Protein AF-A0A1Z5K9U4-F1 (afdb_monomer_lite)

Structure (mmCIF, N/CA/C/O backbone):
data_AF-A0A1Z5K9U4-F1
#
_entry.id   AF-A0A1Z5K9U4-F1
#
loop_
_atom_site.group_PDB
_atom_site.id
_atom_site.type_symbol
_atom_site.label_atom_id
_atom_site.label_alt_id
_atom_site.label_comp_id
_atom_site.label_asym_id
_atom_site.label_entity_id
_atom_site.label_seq_id
_atom_site.pdbx_PDB_ins_code
_atom_site.Cartn_x
_atom_site.Cartn_y
_atom_site.Cartn_z
_atom_site.occupancy
_atom_site.B_iso_or_equiv
_atom_site.auth_seq_id
_atom_site.auth_comp_id
_atom_site.auth_asym_id
_atom_site.auth_atom_id
_atom_site.pdbx_PDB_model_num
ATOM 1 N N . MET A 1 1 ? -33.931 -20.840 42.322 1.00 63.88 1 MET A N 1
ATOM 2 C CA . MET A 1 1 ? -33.326 -19.612 41.753 1.00 63.88 1 MET A CA 1
ATOM 3 C C . MET A 1 1 ? -32.206 -19.157 42.679 1.00 63.88 1 MET A C 1
ATOM 5 O O . MET A 1 1 ? -32.285 -19.469 43.863 1.00 63.88 1 MET A O 1
ATOM 9 N N . ASN A 1 2 ? -31.164 -18.486 42.177 1.00 69.75 2 ASN A N 1
ATOM 10 C CA . ASN A 1 2 ? -30.149 -17.864 43.042 1.00 69.75 2 ASN A CA 1
ATOM 11 C C . ASN A 1 2 ? -30.634 -16.484 43.554 1.00 69.75 2 ASN A C 1
ATOM 13 O O . ASN A 1 2 ? -31.679 -15.988 43.132 1.00 69.75 2 ASN A O 1
ATOM 17 N N . ALA A 1 3 ? -29.890 -15.859 44.472 1.00 57.91 3 ALA A N 1
ATOM 18 C CA . ALA A 1 3 ? -30.294 -14.583 45.074 1.00 57.91 3 ALA A CA 1
ATOM 19 C C . ALA A 1 3 ? -30.324 -13.399 44.081 1.00 57.91 3 ALA A C 1
ATOM 21 O O . ALA A 1 3 ? -31.055 -12.435 44.304 1.00 57.91 3 ALA A O 1
ATOM 22 N N . GLU A 1 4 ? -29.567 -13.466 42.982 1.00 59.97 4 GLU A N 1
ATOM 23 C CA . GLU A 1 4 ? -29.580 -12.449 41.921 1.00 59.97 4 GLU A CA 1
ATOM 24 C C . GLU A 1 4 ? -30.827 -12.575 41.047 1.00 59.97 4 GLU A C 1
ATOM 26 O O . GLU A 1 4 ? -31.543 -11.596 40.887 1.00 59.97 4 GLU A O 1
ATOM 31 N N . GLN A 1 5 ? -31.180 -13.783 40.607 1.00 64.81 5 GLN A N 1
ATOM 32 C CA . GLN A 1 5 ? -32.421 -14.060 39.875 1.00 64.81 5 GLN A CA 1
ATOM 33 C C . GLN A 1 5 ? -33.678 -13.652 40.670 1.00 64.81 5 GLN A C 1
ATOM 35 O O . GLN A 1 5 ? -34.677 -13.232 40.090 1.00 64.81 5 GLN A O 1
ATOM 40 N N . VAL A 1 6 ? -33.640 -13.756 42.005 1.00 65.12 6 VAL A N 1
ATOM 41 C CA . VAL A 1 6 ? -34.721 -13.271 42.884 1.00 65.12 6 VAL A CA 1
ATOM 42 C C . VAL A 1 6 ? -34.756 -11.736 42.943 1.00 65.12 6 VAL A C 1
ATOM 44 O O . VAL A 1 6 ? -35.844 -11.163 42.964 1.00 65.12 6 VAL A O 1
ATOM 47 N N . LYS A 1 7 ? -33.603 -11.050 42.899 1.00 67.00 7 LYS A N 1
ATOM 48 C CA . LYS A 1 7 ? -33.549 -9.585 42.733 1.00 67.00 7 LYS A CA 1
ATOM 49 C C . LYS A 1 7 ? -34.034 -9.139 41.353 1.00 67.00 7 LYS A C 1
ATOM 51 O O . LYS A 1 7 ? -34.779 -8.169 41.280 1.00 67.00 7 LYS A O 1
ATOM 56 N N . GLU A 1 8 ? -33.661 -9.841 40.284 1.00 69.31 8 GLU A N 1
ATOM 57 C CA . GLU A 1 8 ? -34.130 -9.545 38.926 1.00 69.31 8 GLU A CA 1
ATOM 58 C C . GLU A 1 8 ? -35.654 -9.687 38.827 1.00 69.31 8 GLU A C 1
ATOM 60 O O . GLU A 1 8 ? -36.309 -8.765 38.346 1.00 69.31 8 GLU A O 1
ATOM 65 N N . LEU A 1 9 ? -36.240 -10.767 39.369 1.00 68.62 9 LEU A N 1
ATOM 66 C CA . LEU A 1 9 ? -37.700 -10.902 39.479 1.00 68.62 9 LEU A CA 1
ATOM 67 C C . LEU A 1 9 ? -38.340 -9.785 40.311 1.00 68.62 9 LEU A C 1
ATOM 69 O O . LEU A 1 9 ? -39.398 -9.289 39.930 1.00 68.62 9 LEU A O 1
ATOM 73 N N . ALA A 1 10 ? -37.723 -9.380 41.426 1.00 66.06 10 ALA A N 1
ATOM 74 C CA . ALA A 1 10 ? -38.240 -8.291 42.251 1.00 66.06 10 ALA A CA 1
ATOM 75 C C . ALA A 1 10 ? -38.272 -6.963 41.476 1.00 66.06 10 ALA A C 1
ATOM 77 O O . ALA A 1 10 ? -39.306 -6.303 41.460 1.00 66.06 10 ALA A O 1
ATOM 78 N N . SER A 1 11 ? -37.198 -6.609 40.759 1.00 69.31 11 SER A N 1
ATOM 79 C CA . SER A 1 11 ? -37.177 -5.429 39.881 1.00 69.31 11 SER A CA 1
ATOM 80 C C . SER A 1 11 ? -38.171 -5.528 38.719 1.00 69.31 11 SER A C 1
ATOM 82 O O . SER A 1 11 ? -38.747 -4.515 38.333 1.00 69.31 11 SER A O 1
ATOM 84 N N . LEU A 1 12 ? -38.412 -6.726 38.175 1.00 65.25 12 LEU A N 1
ATOM 85 C CA . LEU A 1 12 ? -39.413 -6.947 37.124 1.00 65.25 12 LEU A CA 1
ATOM 86 C C . LEU A 1 12 ? -40.849 -6.761 37.644 1.00 65.25 12 LEU A C 1
ATOM 88 O O . LEU A 1 12 ? -41.679 -6.178 36.951 1.00 65.25 12 LEU A O 1
ATOM 92 N N . LEU A 1 13 ? -41.134 -7.206 38.871 1.00 67.44 13 LEU A N 1
ATOM 93 C CA . LEU A 1 13 ? -42.416 -6.982 39.548 1.00 67.44 13 LEU A CA 1
ATOM 94 C C . LEU A 1 13 ? -42.637 -5.500 39.888 1.00 67.44 13 LEU A C 1
ATOM 96 O O . LEU A 1 13 ? -43.728 -4.986 39.651 1.00 67.44 13 LEU A O 1
ATOM 100 N N . ASP A 1 14 ? -41.608 -4.802 40.371 1.00 64.94 14 ASP A N 1
ATOM 101 C CA . ASP A 1 14 ? -41.675 -3.363 40.667 1.00 64.94 14 ASP A CA 1
ATOM 102 C C . ASP A 1 14 ? -41.913 -2.538 39.386 1.00 64.94 14 ASP A C 1
ATOM 104 O O . ASP A 1 14 ? -42.752 -1.633 39.363 1.00 64.94 14 ASP A O 1
ATOM 108 N N . TRP A 1 15 ? -41.253 -2.919 38.284 1.00 71.94 15 TRP A N 1
ATOM 109 C CA . TRP A 1 15 ? -41.456 -2.340 36.951 1.00 71.94 15 TRP A CA 1
ATOM 110 C C . TRP A 1 15 ? -42.875 -2.585 36.413 1.00 71.94 15 TRP A C 1
ATOM 112 O O . TRP A 1 15 ? -43.501 -1.670 35.882 1.00 71.94 15 TRP A O 1
ATOM 122 N N . LEU A 1 16 ? -43.430 -3.791 36.592 1.00 63.12 16 LEU A N 1
ATOM 123 C CA . LEU A 1 16 ? -44.812 -4.102 36.199 1.00 63.12 16 LEU A CA 1
ATOM 124 C C . LEU A 1 16 ? -45.849 -3.330 37.034 1.00 63.12 16 LEU A C 1
ATOM 126 O O . LEU A 1 16 ? -46.843 -2.855 36.478 1.00 63.12 16 LEU A O 1
ATOM 130 N N . ASN A 1 17 ? -45.599 -3.140 38.335 1.00 61.12 17 ASN A N 1
ATOM 131 C CA . ASN A 1 17 ? -46.411 -2.267 39.188 1.00 61.12 17 ASN A CA 1
ATOM 132 C C . ASN A 1 17 ? -46.364 -0.803 38.716 1.00 61.12 17 ASN A C 1
ATOM 134 O O . ASN A 1 17 ? -47.392 -0.128 38.750 1.00 61.12 17 ASN A O 1
ATOM 138 N N . THR A 1 18 ? -45.222 -0.303 38.220 1.00 65.69 18 THR A N 1
ATOM 139 C CA . THR A 1 18 ? -45.101 1.112 37.803 1.00 65.69 18 THR A CA 1
ATOM 140 C C . THR A 1 18 ? -45.989 1.483 36.606 1.00 65.69 18 THR A C 1
ATOM 142 O O . THR A 1 18 ? -46.236 2.666 36.378 1.00 65.69 18 THR A O 1
ATOM 145 N N . PHE A 1 19 ? -46.496 0.498 35.856 1.00 58.41 19 PHE A N 1
ATOM 146 C CA . PHE A 1 19 ? -47.416 0.698 34.730 1.00 58.41 19 PHE A CA 1
ATOM 147 C C . PHE A 1 19 ? -48.906 0.503 35.081 1.00 58.41 19 PHE A C 1
ATOM 149 O O . PHE A 1 19 ? -49.740 0.544 34.178 1.00 58.41 19 PHE A O 1
ATOM 156 N N . ASN A 1 20 ? -49.270 0.306 36.359 1.00 60.44 20 ASN A N 1
ATOM 157 C CA . ASN A 1 20 ? -50.653 0.055 36.816 1.00 60.44 20 ASN A CA 1
ATOM 158 C C . ASN A 1 20 ? -51.360 -1.137 36.123 1.00 60.44 20 ASN A C 1
ATOM 160 O O . ASN A 1 20 ? -52.589 -1.209 36.093 1.00 60.44 20 ASN A O 1
ATOM 164 N N . LEU A 1 21 ? -50.605 -2.097 35.573 1.00 52.88 21 LEU A N 1
ATOM 165 C CA . LEU A 1 21 ? -51.170 -3.233 34.828 1.00 52.88 21 LEU A CA 1
ATOM 166 C C . LEU A 1 21 ? -51.791 -4.315 35.732 1.00 52.88 21 LEU A C 1
ATOM 168 O O . LEU A 1 21 ? -52.628 -5.085 35.266 1.00 52.88 21 LEU A O 1
ATOM 172 N N . PHE A 1 22 ? -51.423 -4.359 37.018 1.00 56.84 22 PHE A N 1
ATOM 173 C CA . PHE A 1 22 ? -52.041 -5.208 38.042 1.00 56.84 22 PHE A CA 1
ATOM 174 C C . PHE A 1 22 ? -52.101 -4.469 39.385 1.00 56.84 22 PHE A C 1
ATOM 176 O O . PHE A 1 22 ? -51.099 -3.926 39.839 1.00 56.84 22 PHE A O 1
ATOM 183 N N . ASN A 1 23 ? -53.263 -4.475 40.045 1.00 50.53 23 ASN A N 1
ATOM 184 C CA . ASN A 1 23 ? -53.486 -3.712 41.276 1.00 50.53 23 ASN A CA 1
ATOM 185 C C . ASN A 1 23 ? -53.218 -4.570 42.535 1.00 50.53 23 ASN A C 1
ATOM 187 O O . ASN A 1 23 ? -54.142 -5.090 43.161 1.00 50.53 23 ASN A O 1
ATOM 191 N N . PHE A 1 24 ? -51.944 -4.771 42.889 1.00 55.12 24 PHE A N 1
ATOM 192 C CA . PHE A 1 24 ? -51.514 -5.601 44.031 1.00 55.12 24 PHE A CA 1
ATOM 193 C C . PHE A 1 24 ? -51.577 -4.869 45.394 1.00 55.12 24 PHE A C 1
ATOM 195 O O . PHE A 1 24 ? -50.611 -4.858 46.153 1.00 55.12 24 PHE A O 1
ATOM 202 N N . GLU A 1 25 ? -52.734 -4.303 45.751 1.00 46.19 25 GLU A N 1
ATOM 203 C CA . GLU A 1 25 ? -52.925 -3.417 46.924 1.00 46.19 25 GLU A CA 1
ATOM 204 C C . GLU A 1 25 ? -52.659 -4.032 48.320 1.00 46.19 25 GLU A C 1
ATOM 206 O O . GLU A 1 25 ? -52.788 -3.332 49.321 1.00 46.19 25 GLU A O 1
ATOM 211 N N . ASN A 1 26 ? -52.315 -5.321 48.440 1.00 49.09 26 ASN A N 1
ATOM 212 C CA . ASN A 1 26 ? -52.158 -5.991 49.743 1.00 49.09 26 ASN A CA 1
ATOM 213 C C . ASN A 1 26 ? -51.071 -7.087 49.811 1.00 49.09 26 ASN A C 1
ATOM 215 O O . ASN A 1 26 ? -51.109 -7.931 50.705 1.00 49.09 26 ASN A O 1
ATOM 219 N N . VAL A 1 27 ? -50.084 -7.106 48.904 1.00 50.69 27 VAL A N 1
ATOM 220 C CA . VAL A 1 27 ? -48.954 -8.057 49.004 1.00 50.69 27 VAL A CA 1
ATOM 221 C C . VAL A 1 27 ? -47.712 -7.344 49.534 1.00 50.69 27 VAL A C 1
ATOM 223 O O . VAL A 1 27 ? -47.023 -6.638 48.804 1.00 50.69 27 VAL A O 1
ATOM 226 N N . ASN A 1 28 ? -47.409 -7.545 50.817 1.00 53.09 28 ASN A N 1
ATOM 227 C CA . ASN A 1 28 ? -46.210 -6.999 51.447 1.00 53.09 28 ASN A CA 1
ATOM 228 C C . ASN A 1 28 ? -44.955 -7.656 50.837 1.00 53.09 28 ASN A C 1
ATOM 230 O O . ASN A 1 28 ? -44.780 -8.873 50.922 1.00 53.09 28 ASN A O 1
ATOM 234 N N . SER A 1 29 ? -44.059 -6.856 50.250 1.00 51.03 29 SER A N 1
ATOM 235 C CA . SER A 1 29 ? -42.887 -7.323 49.485 1.00 51.03 29 SER A CA 1
ATOM 236 C C . SER A 1 29 ? -41.951 -8.253 50.275 1.00 51.03 29 SER A C 1
ATOM 238 O O . SER A 1 29 ? -41.178 -9.011 49.690 1.00 51.03 29 SER A O 1
ATOM 240 N N . THR A 1 30 ? -42.035 -8.232 51.609 1.00 57.25 30 THR A N 1
ATOM 241 C CA . THR A 1 30 ? -41.265 -9.102 52.513 1.00 57.25 30 THR A CA 1
ATOM 242 C C . THR A 1 30 ? -41.794 -10.539 52.633 1.00 57.25 30 THR A C 1
ATOM 244 O O . THR A 1 30 ? -41.067 -11.405 53.123 1.00 57.25 30 THR A O 1
ATOM 247 N N . GLU A 1 31 ? -43.017 -10.835 52.178 1.00 58.16 31 GLU A N 1
ATOM 248 C CA . GLU A 1 31 ? -43.556 -12.205 52.143 1.00 58.16 31 GLU A CA 1
ATOM 249 C C . GLU A 1 31 ? -43.230 -12.938 50.839 1.00 58.16 31 GLU A C 1
ATOM 251 O O . GLU A 1 31 ? -42.957 -14.137 50.870 1.00 58.16 31 GLU A O 1
ATOM 256 N N . ILE A 1 32 ? -43.149 -12.218 49.715 1.00 56.31 32 ILE A N 1
ATOM 257 C CA . ILE A 1 32 ? -42.765 -12.770 48.400 1.00 56.31 32 ILE A CA 1
ATOM 258 C C . ILE A 1 32 ? -41.389 -13.461 48.480 1.00 56.31 32 ILE A C 1
ATOM 260 O O . ILE A 1 32 ? -41.188 -14.536 47.919 1.00 56.31 32 ILE A O 1
ATOM 264 N N . LEU A 1 33 ? -40.464 -12.893 49.260 1.00 57.00 33 LEU A N 1
ATOM 265 C CA . LEU A 1 33 ? -39.125 -13.442 49.508 1.00 57.00 33 LEU A CA 1
ATOM 266 C C . LEU A 1 33 ? -39.102 -14.742 50.338 1.00 57.00 33 LEU A C 1
ATOM 268 O O . LEU A 1 33 ? -38.055 -15.382 50.408 1.00 57.00 33 LEU A O 1
ATOM 272 N N . LYS A 1 34 ? -40.210 -15.136 50.982 1.00 67.69 34 LYS A N 1
ATOM 273 C CA . LYS A 1 34 ? -40.266 -16.322 51.859 1.00 67.69 34 LYS A CA 1
ATOM 274 C C . LYS A 1 34 ? -40.775 -17.585 51.168 1.00 67.69 34 LYS A C 1
ATOM 276 O O . LYS A 1 34 ? -40.554 -18.667 51.702 1.00 67.69 34 LYS A O 1
ATOM 281 N N . ASN A 1 35 ? -41.474 -17.468 50.036 1.00 64.75 35 ASN A N 1
ATOM 282 C CA . ASN A 1 35 ? -42.105 -18.615 49.381 1.00 64.75 35 ASN A CA 1
ATOM 283 C C . ASN A 1 35 ? -42.085 -18.483 47.840 1.00 64.75 35 ASN A C 1
ATOM 285 O O . ASN A 1 35 ? -43.095 -18.107 47.238 1.00 64.75 35 ASN A O 1
ATOM 289 N N . PRO A 1 36 ? -40.932 -18.745 47.187 1.00 62.59 36 PRO A N 1
ATOM 290 C CA . PRO A 1 36 ? -40.757 -18.514 45.751 1.00 62.59 36 PRO A CA 1
ATOM 291 C C . PRO A 1 36 ? -41.649 -19.406 44.877 1.00 62.59 36 PRO A C 1
ATOM 293 O O . PRO A 1 36 ? -42.042 -18.988 43.789 1.00 62.59 36 PRO A O 1
ATOM 296 N N . ASP A 1 37 ? -42.024 -20.596 45.351 1.00 64.50 37 ASP A N 1
ATOM 297 C CA . ASP A 1 37 ? -42.847 -21.540 44.587 1.00 64.50 37 ASP A CA 1
ATOM 298 C C . ASP A 1 37 ? -44.252 -20.971 44.316 1.00 64.50 37 ASP A C 1
ATOM 300 O O . ASP A 1 37 ? -44.780 -21.110 43.213 1.00 64.50 37 ASP A O 1
ATOM 304 N N . MET A 1 38 ? -44.805 -20.199 45.261 1.00 65.56 38 MET A N 1
ATOM 305 C CA . MET A 1 38 ? -46.089 -19.499 45.102 1.00 65.56 38 MET A CA 1
ATOM 306 C C . MET A 1 38 ? -46.033 -18.366 44.054 1.00 65.56 38 MET A C 1
ATOM 308 O O . MET A 1 38 ? -47.064 -17.951 43.519 1.00 65.56 38 MET A O 1
ATOM 312 N N . VAL A 1 39 ? -44.835 -17.857 43.735 1.00 62.97 39 VAL A N 1
ATOM 313 C CA . VAL A 1 39 ? -44.618 -16.894 42.641 1.00 62.97 39 VAL A CA 1
ATOM 314 C C . VAL A 1 39 ? -44.563 -17.625 41.301 1.00 62.97 39 VAL A C 1
ATOM 316 O O . VAL A 1 39 ? -45.197 -17.188 40.343 1.00 62.97 39 VAL A O 1
ATOM 319 N N . VAL A 1 40 ? -43.864 -18.764 41.241 1.00 67.19 40 VAL A N 1
ATOM 320 C CA . VAL A 1 40 ? -43.784 -19.613 40.039 1.00 67.19 40 VAL A CA 1
ATOM 321 C C . VAL A 1 40 ? -45.169 -20.135 39.645 1.00 67.19 40 VAL A C 1
ATOM 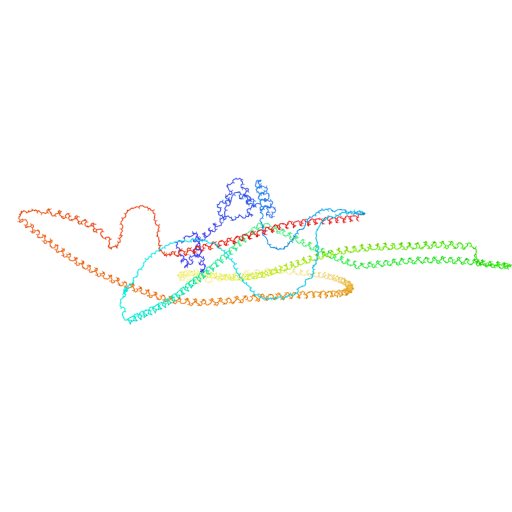323 O O . VAL A 1 40 ? -45.548 -20.026 38.481 1.00 67.19 40 VAL A O 1
ATOM 326 N N . GLU A 1 41 ? -45.960 -20.616 40.606 1.00 67.44 41 GLU A N 1
ATOM 327 C CA . GLU A 1 41 ? -47.326 -21.104 40.373 1.00 67.44 41 GLU A CA 1
ATOM 328 C C . GLU A 1 41 ? -48.261 -19.997 39.845 1.00 67.44 41 GLU A C 1
ATOM 330 O O . GLU A 1 41 ? -49.037 -20.225 38.916 1.00 67.44 41 GLU A O 1
ATOM 335 N N . ARG A 1 42 ? -48.137 -18.760 40.351 1.00 59.06 42 ARG A N 1
ATOM 336 C CA . ARG A 1 42 ? -48.902 -17.610 39.836 1.00 59.06 42 ARG A CA 1
ATOM 337 C C . ARG A 1 42 ? -48.436 -17.135 38.459 1.00 59.06 42 ARG A C 1
ATOM 339 O O . ARG A 1 42 ? -49.281 -16.777 37.642 1.00 59.06 42 ARG A O 1
ATOM 346 N N . LEU A 1 43 ? -47.134 -17.153 38.170 1.00 57.41 43 LEU A N 1
ATOM 347 C CA . LEU A 1 43 ? -46.602 -16.827 36.838 1.00 57.41 43 LEU A CA 1
ATOM 348 C C . LEU A 1 43 ? -46.963 -17.891 35.786 1.00 57.41 43 LEU A C 1
ATOM 350 O O . LEU A 1 43 ? -47.109 -17.560 34.611 1.00 57.41 43 LEU A O 1
ATOM 354 N N . ALA A 1 44 ? -47.179 -19.140 36.209 1.00 64.00 44 ALA A N 1
ATOM 355 C CA . ALA A 1 44 ? -47.721 -20.212 35.377 1.00 64.00 44 ALA A CA 1
ATOM 356 C C . ALA A 1 44 ? -49.245 -20.108 35.133 1.00 64.00 44 ALA A C 1
ATOM 358 O O . ALA A 1 44 ? -49.797 -20.928 34.396 1.00 64.00 44 ALA A O 1
ATOM 359 N N . SER A 1 45 ? -49.941 -19.115 35.708 1.00 71.19 45 SER A N 1
ATOM 360 C CA . SER A 1 45 ? -51.376 -18.921 35.470 1.00 71.19 45 SER A CA 1
ATOM 361 C C . SER A 1 45 ? -51.667 -18.625 33.989 1.00 71.19 45 SER A C 1
ATOM 363 O O . SER A 1 45 ? -51.127 -17.654 33.443 1.00 71.19 45 SER A O 1
ATOM 365 N N . PRO A 1 46 ? -52.617 -19.344 33.351 1.00 66.94 46 PRO A N 1
ATOM 366 C CA . PRO A 1 46 ? -53.065 -19.057 31.987 1.00 66.94 46 PRO A CA 1
ATOM 367 C C . PRO A 1 46 ? -53.621 -17.639 31.784 1.00 66.94 46 PRO A C 1
ATOM 369 O O . PRO A 1 46 ? -53.865 -17.226 30.652 1.00 66.94 46 PRO A O 1
ATOM 372 N N . GLU A 1 47 ? -53.907 -16.895 32.853 1.00 64.81 47 GLU A N 1
ATOM 373 C CA . GLU A 1 47 ? -54.337 -15.492 32.801 1.00 64.81 47 GLU A CA 1
ATOM 374 C C . GLU A 1 47 ? -53.158 -14.541 32.579 1.00 64.81 47 GLU A C 1
ATOM 376 O O . GLU A 1 47 ? -53.251 -13.654 31.731 1.00 64.81 47 GLU A O 1
ATOM 381 N N . VAL A 1 48 ? -52.023 -14.785 33.244 1.00 62.91 48 VAL A N 1
ATOM 382 C CA . VAL A 1 48 ? -50.775 -14.031 33.041 1.00 62.91 48 VAL A CA 1
ATOM 383 C C . VAL A 1 48 ? -50.252 -14.261 31.624 1.00 62.91 48 VAL A C 1
ATOM 385 O O . VAL A 1 48 ? -49.924 -13.303 30.925 1.00 62.91 48 VAL A O 1
ATOM 388 N N . THR A 1 49 ? -50.278 -15.509 31.138 1.00 68.94 49 THR A N 1
ATOM 389 C CA . THR A 1 49 ? -49.902 -15.824 29.750 1.00 68.94 49 THR A CA 1
ATOM 390 C C . THR A 1 49 ? -50.786 -15.083 28.741 1.00 68.94 49 THR A C 1
ATOM 392 O O . THR A 1 49 ? -50.267 -14.491 27.799 1.00 68.94 49 THR A O 1
ATOM 395 N N . ARG A 1 50 ? -52.111 -15.037 28.961 1.00 67.38 50 ARG A N 1
ATOM 396 C CA . ARG A 1 50 ? -53.051 -14.301 28.091 1.00 67.38 50 ARG A CA 1
ATOM 397 C C . ARG A 1 50 ? -52.864 -12.782 28.151 1.00 67.38 50 ARG A C 1
ATOM 399 O O . ARG A 1 50 ? -53.041 -12.129 27.126 1.00 67.38 50 ARG A O 1
ATOM 406 N N . ALA A 1 51 ? -52.501 -12.215 29.303 1.00 64.88 51 ALA A N 1
ATOM 407 C CA . ALA A 1 51 ? -52.177 -10.793 29.417 1.00 64.88 51 ALA A CA 1
ATOM 408 C C . ALA A 1 51 ? -50.920 -10.438 28.602 1.00 64.88 51 ALA A C 1
ATOM 410 O O . ALA A 1 51 ? -50.951 -9.506 27.800 1.00 64.88 51 ALA A O 1
ATOM 411 N N . ILE A 1 52 ? -49.854 -11.237 28.728 1.00 61.84 52 ILE A N 1
ATOM 412 C CA . ILE A 1 52 ? -48.613 -11.073 27.953 1.00 61.84 52 ILE A CA 1
ATOM 413 C C . ILE A 1 52 ? -48.880 -11.216 26.444 1.00 61.84 52 ILE A C 1
ATOM 415 O O . ILE A 1 52 ? -48.365 -10.419 25.660 1.00 61.84 52 ILE A O 1
ATOM 419 N N . SER A 1 53 ? -49.723 -12.169 26.025 1.00 67.94 53 SER A N 1
ATOM 420 C CA . SER A 1 53 ? -50.109 -12.323 24.613 1.00 67.94 53 SER A CA 1
ATOM 421 C C . SER A 1 53 ? -50.820 -11.088 24.050 1.00 67.94 53 SER A C 1
ATOM 423 O O . SER A 1 53 ? -50.444 -10.633 22.974 1.00 67.94 53 SER A O 1
ATOM 425 N N . ARG A 1 54 ? -51.778 -10.493 24.779 1.00 62.91 54 ARG A N 1
ATOM 426 C CA . ARG A 1 54 ? -52.463 -9.264 24.324 1.00 62.91 54 ARG A CA 1
ATOM 427 C C . ARG A 1 54 ? -51.511 -8.082 24.178 1.00 62.91 54 ARG A C 1
ATOM 429 O O . ARG A 1 54 ? -51.593 -7.360 23.194 1.00 62.91 54 ARG A O 1
ATOM 436 N N . ILE A 1 55 ? -50.584 -7.909 25.123 1.00 58.38 55 ILE A N 1
ATOM 437 C CA . ILE A 1 55 ? -49.577 -6.838 25.061 1.00 58.38 55 ILE A CA 1
ATOM 438 C C . ILE A 1 55 ? -48.668 -7.030 23.834 1.00 58.38 55 ILE A C 1
ATOM 440 O O . ILE A 1 55 ? -48.316 -6.059 23.166 1.00 58.38 55 ILE A O 1
ATOM 444 N N . ALA A 1 56 ? -48.334 -8.277 23.482 1.00 52.84 56 ALA A N 1
ATOM 445 C CA . ALA A 1 56 ? -47.606 -8.569 22.249 1.00 52.84 56 ALA A CA 1
ATOM 446 C C . ALA A 1 56 ? -48.428 -8.245 20.982 1.00 52.84 56 ALA A C 1
ATOM 448 O O . ALA A 1 56 ? -47.859 -7.733 20.017 1.00 52.84 56 ALA A O 1
ATOM 449 N N . GLU A 1 57 ? -49.743 -8.485 20.979 1.00 55.66 57 GLU A N 1
ATOM 450 C CA . GLU A 1 57 ? -50.635 -8.131 19.864 1.00 55.66 57 GLU A CA 1
ATOM 451 C C . GLU A 1 57 ? -50.790 -6.603 19.710 1.00 55.66 57 GLU A C 1
ATOM 453 O O . GLU A 1 57 ? -50.527 -6.073 18.629 1.00 55.66 57 GLU A O 1
ATOM 458 N N . GLU A 1 58 ? -51.102 -5.870 20.787 1.00 55.53 58 GLU A N 1
ATOM 459 C CA . GLU A 1 58 ? -51.280 -4.405 20.761 1.00 55.53 58 GLU A CA 1
ATOM 460 C C . GLU A 1 58 ? -50.008 -3.654 20.329 1.00 55.53 58 GLU A C 1
ATOM 462 O O . GLU A 1 58 ? -50.081 -2.664 19.596 1.00 55.53 58 GLU A O 1
ATOM 467 N N . ILE A 1 59 ? -48.822 -4.140 20.715 1.00 49.28 59 ILE A N 1
ATOM 468 C CA . ILE A 1 59 ? -47.545 -3.573 20.255 1.00 49.28 59 ILE A CA 1
ATOM 469 C C . ILE A 1 59 ? -47.331 -3.833 18.749 1.00 49.28 59 ILE A C 1
ATOM 471 O O . ILE A 1 59 ? -46.819 -2.956 18.044 1.00 49.28 59 ILE A O 1
ATOM 475 N N . CYS A 1 60 ? -47.747 -4.993 18.225 1.00 46.66 60 CYS A N 1
ATOM 476 C CA . CYS A 1 60 ? -47.580 -5.348 16.809 1.00 46.66 60 CYS A CA 1
ATOM 477 C C . CYS A 1 60 ? -48.528 -4.593 15.862 1.00 46.66 60 CYS A C 1
ATOM 479 O O . CYS A 1 60 ? -48.124 -4.269 14.738 1.00 46.66 60 CYS A O 1
ATOM 481 N N . ASP A 1 61 ? -49.748 -4.277 16.305 1.00 41.09 61 ASP A N 1
ATOM 482 C CA . ASP A 1 61 ? -50.764 -3.590 15.492 1.00 41.09 61 ASP A CA 1
ATOM 483 C C . ASP A 1 61 ? -50.624 -2.056 15.461 1.00 41.09 61 ASP A C 1
ATOM 485 O O . ASP A 1 61 ? -51.389 -1.364 14.789 1.00 41.09 61 ASP A O 1
ATOM 489 N N . SER A 1 62 ? -49.559 -1.503 16.053 1.00 37.62 62 SER A N 1
ATOM 490 C CA . SER A 1 62 ? -49.193 -0.073 16.008 1.00 37.62 62 SER A CA 1
ATOM 491 C C . SER A 1 62 ? -48.796 0.477 14.610 1.00 37.62 62 SER A C 1
ATOM 493 O O . SER A 1 62 ? -48.164 1.532 14.480 1.00 37.62 62 SER A O 1
ATOM 495 N N . LYS A 1 63 ? -49.192 -0.195 13.520 1.00 42.78 63 LYS A N 1
ATOM 496 C CA . LYS A 1 63 ? -49.019 0.272 12.135 1.00 42.78 63 LYS A CA 1
ATOM 497 C C . LYS A 1 63 ? -50.032 1.363 11.790 1.00 42.78 63 LYS A C 1
ATOM 499 O O . LYS A 1 63 ? -51.173 1.081 11.444 1.00 42.78 63 LYS A O 1
ATOM 504 N N . VAL A 1 64 ? -49.554 2.608 11.785 1.00 42.44 64 VAL A N 1
ATOM 505 C CA . VAL A 1 64 ? -50.267 3.803 11.296 1.00 42.44 64 VAL A CA 1
ATOM 506 C C . VAL A 1 64 ? -51.020 3.516 9.987 1.00 42.44 64 VAL A C 1
ATOM 508 O O . VAL A 1 64 ? -50.398 3.271 8.949 1.00 42.44 64 VAL A O 1
ATOM 511 N N . ASP A 1 65 ? -52.354 3.570 10.027 1.00 47.44 65 ASP A N 1
ATOM 512 C CA . ASP A 1 65 ? -53.198 3.197 8.889 1.00 47.44 65 ASP A CA 1
ATOM 513 C C . ASP A 1 65 ? -53.238 4.295 7.811 1.00 47.44 65 ASP A C 1
ATOM 515 O O . ASP A 1 65 ? -54.027 5.243 7.835 1.00 47.44 65 ASP A O 1
ATOM 519 N N . PHE A 1 66 ? -52.363 4.143 6.818 1.00 44.88 66 PHE A N 1
ATOM 520 C CA . PHE A 1 66 ? -52.285 5.028 5.658 1.00 44.88 66 PHE A CA 1
ATOM 521 C C . PHE A 1 66 ? -53.472 4.903 4.680 1.00 44.88 66 PHE A C 1
ATOM 523 O O . PHE A 1 66 ? -53.547 5.706 3.744 1.00 44.88 66 PHE A O 1
ATOM 530 N N . GLN A 1 67 ? -54.399 3.945 4.839 1.00 48.75 67 GLN A N 1
ATOM 531 C CA . GLN A 1 67 ? -55.509 3.789 3.891 1.00 48.75 67 GLN A CA 1
ATOM 532 C C . GLN A 1 67 ? -56.628 4.824 4.072 1.00 48.75 67 GLN A C 1
ATOM 534 O O . GLN A 1 67 ? -57.215 5.241 3.068 1.00 48.75 67 GLN A O 1
ATOM 539 N N . ASP A 1 68 ? -56.942 5.266 5.296 1.00 45.72 68 ASP A N 1
ATOM 540 C CA . ASP A 1 68 ? -58.158 6.074 5.511 1.00 45.72 68 ASP A CA 1
ATOM 541 C C . ASP A 1 68 ? -58.040 7.526 5.005 1.00 45.72 68 ASP A C 1
ATOM 543 O O . ASP A 1 68 ? -59.020 8.105 4.527 1.00 45.72 68 ASP A O 1
ATOM 547 N N . MET A 1 69 ? -56.827 8.099 4.966 1.00 47.16 69 MET A N 1
ATOM 548 C CA . MET A 1 69 ? -56.611 9.415 4.336 1.00 47.16 69 MET A CA 1
ATOM 549 C C . MET A 1 69 ? -56.941 9.418 2.834 1.00 47.16 69 MET A C 1
ATOM 551 O O . MET A 1 69 ? -57.321 10.454 2.288 1.00 47.16 69 MET A O 1
ATOM 555 N N . ALA A 1 70 ? -56.825 8.276 2.147 1.00 47.16 70 ALA A N 1
ATOM 556 C CA . ALA A 1 70 ? -57.027 8.192 0.700 1.00 47.16 70 ALA A CA 1
ATOM 557 C C . ALA A 1 70 ? -58.510 8.210 0.273 1.00 47.16 70 ALA A C 1
ATOM 559 O O . ALA A 1 70 ? -58.798 8.352 -0.916 1.00 47.16 70 ALA A O 1
ATOM 560 N N . ARG A 1 71 ? -59.460 8.065 1.210 1.00 47.22 71 ARG A N 1
ATOM 561 C CA . ARG A 1 71 ? -60.890 7.860 0.899 1.00 47.22 71 ARG A CA 1
ATOM 562 C C . ARG A 1 71 ? -61.732 9.141 0.805 1.00 47.22 71 ARG A C 1
ATOM 564 O O . ARG A 1 71 ? -62.882 9.065 0.385 1.00 47.22 71 ARG A O 1
ATOM 571 N N . LYS A 1 72 ? -61.191 10.310 1.174 1.00 45.72 72 LYS A N 1
ATOM 572 C CA . LYS A 1 72 ? -61.972 11.548 1.426 1.00 45.72 72 LYS A CA 1
ATOM 573 C C . LYS A 1 72 ? -61.753 12.692 0.407 1.00 45.72 72 LYS A C 1
ATOM 575 O O . LYS A 1 72 ? -62.117 13.828 0.685 1.00 45.72 72 LYS A O 1
ATOM 580 N N . SER A 1 73 ? -61.192 12.411 -0.778 1.00 37.94 73 SER A N 1
ATOM 581 C CA . SER A 1 73 ? -60.930 13.406 -1.843 1.00 37.94 73 SER A CA 1
ATOM 582 C C . SER A 1 73 ? -61.304 12.873 -3.243 1.00 37.94 73 SER A C 1
ATOM 584 O O . SER A 1 73 ? -60.567 12.058 -3.811 1.00 37.94 73 SER A O 1
ATOM 586 N N . PRO A 1 74 ? -62.448 13.278 -3.832 1.00 45.41 74 PRO A N 1
ATOM 587 C CA . PRO A 1 74 ? -62.876 12.785 -5.139 1.00 45.41 74 PRO A CA 1
ATOM 588 C C . PRO A 1 74 ? -62.180 13.519 -6.300 1.00 45.41 74 PRO A C 1
ATOM 590 O O . PRO A 1 74 ? -62.242 14.738 -6.426 1.00 45.41 74 PRO A O 1
ATOM 593 N N . GLY A 1 75 ? -61.567 12.755 -7.210 1.00 47.28 75 GLY A N 1
ATOM 594 C CA . GLY A 1 75 ? -61.191 13.217 -8.554 1.00 47.28 75 GLY A CA 1
ATOM 595 C C . GLY A 1 75 ? -59.691 13.246 -8.858 1.00 47.28 75 GLY A C 1
ATOM 596 O O . GLY A 1 75 ? -59.277 12.676 -9.864 1.00 47.28 75 GLY A O 1
ATOM 597 N N . THR A 1 76 ? -58.854 13.869 -8.017 1.00 51.72 76 THR A N 1
ATOM 598 C CA . THR A 1 76 ? -57.435 14.113 -8.382 1.00 51.72 76 THR A CA 1
ATOM 599 C C . THR A 1 76 ? -56.422 13.121 -7.807 1.00 51.72 76 THR A C 1
ATOM 601 O O . THR A 1 76 ? -55.334 12.974 -8.367 1.00 51.72 76 THR A O 1
ATOM 604 N N . ASP A 1 77 ? -56.748 12.411 -6.725 1.00 60.81 77 ASP A N 1
ATOM 605 C CA . ASP A 1 77 ? -55.726 11.697 -5.950 1.00 60.81 77 ASP A CA 1
ATOM 606 C C . ASP A 1 77 ? -55.432 10.265 -6.408 1.00 60.81 77 ASP A C 1
ATOM 608 O O . ASP A 1 77 ? -54.362 9.755 -6.091 1.00 60.81 77 ASP A O 1
ATOM 612 N N . ARG A 1 78 ? -56.256 9.652 -7.274 1.00 68.31 78 ARG A N 1
ATOM 613 C CA . ARG A 1 78 ? -55.969 8.313 -7.845 1.00 68.31 78 ARG A CA 1
ATOM 614 C C . ARG A 1 78 ? -54.587 8.230 -8.513 1.00 68.31 78 ARG A C 1
ATOM 616 O O . ARG A 1 78 ? -53.909 7.211 -8.389 1.00 68.31 78 ARG A O 1
ATOM 623 N N . ILE A 1 79 ? -54.147 9.301 -9.183 1.00 72.38 79 ILE A N 1
ATOM 624 C CA . ILE A 1 79 ? -52.804 9.382 -9.786 1.00 72.38 79 ILE A CA 1
ATOM 625 C C . ILE A 1 79 ? -51.735 9.440 -8.688 1.00 72.38 79 ILE A C 1
ATOM 627 O O . ILE A 1 79 ? -50.742 8.722 -8.757 1.00 72.38 79 ILE A O 1
ATOM 631 N N . TRP A 1 80 ? -51.952 10.239 -7.644 1.00 79.69 80 TRP A N 1
ATOM 632 C CA . TRP A 1 80 ? -51.008 10.413 -6.541 1.00 79.69 80 TRP A CA 1
ATOM 633 C C . TRP A 1 80 ? -50.862 9.159 -5.679 1.00 79.69 80 TRP A C 1
ATOM 635 O O . TRP A 1 80 ? -49.732 8.773 -5.394 1.00 79.69 80 TRP A O 1
ATOM 645 N N . THR A 1 81 ? -51.954 8.457 -5.364 1.00 77.19 81 THR A N 1
ATOM 646 C CA . THR A 1 81 ? -51.911 7.126 -4.738 1.00 77.19 81 THR A CA 1
ATOM 647 C C . THR A 1 81 ? -51.169 6.123 -5.626 1.00 77.19 81 THR A C 1
ATOM 649 O O . THR A 1 81 ? -50.317 5.390 -5.133 1.00 77.19 81 THR A O 1
ATOM 652 N N . SER A 1 82 ? -51.411 6.126 -6.945 1.00 74.25 82 SER A N 1
ATOM 653 C CA . SER A 1 82 ? -50.700 5.232 -7.876 1.00 74.25 82 SER A CA 1
ATOM 654 C C . SER A 1 82 ? -49.192 5.510 -7.924 1.00 74.25 82 SER A C 1
ATOM 656 O O . SER A 1 82 ? -48.400 4.573 -7.972 1.00 74.25 82 SER A O 1
ATOM 658 N N . LEU A 1 83 ? -48.775 6.781 -7.894 1.00 77.50 83 LEU A N 1
ATOM 659 C CA . LEU A 1 83 ? -47.360 7.173 -7.868 1.00 77.50 83 LEU A CA 1
ATOM 660 C C . LEU A 1 83 ? -46.704 6.895 -6.509 1.00 77.50 83 LEU A C 1
ATOM 662 O O . LEU A 1 83 ? -45.551 6.465 -6.470 1.00 77.50 83 LEU A O 1
ATOM 666 N N . LEU A 1 84 ? -47.435 7.089 -5.406 1.00 78.75 84 LEU A N 1
ATOM 667 C CA . LEU A 1 84 ? -46.988 6.744 -4.057 1.00 78.75 84 LEU A CA 1
ATOM 668 C C . LEU A 1 84 ? -46.733 5.234 -3.956 1.00 78.75 84 LEU A C 1
ATOM 670 O O . LEU A 1 84 ? -45.628 4.837 -3.609 1.00 78.75 84 LEU A O 1
ATOM 674 N N . MET A 1 85 ? -47.682 4.390 -4.374 1.00 76.44 85 MET A N 1
ATOM 675 C CA . MET A 1 85 ? -47.501 2.929 -4.403 1.00 76.44 85 MET A CA 1
ATOM 676 C C . MET A 1 85 ? -46.340 2.492 -5.313 1.00 76.44 85 MET A C 1
ATOM 678 O O . MET A 1 85 ? -45.575 1.604 -4.949 1.00 76.44 85 MET A O 1
ATOM 682 N N . LEU A 1 86 ? -46.154 3.140 -6.472 1.00 74.94 86 LEU A N 1
ATOM 683 C CA . LEU A 1 86 ? -45.058 2.835 -7.406 1.00 74.94 86 LEU A CA 1
ATOM 684 C C . LEU A 1 86 ? -43.664 3.259 -6.896 1.00 74.94 86 LEU A C 1
ATOM 686 O O . LEU A 1 86 ? -42.651 2.827 -7.450 1.00 74.94 86 LEU A O 1
ATOM 690 N N . THR A 1 87 ? -43.608 4.127 -5.883 1.00 76.00 87 THR A N 1
ATOM 691 C CA . THR A 1 87 ? -42.359 4.619 -5.279 1.00 76.00 87 THR A CA 1
ATOM 692 C C . THR A 1 87 ? -42.125 4.092 -3.865 1.00 76.00 87 THR A C 1
ATOM 694 O O . THR A 1 87 ? -40.978 4.074 -3.433 1.00 76.00 87 THR A O 1
ATOM 697 N N . ALA A 1 88 ? -43.154 3.600 -3.166 1.00 71.81 88 ALA A N 1
ATOM 698 C CA . ALA A 1 88 ? -43.082 3.129 -1.781 1.00 71.81 88 ALA A CA 1
ATOM 699 C C . ALA A 1 88 ? -41.987 2.072 -1.552 1.00 71.81 88 ALA A C 1
ATOM 701 O O . ALA A 1 88 ? -41.239 2.174 -0.586 1.00 71.81 88 ALA A O 1
ATOM 702 N N . THR A 1 89 ? -41.820 1.121 -2.478 1.00 63.38 89 THR A N 1
ATOM 703 C CA . THR A 1 89 ? -40.813 0.043 -2.385 1.00 63.38 89 THR A CA 1
ATOM 704 C C . THR A 1 89 ? -39.362 0.506 -2.568 1.00 63.38 89 THR A C 1
ATOM 706 O O . THR A 1 89 ? -38.446 -0.303 -2.448 1.00 63.38 89 THR A O 1
ATOM 709 N N . LYS A 1 90 ? -39.129 1.791 -2.880 1.00 63.22 90 LYS A N 1
ATOM 710 C CA . LYS A 1 90 ? -37.799 2.424 -2.985 1.00 63.22 90 LYS A CA 1
ATOM 711 C C . LYS A 1 90 ? -37.763 3.857 -2.435 1.00 63.22 90 LYS A C 1
ATOM 713 O O . LYS A 1 90 ? -36.855 4.624 -2.756 1.00 63.22 90 LYS A O 1
ATOM 718 N N . ALA A 1 91 ? -38.749 4.243 -1.630 1.00 56.50 91 ALA A N 1
ATOM 719 C CA . ALA A 1 91 ? -38.823 5.580 -1.062 1.00 56.50 91 ALA A CA 1
ATOM 720 C C . ALA A 1 91 ? -37.693 5.776 -0.043 1.00 56.50 91 ALA A C 1
ATOM 722 O O . ALA A 1 91 ? -37.486 4.927 0.824 1.00 56.50 91 ALA A O 1
ATOM 723 N N . ARG A 1 92 ? -36.984 6.913 -0.099 1.00 64.94 92 ARG A N 1
ATOM 724 C CA . ARG A 1 92 ? -36.111 7.309 1.017 1.00 64.94 92 ARG A CA 1
ATOM 725 C C . ARG A 1 92 ? -37.006 7.462 2.257 1.00 64.94 92 ARG A C 1
ATOM 727 O O . ARG A 1 92 ? -37.971 8.214 2.145 1.00 64.94 92 ARG A O 1
ATOM 734 N N . PRO A 1 93 ? -36.712 6.820 3.405 1.00 57.28 93 PRO A N 1
ATOM 735 C CA . PRO A 1 93 ? -37.523 6.966 4.610 1.00 57.28 93 PRO A CA 1
ATOM 736 C C . PRO A 1 93 ? -37.787 8.436 4.947 1.00 57.28 93 PRO A C 1
ATOM 738 O O . PRO A 1 93 ? -36.896 9.279 4.801 1.00 57.28 93 PRO A O 1
ATOM 741 N N . LEU A 1 94 ? -39.012 8.741 5.385 1.00 53.34 94 LEU A N 1
ATOM 742 C CA . LEU A 1 94 ? -39.357 10.088 5.832 1.00 53.34 94 LEU A CA 1
ATOM 743 C C . LEU A 1 94 ? -38.417 10.502 6.979 1.00 53.34 94 LEU A C 1
ATOM 745 O O . LEU A 1 94 ? -38.214 9.693 7.890 1.00 53.34 94 LEU A O 1
ATOM 749 N N . PRO A 1 95 ? -37.829 11.717 6.947 1.00 50.75 95 PRO A N 1
ATOM 750 C CA . PRO A 1 95 ? -36.939 12.177 8.008 1.00 50.75 95 PRO A CA 1
ATOM 751 C C . PRO A 1 95 ? -37.633 12.105 9.369 1.00 50.75 95 PRO A C 1
ATOM 753 O O . PRO A 1 95 ? -38.724 12.648 9.533 1.00 50.75 95 PRO A O 1
ATOM 756 N N . LYS A 1 96 ? -37.001 11.429 10.335 1.00 49.47 96 LYS A N 1
ATOM 757 C CA . LYS A 1 96 ? -37.530 11.282 11.702 1.00 49.47 96 LYS A CA 1
ATOM 758 C C . LYS A 1 96 ? -37.289 12.517 12.581 1.00 49.47 96 LYS A C 1
ATOM 760 O O . LYS A 1 96 ? -37.789 12.564 13.699 1.00 49.47 96 LYS A O 1
ATOM 765 N N . ASP A 1 97 ? -36.582 13.523 12.069 1.00 41.75 97 ASP A N 1
ATOM 766 C CA . ASP A 1 97 ? -36.222 14.762 12.769 1.00 41.75 97 ASP A CA 1
ATOM 767 C C . ASP A 1 97 ? -37.404 15.748 12.864 1.00 41.75 97 ASP A C 1
ATOM 769 O O . ASP A 1 97 ? -37.333 16.893 12.420 1.00 41.75 97 ASP A O 1
ATOM 773 N N . VAL A 1 98 ? -38.518 15.279 13.435 1.00 43.56 98 VAL A N 1
ATOM 774 C CA . VAL A 1 98 ? -39.711 16.074 13.789 1.00 43.56 98 VAL A CA 1
ATOM 775 C C . VAL A 1 98 ? -39.995 15.985 15.302 1.00 43.56 98 VAL A C 1
ATOM 777 O O . VAL A 1 98 ? -41.052 16.381 15.773 1.00 43.56 98 VAL A O 1
ATOM 780 N N . ASN A 1 99 ? -39.012 15.536 16.092 1.00 40.38 99 ASN A N 1
ATOM 781 C CA . ASN A 1 99 ? -39.003 15.652 17.557 1.00 40.38 99 ASN A CA 1
ATOM 782 C C . ASN A 1 99 ? -38.370 16.989 17.995 1.00 40.38 99 ASN A C 1
ATOM 784 O O . ASN A 1 99 ? -37.452 17.032 18.812 1.00 40.38 99 ASN A O 1
ATOM 788 N N . ARG A 1 100 ? -38.848 18.090 17.407 1.00 43.19 100 ARG A N 1
ATOM 789 C CA . ARG A 1 100 ? -38.599 19.463 17.863 1.00 43.19 100 ARG A CA 1
ATOM 790 C C . ARG A 1 100 ? -39.952 20.167 17.923 1.00 43.19 100 ARG A C 1
ATOM 792 O O . ARG A 1 100 ? -40.791 19.922 17.062 1.00 43.19 100 ARG A O 1
ATOM 799 N N . GLU A 1 101 ? -40.177 20.968 18.957 1.00 40.97 101 GLU A N 1
ATOM 800 C CA . GLU A 1 101 ? -41.513 21.281 19.497 1.00 40.97 101 GLU A CA 1
ATOM 801 C C . GLU A 1 101 ? -42.337 22.324 18.699 1.00 40.97 101 GLU A C 1
ATOM 803 O O . GLU A 1 101 ? -42.984 23.191 19.276 1.00 40.97 101 GLU A O 1
ATOM 808 N N . ASP A 1 102 ? -42.372 22.217 17.366 1.00 39.06 102 ASP A N 1
ATOM 809 C CA . ASP A 1 102 ? -43.279 22.975 16.488 1.00 39.06 102 ASP A CA 1
ATOM 810 C C . ASP A 1 102 ? -44.554 22.155 16.204 1.00 39.06 102 ASP A C 1
ATOM 812 O O . ASP A 1 102 ? -44.679 21.450 15.195 1.00 39.06 102 ASP A O 1
ATOM 816 N N . SER A 1 103 ? -45.521 22.244 17.120 1.00 43.94 103 SER A N 1
ATOM 817 C CA . SER A 1 103 ? -46.678 21.342 17.263 1.00 43.94 103 SER A CA 1
ATOM 818 C C . SER A 1 103 ? -47.758 21.389 16.161 1.00 43.94 103 SER A C 1
ATOM 820 O O . SER A 1 103 ? -48.821 20.791 16.332 1.00 43.94 103 SER A O 1
ATOM 822 N N . ASP A 1 104 ? -47.500 22.022 15.008 1.00 45.59 104 ASP A N 1
ATOM 823 C CA . ASP A 1 104 ? -48.485 22.157 13.917 1.00 45.59 104 ASP A CA 1
ATOM 824 C C . ASP A 1 104 ? -47.952 21.863 12.495 1.00 45.59 104 ASP A C 1
ATOM 826 O O . ASP A 1 104 ? -48.640 22.087 11.495 1.00 45.59 104 ASP A O 1
ATOM 830 N N . SER A 1 105 ? -46.747 21.286 12.347 1.00 50.41 105 SER A N 1
ATOM 831 C CA . SER A 1 105 ? -46.201 20.888 11.030 1.00 50.41 105 SER A CA 1
ATOM 832 C C . SER A 1 105 ? -46.848 19.608 10.449 1.00 50.41 105 SER A C 1
ATOM 834 O O . SER A 1 105 ? -46.161 18.669 10.026 1.00 50.41 105 SER A O 1
ATOM 836 N N . ARG A 1 106 ? -48.183 19.575 10.350 1.00 59.66 106 ARG A N 1
ATOM 837 C CA . ARG A 1 106 ? -48.930 18.517 9.646 1.00 59.66 106 ARG A CA 1
ATOM 838 C C . ARG A 1 106 ? -48.464 18.421 8.184 1.00 59.66 106 ARG A C 1
ATOM 840 O O . ARG A 1 106 ? -48.274 19.432 7.504 1.00 59.66 106 ARG A O 1
ATOM 847 N N . MET A 1 107 ? -48.292 17.202 7.667 1.00 63.97 107 MET A N 1
ATOM 848 C CA . MET A 1 107 ? -47.868 16.971 6.278 1.00 63.97 107 MET A CA 1
ATOM 849 C C . MET A 1 107 ? -48.953 17.439 5.297 1.00 63.97 107 MET A C 1
ATOM 851 O O . MET A 1 107 ? -49.878 16.697 4.971 1.00 63.97 107 MET A O 1
ATOM 855 N N . THR A 1 108 ? -48.838 18.668 4.792 1.00 78.06 108 THR A N 1
ATOM 856 C CA . THR A 1 108 ? -49.809 19.202 3.830 1.00 78.06 108 THR A CA 1
ATOM 857 C C . THR A 1 108 ? -49.817 18.383 2.528 1.00 78.06 108 THR A C 1
ATOM 859 O O . THR A 1 108 ? -48.760 17.907 2.091 1.00 78.06 108 THR A O 1
ATOM 862 N N . PRO A 1 109 ? -50.965 18.259 1.828 1.00 75.88 109 PRO A N 1
ATOM 863 C CA . PRO A 1 109 ? -51.038 17.526 0.561 1.00 75.88 109 PRO A CA 1
ATOM 864 C C . PRO A 1 109 ? -50.045 18.022 -0.501 1.00 75.88 109 PRO A C 1
ATOM 866 O O . PRO A 1 109 ? -49.585 17.239 -1.328 1.00 75.88 109 PRO A O 1
ATOM 869 N N . ALA A 1 110 ? -49.660 19.304 -0.461 1.00 77.12 110 ALA A N 1
ATOM 870 C CA . ALA A 1 110 ? -48.617 19.862 -1.319 1.00 77.12 110 ALA A CA 1
ATOM 871 C C . ALA A 1 110 ? -47.217 19.300 -0.995 1.00 77.12 110 ALA A C 1
ATOM 873 O O . ALA A 1 110 ? -46.504 18.893 -1.914 1.00 77.12 110 ALA A O 1
ATOM 874 N N . ARG A 1 111 ? -46.835 19.211 0.292 1.00 77.00 111 ARG A N 1
ATOM 875 C CA . ARG A 1 111 ? -45.572 18.577 0.722 1.00 77.00 111 ARG A CA 1
ATOM 876 C C . ARG A 1 111 ? -45.533 17.097 0.331 1.00 77.00 111 ARG A C 1
ATOM 878 O O . ARG A 1 111 ? -44.542 16.659 -0.250 1.00 77.00 111 ARG A O 1
ATOM 885 N N . LEU A 1 112 ? -46.623 16.356 0.552 1.00 81.75 112 LEU A N 1
ATOM 886 C CA . LEU A 1 112 ? -46.708 14.940 0.171 1.00 81.75 112 LEU A CA 1
ATOM 887 C C . LEU A 1 112 ? -46.550 14.741 -1.347 1.00 81.75 112 LEU A C 1
ATOM 889 O O . LEU A 1 112 ? -45.796 13.871 -1.782 1.00 81.75 112 LEU A O 1
ATOM 893 N N . LYS A 1 113 ? -47.197 15.580 -2.167 1.00 86.75 113 LYS A N 1
ATOM 894 C CA . LYS A 1 113 ? -47.088 15.516 -3.635 1.00 86.75 113 LYS A CA 1
ATOM 895 C C . LYS A 1 113 ? -45.668 15.839 -4.119 1.00 86.75 113 LYS A C 1
ATOM 897 O O . LYS A 1 113 ? -45.149 15.119 -4.969 1.00 86.75 113 LYS A O 1
ATOM 902 N N . LEU A 1 114 ? -44.987 16.827 -3.526 1.00 85.12 114 LEU A N 1
ATOM 903 C CA . LEU A 1 114 ? -43.569 17.110 -3.807 1.00 85.12 114 LEU A CA 1
ATOM 904 C C . LEU A 1 114 ? -42.638 15.948 -3.413 1.00 85.12 114 LEU A C 1
ATOM 906 O O . LEU A 1 114 ? -41.721 15.622 -4.165 1.00 85.12 114 LEU A O 1
ATOM 910 N N . TYR A 1 115 ? -42.889 15.291 -2.278 1.00 85.81 115 TYR A N 1
ATOM 911 C CA . TYR A 1 115 ? -42.136 14.113 -1.831 1.00 85.81 115 TYR A CA 1
ATOM 912 C C . TYR A 1 115 ? -42.316 12.911 -2.781 1.00 85.81 115 TYR A C 1
ATOM 914 O O . TYR A 1 115 ? -41.330 12.293 -3.184 1.00 85.81 115 TYR A O 1
ATOM 922 N N . VAL A 1 116 ? -43.544 12.640 -3.242 1.00 87.19 116 VAL A N 1
ATOM 923 C CA . VAL A 1 116 ? -43.819 11.601 -4.256 1.00 87.19 116 VAL A CA 1
ATOM 924 C C . VAL A 1 116 ? -43.117 11.909 -5.585 1.00 87.19 116 VAL A C 1
ATOM 926 O O . VAL A 1 116 ? -42.491 11.019 -6.158 1.00 87.19 116 VAL A O 1
ATOM 929 N N . LEU A 1 117 ? -43.145 13.162 -6.057 1.00 90.12 117 LEU A N 1
ATOM 930 C CA . LEU A 1 117 ? -42.398 13.579 -7.254 1.00 90.12 117 LEU A CA 1
ATOM 931 C C . LEU A 1 117 ? -40.877 13.423 -7.091 1.00 90.12 117 LEU A C 1
ATOM 933 O O . LEU A 1 117 ? -40.201 12.975 -8.017 1.00 90.12 117 LEU A O 1
ATOM 937 N N . SER A 1 118 ? -40.343 13.760 -5.915 1.00 87.62 118 SER A N 1
ATOM 938 C CA . SER A 1 118 ? -38.927 13.593 -5.572 1.00 87.62 118 SER A CA 1
ATOM 939 C C . SER A 1 118 ? -38.503 12.120 -5.628 1.00 87.62 118 SER A C 1
ATOM 941 O O . SER A 1 118 ? -37.521 11.791 -6.292 1.00 87.62 118 SER A O 1
ATOM 943 N N . ASN A 1 119 ? -39.273 11.220 -5.006 1.00 86.56 119 ASN A N 1
ATOM 944 C CA . ASN A 1 119 ? -38.993 9.781 -5.034 1.00 86.56 119 ASN A CA 1
ATOM 945 C C . ASN A 1 119 ? -39.157 9.178 -6.440 1.00 86.56 119 ASN A C 1
ATOM 947 O O . ASN A 1 119 ? -38.399 8.285 -6.816 1.00 86.56 119 ASN A O 1
ATOM 951 N N . LEU A 1 120 ? -40.106 9.675 -7.243 1.00 89.88 120 LEU A N 1
ATOM 952 C CA . LEU A 1 120 ? -40.294 9.250 -8.634 1.00 89.88 120 LEU A CA 1
ATOM 953 C C . LEU A 1 120 ? -39.085 9.621 -9.508 1.00 89.88 120 LEU A C 1
ATOM 955 O O . LEU A 1 120 ? -38.638 8.802 -10.312 1.00 89.88 120 LEU A O 1
ATOM 959 N N . LEU A 1 121 ? -38.521 10.819 -9.309 1.00 90.06 121 LEU A N 1
ATOM 960 C CA . LEU A 1 121 ? -37.260 11.239 -9.929 1.00 90.06 121 LEU A CA 1
ATOM 961 C C . LEU A 1 121 ? -36.089 10.354 -9.506 1.00 90.06 121 LEU A C 1
ATOM 963 O O . LEU A 1 121 ? -35.344 9.889 -10.365 1.00 90.06 121 LEU A O 1
ATOM 967 N N . ASP A 1 122 ? -35.936 10.085 -8.208 1.00 87.00 122 ASP A N 1
ATOM 968 C CA . ASP A 1 122 ? -34.864 9.212 -7.726 1.00 87.00 122 ASP A CA 1
ATOM 969 C C . ASP A 1 122 ? -34.991 7.790 -8.294 1.00 87.00 122 ASP A C 1
ATOM 971 O O . ASP A 1 122 ? -33.997 7.228 -8.746 1.00 87.00 122 ASP A O 1
ATOM 975 N N . CYS A 1 123 ? -36.204 7.241 -8.415 1.00 86.38 123 CYS A N 1
ATOM 976 C CA . CYS A 1 123 ? -36.430 5.964 -9.100 1.00 86.38 123 CYS A CA 1
ATOM 977 C C . CYS A 1 123 ? -36.074 6.018 -10.602 1.00 86.38 123 CYS A C 1
ATOM 979 O O . CYS A 1 123 ? -35.472 5.079 -11.128 1.00 86.38 123 CYS A O 1
ATOM 981 N N . ALA A 1 124 ? -36.394 7.118 -11.294 1.00 88.69 124 ALA A N 1
ATOM 982 C CA . ALA A 1 124 ? -36.087 7.321 -12.715 1.00 88.69 124 ALA A CA 1
ATOM 983 C C . ALA A 1 124 ? -34.596 7.596 -13.005 1.00 88.69 124 ALA A C 1
ATOM 985 O O . ALA A 1 124 ? -34.123 7.360 -14.120 1.00 88.69 124 ALA A O 1
ATOM 986 N N . VAL A 1 125 ? -33.837 8.098 -12.028 1.00 86.12 125 VAL A N 1
ATOM 987 C CA . VAL A 1 125 ? -32.396 8.367 -12.167 1.00 86.12 125 VAL A CA 1
ATOM 988 C C . VAL A 1 125 ? -31.556 7.185 -11.680 1.00 86.12 125 VAL A C 1
ATOM 990 O O . VAL A 1 125 ? -30.607 6.806 -12.360 1.00 86.12 125 VAL A O 1
ATOM 993 N N . GLN A 1 126 ? -31.914 6.584 -10.542 1.00 84.56 126 GLN A N 1
ATOM 994 C CA . GLN A 1 126 ? -31.084 5.611 -9.820 1.00 84.56 126 GLN A CA 1
ATOM 995 C C . GLN A 1 126 ? -31.430 4.138 -10.117 1.00 84.56 126 GLN A C 1
ATOM 997 O O . GLN A 1 126 ? -30.747 3.246 -9.620 1.00 84.56 126 GLN A O 1
ATOM 1002 N N . SER A 1 127 ? -32.469 3.836 -10.910 1.00 83.19 127 SER A N 1
ATOM 1003 C CA . SER A 1 127 ? -32.771 2.451 -11.320 1.00 83.19 127 SER A CA 1
ATOM 1004 C C . SER A 1 127 ? -31.738 1.923 -12.333 1.00 83.19 127 SER A C 1
ATOM 1006 O O . SER A 1 127 ? -31.736 2.404 -13.470 1.00 83.19 127 SER A O 1
ATOM 1008 N N . PRO A 1 128 ? -30.932 0.888 -12.003 1.00 77.75 128 PRO A N 1
ATOM 1009 C CA . PRO A 1 128 ? -29.975 0.301 -12.948 1.00 77.75 128 PRO A CA 1
ATOM 1010 C C . PRO A 1 128 ? -30.671 -0.516 -14.050 1.00 77.75 128 PRO A C 1
ATOM 1012 O O . PRO A 1 128 ? -30.143 -0.672 -15.147 1.00 77.75 128 PRO A O 1
ATOM 1015 N N . ASN A 1 129 ? -31.886 -1.015 -13.794 1.00 85.69 129 ASN A N 1
ATOM 1016 C CA . ASN A 1 129 ? -32.697 -1.674 -14.812 1.00 85.69 129 ASN A CA 1
ATOM 1017 C C . ASN A 1 129 ? -33.280 -0.617 -15.770 1.00 85.69 129 ASN A C 1
ATOM 1019 O O . ASN A 1 129 ? -34.161 0.162 -15.387 1.00 85.69 129 ASN A O 1
ATOM 1023 N N . MET A 1 130 ? -32.807 -0.623 -17.021 1.00 81.88 130 MET A N 1
ATOM 1024 C CA . MET A 1 130 ? -33.199 0.324 -18.075 1.00 81.88 130 MET A CA 1
ATOM 1025 C C . MET A 1 130 ? -34.678 0.229 -18.484 1.00 81.88 130 MET A C 1
ATOM 1027 O O . MET A 1 130 ? -35.251 1.214 -18.946 1.00 81.88 130 MET A O 1
ATOM 1031 N N . GLN A 1 131 ? -35.320 -0.923 -18.287 1.00 81.81 131 GLN A N 1
ATOM 1032 C CA . GLN A 1 131 ? -36.720 -1.151 -18.648 1.00 81.81 131 GLN A CA 1
ATOM 1033 C C . GLN A 1 131 ? -37.664 -0.548 -17.595 1.00 81.81 131 GLN A C 1
ATOM 1035 O O . GLN A 1 131 ? -38.566 0.212 -17.948 1.00 81.81 131 GLN A O 1
ATOM 1040 N N . ARG A 1 132 ? -37.381 -0.749 -16.296 1.00 80.38 132 ARG A N 1
ATOM 1041 C CA . ARG A 1 132 ? -38.037 0.005 -15.206 1.00 80.38 132 ARG A CA 1
ATOM 1042 C C . ARG A 1 132 ? -37.741 1.503 -15.317 1.00 80.38 132 ARG A C 1
ATOM 1044 O O . ARG A 1 132 ? -38.643 2.316 -15.142 1.00 80.38 132 ARG A O 1
ATOM 1051 N N . ARG A 1 133 ? -36.507 1.883 -15.676 1.00 88.62 133 ARG A N 1
ATOM 1052 C CA . ARG A 1 133 ? -36.129 3.286 -15.913 1.00 88.62 133 ARG A CA 1
ATOM 1053 C C . ARG A 1 133 ? -36.984 3.930 -17.009 1.00 88.62 133 ARG A C 1
ATOM 1055 O O . ARG A 1 133 ? -37.518 5.014 -16.790 1.00 88.62 133 ARG A O 1
ATOM 1062 N N . ARG A 1 134 ? -37.185 3.238 -18.139 1.00 85.19 134 ARG A N 1
ATOM 1063 C CA . ARG A 1 134 ? -38.102 3.669 -19.204 1.00 85.19 134 ARG A CA 1
ATOM 1064 C C . ARG A 1 134 ? -39.534 3.829 -18.680 1.00 85.19 134 ARG A C 1
ATOM 1066 O O . ARG A 1 134 ? -40.105 4.889 -18.885 1.00 85.19 134 ARG A O 1
ATOM 1073 N N . GLN A 1 135 ? -40.067 2.862 -17.930 1.00 83.94 135 GLN A N 1
ATOM 1074 C CA . GLN A 1 135 ? -41.422 2.947 -17.357 1.00 83.94 135 GLN A CA 1
ATOM 1075 C C . GLN A 1 135 ? -41.607 4.135 -16.394 1.00 83.94 135 GLN A C 1
ATOM 1077 O O . GLN A 1 135 ? -42.663 4.769 -16.397 1.00 83.94 135 GLN A O 1
ATOM 1082 N N . TYR A 1 136 ? -40.601 4.470 -15.575 1.00 89.88 136 TYR A N 1
ATOM 1083 C CA . TYR A 1 136 ? -40.650 5.671 -14.731 1.00 89.88 136 TYR A CA 1
ATOM 1084 C C . TYR A 1 136 ? -40.625 6.958 -15.573 1.00 89.88 136 TYR A C 1
ATOM 1086 O O . TYR A 1 136 ? -41.396 7.876 -15.295 1.00 89.88 136 TYR A O 1
ATOM 1094 N N . ILE A 1 137 ? -39.803 7.015 -16.628 1.00 87.38 137 ILE A N 1
ATOM 1095 C CA . ILE A 1 137 ? -39.741 8.157 -17.557 1.00 87.38 137 ILE A CA 1
ATOM 1096 C C . ILE A 1 137 ? -41.055 8.307 -18.340 1.00 87.38 137 ILE A C 1
ATOM 1098 O O . ILE A 1 137 ? -41.595 9.405 -18.400 1.00 87.38 137 ILE A O 1
ATOM 1102 N N . GLU A 1 138 ? -41.625 7.228 -18.875 1.00 87.44 138 GLU A N 1
ATOM 1103 C CA . GLU A 1 138 ? -42.924 7.232 -19.564 1.00 87.44 138 GLU A CA 1
ATOM 1104 C C . GLU A 1 138 ? -44.046 7.723 -18.641 1.00 87.44 138 GLU A C 1
ATOM 1106 O O . GLU A 1 138 ? -44.847 8.568 -19.039 1.00 87.44 138 GLU A O 1
ATOM 1111 N N . LYS A 1 139 ? -44.066 7.286 -17.373 1.00 86.25 139 LYS A N 1
ATOM 1112 C CA . LYS A 1 139 ? -45.032 7.790 -16.385 1.00 86.25 139 LYS A CA 1
ATOM 1113 C C . LYS A 1 139 ? -44.813 9.260 -16.030 1.00 86.25 139 LYS A C 1
ATOM 1115 O O . LYS A 1 139 ? -45.803 9.961 -15.862 1.00 86.25 139 LYS A O 1
ATOM 1120 N N . ILE A 1 140 ? -43.568 9.744 -15.977 1.00 89.31 140 ILE A N 1
ATOM 1121 C CA . ILE A 1 140 ? -43.240 11.177 -15.843 1.00 89.31 140 ILE A CA 1
ATOM 1122 C C . ILE A 1 140 ? -43.750 11.975 -17.059 1.00 89.31 140 ILE A C 1
ATOM 1124 O O . ILE A 1 140 ? -44.393 13.017 -16.899 1.00 89.31 140 ILE A O 1
ATOM 1128 N N . MET A 1 141 ? -43.530 11.468 -18.274 1.00 87.69 141 MET A N 1
ATOM 1129 C CA . MET A 1 141 ? -43.993 12.080 -19.527 1.00 87.69 141 MET A CA 1
ATOM 1130 C C . MET A 1 141 ? -45.525 12.040 -19.683 1.00 87.69 141 MET A C 1
ATOM 1132 O O . MET A 1 141 ? -46.085 12.897 -20.364 1.00 87.69 141 MET A O 1
ATOM 1136 N N . GLY A 1 142 ? -46.203 11.109 -19.005 1.00 86.44 142 GLY A N 1
ATOM 1137 C CA . GLY A 1 142 ? -47.663 11.035 -18.892 1.00 86.44 142 GLY A CA 1
ATOM 1138 C C . GLY A 1 142 ? -48.290 11.887 -17.776 1.00 86.44 142 GLY A C 1
ATOM 1139 O O . GLY A 1 142 ? -49.515 11.918 -17.666 1.00 86.44 142 GLY A O 1
ATOM 1140 N N . LEU A 1 143 ? -47.505 12.576 -16.934 1.00 90.31 143 LEU A N 1
ATOM 1141 C CA . LEU A 1 143 ? -48.059 13.492 -15.926 1.00 90.31 143 LEU A CA 1
ATOM 1142 C C . LEU A 1 143 ? -48.650 14.751 -16.579 1.00 90.31 143 LEU A C 1
ATOM 1144 O O . LEU A 1 143 ? -48.204 15.207 -17.628 1.00 90.31 143 LEU A O 1
ATOM 1148 N N . ASN A 1 144 ? -49.627 15.372 -15.914 1.00 89.50 144 ASN A N 1
ATOM 1149 C CA . ASN A 1 144 ? -50.187 16.650 -16.359 1.00 89.50 144 ASN A CA 1
ATOM 1150 C C . ASN A 1 144 ? -49.081 17.730 -16.437 1.00 89.50 144 ASN A C 1
ATOM 1152 O O . ASN A 1 144 ? -48.226 17.813 -15.553 1.00 89.50 144 ASN A O 1
ATOM 1156 N N . LYS A 1 145 ? -49.109 18.585 -17.469 1.00 86.31 145 LYS A N 1
ATOM 1157 C CA . LYS A 1 145 ? -48.072 19.594 -17.770 1.00 86.31 145 LYS A CA 1
ATOM 1158 C C . LYS A 1 145 ? -47.759 20.536 -16.599 1.00 86.31 145 LYS A C 1
ATOM 1160 O O . LYS A 1 145 ? -46.629 21.005 -16.483 1.00 86.31 145 LYS A O 1
ATOM 1165 N N . SER A 1 146 ? -48.723 20.809 -15.717 1.00 84.56 146 SER A N 1
ATOM 1166 C CA . SER A 1 146 ? -48.491 21.557 -14.470 1.00 84.56 146 SER A CA 1
ATOM 1167 C C . SER A 1 146 ? -47.545 20.813 -13.520 1.00 84.56 146 SER A C 1
ATOM 1169 O O . SER A 1 146 ? -46.553 21.376 -13.065 1.00 84.56 146 SER A O 1
ATOM 1171 N N . VAL A 1 147 ? -47.802 19.523 -13.299 1.00 85.81 147 VAL A N 1
ATOM 1172 C CA . VAL A 1 147 ? -46.983 18.619 -12.480 1.00 85.81 147 VAL A CA 1
ATOM 1173 C C . VAL A 1 147 ? -45.598 18.420 -13.102 1.00 85.81 147 VAL A C 1
ATOM 1175 O O . VAL A 1 147 ? -44.602 18.424 -12.385 1.00 85.81 147 VAL A O 1
ATOM 1178 N N . GLN A 1 148 ? -45.511 18.334 -14.434 1.00 88.12 148 GLN A N 1
ATOM 1179 C CA . GLN A 1 148 ? -44.231 18.283 -15.152 1.00 88.12 148 GLN A CA 1
ATOM 1180 C C . GLN A 1 148 ? -43.399 19.556 -14.956 1.00 88.12 148 GLN A C 1
ATOM 1182 O O . GLN A 1 148 ? -42.198 19.452 -14.733 1.00 88.12 148 GLN A O 1
ATOM 1187 N N . LYS A 1 149 ? -44.011 20.750 -14.956 1.00 86.06 149 LYS A N 1
ATOM 1188 C CA . LYS A 1 149 ? -43.308 22.004 -14.618 1.00 86.06 149 LYS A CA 1
ATOM 1189 C C . LYS A 1 149 ? -42.805 22.013 -13.170 1.00 86.06 149 LYS A C 1
ATOM 1191 O O . LYS A 1 149 ? -41.671 22.419 -12.929 1.00 86.06 149 LYS A O 1
ATOM 1196 N N . THR A 1 150 ? -43.597 21.522 -12.213 1.00 85.50 150 THR A N 1
ATOM 1197 C CA . THR A 1 150 ? -43.142 21.344 -10.820 1.00 85.50 150 THR A CA 1
ATOM 1198 C C . THR A 1 150 ? -41.963 20.371 -10.734 1.00 85.50 150 THR A C 1
ATOM 1200 O O . THR A 1 150 ? -41.005 20.636 -10.011 1.00 85.50 150 THR A O 1
ATOM 1203 N N . LEU A 1 151 ? -41.996 19.279 -11.504 1.00 89.50 151 LEU A N 1
ATOM 1204 C CA . LEU A 1 151 ? -40.908 18.307 -11.582 1.00 89.50 151 LEU A CA 1
ATOM 1205 C C . LEU A 1 151 ? -39.636 18.914 -12.191 1.00 89.50 151 LEU A C 1
ATOM 1207 O O . LEU A 1 151 ? -38.560 18.734 -11.632 1.00 89.50 151 LEU A O 1
ATOM 1211 N N . MET A 1 152 ? -39.765 19.689 -13.274 1.00 86.56 152 MET A N 1
ATOM 1212 C CA . MET A 1 152 ? -38.663 20.433 -13.899 1.00 86.56 152 MET A CA 1
ATOM 1213 C C . MET A 1 152 ? -37.974 21.343 -12.876 1.00 86.56 152 MET A C 1
ATOM 1215 O O . MET A 1 152 ? -36.766 21.260 -12.682 1.00 86.56 152 MET A O 1
ATOM 1219 N N . SER A 1 153 ? -38.760 22.118 -12.121 1.00 83.56 153 SER A N 1
ATOM 1220 C CA . SER A 1 153 ? -38.239 23.011 -11.082 1.00 83.56 153 SER A CA 1
ATOM 1221 C C . SER A 1 153 ? -37.563 22.258 -9.922 1.00 83.56 153 SER A C 1
ATOM 1223 O O . SER A 1 153 ? -36.606 22.760 -9.332 1.00 83.56 153 SER A O 1
ATOM 1225 N N . LEU A 1 154 ? -37.994 21.028 -9.606 1.00 84.50 154 LEU A N 1
ATOM 1226 C CA . LEU A 1 154 ? -37.290 20.156 -8.653 1.00 84.50 154 LEU A CA 1
ATOM 1227 C C . LEU A 1 154 ? -35.940 19.658 -9.201 1.00 84.50 154 LEU A C 1
ATOM 1229 O O . LEU A 1 154 ? -34.977 19.592 -8.436 1.00 84.50 154 LEU A O 1
ATOM 1233 N N . ILE A 1 155 ? -35.841 19.353 -10.501 1.00 83.31 155 ILE A N 1
ATOM 1234 C CA . ILE A 1 155 ? -34.570 19.002 -11.164 1.00 83.31 155 ILE A CA 1
ATOM 1235 C C . ILE A 1 155 ? -33.627 20.215 -11.156 1.00 83.31 155 ILE A C 1
ATOM 1237 O O . ILE A 1 155 ? -32.494 20.106 -10.693 1.00 83.31 155 ILE A O 1
ATOM 1241 N N . GLU A 1 156 ? -34.109 21.383 -11.586 1.00 81.06 156 GLU A N 1
ATOM 1242 C CA . GLU A 1 156 ? -33.355 22.647 -11.624 1.00 81.06 156 GLU A CA 1
ATOM 1243 C C . GLU A 1 156 ? -32.848 23.083 -10.239 1.00 81.06 156 GLU A C 1
ATOM 1245 O O . GLU A 1 156 ? -31.752 23.633 -10.125 1.00 81.06 156 GLU A O 1
ATOM 1250 N N . ARG A 1 157 ? -33.617 22.822 -9.171 1.00 77.31 157 ARG A N 1
ATOM 1251 C CA . ARG A 1 157 ? -33.199 23.072 -7.779 1.00 77.31 157 ARG A CA 1
ATOM 1252 C C . ARG A 1 157 ? -32.151 22.068 -7.291 1.00 77.31 157 ARG A C 1
ATOM 1254 O O . ARG A 1 157 ? -31.160 22.478 -6.686 1.00 77.31 157 ARG A O 1
ATOM 1261 N N . ARG A 1 158 ? -32.326 20.772 -7.582 1.00 71.44 158 ARG A N 1
ATOM 1262 C CA . ARG A 1 158 ? -31.345 19.721 -7.241 1.00 71.44 158 ARG A CA 1
ATOM 1263 C C . ARG A 1 158 ? -30.014 19.913 -7.973 1.00 71.44 158 ARG A C 1
ATOM 1265 O O . ARG A 1 158 ? -28.964 19.733 -7.367 1.00 71.44 158 ARG A O 1
ATOM 1272 N N . GLY A 1 159 ? -30.045 20.356 -9.231 1.00 56.81 159 GLY A N 1
ATOM 1273 C CA . GLY A 1 159 ? -28.848 20.662 -10.025 1.00 56.81 159 GLY A CA 1
ATOM 1274 C C . GLY A 1 159 ? -27.996 21.822 -9.492 1.00 56.81 159 GLY A C 1
ATOM 1275 O O . GLY A 1 159 ? -26.889 22.022 -9.975 1.00 56.81 159 GLY A O 1
ATOM 1276 N N . LYS A 1 160 ? -28.488 22.572 -8.495 1.00 53.81 160 LYS A N 1
ATOM 1277 C CA . LYS A 1 160 ? -27.776 23.677 -7.830 1.00 53.81 160 LYS A CA 1
ATOM 1278 C C . LYS A 1 160 ? -27.390 23.368 -6.376 1.00 53.81 160 LYS A C 1
ATOM 1280 O O . LYS A 1 160 ? -26.924 24.259 -5.678 1.00 53.81 160 LYS A O 1
ATOM 1285 N N . SER A 1 161 ? -27.624 22.144 -5.889 1.00 45.00 161 SER A N 1
ATOM 1286 C CA . SER A 1 161 ? -27.369 21.771 -4.487 1.00 45.00 161 SER A CA 1
ATOM 1287 C C . SER A 1 161 ? -27.020 20.281 -4.320 1.00 45.00 161 SER A C 1
ATOM 1289 O O . SER A 1 161 ? -27.802 19.483 -3.805 1.00 45.00 161 SER A O 1
ATOM 1291 N N . THR A 1 162 ? -25.817 19.888 -4.752 1.00 37.06 162 THR A N 1
ATOM 1292 C CA . THR A 1 162 ? -25.289 18.518 -4.598 1.00 37.06 162 THR A CA 1
ATOM 1293 C C . THR A 1 162 ? -24.355 18.389 -3.382 1.00 37.06 162 THR A C 1
ATOM 1295 O O . THR A 1 162 ? -23.222 18.866 -3.449 1.00 37.06 162 THR A O 1
ATOM 1298 N N . PRO A 1 163 ? -24.761 17.720 -2.284 1.00 42.06 163 PRO A N 1
ATOM 1299 C CA . PRO A 1 163 ? -23.872 17.455 -1.153 1.00 42.06 163 PRO A CA 1
ATOM 1300 C C . PRO A 1 163 ? -22.862 16.345 -1.486 1.00 42.06 163 PRO A C 1
ATOM 1302 O O . PRO A 1 163 ? -23.216 15.311 -2.060 1.00 42.06 163 PRO A O 1
ATOM 1305 N N . LYS A 1 164 ? -21.598 16.540 -1.096 1.00 39.84 164 LYS A N 1
ATOM 1306 C CA . LYS A 1 164 ? -20.499 15.600 -1.365 1.00 39.84 164 LYS A CA 1
ATOM 1307 C C . LYS A 1 164 ? -20.671 14.286 -0.591 1.00 39.84 164 LYS A C 1
ATOM 1309 O O . LYS A 1 164 ? -20.894 14.294 0.619 1.00 39.84 164 LYS A O 1
ATOM 1314 N N . LYS A 1 165 ? -20.493 13.144 -1.265 1.00 35.19 165 LYS A N 1
ATOM 1315 C CA . LYS A 1 165 ? -20.327 11.834 -0.608 1.00 35.19 165 LYS A CA 1
ATOM 1316 C C . LYS A 1 165 ? -18.873 11.631 -0.169 1.00 35.19 165 LYS A C 1
ATOM 1318 O O . LYS A 1 165 ? -17.955 12.007 -0.890 1.00 35.19 165 LYS A O 1
ATOM 1323 N N . ARG A 1 166 ? -18.675 10.985 0.985 1.00 40.50 166 ARG A N 1
ATOM 1324 C CA . ARG A 1 166 ? -17.370 10.480 1.446 1.00 40.50 166 ARG A CA 1
ATOM 1325 C C . ARG A 1 166 ? -17.048 9.123 0.802 1.00 40.50 166 ARG A C 1
ATOM 1327 O O . ARG A 1 166 ? -17.919 8.258 0.743 1.00 40.50 166 ARG A O 1
ATOM 1334 N N . SER A 1 167 ? -15.785 8.927 0.435 1.00 33.56 167 SER A N 1
ATOM 1335 C CA . SER A 1 167 ? -15.120 7.633 0.195 1.00 33.56 167 SER A CA 1
ATOM 1336 C C . SER A 1 167 ? -13.605 7.801 0.457 1.00 33.56 167 SER A C 1
ATOM 1338 O O . SER A 1 167 ? -13.140 8.943 0.444 1.00 33.56 167 SER A O 1
ATOM 1340 N N . PRO A 1 168 ? -12.845 6.738 0.787 1.00 44.25 168 PRO A N 1
ATOM 1341 C CA . PRO A 1 168 ? -11.616 6.889 1.579 1.00 44.25 168 PRO A CA 1
ATOM 1342 C C . PRO A 1 168 ? -10.293 6.990 0.789 1.00 44.25 168 PRO A C 1
ATOM 1344 O O . PRO A 1 168 ? -10.146 6.426 -0.288 1.00 44.25 168 PRO A O 1
ATOM 1347 N N . SER A 1 169 ? -9.328 7.673 1.420 1.00 37.78 169 SER A N 1
ATOM 1348 C CA . SER A 1 169 ? -7.861 7.489 1.367 1.00 37.78 169 SER A CA 1
ATOM 1349 C C . SER A 1 169 ? -7.158 7.100 0.049 1.00 37.78 169 SER A C 1
ATOM 1351 O O . SER A 1 169 ? -7.111 5.923 -0.311 1.00 37.78 169 SER A O 1
ATOM 1353 N N . ARG A 1 170 ? -6.392 8.048 -0.516 1.00 33.53 170 ARG A N 1
ATOM 1354 C CA . ARG A 1 170 ? -4.953 7.892 -0.844 1.00 33.53 170 ARG A CA 1
ATOM 1355 C C . ARG A 1 170 ? -4.292 9.273 -1.030 1.00 33.53 170 ARG A C 1
ATOM 1357 O O . ARG A 1 170 ? -4.991 10.282 -0.976 1.00 33.53 170 ARG A O 1
ATOM 1364 N N . GLY A 1 171 ? -2.959 9.316 -1.078 1.00 30.95 171 GLY A N 1
ATOM 1365 C CA . GLY A 1 171 ? -2.167 10.530 -0.833 1.00 30.95 171 GLY A CA 1
ATOM 1366 C C . GLY A 1 171 ? -1.899 11.450 -2.035 1.00 30.95 171 GLY A C 1
ATOM 1367 O O . GLY A 1 171 ? -2.096 11.062 -3.180 1.00 30.95 171 GLY A O 1
ATOM 1368 N N . VAL A 1 172 ? -1.474 12.677 -1.695 1.00 39.56 172 VAL A N 1
ATOM 1369 C CA . VAL A 1 172 ? -0.197 13.340 -2.072 1.00 39.56 172 VAL A CA 1
ATOM 1370 C C . VAL A 1 172 ? 0.347 13.086 -3.499 1.00 39.56 172 VAL A C 1
ATOM 1372 O O . VAL A 1 172 ? 0.547 11.940 -3.878 1.00 39.56 172 VAL A O 1
ATOM 1375 N N . GLY A 1 173 ? 0.703 14.107 -4.295 1.00 36.03 173 GLY A N 1
ATOM 1376 C CA . GLY A 1 173 ? 0.689 15.557 -4.028 1.00 36.03 173 GLY A CA 1
ATOM 1377 C C . GLY A 1 173 ? 1.407 16.390 -5.112 1.00 36.03 173 GLY A C 1
ATOM 1378 O O . GLY A 1 173 ? 1.425 15.999 -6.273 1.00 36.03 173 GLY A O 1
ATOM 1379 N N . SER A 1 174 ? 2.035 17.499 -4.691 1.00 34.03 174 SER A N 1
ATOM 1380 C CA . SER A 1 174 ? 2.858 18.443 -5.484 1.00 34.03 174 SER A CA 1
ATOM 1381 C C . SER A 1 174 ? 2.132 19.400 -6.461 1.00 34.03 174 SER A C 1
ATOM 1383 O O . SER A 1 174 ? 0.943 19.261 -6.742 1.00 34.03 174 SER A O 1
ATOM 1385 N N . SER A 1 175 ? 2.854 20.439 -6.900 1.00 36.41 175 SER A N 1
ATOM 1386 C CA . SER A 1 175 ? 2.359 21.684 -7.530 1.00 36.41 175 SER A CA 1
ATOM 1387 C C . SER A 1 175 ? 3.160 22.054 -8.787 1.00 36.41 175 SER A C 1
ATOM 1389 O O . SER A 1 175 ? 4.327 21.689 -8.863 1.00 36.41 175 SER A O 1
ATOM 1391 N N . SER A 1 176 ? 2.632 22.914 -9.678 1.00 35.66 176 SER A N 1
ATOM 1392 C CA . SER A 1 176 ? 3.422 24.027 -10.265 1.00 35.66 176 SER A CA 1
ATOM 1393 C C . SER A 1 176 ? 2.572 25.072 -11.020 1.00 35.66 176 SER A C 1
ATOM 1395 O O . SER A 1 176 ? 1.377 24.889 -11.234 1.00 35.66 176 SER A O 1
ATOM 1397 N N . MET A 1 177 ? 3.202 26.190 -11.402 1.00 34.09 177 MET A N 1
ATOM 1398 C CA . MET A 1 177 ? 2.609 27.369 -12.058 1.00 34.09 177 MET A CA 1
ATOM 1399 C C . MET A 1 177 ? 2.691 27.331 -13.597 1.00 34.09 177 MET A C 1
ATOM 1401 O O . MET A 1 177 ? 3.565 26.697 -14.184 1.00 34.09 177 MET A O 1
ATOM 1405 N N . THR A 1 178 ? 1.817 28.098 -14.260 1.00 35.91 178 THR A N 1
ATOM 1406 C CA . THR A 1 178 ? 1.768 28.250 -15.727 1.00 35.91 178 THR A CA 1
ATOM 1407 C C . THR A 1 178 ? 2.641 29.400 -16.263 1.00 35.91 178 THR A C 1
ATOM 1409 O O . THR A 1 178 ? 2.701 30.469 -15.654 1.00 35.91 178 THR A O 1
ATOM 1412 N N . PRO A 1 179 ? 3.236 29.247 -17.463 1.00 35.41 179 PRO A N 1
ATOM 1413 C CA . PRO A 1 179 ? 3.612 30.356 -18.344 1.00 35.41 179 PRO A CA 1
ATOM 1414 C C . PRO A 1 179 ? 2.639 30.508 -19.551 1.00 35.41 179 PRO A C 1
ATOM 1416 O O . PRO A 1 179 ? 1.867 29.593 -19.848 1.00 35.41 179 PRO A O 1
ATOM 1419 N N . PRO A 1 180 ? 2.612 31.667 -20.247 1.00 41.50 180 PRO A N 1
ATOM 1420 C CA . PRO A 1 180 ? 1.451 32.087 -21.048 1.00 41.50 180 PRO A CA 1
ATOM 1421 C C . PRO A 1 180 ? 1.427 31.661 -22.532 1.00 41.50 180 PRO A C 1
ATOM 1423 O O . PRO A 1 180 ? 2.445 31.424 -23.178 1.00 41.50 180 PRO A O 1
ATOM 1426 N N . LYS A 1 181 ? 0.212 31.662 -23.102 1.00 35.56 181 LYS A N 1
ATOM 1427 C CA . LYS A 1 181 ? -0.105 31.383 -24.519 1.00 35.56 181 LYS A CA 1
ATOM 1428 C C . LYS A 1 181 ? 0.267 32.550 -25.447 1.00 35.56 181 LYS A C 1
ATOM 1430 O O . LYS A 1 181 ? -0.083 33.688 -25.147 1.00 35.56 181 LYS A O 1
ATOM 1435 N N . SER A 1 182 ? 0.781 32.269 -26.651 1.00 34.09 182 SER A N 1
ATOM 1436 C CA . SER A 1 182 ? 0.612 33.170 -27.810 1.00 34.09 182 SER A CA 1
ATOM 1437 C C . SER A 1 182 ? 0.720 32.459 -29.176 1.00 34.09 182 SER A C 1
ATOM 1439 O O . SER A 1 182 ? 1.333 31.405 -29.292 1.00 34.09 182 SER A O 1
ATOM 1441 N N . ALA A 1 183 ? 0.089 33.064 -30.191 1.00 32.78 183 ALA A N 1
ATOM 1442 C CA . ALA A 1 183 ? 0.282 32.882 -31.641 1.00 32.78 183 ALA A CA 1
ATOM 1443 C C . ALA A 1 183 ? 0.198 31.466 -32.278 1.00 32.78 183 ALA A C 1
ATOM 1445 O O . ALA A 1 183 ? 1.198 30.791 -32.510 1.00 32.78 183 ALA A O 1
ATOM 1446 N N . LEU A 1 184 ? -0.989 31.120 -32.802 1.00 33.06 184 LEU A N 1
ATOM 1447 C CA . LEU A 1 184 ? -1.081 30.302 -34.024 1.00 33.06 184 LEU A CA 1
ATOM 1448 C C . LEU A 1 184 ? -0.572 31.115 -35.230 1.00 33.06 184 LEU A C 1
ATOM 1450 O O . LEU A 1 184 ? -1.082 32.216 -35.446 1.00 33.06 184 LEU A O 1
ATOM 1454 N N . ARG A 1 185 ? 0.242 30.520 -36.119 1.00 33.41 185 ARG A N 1
ATOM 1455 C CA . ARG A 1 185 ? 0.015 30.633 -37.579 1.00 33.41 185 ARG A CA 1
ATOM 1456 C C . ARG A 1 185 ? 0.798 29.624 -38.436 1.00 33.41 185 ARG A C 1
ATOM 1458 O O . ARG A 1 185 ? 2.009 29.516 -38.347 1.00 33.41 185 ARG A O 1
ATOM 1465 N N . GLN A 1 186 ? 0.045 28.953 -39.312 1.00 38.38 186 GLN A N 1
ATOM 1466 C CA . GLN A 1 186 ? 0.391 28.493 -40.670 1.00 38.38 186 GLN A CA 1
ATOM 1467 C C . GLN A 1 186 ? 1.842 28.053 -40.979 1.00 38.38 186 GLN A C 1
ATOM 1469 O O . GLN A 1 186 ? 2.724 28.877 -41.206 1.00 38.38 186 GLN A O 1
ATOM 1474 N N . ARG A 1 187 ? 2.014 26.754 -41.267 1.00 30.25 187 ARG A N 1
ATOM 1475 C CA . ARG A 1 187 ? 2.959 26.279 -42.294 1.00 30.25 187 ARG A CA 1
ATOM 1476 C C . ARG A 1 187 ? 2.271 25.310 -43.257 1.00 30.25 187 ARG A C 1
ATOM 1478 O O . ARG A 1 187 ? 1.603 24.373 -42.829 1.00 30.25 187 ARG A O 1
ATOM 1485 N N . ARG A 1 188 ? 2.452 25.541 -44.559 1.00 32.81 188 ARG A N 1
ATOM 1486 C CA . ARG A 1 188 ? 2.108 24.635 -45.666 1.00 32.81 188 ARG A CA 1
ATOM 1487 C C . ARG A 1 188 ? 3.080 24.919 -46.822 1.00 32.81 188 ARG A C 1
ATOM 1489 O O . ARG A 1 188 ? 3.513 26.056 -46.953 1.00 32.81 188 ARG A O 1
ATOM 1496 N N . SER A 1 189 ? 3.372 23.888 -47.617 1.00 34.94 189 SER A N 1
ATOM 1497 C CA . SER A 1 189 ? 4.019 23.908 -48.949 1.00 34.94 189 SER A CA 1
ATOM 1498 C C . SER A 1 189 ? 5.412 24.553 -49.144 1.00 34.94 189 SER A C 1
ATOM 1500 O O . SER A 1 189 ? 5.538 25.767 -49.169 1.00 34.94 189 SER A O 1
ATOM 1502 N N . LEU A 1 190 ? 6.375 23.670 -49.460 1.00 33.00 190 LEU A N 1
ATOM 1503 C CA . LEU A 1 190 ? 7.220 23.648 -50.679 1.00 33.00 190 LEU A CA 1
ATOM 1504 C C . LEU A 1 190 ? 8.312 24.716 -50.952 1.00 33.00 190 LEU A C 1
ATOM 1506 O O . LEU A 1 190 ? 8.015 25.884 -51.136 1.00 33.00 190 LEU A O 1
ATOM 1510 N N . LEU A 1 191 ? 9.535 24.178 -51.114 1.00 35.22 191 LEU A N 1
ATOM 1511 C CA . LEU A 1 191 ? 10.546 24.354 -52.186 1.00 35.22 191 LEU A CA 1
ATOM 1512 C C . LEU A 1 191 ? 11.078 25.731 -52.668 1.00 35.22 191 LEU A C 1
ATOM 1514 O O . LEU A 1 191 ? 10.456 26.775 -52.552 1.00 35.22 191 LEU A O 1
ATOM 1518 N N . GLU A 1 192 ? 12.249 25.603 -53.313 1.00 29.33 192 GLU A N 1
ATOM 1519 C CA . GLU A 1 192 ? 12.987 26.549 -54.173 1.00 29.33 192 GLU A CA 1
ATOM 1520 C C . GLU A 1 192 ? 13.816 27.687 -53.532 1.00 29.33 192 GLU A C 1
ATOM 1522 O O . GLU A 1 192 ? 13.659 28.091 -52.382 1.00 29.33 192 GLU A O 1
ATOM 1527 N N . THR A 1 193 ? 14.824 28.097 -54.306 1.00 33.38 193 THR A N 1
ATOM 1528 C CA . THR A 1 193 ? 15.921 29.054 -54.053 1.00 33.38 193 THR A CA 1
ATOM 1529 C C . THR A 1 193 ? 16.112 29.884 -55.349 1.00 33.38 193 THR A C 1
ATOM 1531 O O . THR A 1 193 ? 15.424 29.568 -56.324 1.00 33.38 193 THR A O 1
ATOM 1534 N N . PRO A 1 194 ? 17.046 30.859 -55.486 1.00 50.62 194 PRO A N 1
ATOM 1535 C CA . PRO A 1 194 ? 17.935 31.548 -54.527 1.00 50.62 194 PRO A CA 1
ATOM 1536 C C . PRO A 1 194 ? 17.840 33.111 -54.668 1.00 50.62 194 PRO A C 1
ATOM 1538 O O . PRO A 1 194 ? 16.823 33.615 -55.126 1.00 50.62 194 PRO A O 1
ATOM 1541 N N . ILE A 1 195 ? 18.935 33.844 -54.361 1.00 29.86 195 ILE A N 1
ATOM 1542 C CA . ILE A 1 195 ? 19.390 35.149 -54.943 1.00 29.86 195 ILE A CA 1
ATOM 1543 C C . ILE A 1 195 ? 19.231 36.473 -54.121 1.00 29.86 195 ILE A C 1
ATOM 1545 O O . ILE A 1 195 ? 18.160 36.836 -53.657 1.00 29.86 195 ILE A O 1
ATOM 1549 N N . SER A 1 196 ? 20.380 37.175 -54.021 1.00 32.31 196 SER A N 1
ATOM 1550 C CA . SER A 1 196 ? 20.708 38.621 -53.845 1.00 32.31 196 SER A CA 1
ATOM 1551 C C . SER A 1 196 ? 20.167 39.533 -52.711 1.00 32.31 196 SER A C 1
ATOM 1553 O O . SER A 1 196 ? 19.012 39.940 -52.724 1.00 32.31 196 SER A O 1
ATOM 1555 N N . GLU A 1 197 ? 21.133 40.064 -51.938 1.00 30.61 197 GLU A N 1
ATOM 1556 C CA . GLU A 1 197 ? 21.410 41.512 -51.715 1.00 30.61 197 GLU A CA 1
ATOM 1557 C C . GLU A 1 197 ? 20.450 42.436 -50.911 1.00 30.61 197 GLU A C 1
ATOM 1559 O O . GLU A 1 197 ? 19.394 42.049 -50.425 1.00 30.61 197 GLU A O 1
ATOM 1564 N N . ALA A 1 198 ? 20.908 43.694 -50.780 1.00 32.34 198 ALA A N 1
ATOM 1565 C CA . ALA A 1 198 ? 20.300 44.901 -50.206 1.00 32.34 198 ALA A CA 1
ATOM 1566 C C . ALA A 1 198 ? 20.353 45.105 -48.672 1.00 32.34 198 ALA A C 1
ATOM 1568 O O . ALA A 1 198 ? 19.637 44.510 -47.870 1.00 32.34 198 ALA A O 1
ATOM 1569 N N . GLU A 1 199 ? 21.187 46.076 -48.301 1.00 35.12 199 GLU A N 1
ATOM 1570 C CA . GLU A 1 199 ? 21.319 46.725 -46.996 1.00 35.12 199 GLU A CA 1
ATOM 1571 C C . GLU A 1 199 ? 20.001 47.324 -46.459 1.00 35.12 199 GLU A C 1
ATOM 1573 O O . GLU A 1 199 ? 19.206 47.860 -47.234 1.00 35.12 199 GLU A O 1
ATOM 1578 N N . ARG A 1 200 ? 19.862 47.411 -45.122 1.00 31.95 200 ARG A N 1
ATOM 1579 C CA . ARG A 1 200 ? 19.485 48.663 -44.416 1.00 31.95 200 ARG A CA 1
ATOM 1580 C C . ARG A 1 200 ? 19.534 48.545 -42.888 1.00 31.95 200 ARG A C 1
ATOM 1582 O O . ARG A 1 200 ? 18.848 47.720 -42.295 1.00 31.95 200 ARG A O 1
ATOM 1589 N N . SER A 1 201 ? 20.264 49.461 -42.255 1.00 36.41 201 SER A N 1
ATOM 1590 C CA . SER A 1 201 ? 20.126 49.780 -40.824 1.00 36.41 201 SER A CA 1
ATOM 1591 C C . SER A 1 201 ? 18.898 50.668 -40.575 1.00 36.41 201 SER A C 1
ATOM 1593 O O . SER A 1 201 ? 18.467 51.397 -41.473 1.00 36.41 201 SER A O 1
ATOM 1595 N N . PRO A 1 202 ? 18.377 50.690 -39.338 1.00 41.41 202 PRO A N 1
ATOM 1596 C CA . PRO A 1 202 ? 18.331 51.958 -38.599 1.00 41.41 202 PRO A CA 1
ATOM 1597 C C . PRO A 1 202 ? 18.819 51.850 -37.137 1.00 41.41 202 PRO A C 1
ATOM 1599 O O . PRO A 1 202 ? 19.181 50.783 -36.650 1.00 41.41 202 PRO A O 1
ATOM 1602 N N . GLN A 1 203 ? 18.890 53.001 -36.460 1.00 33.28 203 GLN A N 1
ATOM 1603 C CA . GLN A 1 203 ? 19.531 53.208 -35.151 1.00 33.28 203 GLN A CA 1
ATOM 1604 C C . GLN A 1 203 ? 18.665 52.798 -33.936 1.00 33.28 203 GLN A C 1
ATOM 1606 O O . GLN A 1 203 ? 17.438 52.778 -34.040 1.00 33.28 203 GLN A O 1
ATOM 1611 N N . PRO A 1 204 ? 19.279 52.561 -32.756 1.00 41.53 204 PRO A N 1
ATOM 1612 C CA . PRO A 1 204 ? 18.570 52.398 -31.484 1.00 41.53 204 PRO A CA 1
ATOM 1613 C C . PRO A 1 204 ? 18.238 53.747 -30.799 1.00 41.53 204 PRO A C 1
ATOM 1615 O O . PRO A 1 204 ? 18.982 54.718 -30.968 1.00 41.53 204 PRO A O 1
ATOM 1618 N N . PRO A 1 205 ? 17.179 53.815 -29.967 1.00 44.12 205 PRO A N 1
ATOM 1619 C CA . PRO A 1 205 ? 16.937 54.929 -29.046 1.00 44.12 205 PRO A CA 1
ATOM 1620 C C . PRO A 1 205 ? 17.830 54.856 -27.789 1.00 44.12 205 PRO A C 1
ATOM 1622 O O . PRO A 1 205 ? 18.398 53.815 -27.464 1.00 44.12 205 PRO A O 1
ATOM 1625 N N . GLN A 1 206 ? 17.951 55.978 -27.073 1.00 35.25 206 GLN A N 1
ATOM 1626 C CA . GLN A 1 206 ? 18.892 56.181 -25.960 1.00 35.25 206 GLN A CA 1
ATOM 1627 C C . GLN A 1 206 ? 18.203 56.214 -24.586 1.00 35.25 206 GLN A C 1
ATOM 1629 O O . GLN A 1 206 ? 17.220 56.932 -24.436 1.00 35.25 206 GLN A O 1
ATOM 1634 N N . SER A 1 207 ? 18.804 55.570 -23.573 1.00 32.06 207 SER A N 1
ATOM 1635 C CA . SER A 1 207 ? 18.851 56.010 -22.155 1.00 32.06 207 SER A CA 1
ATOM 1636 C C . SER A 1 207 ? 19.497 54.925 -21.274 1.00 32.06 207 SER A C 1
ATOM 1638 O O . SER A 1 207 ? 19.269 53.755 -21.555 1.00 32.06 207 SER A O 1
ATOM 1640 N N . ALA A 1 208 ? 20.172 55.165 -20.144 1.00 32.53 208 ALA A N 1
ATOM 1641 C CA . ALA A 1 208 ? 20.936 56.294 -19.582 1.00 32.53 208 ALA A CA 1
ATOM 1642 C C . ALA A 1 208 ? 21.476 55.833 -18.194 1.00 32.53 208 ALA A C 1
ATOM 1644 O O . ALA A 1 208 ? 20.979 54.849 -17.658 1.00 32.53 208 ALA A O 1
ATOM 1645 N N . SER A 1 209 ? 22.383 56.601 -17.569 1.00 32.28 209 SER A N 1
ATOM 1646 C CA . SER A 1 209 ? 22.778 56.517 -16.137 1.00 32.28 209 SER A CA 1
ATOM 1647 C C . SER A 1 209 ? 23.700 55.368 -15.656 1.00 32.28 209 SER A C 1
ATOM 1649 O O . SER A 1 209 ? 23.300 54.215 -15.633 1.00 32.28 209 SER A O 1
ATOM 1651 N N . SER A 1 210 ? 24.882 55.769 -15.147 1.00 34.75 210 SER A N 1
ATOM 1652 C CA . SER A 1 210 ? 25.711 55.189 -14.053 1.00 34.75 210 SER A CA 1
ATOM 1653 C C . SER A 1 210 ? 26.146 53.697 -14.062 1.00 34.75 210 SER A C 1
ATOM 1655 O O . SER A 1 210 ? 25.357 52.808 -14.331 1.00 34.75 210 SER A O 1
ATOM 1657 N N . GLY A 1 211 ? 27.372 53.305 -13.671 1.00 32.09 211 GLY A N 1
ATOM 1658 C CA . GLY A 1 211 ? 28.573 54.080 -13.308 1.00 32.09 211 GLY A CA 1
ATOM 1659 C C . GLY A 1 211 ? 29.533 53.334 -12.347 1.00 32.09 211 GLY A C 1
ATOM 1660 O O . GLY A 1 211 ? 29.107 52.963 -11.266 1.00 32.09 211 GLY A O 1
ATOM 1661 N N . ARG A 1 212 ? 30.814 53.157 -12.745 1.00 31.50 212 ARG A N 1
ATOM 1662 C CA . ARG A 1 212 ? 32.051 52.846 -11.952 1.00 31.50 212 ARG A CA 1
ATOM 1663 C C . ARG A 1 212 ? 31.932 51.975 -10.665 1.00 31.50 212 ARG A C 1
ATOM 1665 O O . ARG A 1 212 ? 31.391 52.430 -9.672 1.00 31.50 212 ARG A O 1
ATOM 1672 N N . SER A 1 213 ? 32.450 50.734 -10.610 1.00 32.66 213 SER A N 1
ATOM 1673 C CA . SER A 1 213 ? 33.878 50.321 -10.413 1.00 32.66 213 SER A CA 1
ATOM 1674 C C . SER A 1 213 ? 34.499 50.739 -9.054 1.00 32.66 213 SER A C 1
ATOM 1676 O O . SER A 1 213 ? 34.445 51.926 -8.750 1.00 32.66 213 SER A O 1
ATOM 1678 N N . TYR A 1 214 ? 35.196 49.923 -8.241 1.00 33.16 214 TYR A N 1
ATOM 1679 C CA . TYR A 1 214 ? 35.803 48.581 -8.426 1.00 33.16 214 TYR A CA 1
ATOM 1680 C C . TYR A 1 214 ? 35.478 47.592 -7.252 1.00 33.16 214 TYR A C 1
ATOM 1682 O O . TYR A 1 214 ? 34.288 47.388 -7.037 1.00 33.16 214 TYR A O 1
ATOM 1690 N N . PRO A 1 215 ? 36.416 46.853 -6.603 1.00 43.84 215 PRO A N 1
ATOM 1691 C CA . PRO A 1 215 ? 36.408 45.385 -6.618 1.00 43.84 215 PRO A CA 1
ATOM 1692 C C . PRO A 1 215 ? 36.080 44.738 -5.256 1.00 43.84 215 PRO A C 1
ATOM 1694 O O . PRO A 1 215 ? 35.993 45.418 -4.238 1.00 43.84 215 PRO A O 1
ATOM 1697 N N . ILE A 1 216 ? 35.962 43.406 -5.234 1.00 31.84 216 ILE A N 1
ATOM 1698 C CA . ILE A 1 216 ? 35.928 42.601 -4.003 1.00 31.84 216 ILE A CA 1
ATOM 1699 C C . ILE A 1 216 ? 37.054 41.568 -4.071 1.00 31.84 216 ILE A C 1
ATOM 1701 O O . ILE A 1 216 ? 37.127 40.792 -5.024 1.00 31.84 216 ILE A O 1
ATOM 1705 N N . GLU A 1 217 ? 37.917 41.574 -3.058 1.00 35.00 217 GLU A N 1
ATOM 1706 C CA . GLU A 1 217 ? 38.955 40.566 -2.845 1.00 35.00 217 GLU A CA 1
ATOM 1707 C C . GLU A 1 217 ? 38.543 39.556 -1.761 1.00 35.00 217 GLU A C 1
ATOM 1709 O O . GLU A 1 217 ? 37.634 39.787 -0.967 1.00 35.00 217 GLU A O 1
ATOM 1714 N N . GLN A 1 218 ? 39.251 38.429 -1.800 1.00 35.66 218 GLN A N 1
ATOM 1715 C CA . GLN A 1 218 ? 39.483 37.394 -0.784 1.00 35.66 218 GLN A CA 1
ATOM 1716 C C . GLN A 1 218 ? 38.947 37.637 0.644 1.00 35.66 218 GLN A C 1
ATOM 1718 O O . GLN A 1 218 ? 39.223 38.655 1.274 1.00 35.66 218 GLN A O 1
ATOM 1723 N N . SER A 1 219 ? 38.308 36.606 1.208 1.00 35.94 219 SER A N 1
ATOM 1724 C CA . SER A 1 219 ? 37.905 36.545 2.619 1.00 35.94 219 SER A CA 1
ATOM 1725 C C . SER A 1 219 ? 38.456 35.291 3.317 1.00 35.94 219 SER A C 1
ATOM 1727 O O . SER A 1 219 ? 37.776 34.266 3.387 1.00 35.94 219 SER A O 1
ATOM 1729 N N . ASP A 1 220 ? 39.671 35.390 3.859 1.00 34.16 220 ASP A N 1
ATOM 1730 C CA . ASP A 1 220 ? 40.173 34.488 4.905 1.00 34.16 220 ASP A CA 1
ATOM 1731 C C . ASP A 1 220 ? 39.882 35.094 6.288 1.00 34.16 220 ASP A C 1
ATOM 1733 O O . ASP A 1 220 ? 40.114 36.285 6.505 1.00 34.16 220 ASP A O 1
ATOM 1737 N N . SER A 1 221 ? 39.434 34.288 7.257 1.00 36.53 221 SER A N 1
ATOM 1738 C CA . SER A 1 221 ? 39.310 34.737 8.655 1.00 36.53 221 SER A CA 1
ATOM 1739 C C . SER A 1 221 ? 39.458 33.594 9.669 1.00 36.53 221 SER A C 1
ATOM 1741 O O . SER A 1 221 ? 38.492 32.919 10.025 1.00 36.53 221 SER A O 1
ATOM 1743 N N . ASN A 1 222 ? 40.684 33.412 10.163 1.00 33.91 222 ASN A N 1
ATOM 1744 C CA . ASN A 1 222 ? 40.995 32.683 11.400 1.00 33.91 222 ASN A CA 1
ATOM 1745 C C . ASN A 1 222 ? 40.949 33.633 12.617 1.00 33.91 222 ASN A C 1
ATOM 1747 O O . ASN A 1 222 ? 41.028 34.846 12.441 1.00 33.91 222 ASN A O 1
ATOM 1751 N N . THR A 1 223 ? 41.045 33.068 13.833 1.00 30.16 223 THR A N 1
ATOM 1752 C CA . THR A 1 223 ? 41.373 33.766 15.110 1.00 30.16 223 THR A CA 1
ATOM 1753 C C . THR A 1 223 ? 40.167 34.503 15.735 1.00 30.16 223 THR A C 1
ATOM 1755 O O . THR A 1 223 ? 39.630 35.405 15.112 1.00 30.16 223 THR A O 1
ATOM 1758 N N . SER A 1 224 ? 39.577 34.126 16.883 1.00 32.75 224 SER A N 1
ATOM 1759 C CA . SER A 1 224 ? 40.057 33.736 18.236 1.00 32.75 224 SER A CA 1
ATOM 1760 C C . SER A 1 224 ? 40.076 34.915 19.231 1.00 32.75 224 SER A C 1
ATOM 1762 O O . SER A 1 224 ? 40.087 36.072 18.826 1.00 32.75 224 SER A O 1
ATOM 1764 N N . MET A 1 225 ? 40.124 34.581 20.529 1.00 31.70 225 MET A N 1
ATOM 1765 C CA . MET A 1 225 ? 40.080 35.452 21.716 1.00 31.70 225 MET A CA 1
ATOM 1766 C C . MET A 1 225 ? 38.717 36.129 21.971 1.00 31.70 225 MET A C 1
ATOM 1768 O O . MET A 1 225 ? 38.014 36.487 21.039 1.00 31.70 225 MET A O 1
ATOM 1772 N N . ALA A 1 226 ? 38.289 36.471 23.186 1.00 31.73 226 ALA A N 1
ATOM 1773 C CA . ALA A 1 226 ? 38.484 36.039 24.581 1.00 31.73 226 ALA A CA 1
ATOM 1774 C C . ALA A 1 226 ? 37.883 37.177 25.445 1.00 31.73 226 ALA A C 1
ATOM 1776 O O . ALA A 1 226 ? 37.826 38.327 25.011 1.00 31.73 226 ALA A O 1
ATOM 1777 N N . THR A 1 227 ? 37.451 36.892 26.673 1.00 39.53 227 THR A N 1
ATOM 1778 C CA . THR A 1 227 ? 36.958 37.913 27.623 1.00 39.53 227 THR A CA 1
ATOM 1779 C C . THR A 1 227 ? 38.044 38.910 28.043 1.00 39.53 227 THR A C 1
ATOM 1781 O O . THR A 1 227 ? 39.205 38.518 28.179 1.00 39.53 227 THR A O 1
ATOM 1784 N N . PRO A 1 228 ? 37.660 40.140 28.430 1.00 45.16 228 PRO A N 1
ATOM 1785 C CA . PRO A 1 228 ? 37.917 40.513 29.828 1.00 45.16 228 PRO A CA 1
ATOM 1786 C C . PRO A 1 228 ? 36.734 41.211 30.538 1.00 45.16 228 PRO A C 1
ATOM 1788 O O . PRO A 1 228 ? 35.663 41.419 29.978 1.00 45.16 228 PRO A O 1
ATOM 1791 N N . ILE A 1 229 ? 36.944 41.521 31.820 1.00 36.75 229 ILE A N 1
ATOM 1792 C CA . ILE A 1 229 ? 35.955 41.943 32.829 1.00 36.75 229 ILE A CA 1
ATOM 1793 C C . ILE A 1 229 ? 36.232 43.410 33.230 1.00 36.75 229 ILE A C 1
ATOM 1795 O O . ILE A 1 229 ? 37.410 43.737 33.339 1.00 36.75 229 ILE A O 1
ATOM 1799 N N . GLN A 1 230 ? 35.212 44.244 33.534 1.00 31.47 230 GLN A N 1
ATOM 1800 C CA . GLN A 1 230 ? 35.083 45.012 34.810 1.00 31.47 230 GLN A CA 1
ATOM 1801 C C . GLN A 1 230 ? 34.052 46.175 34.854 1.00 31.47 230 GLN A C 1
ATOM 1803 O O . GLN A 1 230 ? 33.823 46.892 33.889 1.00 31.47 230 GLN A O 1
ATOM 1808 N N . SER A 1 231 ? 33.529 46.365 36.080 1.00 32.25 231 SER A N 1
ATOM 1809 C CA . SER A 1 231 ? 33.078 47.605 36.758 1.00 32.25 231 SER A CA 1
ATOM 1810 C C . SER A 1 231 ? 31.876 48.444 36.265 1.00 32.25 231 SER A C 1
ATOM 1812 O O . SER A 1 231 ? 31.981 49.220 35.327 1.00 32.25 231 SER A O 1
ATOM 1814 N N . ASN A 1 232 ? 30.822 48.413 37.099 1.00 32.69 232 ASN A N 1
ATOM 1815 C CA . ASN A 1 232 ? 30.117 49.545 37.746 1.00 32.69 232 ASN A CA 1
ATOM 1816 C C . ASN A 1 232 ? 29.599 50.748 36.919 1.00 32.69 232 ASN A C 1
ATOM 1818 O O . ASN A 1 232 ? 30.395 51.539 36.428 1.00 32.69 232 ASN A O 1
ATOM 1822 N N . LEU A 1 233 ? 28.289 51.045 37.033 1.00 32.59 233 LEU A N 1
ATOM 1823 C CA . LEU A 1 233 ? 27.750 52.193 37.812 1.00 32.59 233 LEU A CA 1
ATOM 1824 C C . LEU A 1 233 ? 26.199 52.273 37.780 1.00 32.59 233 LEU A C 1
ATOM 1826 O O . LEU A 1 233 ? 25.553 51.751 36.877 1.00 32.59 233 LEU A O 1
ATOM 1830 N N . SER A 1 234 ? 25.621 52.956 38.775 1.00 34.56 234 SER A N 1
ATOM 1831 C CA . SER A 1 234 ? 24.193 53.356 38.900 1.00 34.56 234 SER A CA 1
ATOM 1832 C C . SER A 1 234 ? 24.087 54.906 38.764 1.00 34.56 234 SER A C 1
ATOM 1834 O O . SER A 1 234 ? 25.124 55.498 38.453 1.00 34.56 234 SER A O 1
ATOM 1836 N N . PRO A 1 235 ? 22.979 55.638 39.083 1.00 59.03 235 PRO A N 1
ATOM 1837 C CA . PRO A 1 235 ? 21.579 55.284 39.417 1.00 59.03 235 PRO A CA 1
ATOM 1838 C C . PRO A 1 235 ? 20.504 56.229 38.761 1.00 59.03 235 PRO A C 1
ATOM 1840 O O . PRO A 1 235 ? 20.811 56.978 37.844 1.00 59.03 235 PRO A O 1
ATOM 1843 N N . GLU A 1 236 ? 19.279 56.243 39.333 1.00 31.88 236 GLU A N 1
ATOM 1844 C CA . GLU A 1 236 ? 18.269 57.345 39.411 1.00 31.88 236 GLU A CA 1
ATOM 1845 C C . GLU A 1 236 ? 16.979 57.334 38.533 1.00 31.88 236 GLU A C 1
ATOM 1847 O O . GLU A 1 236 ? 17.025 57.344 37.314 1.00 31.88 236 GLU A O 1
ATOM 1852 N N . ARG A 1 237 ? 15.828 57.436 39.244 1.00 32.34 237 ARG A N 1
ATOM 1853 C CA . ARG A 1 237 ? 14.593 58.259 39.034 1.00 32.34 237 ARG A CA 1
ATOM 1854 C C . ARG A 1 237 ? 13.910 58.312 37.636 1.00 32.34 237 ARG A C 1
ATOM 1856 O O . ARG A 1 237 ? 14.536 58.572 36.627 1.00 32.34 237 ARG A O 1
ATOM 1863 N N . SER A 1 238 ? 12.572 58.307 37.502 1.00 34.19 238 SER A N 1
ATOM 1864 C CA . SER A 1 238 ? 11.598 59.166 38.219 1.00 34.19 238 SER A CA 1
ATOM 1865 C C . SER A 1 238 ? 10.109 58.896 37.849 1.00 34.19 238 SER A C 1
ATOM 1867 O O . SER A 1 238 ? 9.824 58.571 36.707 1.00 34.19 238 SER A O 1
ATOM 1869 N N . HIS A 1 239 ? 9.177 59.224 38.774 1.00 31.83 239 HIS A N 1
ATOM 1870 C CA . HIS A 1 239 ? 7.800 59.762 38.531 1.00 31.83 239 HIS A CA 1
ATOM 1871 C C . HIS A 1 239 ? 6.699 58.861 37.879 1.00 31.83 239 HIS A C 1
ATOM 1873 O O . HIS A 1 239 ? 7.018 57.886 37.223 1.00 31.83 239 HIS A O 1
ATOM 1879 N N . SER A 1 240 ? 5.371 59.129 37.962 1.00 35.31 240 SER A N 1
ATOM 1880 C CA . SER A 1 240 ? 4.492 59.876 38.917 1.00 35.31 240 SER A CA 1
ATOM 1881 C C . SER A 1 240 ? 2.979 59.719 38.546 1.00 35.31 240 SER A C 1
ATOM 1883 O O . SER A 1 240 ? 2.682 59.369 37.410 1.00 35.31 240 SER A O 1
ATOM 1885 N N . ARG A 1 241 ? 2.053 60.132 39.448 1.00 36.00 241 ARG A N 1
ATOM 1886 C CA . ARG A 1 241 ? 0.566 60.342 39.319 1.00 36.00 241 ARG A CA 1
ATOM 1887 C C . ARG A 1 241 ? -0.350 59.106 39.545 1.00 36.00 241 ARG A C 1
ATOM 1889 O O . ARG A 1 241 ? -0.049 58.042 39.036 1.00 36.00 241 ARG A O 1
ATOM 1896 N N . LYS A 1 242 ? -1.298 59.143 40.517 1.00 35.31 242 LYS A N 1
ATOM 1897 C CA . LYS A 1 242 ? -2.720 59.658 40.558 1.00 35.31 242 LYS A CA 1
ATOM 1898 C C . LYS A 1 242 ? -3.692 58.780 39.730 1.00 35.31 242 LYS A C 1
ATOM 1900 O O . LYS A 1 242 ? -3.279 58.356 38.665 1.00 35.31 242 LYS A O 1
ATOM 1905 N N . THR A 1 243 ? -4.939 58.450 40.117 1.00 33.75 243 THR A N 1
ATOM 1906 C CA . THR A 1 243 ? -6.059 59.128 40.856 1.00 33.75 243 THR A CA 1
ATOM 1907 C C . THR A 1 243 ? -6.924 58.082 41.629 1.00 33.75 243 THR A C 1
ATOM 1909 O O . THR A 1 243 ? -7.006 56.972 41.127 1.00 33.75 243 THR A O 1
ATOM 1912 N N . VAL A 1 244 ? -7.439 58.250 42.872 1.00 36.00 244 VAL A N 1
ATOM 1913 C CA . VAL A 1 244 ? -8.505 59.126 43.482 1.00 36.00 244 VAL A CA 1
ATOM 1914 C C . VAL A 1 244 ? -9.897 58.434 43.616 1.00 36.00 244 VAL A C 1
ATOM 1916 O O . VAL A 1 244 ? -10.236 57.614 42.775 1.00 36.00 244 VAL A O 1
ATOM 1919 N N . ASP A 1 245 ? -10.655 58.813 44.671 1.00 32.66 245 ASP A N 1
ATOM 1920 C CA . ASP A 1 245 ? -12.057 58.474 45.062 1.00 32.66 245 ASP A CA 1
ATOM 1921 C C . ASP A 1 245 ? -12.370 57.108 45.739 1.00 32.66 245 ASP A C 1
ATOM 1923 O O . ASP A 1 245 ? -11.691 56.125 45.473 1.00 32.66 245 ASP A O 1
ATOM 1927 N N . SER A 1 246 ? -13.399 56.945 46.608 1.00 38.31 246 SER A N 1
ATOM 1928 C CA . SER A 1 246 ? -14.099 57.857 47.567 1.00 38.31 246 SER A CA 1
ATOM 1929 C C . SER A 1 246 ? -15.088 57.069 48.485 1.00 38.31 246 SER A C 1
ATOM 1931 O O . SER A 1 246 ? -15.269 55.876 48.275 1.00 38.31 246 SER A O 1
ATOM 1933 N N . ILE A 1 247 ? -15.789 57.752 49.419 1.00 40.62 247 ILE A N 1
ATOM 1934 C CA . ILE A 1 247 ? -16.925 57.282 50.282 1.00 40.62 247 ILE A CA 1
ATOM 1935 C C . ILE A 1 247 ? -16.535 56.251 51.387 1.00 40.62 247 ILE A C 1
ATOM 1937 O O . ILE A 1 247 ? -15.983 55.211 51.067 1.00 40.62 247 ILE A O 1
ATOM 1941 N N . ARG A 1 248 ? -16.719 56.392 52.721 1.00 39.62 248 ARG A N 1
ATOM 1942 C CA . ARG A 1 248 ? -17.396 57.308 53.693 1.00 39.62 248 ARG A CA 1
ATOM 1943 C C . ARG A 1 248 ? -18.763 56.836 54.257 1.00 39.62 248 ARG A C 1
ATOM 1945 O O . ARG A 1 248 ? -19.672 56.567 53.488 1.00 39.62 248 ARG A O 1
ATOM 1952 N N . SER A 1 249 ? -18.922 56.933 55.595 1.00 35.84 249 SER A N 1
ATOM 1953 C CA . SER A 1 249 ? -20.154 56.731 56.416 1.00 35.84 249 SER A CA 1
ATOM 1954 C C . SER A 1 249 ? -20.645 55.277 56.603 1.00 35.84 249 SER A C 1
ATOM 1956 O O . SER A 1 249 ? -20.390 54.447 55.747 1.00 35.84 249 SER A O 1
ATOM 1958 N N . SER A 1 250 ? -21.398 54.897 57.656 1.00 38.59 250 SER A N 1
ATOM 1959 C CA . SER A 1 250 ? -21.679 55.467 59.007 1.00 38.59 250 SER A CA 1
ATOM 1960 C C . SER A 1 250 ? -22.563 54.475 59.811 1.00 38.59 250 SER A C 1
ATOM 1962 O O . SER A 1 250 ? -23.351 53.777 59.180 1.00 38.59 250 SER A O 1
ATOM 1964 N N . GLY A 1 251 ? -22.548 54.482 61.160 1.00 33.78 251 GLY A N 1
ATOM 1965 C CA . GLY A 1 251 ? -23.780 54.170 61.926 1.00 33.78 251 GLY A CA 1
ATOM 1966 C C . GLY A 1 251 ? -23.733 53.301 63.202 1.00 33.78 251 GLY A C 1
ATOM 1967 O O . GLY A 1 251 ? -24.069 52.128 63.144 1.00 33.78 251 GLY A O 1
ATOM 1968 N N . TYR A 1 252 ? -23.555 53.958 64.358 1.00 33.81 252 TYR A N 1
ATOM 1969 C CA . TYR A 1 252 ? -24.260 53.706 65.640 1.00 33.81 252 TYR A CA 1
ATOM 1970 C C . TYR A 1 252 ? -24.036 52.437 66.507 1.00 33.81 252 TYR A C 1
ATOM 1972 O O . TYR A 1 252 ? -23.331 51.497 66.164 1.00 33.81 252 TYR A O 1
ATOM 1980 N N . THR A 1 253 ? -24.566 52.541 67.737 1.00 44.97 253 THR A N 1
ATOM 1981 C CA . THR A 1 253 ? -24.307 51.747 68.958 1.00 44.97 253 THR A CA 1
ATOM 1982 C C . THR A 1 253 ? -25.487 50.816 69.320 1.00 44.97 253 THR A C 1
ATOM 1984 O O . THR A 1 253 ? -26.479 50.796 68.587 1.00 44.97 253 THR A O 1
ATOM 1987 N N . PRO A 1 254 ? -25.416 50.036 70.426 1.00 47.84 254 PRO A N 1
ATOM 1988 C CA . PRO A 1 254 ? -25.994 50.573 71.672 1.00 47.84 254 PRO A CA 1
ATOM 1989 C C . PRO A 1 254 ? -25.309 50.172 73.004 1.00 47.84 254 PRO A C 1
ATOM 1991 O O . PRO A 1 254 ? -25.056 49.003 73.265 1.00 47.84 254 PRO A O 1
ATOM 1994 N N . ASP A 1 255 ? -25.173 51.187 73.866 1.00 32.03 255 ASP A N 1
ATOM 1995 C CA . ASP A 1 255 ? -25.518 51.207 75.306 1.00 32.03 255 ASP A CA 1
ATOM 1996 C C . ASP A 1 255 ? -24.866 50.224 76.320 1.00 32.03 255 ASP A C 1
ATOM 1998 O O . ASP A 1 255 ? -24.087 49.331 75.998 1.00 32.03 255 ASP A O 1
ATOM 2002 N N . ALA A 1 256 ? -25.117 50.472 77.610 1.00 36.81 256 ALA A N 1
ATOM 2003 C CA . ALA A 1 256 ? -24.335 49.970 78.737 1.00 36.81 256 ALA A CA 1
ATOM 2004 C C . ALA A 1 256 ? -25.175 49.276 79.821 1.00 36.81 256 ALA A C 1
ATOM 2006 O O . ALA A 1 256 ? -26.327 49.635 80.054 1.00 36.81 256 ALA A O 1
ATOM 2007 N N . SER A 1 257 ? -24.540 48.383 80.600 1.00 37.03 257 SER A N 1
ATOM 2008 C CA . SER A 1 257 ? -24.645 48.372 82.077 1.00 37.03 257 SER A CA 1
ATOM 2009 C C . SER A 1 257 ? -23.886 47.222 82.753 1.00 37.03 257 SER A C 1
ATOM 2011 O O . SER A 1 257 ? -24.346 46.083 82.744 1.00 37.03 257 SER A O 1
ATOM 2013 N N . ARG A 1 258 ? -22.844 47.552 83.532 1.00 41.56 258 ARG A N 1
ATOM 2014 C CA . ARG A 1 258 ? -22.776 47.132 84.947 1.00 41.56 258 ARG A CA 1
ATOM 2015 C C . ARG A 1 258 ? -21.756 47.947 85.742 1.00 41.56 258 ARG A C 1
ATOM 2017 O O . ARG A 1 258 ? -20.596 48.058 85.366 1.00 41.56 258 ARG A O 1
ATOM 2024 N N . ARG A 1 259 ? -22.210 48.497 86.870 1.00 36.53 259 ARG A N 1
ATOM 2025 C CA . ARG A 1 259 ? -21.355 49.122 87.888 1.00 36.53 259 ARG A CA 1
ATOM 2026 C C . ARG A 1 259 ? -20.747 48.033 88.774 1.00 36.53 259 ARG A C 1
ATOM 2028 O O . ARG A 1 259 ? -21.456 47.105 89.151 1.00 36.53 259 ARG A O 1
ATOM 2035 N N . MET A 1 260 ? -19.505 48.227 89.204 1.00 38.62 260 MET A N 1
ATOM 2036 C CA . MET A 1 260 ? -19.012 47.735 90.493 1.00 38.62 260 MET A CA 1
ATOM 2037 C C . MET A 1 260 ? -18.286 48.889 91.181 1.00 38.62 260 MET A C 1
ATOM 2039 O O . MET A 1 260 ? -17.517 49.602 90.540 1.00 38.62 260 MET A O 1
ATOM 2043 N N . ALA A 1 261 ? -18.585 49.115 92.458 1.00 35.50 261 ALA A N 1
ATOM 2044 C CA . ALA A 1 261 ? -17.999 50.200 93.236 1.00 35.50 261 ALA A CA 1
ATOM 2045 C C . ALA A 1 261 ? -16.725 49.733 93.954 1.00 35.50 261 ALA A C 1
ATOM 2047 O O . ALA A 1 261 ? -16.638 48.586 94.388 1.00 35.50 261 ALA A O 1
ATOM 2048 N N . SER A 1 262 ? -15.769 50.644 94.130 1.00 36.50 262 SER A N 1
ATOM 2049 C CA . SER A 1 262 ? -14.625 50.488 95.032 1.00 36.50 262 SER A CA 1
ATOM 2050 C C . SER A 1 262 ? -14.353 51.847 95.696 1.00 36.50 262 SER A C 1
ATOM 2052 O O . SER A 1 262 ? -14.464 52.864 95.004 1.00 36.50 262 SER A O 1
ATOM 2054 N N . PRO A 1 263 ? -14.100 51.918 97.016 1.00 48.53 263 PRO A N 1
ATOM 2055 C CA . PRO A 1 263 ? -14.179 53.174 97.760 1.00 48.53 263 PRO A CA 1
ATOM 2056 C C . PRO A 1 263 ? -12.894 54.013 97.710 1.00 48.53 263 PRO A C 1
ATOM 2058 O O . PRO A 1 263 ? -11.781 53.490 97.764 1.00 48.53 263 PRO A O 1
ATOM 2061 N N . HIS A 1 264 ? -13.061 55.337 97.719 1.00 33.00 264 HIS A N 1
ATOM 2062 C CA . HIS A 1 264 ? -11.995 56.271 98.084 1.00 33.00 264 HIS A CA 1
ATOM 2063 C C . HIS A 1 264 ? -11.767 56.258 99.606 1.00 33.00 264 HIS A C 1
ATOM 2065 O O . HIS A 1 264 ? -12.738 56.383 100.352 1.00 33.00 264 HIS A O 1
ATOM 2071 N N . PRO A 1 265 ? -10.512 56.215 100.083 1.00 50.81 265 PRO A N 1
ATOM 2072 C CA . PRO A 1 265 ? -10.143 56.789 101.367 1.00 50.81 265 PRO A CA 1
ATOM 2073 C C . PRO A 1 265 ? -9.822 58.282 101.192 1.00 50.81 265 PRO A C 1
ATOM 2075 O O . PRO A 1 265 ? -9.026 58.660 100.329 1.00 50.81 265 PRO A O 1
ATOM 2078 N N . GLU A 1 266 ? -10.407 59.139 102.024 1.00 42.56 266 GLU A N 1
ATOM 2079 C CA . GLU A 1 266 ? -9.992 60.540 102.126 1.00 42.56 266 GLU A CA 1
ATOM 2080 C C . GLU A 1 266 ? -8.583 60.614 102.733 1.00 42.56 266 GLU A C 1
ATOM 2082 O O . GLU A 1 266 ? -8.339 60.102 103.825 1.00 42.56 266 GLU A O 1
ATOM 2087 N N . ILE A 1 267 ? -7.644 61.265 102.040 1.00 42.25 267 ILE A N 1
ATOM 2088 C CA . ILE A 1 267 ? -6.332 61.616 102.600 1.00 42.25 267 ILE A CA 1
ATOM 2089 C C . ILE A 1 267 ? -6.200 63.135 102.558 1.00 42.25 267 ILE A C 1
ATOM 2091 O O . ILE A 1 267 ? -5.725 63.729 101.590 1.00 42.25 267 ILE A O 1
ATOM 2095 N N . THR A 1 268 ? -6.673 63.759 103.633 1.00 40.16 268 THR A N 1
ATOM 2096 C CA . THR A 1 268 ? -6.610 65.200 103.870 1.00 40.16 268 THR A CA 1
ATOM 2097 C C . THR A 1 268 ? -5.158 65.673 103.870 1.00 40.16 268 THR A C 1
ATOM 2099 O O . THR A 1 268 ? -4.373 65.277 104.729 1.00 40.16 268 THR A O 1
ATOM 2102 N N . MET A 1 269 ? -4.796 66.538 102.921 1.00 36.88 269 MET A N 1
ATOM 2103 C CA . MET A 1 269 ? -3.473 67.168 102.861 1.00 36.88 269 MET A CA 1
ATOM 2104 C C . MET A 1 269 ? -3.344 68.234 103.967 1.00 36.88 269 MET A C 1
ATOM 2106 O O . MET A 1 269 ? -4.068 69.231 103.913 1.00 36.88 269 MET A O 1
ATOM 2110 N N . PRO A 1 270 ? -2.442 68.086 104.957 1.00 45.88 270 PRO A N 1
ATOM 2111 C CA . PRO A 1 270 ? -2.215 69.128 105.951 1.00 45.88 270 PRO A CA 1
ATOM 2112 C C . PRO A 1 270 ? -1.428 70.296 105.335 1.00 45.88 270 PRO A C 1
ATOM 2114 O O . PRO A 1 270 ? -0.317 70.125 104.835 1.00 45.88 270 PRO A O 1
ATOM 2117 N N . SER A 1 271 ? -2.006 71.497 105.396 1.00 37.88 271 SER A N 1
ATOM 2118 C CA . SER A 1 271 ? -1.328 72.751 105.035 1.00 37.88 271 SER A CA 1
ATOM 2119 C C . SER A 1 271 ? -0.187 73.051 106.034 1.00 37.88 271 SER A C 1
ATOM 2121 O O . SER A 1 271 ? -0.314 72.688 107.208 1.00 37.88 271 SER A O 1
ATOM 2123 N N . PRO A 1 272 ? 0.947 73.651 105.620 1.00 43.44 272 PRO A N 1
ATOM 2124 C CA . PRO A 1 272 ? 2.195 73.538 106.373 1.00 43.44 272 PRO A CA 1
ATOM 2125 C C . PRO A 1 272 ? 2.282 74.471 107.590 1.00 43.44 272 PRO A C 1
ATOM 2127 O O . PRO A 1 272 ? 2.221 75.693 107.466 1.00 43.44 272 PRO A O 1
ATOM 2130 N N . GLY A 1 273 ? 2.548 73.881 108.758 1.00 44.78 273 GLY A N 1
ATOM 2131 C CA . GLY A 1 273 ? 2.958 74.571 109.981 1.00 44.78 273 GLY A CA 1
ATOM 2132 C C . GLY A 1 273 ? 4.162 73.879 110.632 1.00 44.78 273 GLY A C 1
ATOM 2133 O O . GLY A 1 273 ? 4.289 72.660 110.551 1.00 44.78 273 GLY A O 1
ATOM 2134 N N . THR A 1 274 ? 5.049 74.677 111.238 1.00 47.06 274 THR A N 1
ATOM 2135 C CA . THR A 1 274 ? 6.115 74.261 112.180 1.00 47.06 274 THR A CA 1
ATOM 2136 C C . THR A 1 274 ? 6.927 73.002 111.819 1.00 47.06 274 THR A C 1
ATOM 2138 O O . THR A 1 274 ? 6.954 72.009 112.548 1.00 47.06 274 THR A O 1
ATOM 2141 N N . PHE A 1 275 ? 7.725 73.091 110.747 1.00 43.06 275 PHE A N 1
ATOM 2142 C CA . PHE A 1 275 ? 8.874 72.196 110.533 1.00 43.06 275 PHE A CA 1
ATOM 2143 C C . PHE A 1 275 ? 10.028 72.518 111.506 1.00 43.06 275 PHE A C 1
ATOM 2145 O O . PHE A 1 275 ? 11.075 73.037 111.121 1.00 43.06 275 PHE A O 1
ATOM 2152 N N . GLU A 1 276 ? 9.848 72.185 112.783 1.00 48.06 276 GLU A N 1
ATOM 2153 C CA . GLU A 1 276 ? 10.942 72.156 113.757 1.00 48.06 276 GLU A CA 1
ATOM 2154 C C . GLU A 1 276 ? 11.609 70.768 113.805 1.00 48.06 276 GLU A C 1
ATOM 2156 O O . GLU A 1 276 ? 10.953 69.728 113.722 1.00 48.06 276 GLU A O 1
ATOM 2161 N N . SER A 1 277 ? 12.937 70.764 113.972 1.00 54.31 277 SER A N 1
ATOM 2162 C CA . SER A 1 277 ? 13.838 69.598 113.938 1.00 54.31 277 SER A CA 1
ATOM 2163 C C . SER A 1 277 ? 13.980 68.877 112.574 1.00 54.31 277 SER A C 1
ATOM 2165 O O . SER A 1 277 ? 13.131 68.061 112.194 1.00 54.31 277 SER A O 1
ATOM 2167 N N . PRO A 1 278 ? 15.125 69.050 111.871 1.00 61.41 278 PRO A N 1
ATOM 2168 C CA . PRO A 1 278 ? 15.452 68.329 110.632 1.00 61.41 278 PRO A CA 1
ATOM 2169 C C . PRO A 1 278 ? 15.381 66.794 110.723 1.00 61.41 278 PRO A C 1
ATOM 2171 O O . PRO A 1 278 ? 15.167 66.125 109.710 1.00 61.41 278 PRO A O 1
ATOM 2174 N N . GLY A 1 279 ? 15.508 66.220 111.927 1.00 70.12 279 GLY A N 1
ATOM 2175 C CA . GLY A 1 279 ? 15.398 64.774 112.142 1.00 70.12 279 GLY A CA 1
ATOM 2176 C C . GLY A 1 279 ? 14.037 64.199 111.729 1.00 70.12 279 GLY A C 1
ATOM 2177 O O . GLY A 1 279 ? 13.982 63.101 111.177 1.00 70.12 279 GLY A O 1
ATOM 2178 N N . ARG A 1 280 ? 12.939 64.954 111.902 1.00 68.25 280 ARG A N 1
ATOM 2179 C CA . ARG A 1 280 ? 11.602 64.513 111.456 1.00 68.25 280 ARG A CA 1
ATOM 2180 C C . ARG A 1 280 ? 11.498 64.452 109.933 1.00 68.25 280 ARG A C 1
ATOM 2182 O O . ARG A 1 280 ? 10.923 63.506 109.402 1.00 68.25 280 ARG A O 1
ATOM 2189 N N . MET A 1 281 ? 12.101 65.407 109.226 1.00 72.19 281 MET A N 1
ATOM 2190 C CA . MET A 1 281 ? 12.075 65.439 107.762 1.00 72.19 281 MET A CA 1
ATOM 2191 C C . MET A 1 281 ? 12.855 64.261 107.153 1.00 72.19 281 MET A C 1
ATOM 2193 O O . MET A 1 281 ? 12.384 63.648 106.198 1.00 72.19 281 MET A O 1
ATOM 2197 N N . GLN A 1 282 ? 13.989 63.864 107.747 1.00 77.75 282 GLN A N 1
ATOM 2198 C CA . GLN A 1 282 ? 14.718 62.659 107.320 1.00 77.75 282 GLN A CA 1
ATOM 2199 C C . GLN A 1 282 ? 13.921 61.362 107.533 1.00 77.75 282 GLN A C 1
ATOM 2201 O O . GLN A 1 282 ? 14.024 60.449 106.714 1.00 77.75 282 GLN A O 1
ATOM 2206 N N . ILE A 1 283 ? 13.111 61.271 108.596 1.00 79.69 283 ILE A N 1
ATOM 2207 C CA . ILE A 1 283 ? 12.213 60.125 108.818 1.00 79.69 283 ILE A CA 1
ATOM 2208 C C . ILE A 1 283 ? 11.142 60.073 107.722 1.00 79.69 283 ILE A C 1
ATOM 2210 O O . ILE A 1 283 ? 10.965 59.023 107.109 1.00 79.69 283 ILE A O 1
ATOM 2214 N N . VAL A 1 284 ? 10.498 61.204 107.405 1.00 81.38 284 VAL A N 1
ATOM 2215 C CA . VAL A 1 284 ? 9.488 61.284 106.334 1.00 81.38 284 VAL A CA 1
ATOM 2216 C C . VAL A 1 284 ? 10.087 60.946 104.964 1.00 81.38 284 VAL A C 1
ATOM 2218 O O . VAL A 1 284 ? 9.491 60.165 104.228 1.00 81.38 284 VAL A O 1
ATOM 2221 N N . PHE A 1 285 ? 11.284 61.439 104.624 1.00 83.75 285 PHE A N 1
ATOM 2222 C CA . PHE A 1 285 ? 11.955 61.052 103.375 1.00 83.75 285 PHE A CA 1
ATOM 2223 C C . PHE A 1 285 ? 12.337 59.568 103.338 1.00 83.75 285 PHE A C 1
ATOM 2225 O O . PHE A 1 285 ? 12.157 58.920 102.307 1.00 83.75 285 PHE A O 1
ATOM 2232 N N . ARG A 1 286 ? 12.813 58.995 104.452 1.00 85.88 286 ARG A N 1
ATOM 2233 C CA . ARG A 1 286 ? 13.100 57.554 104.539 1.00 85.88 286 ARG A CA 1
ATOM 2234 C C . ARG A 1 286 ? 11.827 56.722 104.371 1.00 85.88 286 ARG A C 1
ATOM 2236 O O . ARG A 1 286 ? 11.863 55.701 103.685 1.00 85.88 286 ARG A O 1
ATOM 2243 N N . GLU A 1 287 ? 10.706 57.151 104.946 1.00 86.88 287 GLU A N 1
ATOM 2244 C CA . GLU A 1 287 ? 9.418 56.475 104.776 1.00 86.88 287 GLU A CA 1
ATOM 2245 C C . GLU A 1 287 ? 8.877 56.620 103.345 1.00 86.88 287 GLU A C 1
ATOM 2247 O O . GLU A 1 287 ? 8.437 55.632 102.761 1.00 86.88 287 GLU A O 1
ATOM 2252 N N . LEU A 1 288 ? 8.975 57.806 102.735 1.00 88.25 288 LEU A N 1
ATOM 2253 C CA . LEU A 1 288 ? 8.597 58.030 101.336 1.00 88.25 288 LEU A CA 1
ATOM 2254 C C . LEU A 1 288 ? 9.436 57.179 100.378 1.00 88.25 288 LEU A C 1
ATOM 2256 O O . LEU A 1 288 ? 8.856 56.500 99.537 1.00 88.25 288 LEU A O 1
ATOM 2260 N N . HIS A 1 289 ? 10.762 57.118 100.536 1.00 89.25 289 HIS A N 1
ATOM 2261 C CA . HIS A 1 289 ? 11.592 56.195 99.754 1.00 89.25 289 HIS A CA 1
ATOM 2262 C C . HIS A 1 289 ? 11.238 54.723 100.018 1.00 89.25 289 HIS A C 1
ATOM 2264 O O . HIS A 1 289 ? 11.145 53.952 99.069 1.00 89.25 289 HIS A O 1
ATOM 2270 N N . SER A 1 290 ? 10.944 54.331 101.264 1.00 90.38 290 SER A N 1
ATOM 2271 C CA . SER A 1 290 ? 10.480 52.964 101.572 1.00 90.38 290 SER A CA 1
ATOM 2272 C C . SER A 1 290 ? 9.143 52.638 100.890 1.00 90.38 290 SER A C 1
ATOM 2274 O O . SER A 1 290 ? 8.934 51.512 100.440 1.00 90.38 290 SER A O 1
ATOM 2276 N N . ARG A 1 291 ? 8.236 53.620 100.775 1.00 90.69 291 ARG A N 1
ATOM 2277 C CA . ARG A 1 291 ? 6.969 53.496 100.037 1.00 90.69 291 ARG A CA 1
ATOM 2278 C C . ARG A 1 291 ? 7.206 53.446 98.522 1.00 90.69 291 ARG A C 1
ATOM 2280 O O . ARG A 1 291 ? 6.598 52.605 97.871 1.00 90.69 291 ARG A O 1
ATOM 2287 N N . ILE A 1 292 ? 8.100 54.274 97.974 1.00 89.75 292 ILE A N 1
ATOM 2288 C CA . ILE A 1 292 ? 8.471 54.281 96.545 1.00 89.75 292 ILE A CA 1
ATOM 2289 C C . ILE A 1 292 ? 9.059 52.926 96.140 1.00 89.75 292 ILE A C 1
ATOM 2291 O O . ILE A 1 292 ? 8.479 52.274 95.281 1.00 89.75 292 ILE A O 1
ATOM 2295 N N . VAL A 1 293 ? 10.090 52.434 96.836 1.00 92.94 293 VAL A N 1
ATOM 2296 C CA . VAL A 1 293 ? 10.709 51.119 96.566 1.00 92.94 293 VAL A CA 1
ATOM 2297 C C . VAL A 1 293 ? 9.689 49.977 96.677 1.00 92.94 293 VAL A C 1
ATOM 2299 O O . VAL A 1 293 ? 9.720 49.020 95.902 1.00 92.94 293 VAL A O 1
ATOM 2302 N N . LYS A 1 294 ? 8.727 50.081 97.603 1.00 92.69 294 LYS A N 1
ATOM 2303 C CA . LYS A 1 294 ? 7.625 49.117 97.722 1.00 92.69 294 LYS A CA 1
ATOM 2304 C C . LYS A 1 294 ? 6.648 49.189 96.540 1.00 92.69 294 LYS A C 1
ATOM 2306 O O . LYS A 1 294 ? 6.194 48.144 96.082 1.00 92.69 294 LYS A O 1
ATOM 2311 N N . TYR A 1 295 ? 6.342 50.380 96.024 1.00 92.19 295 TYR A N 1
ATOM 2312 C CA . TYR A 1 295 ? 5.521 50.541 94.820 1.00 92.19 295 TYR A CA 1
ATOM 2313 C C . TYR A 1 295 ? 6.257 50.126 93.541 1.00 92.19 295 TYR A C 1
ATOM 2315 O O . TYR A 1 295 ? 5.638 49.500 92.690 1.00 92.19 295 TYR A O 1
ATOM 2323 N N . GLU A 1 296 ? 7.557 50.390 93.418 1.00 91.25 296 GLU A N 1
ATOM 2324 C CA . GLU A 1 296 ? 8.402 49.907 92.316 1.00 91.25 296 GLU A CA 1
ATOM 2325 C C . GLU A 1 296 ? 8.428 48.373 92.296 1.00 91.25 296 GLU A C 1
ATOM 2327 O O . GLU A 1 296 ? 8.093 47.760 91.283 1.00 91.25 296 GLU A O 1
ATOM 2332 N N . SER A 1 297 ? 8.678 47.749 93.454 1.00 92.31 297 SER A N 1
ATOM 2333 C CA . SER A 1 297 ? 8.584 46.297 93.633 1.00 92.31 297 SER A CA 1
ATOM 2334 C C . SER A 1 297 ? 7.203 45.750 93.242 1.00 92.31 297 SER A C 1
ATOM 2336 O O . SER A 1 297 ? 7.120 44.768 92.504 1.00 92.31 297 SER A O 1
ATOM 2338 N N . TYR A 1 298 ? 6.109 46.403 93.656 1.00 94.69 298 TYR A N 1
ATOM 2339 C CA . TYR A 1 298 ? 4.764 46.017 93.221 1.00 94.69 298 TYR A CA 1
ATOM 2340 C C . TYR A 1 298 ? 4.572 46.164 91.705 1.00 94.69 298 TYR A C 1
ATOM 2342 O O . TYR A 1 298 ? 4.099 45.217 91.076 1.00 94.69 298 TYR A O 1
ATOM 2350 N N . MET A 1 299 ? 4.975 47.282 91.098 1.00 90.81 299 MET A N 1
ATOM 2351 C CA . MET A 1 299 ? 4.879 47.498 89.649 1.00 90.81 299 MET A CA 1
ATOM 2352 C C . MET A 1 299 ? 5.652 46.438 88.861 1.00 90.81 299 MET A C 1
ATOM 2354 O O . MET A 1 299 ? 5.140 45.939 87.861 1.00 90.81 299 MET A O 1
ATOM 2358 N N . ASP A 1 300 ? 6.827 46.019 89.326 1.00 91.19 300 ASP A N 1
ATOM 2359 C CA . ASP A 1 300 ? 7.585 44.947 88.680 1.00 91.19 300 ASP A CA 1
ATOM 2360 C C . ASP A 1 300 ? 6.939 43.568 88.880 1.00 91.19 300 ASP A C 1
ATOM 2362 O O . ASP A 1 300 ? 6.908 42.775 87.937 1.00 91.19 300 ASP A O 1
ATOM 2366 N N . THR A 1 301 ? 6.311 43.283 90.031 1.00 91.75 301 THR A N 1
ATOM 2367 C CA . THR A 1 301 ? 5.482 42.066 90.161 1.00 91.75 301 THR A CA 1
ATOM 2368 C C . THR A 1 301 ? 4.248 42.089 89.253 1.00 91.75 301 THR A C 1
ATOM 2370 O O . THR A 1 301 ? 3.861 41.035 88.743 1.00 91.75 301 THR A O 1
ATOM 2373 N N . TYR A 1 302 ? 3.663 43.264 88.982 1.00 91.50 302 TYR A N 1
ATOM 2374 C CA . TYR A 1 302 ? 2.576 43.407 88.011 1.00 91.50 302 TYR A CA 1
ATOM 2375 C C . TYR A 1 302 ? 3.065 43.182 86.576 1.00 91.50 302 TYR A C 1
ATOM 2377 O O . TYR A 1 302 ? 2.485 42.335 85.903 1.00 91.50 302 TYR A O 1
ATOM 2385 N N . LYS A 1 303 ? 4.172 43.804 86.141 1.00 91.12 303 LYS A N 1
ATOM 2386 C CA . LYS A 1 303 ? 4.789 43.544 84.820 1.00 91.12 303 LYS A CA 1
ATOM 2387 C C . LYS A 1 303 ? 5.134 42.064 84.632 1.00 91.12 303 LYS A C 1
ATOM 2389 O O . LYS A 1 303 ? 4.820 41.476 83.603 1.00 91.12 303 LYS A O 1
ATOM 2394 N N . GLN A 1 304 ? 5.730 41.420 85.641 1.00 90.69 304 GLN A N 1
ATOM 2395 C CA . GLN A 1 304 ? 6.028 39.983 85.588 1.00 90.69 304 GLN A CA 1
ATOM 2396 C C . GLN A 1 304 ? 4.759 39.123 85.512 1.00 90.69 304 GLN A C 1
ATOM 2398 O O . GLN A 1 304 ? 4.774 38.065 84.884 1.00 90.69 304 GLN A O 1
ATOM 2403 N N . ARG A 1 305 ? 3.663 39.533 86.165 1.00 92.56 305 ARG A N 1
ATOM 2404 C CA . ARG A 1 305 ? 2.365 38.849 86.077 1.00 92.56 305 ARG A CA 1
ATOM 2405 C C . ARG A 1 305 ? 1.721 39.047 84.705 1.00 92.56 305 ARG A C 1
ATOM 2407 O O . ARG A 1 305 ? 1.186 38.086 84.167 1.00 92.56 305 ARG A O 1
ATOM 2414 N N . GLU A 1 306 ? 1.798 40.250 84.152 1.00 89.38 306 GLU A N 1
ATOM 2415 C CA . GLU A 1 306 ? 1.317 40.615 82.819 1.00 89.38 306 GLU A CA 1
ATOM 2416 C C . GLU A 1 306 ? 2.052 39.815 81.737 1.00 89.38 306 GLU A C 1
ATOM 2418 O O . GLU A 1 306 ? 1.410 39.069 81.007 1.00 89.38 306 GLU A O 1
ATOM 2423 N N . GLN A 1 307 ? 3.389 39.808 81.741 1.00 89.75 307 GLN A N 1
ATOM 2424 C CA . GLN A 1 307 ? 4.208 38.970 80.851 1.00 89.75 307 GLN A CA 1
ATOM 2425 C C . GLN A 1 307 ? 3.879 37.470 80.981 1.00 89.75 307 GLN A C 1
ATOM 2427 O O . GLN A 1 307 ? 3.757 36.767 79.979 1.00 89.75 307 GLN A O 1
ATOM 2432 N N . LYS A 1 308 ? 3.666 36.964 82.207 1.00 91.81 308 LYS A N 1
ATOM 2433 C CA . LYS A 1 308 ? 3.246 35.567 82.452 1.00 91.81 308 LYS A CA 1
ATOM 2434 C C . LYS A 1 308 ? 1.816 35.263 81.992 1.00 91.81 308 LYS A C 1
ATOM 2436 O O . LYS A 1 308 ? 1.504 34.093 81.778 1.00 91.81 308 LYS A O 1
ATOM 2441 N N . LEU A 1 309 ? 0.942 36.262 81.880 1.00 90.75 309 LEU A N 1
ATOM 2442 C CA . LEU A 1 309 ? -0.405 36.111 81.324 1.00 90.75 309 LEU A CA 1
ATOM 2443 C C . LEU A 1 309 ? -0.383 36.218 79.799 1.00 90.75 309 LEU A C 1
ATOM 2445 O O . LEU A 1 309 ? -0.999 35.385 79.144 1.00 90.75 309 LEU A O 1
ATOM 2449 N N . GLN A 1 310 ? 0.382 37.156 79.241 1.00 89.69 310 GLN A N 1
ATOM 2450 C CA . GLN A 1 310 ? 0.553 37.316 77.801 1.00 89.69 310 GLN A CA 1
ATOM 2451 C C . GLN A 1 310 ? 1.203 36.075 77.173 1.00 89.69 310 GLN A C 1
ATOM 2453 O O . GLN A 1 310 ? 0.622 35.497 76.264 1.00 89.69 310 GLN A O 1
ATOM 2458 N N . GLY A 1 311 ? 2.309 35.564 77.726 1.00 90.81 311 GLY A N 1
ATOM 2459 C CA . GLY A 1 311 ? 2.920 34.323 77.228 1.00 90.81 311 GLY A CA 1
ATOM 2460 C C . GLY A 1 311 ? 2.002 33.095 77.351 1.00 90.81 311 GLY A C 1
ATOM 2461 O O . GLY A 1 311 ? 2.056 32.189 76.526 1.00 90.81 311 GLY A O 1
ATOM 2462 N N . LYS A 1 312 ? 1.095 33.062 78.342 1.00 92.69 312 LYS A N 1
ATOM 2463 C CA . LYS A 1 312 ? 0.043 32.029 78.418 1.00 92.69 312 LYS A CA 1
ATOM 2464 C C . LYS A 1 312 ? -1.027 32.211 77.343 1.00 92.69 312 LYS A C 1
ATOM 2466 O O . LYS A 1 312 ? -1.493 31.216 76.800 1.00 92.69 312 LYS A O 1
ATOM 2471 N N . LEU A 1 313 ? -1.415 33.451 77.054 1.00 89.44 313 LEU A N 1
ATOM 2472 C CA . LEU A 1 313 ? -2.379 33.790 76.013 1.00 89.44 313 LEU A CA 1
ATOM 2473 C C . LEU A 1 313 ? -1.819 33.439 74.628 1.00 89.44 313 LEU A C 1
ATOM 2475 O O . LEU A 1 313 ? -2.496 32.754 73.875 1.00 89.44 313 LEU A O 1
ATOM 2479 N N . GLU A 1 314 ? -0.558 33.768 74.345 1.00 90.88 314 GLU A N 1
ATOM 2480 C CA . GLU A 1 314 ? 0.154 33.383 73.116 1.00 90.88 314 GLU A CA 1
ATOM 2481 C C . GLU A 1 314 ? 0.228 31.851 72.940 1.00 90.88 314 GLU A C 1
ATOM 2483 O O . GLU A 1 314 ? -0.012 31.342 71.845 1.00 90.88 314 GLU A O 1
ATOM 2488 N N . ILE A 1 315 ? 0.467 31.089 74.019 1.00 90.88 315 ILE A N 1
ATOM 2489 C CA . ILE A 1 315 ? 0.425 29.612 73.999 1.00 90.88 315 ILE A CA 1
ATOM 2490 C C . ILE A 1 315 ? -0.995 29.081 73.724 1.00 90.88 315 ILE A C 1
ATOM 2492 O O . ILE A 1 315 ? -1.150 28.088 73.009 1.00 90.88 315 ILE A O 1
ATOM 2496 N N . ILE A 1 316 ? -2.035 29.716 74.275 1.00 90.00 316 ILE A N 1
ATOM 2497 C CA . ILE A 1 316 ? -3.438 29.328 74.052 1.00 90.00 316 ILE A CA 1
ATOM 2498 C C . ILE A 1 316 ? -3.874 29.662 72.618 1.00 90.00 316 ILE A C 1
ATOM 2500 O O . ILE A 1 316 ? -4.461 28.809 71.958 1.00 90.00 316 ILE A O 1
ATOM 2504 N N . GLU A 1 317 ? -3.536 30.845 72.101 1.00 88.19 317 GLU A N 1
ATOM 2505 C CA . GLU A 1 317 ? -3.788 31.220 70.706 1.00 88.19 317 GLU A CA 1
ATOM 2506 C C . GLU A 1 317 ? -3.037 30.314 69.726 1.00 88.19 317 GLU A C 1
ATOM 2508 O O . GLU A 1 317 ? -3.619 29.863 68.743 1.00 88.19 317 GLU A O 1
ATOM 2513 N N . GLY A 1 318 ? -1.762 30.011 69.992 1.00 89.56 318 GLY A N 1
ATOM 2514 C CA . GLY A 1 318 ? -0.970 29.086 69.179 1.00 89.56 318 GLY A CA 1
ATOM 2515 C C . GLY A 1 318 ? -1.578 27.683 69.146 1.00 89.56 318 GLY A C 1
ATOM 2516 O O . GLY A 1 318 ? -1.714 27.094 68.074 1.00 89.56 318 GLY A O 1
ATOM 2517 N N . ARG A 1 319 ? -2.036 27.174 70.300 1.00 88.62 319 ARG A N 1
ATOM 2518 C CA . ARG A 1 319 ? -2.776 25.906 70.373 1.00 88.62 319 ARG A CA 1
ATOM 2519 C C . ARG A 1 319 ? -4.069 25.965 69.561 1.00 88.62 319 ARG A C 1
ATOM 2521 O O . ARG A 1 319 ? -4.302 25.066 68.764 1.00 88.62 319 ARG A O 1
ATOM 2528 N N . HIS A 1 320 ? -4.870 27.017 69.727 1.00 88.56 320 HIS A N 1
ATOM 2529 C CA . HIS A 1 320 ? -6.157 27.151 69.047 1.00 88.56 320 HIS A CA 1
ATOM 2530 C C . HIS A 1 320 ? -6.007 27.289 67.522 1.00 88.56 320 HIS A C 1
ATOM 2532 O O . HIS A 1 320 ? -6.758 26.661 66.783 1.00 88.56 320 HIS A O 1
ATOM 2538 N N . ARG A 1 321 ? -4.994 28.020 67.034 1.00 89.69 321 ARG A N 1
ATOM 2539 C CA . ARG A 1 321 ? -4.650 28.077 65.599 1.00 89.69 321 ARG A CA 1
ATOM 2540 C C . ARG A 1 321 ? -4.262 26.697 65.056 1.00 89.69 321 ARG A C 1
ATOM 2542 O O . ARG A 1 321 ? -4.727 26.316 63.988 1.00 89.69 321 ARG A O 1
ATOM 2549 N N . ASN A 1 322 ? -3.467 25.926 65.799 1.00 88.62 322 ASN A N 1
ATOM 2550 C CA . ASN A 1 322 ? -3.083 24.567 65.398 1.00 88.62 322 ASN A CA 1
ATOM 2551 C C . ASN A 1 322 ? -4.259 23.574 65.449 1.00 88.62 322 ASN A C 1
ATOM 2553 O O . ASN A 1 322 ? -4.316 22.651 64.642 1.00 88.62 322 ASN A O 1
ATOM 2557 N N . GLU A 1 323 ? -5.196 23.751 66.381 1.00 91.12 323 GLU A N 1
ATOM 2558 C CA . GLU A 1 323 ? -6.442 22.980 66.479 1.00 91.12 323 GLU A CA 1
ATOM 2559 C C . GLU A 1 323 ? -7.392 23.306 65.313 1.00 91.12 323 GLU A C 1
ATOM 2561 O O . GLU A 1 323 ? -7.877 22.390 64.655 1.00 91.12 323 GLU A O 1
ATOM 2566 N N . MET A 1 324 ? -7.554 24.589 64.965 1.00 86.56 324 MET A N 1
ATOM 2567 C CA . MET A 1 324 ? -8.288 25.031 63.770 1.00 86.56 324 MET A CA 1
ATOM 2568 C C . MET A 1 324 ? -7.698 24.447 62.483 1.00 86.56 324 MET A C 1
ATOM 2570 O O . MET A 1 324 ? -8.414 23.763 61.759 1.00 86.56 324 MET A O 1
ATOM 2574 N N . MET A 1 325 ? -6.389 24.600 62.242 1.00 87.56 325 MET A N 1
ATOM 2575 C CA . MET A 1 325 ? -5.733 24.036 61.049 1.00 87.56 325 MET A CA 1
ATOM 2576 C C . MET A 1 325 ? -5.849 22.502 60.974 1.00 87.56 325 MET A C 1
ATOM 2578 O O . MET A 1 325 ? -5.897 21.937 59.881 1.00 87.56 325 MET A O 1
ATOM 2582 N N . LYS A 1 326 ? -5.927 21.805 62.117 1.00 89.38 326 LYS A N 1
ATOM 2583 C CA . LYS A 1 326 ? -6.211 20.361 62.156 1.00 89.38 326 LYS A CA 1
ATOM 2584 C C . LYS A 1 326 ? -7.660 20.029 61.826 1.00 89.38 326 LYS A C 1
ATOM 2586 O O . LYS A 1 326 ? -7.882 19.065 61.102 1.00 89.38 326 LYS A O 1
ATOM 2591 N N . LEU A 1 327 ? -8.630 20.790 62.328 1.00 87.38 327 LEU A N 1
ATOM 2592 C CA . LEU A 1 327 ? -10.048 20.593 62.010 1.00 87.38 327 LEU A CA 1
ATOM 2593 C C . LEU A 1 327 ? -10.340 20.907 60.536 1.00 87.38 327 LEU A C 1
ATOM 2595 O O . LEU A 1 327 ? -11.020 20.126 59.877 1.00 87.38 327 LEU A O 1
ATOM 2599 N N . GLU A 1 328 ? -9.756 21.983 60.005 1.00 87.19 328 GLU A N 1
ATOM 2600 C CA . GLU A 1 328 ? -9.763 22.329 58.579 1.00 87.19 328 GLU A CA 1
ATOM 2601 C C . GLU A 1 328 ? -9.158 21.192 57.747 1.00 87.19 328 GLU A C 1
ATOM 2603 O O . GLU A 1 328 ? -9.823 20.669 56.854 1.00 87.19 328 GLU A O 1
ATOM 2608 N N . LYS A 1 329 ? -7.951 20.712 58.092 1.00 89.25 329 LYS A N 1
ATOM 2609 C CA . LYS A 1 329 ? -7.338 19.568 57.400 1.00 89.25 329 LYS A CA 1
ATOM 2610 C C . LYS A 1 329 ? -8.191 18.301 57.495 1.00 89.25 329 LYS A C 1
ATOM 2612 O O . LYS A 1 329 ? -8.376 17.641 56.485 1.00 89.25 329 LYS A O 1
ATOM 2617 N N . GLN A 1 330 ? -8.745 17.961 58.661 1.00 89.31 330 GLN A N 1
ATOM 2618 C CA . GLN A 1 330 ? -9.654 16.814 58.800 1.00 89.31 330 GLN A CA 1
ATOM 2619 C C . GLN A 1 330 ? -10.951 16.986 57.995 1.00 89.31 330 GLN A C 1
ATOM 2621 O O . GLN A 1 330 ? -11.589 15.988 57.667 1.00 89.31 330 GLN A O 1
ATOM 2626 N N . SER A 1 331 ? -11.367 18.221 57.700 1.00 88.56 331 SER A N 1
ATOM 2627 C CA . SER A 1 331 ? -12.478 18.497 56.789 1.00 88.56 331 SER A CA 1
ATOM 2628 C C . SER A 1 331 ? -12.062 18.237 55.342 1.00 88.56 331 SER A C 1
ATOM 2630 O O . SER A 1 331 ? -12.730 17.457 54.671 1.00 88.56 331 SER A O 1
ATOM 2632 N N . PHE A 1 332 ? -10.925 18.784 54.897 1.00 89.44 332 PHE A N 1
ATOM 2633 C CA . PHE A 1 332 ? -10.386 18.538 53.553 1.00 89.44 332 PHE A CA 1
ATOM 2634 C C . PHE A 1 332 ? -10.063 17.057 53.304 1.00 89.44 332 PHE A C 1
ATOM 2636 O O . PHE A 1 332 ? -10.471 16.523 52.281 1.00 89.44 332 PHE A O 1
ATOM 2643 N N . ASP A 1 333 ? -9.429 16.355 54.252 1.00 90.12 333 ASP A N 1
ATOM 2644 C CA . ASP A 1 333 ? -9.130 14.917 54.148 1.00 90.12 333 ASP A CA 1
ATOM 2645 C C . ASP A 1 333 ? -10.430 14.090 53.938 1.00 90.12 333 ASP A C 1
ATOM 2647 O O . ASP A 1 333 ? -10.439 13.121 53.180 1.00 90.12 333 ASP A O 1
ATOM 2651 N N . ARG A 1 334 ? -11.551 14.483 54.574 1.00 90.31 334 ARG A N 1
ATOM 2652 C CA . ARG A 1 334 ? -12.880 13.853 54.388 1.00 90.31 334 ARG A CA 1
ATOM 2653 C C . ARG A 1 334 ? -13.559 14.274 53.086 1.00 90.31 334 ARG A C 1
ATOM 2655 O O . ARG A 1 334 ? -14.273 13.471 52.490 1.00 90.31 334 ARG A O 1
ATOM 2662 N N . GLU A 1 335 ? -13.380 15.521 52.664 1.00 89.69 335 GLU A N 1
ATOM 2663 C CA . GLU A 1 335 ? -13.917 16.040 51.408 1.00 89.69 335 GLU A CA 1
ATOM 2664 C C . GLU A 1 335 ? -13.227 15.379 50.208 1.00 89.69 335 GLU A C 1
ATOM 2666 O O . GLU A 1 335 ? -13.916 14.899 49.313 1.00 89.69 335 GLU A O 1
ATOM 2671 N N . GLU A 1 336 ? -11.900 15.223 50.236 1.00 90.69 336 GLU A N 1
ATOM 2672 C CA . GLU A 1 336 ? -11.147 14.437 49.252 1.00 90.69 336 GLU A CA 1
ATOM 2673 C C . GLU A 1 336 ? -11.593 12.966 49.234 1.00 90.69 336 GLU A C 1
ATOM 2675 O O . GLU A 1 336 ? -11.789 12.405 48.156 1.00 90.69 336 GLU A O 1
ATOM 2680 N N . GLU A 1 337 ? -11.827 12.338 50.396 1.00 92.00 337 GLU A N 1
ATOM 2681 C CA . GLU A 1 337 ? -12.340 10.960 50.468 1.00 92.00 337 GLU A CA 1
ATOM 2682 C C . GLU A 1 337 ? -13.751 10.833 49.855 1.00 92.00 337 GLU A C 1
ATOM 2684 O O . GLU A 1 337 ? -14.043 9.868 49.142 1.00 92.00 337 GLU A O 1
ATOM 2689 N N . LEU A 1 338 ? -14.630 11.813 50.091 1.00 91.50 338 LEU A N 1
ATOM 2690 C CA . LEU A 1 338 ? -15.965 11.868 49.489 1.00 91.50 338 LEU A CA 1
ATOM 2691 C C . LEU A 1 338 ? -15.901 12.136 47.982 1.00 91.50 338 LEU A C 1
ATOM 2693 O O . LEU A 1 338 ? -16.580 11.446 47.224 1.00 91.50 338 LEU A O 1
ATOM 2697 N N . ILE A 1 339 ? -15.069 13.077 47.530 1.00 92.19 339 ILE A N 1
ATOM 2698 C CA . ILE A 1 339 ? -14.845 13.366 46.107 1.00 92.19 339 ILE A CA 1
ATOM 2699 C C . ILE A 1 339 ? -14.289 12.128 45.398 1.00 92.19 339 ILE A C 1
ATOM 2701 O O . ILE A 1 339 ? -14.773 11.787 44.320 1.00 92.19 339 ILE A O 1
ATOM 2705 N N . ALA A 1 340 ? -13.343 11.405 46.004 1.00 90.50 340 ALA A N 1
ATOM 2706 C CA . ALA A 1 340 ? -12.818 10.153 45.465 1.00 90.50 340 ALA A CA 1
ATOM 2707 C C . ALA A 1 340 ? -13.919 9.087 45.320 1.00 90.50 340 ALA A C 1
ATOM 2709 O O . ALA A 1 340 ? -14.058 8.505 44.246 1.00 90.50 340 ALA A O 1
ATOM 2710 N N . LYS A 1 341 ? -14.756 8.892 46.349 1.00 92.75 341 LYS A N 1
ATOM 2711 C CA . LYS A 1 341 ? -15.893 7.952 46.319 1.00 92.75 341 LYS A CA 1
ATOM 2712 C C . LYS A 1 341 ? -16.955 8.329 45.285 1.00 92.75 341 LYS A C 1
ATOM 2714 O O . LYS A 1 341 ? -17.436 7.463 44.556 1.00 92.75 341 LYS A O 1
ATOM 2719 N N . TYR A 1 342 ? -17.312 9.609 45.177 1.00 93.69 342 TYR A N 1
ATOM 2720 C CA . TYR A 1 342 ? -18.239 10.076 44.144 1.00 93.69 342 TYR A CA 1
ATOM 2721 C C . TYR A 1 342 ? -17.637 9.948 42.742 1.00 93.69 342 TYR A C 1
ATOM 2723 O O . TYR A 1 342 ? -18.351 9.564 41.819 1.00 93.69 342 TYR A O 1
ATOM 2731 N N . LYS A 1 343 ? -16.333 10.196 42.576 1.00 93.81 343 LYS A N 1
ATOM 2732 C CA . LYS A 1 343 ? -15.628 10.001 41.304 1.00 93.81 343 LYS A CA 1
ATOM 2733 C C . LYS A 1 343 ? -15.606 8.530 40.893 1.00 93.81 343 LYS A C 1
ATOM 2735 O O . LYS A 1 343 ? -15.974 8.233 39.764 1.00 93.81 343 LYS A O 1
ATOM 2740 N N . GLU A 1 344 ? -15.268 7.618 41.804 1.00 91.62 344 GLU A N 1
ATOM 2741 C CA . GLU A 1 344 ? -15.324 6.167 41.577 1.00 91.62 344 GLU A CA 1
ATOM 2742 C C . GLU A 1 344 ? -16.745 5.716 41.196 1.00 91.62 344 GLU A C 1
ATOM 2744 O O . GLU A 1 344 ? -16.928 4.971 40.233 1.00 91.62 344 GLU A O 1
ATOM 2749 N N . HIS A 1 345 ? -17.774 6.230 41.879 1.00 93.94 345 HIS A N 1
ATOM 2750 C CA . HIS A 1 345 ? -19.168 5.928 41.553 1.00 93.94 345 HIS A CA 1
ATOM 2751 C C . HIS A 1 345 ? -19.595 6.478 40.178 1.00 93.94 345 HIS A C 1
ATOM 2753 O O . HIS A 1 345 ? -20.267 5.783 39.416 1.00 93.94 345 HIS A O 1
ATOM 2759 N N . VAL A 1 346 ? -19.169 7.693 39.818 1.00 91.62 346 VAL A N 1
ATOM 2760 C CA . VAL A 1 346 ? -19.415 8.296 38.496 1.00 91.62 346 VAL A CA 1
ATOM 2761 C C . VAL A 1 346 ? -18.648 7.564 37.391 1.00 91.62 346 VAL A C 1
ATOM 2763 O O . VAL A 1 346 ? -19.190 7.368 36.306 1.00 91.62 346 VAL A O 1
ATOM 2766 N N . GLU A 1 347 ? -17.421 7.107 37.639 1.00 91.81 347 GLU A N 1
ATOM 2767 C CA . GLU A 1 347 ? -16.664 6.261 36.709 1.00 91.81 347 GLU A CA 1
ATOM 2768 C C . GLU A 1 347 ? -17.346 4.895 36.525 1.00 91.81 347 GLU A C 1
ATOM 2770 O O . GLU A 1 347 ? -17.534 4.454 35.391 1.00 91.81 347 GLU A O 1
ATOM 2775 N N . ALA A 1 348 ? -17.832 4.269 37.602 1.00 90.94 348 ALA A N 1
ATOM 2776 C CA . ALA A 1 348 ? -18.604 3.029 37.534 1.00 90.94 348 ALA A CA 1
ATOM 2777 C C . ALA A 1 348 ? -19.922 3.188 36.747 1.00 90.94 348 ALA A C 1
ATOM 2779 O O . ALA A 1 348 ? -20.230 2.355 35.892 1.00 90.94 348 ALA A O 1
ATOM 2780 N N . LEU A 1 349 ? -20.675 4.272 36.973 1.00 91.88 349 LEU A N 1
ATOM 2781 C CA . LEU A 1 349 ? -21.898 4.580 36.221 1.00 91.88 349 LEU A CA 1
ATOM 2782 C C . LEU A 1 349 ? -21.608 4.898 34.746 1.00 91.88 349 LEU A C 1
ATOM 2784 O O . LEU A 1 349 ? -22.333 4.431 33.869 1.00 91.88 349 LEU A O 1
ATOM 2788 N N . ASN A 1 350 ? -20.531 5.629 34.442 1.00 90.81 350 ASN A N 1
ATOM 2789 C CA . ASN A 1 350 ? -20.107 5.878 33.060 1.00 90.81 350 ASN A CA 1
ATOM 2790 C C . ASN A 1 350 ? -19.707 4.583 32.342 1.00 90.81 350 ASN A C 1
ATOM 2792 O O . ASN A 1 350 ? -20.084 4.390 31.186 1.00 90.81 350 ASN A O 1
ATOM 2796 N N . ASN A 1 351 ? -19.016 3.670 33.031 1.00 90.31 351 ASN A N 1
ATOM 2797 C CA . ASN A 1 351 ? -18.694 2.350 32.496 1.00 90.31 351 ASN A CA 1
ATOM 2798 C C . ASN A 1 351 ? -19.973 1.549 32.210 1.00 90.31 351 ASN A C 1
ATOM 2800 O O . ASN A 1 351 ? -20.116 1.034 31.107 1.00 90.31 351 ASN A O 1
ATOM 2804 N N . GLN A 1 352 ? -20.950 1.523 33.125 1.00 93.25 352 GLN A N 1
ATOM 2805 C CA . GLN A 1 352 ? -22.253 0.880 32.885 1.00 93.25 352 GLN A CA 1
ATOM 2806 C C . GLN A 1 352 ? -23.019 1.508 31.706 1.00 93.25 352 GLN A C 1
ATOM 2808 O O . GLN A 1 352 ? -23.581 0.785 30.883 1.00 93.25 352 GLN A O 1
ATOM 2813 N N . LEU A 1 353 ? -23.009 2.839 31.567 1.00 88.62 353 LEU A N 1
ATOM 2814 C CA . LEU A 1 353 ? -23.623 3.541 30.433 1.00 88.62 353 LEU A CA 1
ATOM 2815 C C . LEU A 1 353 ? -22.917 3.244 29.101 1.00 88.62 353 LEU A C 1
ATOM 2817 O O . LEU A 1 353 ? -23.590 3.118 28.075 1.00 88.62 353 LEU A O 1
ATOM 2821 N N . HIS A 1 354 ? -21.589 3.100 29.096 1.00 93.81 354 HIS A N 1
ATOM 2822 C CA . HIS A 1 354 ? -20.832 2.662 27.921 1.00 93.81 354 HIS A CA 1
ATOM 2823 C C . HIS A 1 354 ? -21.187 1.219 27.551 1.00 93.81 354 HIS A C 1
ATOM 2825 O O . HIS A 1 354 ? -21.489 0.936 26.395 1.00 93.81 354 HIS A O 1
ATOM 2831 N N . ASP A 1 355 ? -21.250 0.332 28.538 1.00 90.81 355 ASP A N 1
ATOM 2832 C CA . ASP A 1 355 ? -21.588 -1.078 28.372 1.00 90.81 355 ASP A CA 1
ATOM 2833 C C . ASP A 1 355 ? -23.011 -1.259 27.800 1.00 90.81 355 ASP A C 1
ATOM 2835 O O . ASP A 1 355 ? -23.239 -2.058 26.887 1.00 90.81 355 ASP A O 1
ATOM 2839 N N . ILE A 1 356 ? -23.970 -0.452 28.273 1.00 91.31 356 ILE A N 1
ATOM 2840 C CA . ILE A 1 356 ? -25.344 -0.374 27.750 1.00 91.31 356 ILE A CA 1
ATOM 2841 C C . ILE A 1 356 ? -25.363 0.207 26.329 1.00 91.31 356 ILE A C 1
ATOM 2843 O O . ILE A 1 356 ? -26.032 -0.354 25.459 1.00 91.31 356 ILE A O 1
ATOM 2847 N N . ARG A 1 357 ? -24.607 1.278 26.049 1.00 93.12 357 ARG A N 1
ATOM 2848 C CA . ARG A 1 357 ? -24.472 1.853 24.696 1.00 93.12 357 ARG A CA 1
ATOM 2849 C C . ARG A 1 357 ? -23.880 0.847 23.705 1.00 93.12 357 ARG A C 1
ATOM 2851 O O . ARG A 1 357 ? -24.343 0.781 22.569 1.00 93.12 357 ARG A O 1
ATOM 2858 N N . ASP A 1 358 ? -22.930 0.023 24.126 1.00 91.50 358 ASP A N 1
ATOM 2859 C CA . ASP A 1 358 ? -22.276 -0.977 23.279 1.00 91.50 358 ASP A CA 1
ATOM 2860 C C . ASP A 1 358 ? -23.134 -2.234 23.093 1.00 91.50 358 ASP A C 1
ATOM 2862 O O . ASP A 1 358 ? -23.094 -2.872 22.036 1.00 91.50 358 ASP A O 1
ATOM 2866 N N . LYS A 1 359 ? -23.958 -2.592 24.085 1.00 91.94 359 LYS A N 1
ATOM 2867 C CA . LYS A 1 359 ? -25.038 -3.585 23.937 1.00 91.94 359 LYS A CA 1
ATOM 2868 C C . LYS A 1 359 ? -26.107 -3.078 22.955 1.00 91.94 359 LYS A C 1
ATOM 2870 O O . LYS A 1 359 ? -26.467 -3.805 22.032 1.00 91.94 359 LYS A O 1
ATOM 2875 N N . ALA A 1 360 ? -26.532 -1.818 23.070 1.00 89.62 360 ALA A N 1
ATOM 2876 C CA . ALA A 1 360 ? -27.492 -1.190 22.158 1.00 89.62 360 ALA A CA 1
ATOM 2877 C C . ALA A 1 360 ? -26.947 -1.052 20.723 1.00 89.62 360 ALA A C 1
ATOM 2879 O O . ALA A 1 360 ? -27.646 -1.386 19.772 1.00 89.62 360 ALA A O 1
ATOM 2880 N N . SER A 1 361 ? -25.683 -0.648 20.557 1.00 93.31 361 SER A N 1
ATOM 2881 C CA . SER A 1 361 ? -25.004 -0.554 19.255 1.00 93.31 361 SER A CA 1
ATOM 2882 C C . SER A 1 361 ? -24.919 -1.914 18.553 1.00 93.31 361 SER A C 1
ATOM 2884 O O . SER A 1 361 ? -25.236 -2.017 17.366 1.00 93.31 361 SER A O 1
ATOM 2886 N N . ARG A 1 362 ? -24.577 -2.983 19.289 1.00 91.69 362 ARG A N 1
ATOM 2887 C CA . ARG A 1 362 ? -24.614 -4.364 18.774 1.00 91.69 362 ARG A CA 1
ATOM 2888 C C . ARG A 1 362 ? -26.035 -4.819 18.433 1.00 91.69 362 ARG A C 1
ATOM 2890 O O . ARG A 1 362 ? -26.226 -5.435 17.390 1.00 91.69 362 ARG A O 1
ATOM 2897 N N . GLY A 1 363 ? -27.032 -4.465 19.245 1.00 89.56 363 GLY A N 1
ATOM 2898 C CA . GLY A 1 363 ? -28.446 -4.708 18.942 1.00 89.56 363 GLY A CA 1
ATOM 2899 C C . GLY A 1 363 ? -28.900 -4.013 17.653 1.00 89.56 363 GLY A C 1
ATOM 2900 O O . GLY A 1 363 ? -29.497 -4.643 16.785 1.00 89.56 363 GLY A O 1
ATOM 2901 N N . GLU A 1 364 ? -28.546 -2.740 17.468 1.00 90.56 364 GLU A N 1
ATOM 2902 C CA . GLU A 1 364 ? -28.796 -2.000 16.229 1.00 90.56 364 GLU A CA 1
ATOM 2903 C C . GLU A 1 364 ? -28.104 -2.628 15.011 1.00 90.56 364 GLU A C 1
ATOM 2905 O O . GLU A 1 364 ? -28.685 -2.638 13.925 1.00 90.56 364 GLU A O 1
ATOM 2910 N N . GLN A 1 365 ? -26.873 -3.125 15.161 1.00 89.06 365 GLN A N 1
ATOM 2911 C CA . GLN A 1 365 ? -26.149 -3.821 14.093 1.00 89.06 365 GLN A CA 1
ATOM 2912 C C . GLN A 1 365 ? -26.850 -5.135 13.730 1.00 89.06 365 GLN A C 1
ATOM 2914 O O . GLN A 1 365 ? -27.202 -5.314 12.567 1.00 89.06 365 GLN A O 1
ATOM 2919 N N . ALA A 1 366 ? -27.191 -5.972 14.714 1.00 89.31 366 ALA A N 1
ATOM 2920 C CA . ALA A 1 366 ? -27.944 -7.207 14.499 1.00 89.31 366 ALA A CA 1
ATOM 2921 C C . ALA A 1 366 ? -29.323 -6.960 13.853 1.00 89.31 366 ALA A C 1
ATOM 2923 O O . ALA A 1 366 ? -29.734 -7.707 12.970 1.00 89.31 366 ALA A O 1
ATOM 2924 N N . ILE A 1 367 ? -30.029 -5.882 14.218 1.00 89.19 367 ILE A N 1
ATOM 2925 C CA . ILE A 1 367 ? -31.297 -5.490 13.573 1.00 89.19 367 ILE A CA 1
ATOM 2926 C C . ILE A 1 367 ? -31.073 -5.074 12.110 1.00 89.19 367 ILE A C 1
ATOM 2928 O O . ILE A 1 367 ? -31.855 -5.457 11.239 1.00 89.19 367 ILE A O 1
ATOM 2932 N N . LYS A 1 368 ? -30.004 -4.323 11.811 1.00 91.00 368 LYS A N 1
ATOM 2933 C CA . LYS A 1 368 ? -29.640 -3.936 10.433 1.00 91.00 368 LYS A CA 1
ATOM 2934 C C . LYS A 1 368 ? -29.223 -5.151 9.599 1.00 91.00 368 LYS A C 1
ATOM 2936 O O . LYS A 1 368 ? -29.586 -5.226 8.429 1.00 91.00 368 LYS A O 1
ATOM 2941 N N . GLU A 1 369 ? -28.526 -6.113 10.194 1.00 89.12 369 GLU A N 1
ATOM 2942 C CA . GLU A 1 369 ? -28.133 -7.374 9.557 1.00 89.12 369 GLU A CA 1
ATOM 2943 C C . GLU A 1 369 ? -29.329 -8.297 9.314 1.00 89.12 369 GLU A C 1
ATOM 2945 O O . GLU A 1 369 ? -29.469 -8.806 8.207 1.00 89.12 369 GLU A O 1
ATOM 2950 N N . LEU A 1 370 ? -30.247 -8.446 10.275 1.00 87.44 370 LEU A N 1
ATOM 2951 C CA . LEU A 1 370 ? -31.500 -9.188 10.090 1.00 87.44 370 LEU A CA 1
ATOM 2952 C C . LEU A 1 370 ? -32.391 -8.547 9.019 1.00 87.44 370 LEU A C 1
ATOM 2954 O O . LEU A 1 370 ? -32.955 -9.257 8.187 1.00 87.44 370 LEU A O 1
ATOM 2958 N N . GLN A 1 371 ? -32.494 -7.215 8.993 1.00 90.38 371 GLN A N 1
ATOM 2959 C CA . GLN A 1 371 ? -33.227 -6.500 7.946 1.00 90.38 371 GLN A CA 1
ATOM 2960 C C . GLN A 1 371 ? -32.561 -6.681 6.573 1.00 90.38 371 GLN A C 1
ATOM 2962 O O . GLN A 1 371 ? -33.252 -6.976 5.601 1.00 90.38 371 GLN A O 1
ATOM 2967 N N . LYS A 1 372 ? -31.227 -6.596 6.491 1.00 90.19 372 LYS A N 1
ATOM 2968 C CA . LYS A 1 372 ? -30.464 -6.862 5.263 1.00 90.19 372 LYS A CA 1
ATOM 2969 C C . LYS A 1 372 ? -30.626 -8.310 4.791 1.00 90.19 372 LYS A C 1
ATOM 2971 O O . LYS A 1 372 ? -30.895 -8.525 3.617 1.00 90.19 372 LYS A O 1
ATOM 2976 N N . ALA A 1 373 ? -30.524 -9.292 5.684 1.00 86.12 373 ALA A N 1
ATOM 2977 C CA . ALA A 1 373 ? -30.724 -10.705 5.367 1.00 86.12 373 ALA A CA 1
ATOM 2978 C C . ALA A 1 373 ? -32.164 -10.982 4.905 1.00 86.12 373 ALA A C 1
ATOM 2980 O O . ALA A 1 373 ? -32.380 -11.762 3.982 1.00 86.12 373 ALA A O 1
ATOM 2981 N N . LYS A 1 374 ? -33.156 -10.301 5.491 1.00 88.81 374 LYS A N 1
ATOM 2982 C CA . LYS A 1 374 ? -34.556 -10.355 5.055 1.00 88.81 374 LYS A CA 1
ATOM 2983 C C . LYS A 1 374 ? -34.755 -9.741 3.667 1.00 88.81 374 LYS A C 1
ATOM 2985 O O . LYS A 1 374 ? -35.445 -10.342 2.850 1.00 88.81 374 LYS A O 1
ATOM 2990 N N . GLU A 1 375 ? -34.137 -8.596 3.381 1.00 88.25 375 GLU A N 1
ATOM 2991 C CA . GLU A 1 375 ? -34.126 -7.988 2.042 1.00 88.25 375 GLU A CA 1
ATOM 2992 C C . GLU A 1 375 ? -33.407 -8.884 1.020 1.00 88.25 375 GLU A C 1
ATOM 2994 O O . GLU A 1 375 ? -33.888 -9.044 -0.099 1.00 88.25 375 GLU A O 1
ATOM 2999 N N . GLU A 1 376 ? -32.305 -9.535 1.403 1.00 88.75 376 GLU A N 1
ATOM 3000 C CA . GLU A 1 376 ? -31.583 -10.499 0.566 1.00 88.75 376 GLU A CA 1
ATOM 3001 C C . GLU A 1 376 ? -32.422 -11.757 0.294 1.00 88.75 376 GLU A C 1
ATOM 3003 O O . GLU A 1 376 ? -32.506 -12.178 -0.857 1.00 88.75 376 GLU A O 1
ATOM 3008 N N . ILE A 1 377 ? -33.124 -12.305 1.292 1.00 84.00 377 ILE A N 1
ATOM 3009 C CA . ILE A 1 377 ? -34.077 -13.414 1.118 1.00 84.00 377 ILE A CA 1
ATOM 3010 C C . ILE A 1 377 ? -35.265 -12.993 0.241 1.00 84.00 377 ILE A C 1
ATOM 3012 O O . ILE A 1 377 ? -35.666 -13.749 -0.641 1.00 84.00 377 ILE A O 1
ATOM 3016 N N . GLU A 1 378 ? -35.817 -11.789 0.416 1.00 87.56 378 GLU A N 1
ATOM 3017 C CA . GLU A 1 378 ? -36.911 -11.297 -0.430 1.00 87.56 378 GLU A CA 1
ATOM 3018 C C . GLU A 1 378 ? -36.452 -11.116 -1.886 1.00 87.56 378 GLU A C 1
ATOM 3020 O O . GLU A 1 378 ? -37.146 -11.539 -2.812 1.00 87.56 378 GLU A O 1
ATOM 3025 N N . VAL A 1 379 ? -35.253 -10.568 -2.103 1.00 82.94 379 VAL A N 1
ATOM 3026 C CA . VAL A 1 379 ? -34.634 -10.442 -3.430 1.00 82.94 379 VAL A CA 1
ATOM 3027 C C . VAL A 1 379 ? -34.317 -11.813 -4.033 1.00 82.94 379 VAL A C 1
ATOM 3029 O O . VAL A 1 379 ? -34.546 -12.003 -5.226 1.00 82.94 379 VAL A O 1
ATOM 3032 N N . LEU A 1 380 ? -33.844 -12.787 -3.251 1.00 78.62 380 LEU A N 1
ATOM 3033 C CA . LEU A 1 380 ? -33.611 -14.160 -3.713 1.00 78.62 380 LEU A CA 1
ATOM 3034 C C . LEU A 1 380 ? -34.921 -14.860 -4.098 1.00 78.62 380 LEU A C 1
ATOM 3036 O O . LEU A 1 380 ? -34.970 -15.479 -5.157 1.00 78.62 380 LEU A O 1
ATOM 3040 N N . ASN A 1 381 ? -35.993 -14.689 -3.320 1.00 78.06 381 ASN A N 1
ATOM 3041 C CA . ASN A 1 381 ? -37.322 -15.218 -3.636 1.00 78.06 381 ASN A CA 1
ATOM 3042 C C . ASN A 1 381 ? -37.909 -14.558 -4.899 1.00 78.06 381 ASN A C 1
ATOM 3044 O O . ASN A 1 381 ? -38.382 -15.254 -5.795 1.00 78.06 381 ASN A O 1
ATOM 3048 N N . GLN A 1 382 ? -37.810 -13.229 -5.037 1.00 77.31 382 GLN A N 1
ATOM 3049 C CA . GLN A 1 382 ? -38.201 -12.521 -6.269 1.00 77.31 382 GLN A CA 1
ATOM 3050 C C . GLN A 1 382 ? -37.362 -12.964 -7.482 1.00 77.31 382 GLN A C 1
ATOM 3052 O O . GLN A 1 382 ? -37.877 -13.043 -8.598 1.00 77.31 382 GLN A O 1
ATOM 3057 N N . ASN A 1 383 ? -36.084 -13.290 -7.272 1.00 71.06 383 ASN A N 1
ATOM 3058 C CA . ASN A 1 383 ? -35.186 -13.803 -8.304 1.00 71.06 383 ASN A CA 1
ATOM 3059 C C . ASN A 1 383 ? -35.286 -15.323 -8.513 1.00 71.06 383 ASN A C 1
ATOM 3061 O O . ASN A 1 383 ? -34.655 -15.819 -9.440 1.00 71.06 383 ASN A O 1
ATOM 3065 N N . GLN A 1 384 ? -36.067 -16.078 -7.733 1.00 75.81 384 GLN A N 1
ATOM 3066 C CA . GLN A 1 384 ? -36.100 -17.545 -7.815 1.00 75.81 384 GLN A CA 1
ATOM 3067 C C . GLN A 1 384 ? -36.581 -18.034 -9.193 1.00 75.81 384 GLN A C 1
ATOM 3069 O O . GLN A 1 384 ? -36.041 -18.997 -9.732 1.00 75.81 384 GLN A O 1
ATOM 3074 N N . GLY A 1 385 ? -37.520 -17.309 -9.817 1.00 73.19 385 GLY A N 1
ATOM 3075 C CA . GLY A 1 385 ? -37.938 -17.541 -11.206 1.00 73.19 385 GLY A CA 1
ATOM 3076 C C . GLY A 1 385 ? -36.925 -17.075 -12.264 1.00 73.19 385 GLY A C 1
ATOM 3077 O O . GLY A 1 385 ? -36.902 -17.613 -13.366 1.00 73.19 385 GLY A O 1
ATOM 3078 N N . ALA A 1 386 ? -36.051 -16.119 -11.933 1.00 75.00 386 ALA A N 1
ATOM 3079 C CA . ALA A 1 386 ? -34.965 -15.652 -12.802 1.00 75.00 386 ALA A CA 1
ATOM 3080 C C . ALA A 1 386 ? -33.666 -16.467 -12.633 1.00 75.00 386 ALA A C 1
ATOM 3082 O O . ALA A 1 386 ? -32.783 -16.401 -13.488 1.00 75.00 386 ALA A O 1
ATOM 3083 N N . LEU A 1 387 ? -33.547 -17.247 -11.555 1.00 74.94 387 LEU A N 1
ATOM 3084 C CA . LEU A 1 387 ? -32.414 -18.117 -11.262 1.00 74.94 387 LEU A CA 1
ATOM 3085 C C . LEU A 1 387 ? -32.114 -19.107 -12.404 1.00 74.94 387 LEU A C 1
ATOM 3087 O O . LEU A 1 387 ? -30.962 -19.122 -12.825 1.00 74.94 387 LEU A O 1
ATOM 3091 N N . PRO A 1 388 ? -33.079 -19.856 -12.989 1.00 75.75 388 PRO A N 1
ATOM 3092 C CA . PRO A 1 388 ? -32.790 -20.721 -14.137 1.00 7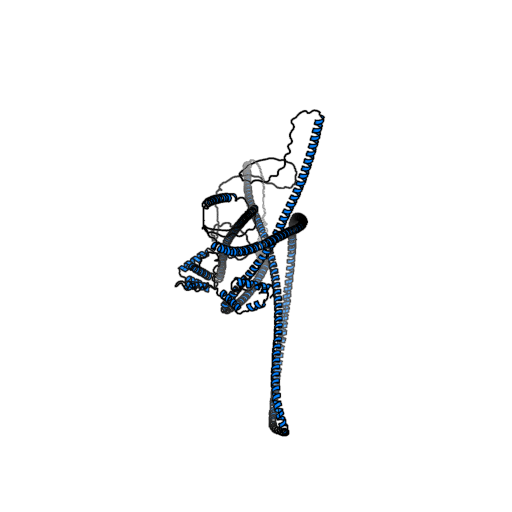5.75 388 PRO A CA 1
ATOM 3093 C C . PRO A 1 388 ? -32.300 -19.941 -15.367 1.00 75.75 388 PRO A C 1
ATOM 3095 O O . PRO A 1 388 ? -31.342 -20.372 -16.006 1.00 75.75 388 PRO A O 1
ATOM 3098 N N . GLU A 1 389 ? -32.870 -18.768 -15.674 1.00 77.69 389 GLU A N 1
ATOM 3099 C CA . GLU A 1 389 ? -32.362 -17.919 -16.764 1.00 77.69 389 GLU A CA 1
ATOM 3100 C C . GLU A 1 389 ? -30.928 -17.441 -16.504 1.00 77.69 389 GLU A C 1
ATOM 3102 O O . GLU A 1 389 ? -30.109 -17.395 -17.421 1.00 77.69 389 GLU A O 1
ATOM 3107 N N . LEU A 1 390 ? -30.620 -17.040 -15.268 1.00 79.31 390 LEU A N 1
ATOM 3108 C CA . LEU A 1 390 ? -29.287 -16.594 -14.869 1.00 79.31 390 LEU A CA 1
ATOM 3109 C C . LEU A 1 390 ? -28.290 -17.753 -14.861 1.00 79.31 390 LEU A C 1
ATOM 3111 O O . LEU A 1 390 ? -27.162 -17.560 -15.304 1.00 79.31 390 LEU A O 1
ATOM 3115 N N . SER A 1 391 ? -28.695 -18.955 -14.452 1.00 78.38 391 SER A N 1
ATOM 3116 C CA . SER A 1 391 ? -27.890 -20.173 -14.559 1.00 78.38 391 SER A CA 1
ATOM 3117 C C . SER A 1 391 ? -27.624 -20.552 -16.015 1.00 78.38 391 SER A C 1
ATOM 3119 O O . SER A 1 391 ? -26.502 -20.926 -16.344 1.00 78.38 391 SER A O 1
ATOM 3121 N N . GLU A 1 392 ? -28.600 -20.399 -16.915 1.00 83.81 392 GLU A N 1
ATOM 3122 C CA . GLU A 1 392 ? -28.403 -20.666 -18.343 1.00 83.81 392 GLU A CA 1
ATOM 3123 C C . GLU A 1 392 ? -27.528 -19.596 -19.021 1.00 83.81 392 GLU A C 1
ATOM 3125 O O . GLU A 1 392 ? -26.668 -19.922 -19.839 1.00 83.81 392 GLU A O 1
ATOM 3130 N N . LYS A 1 393 ? -27.677 -18.320 -18.640 1.00 84.00 393 LYS A N 1
ATOM 3131 C CA . LYS A 1 393 ? -26.777 -17.230 -19.060 1.00 84.00 393 LYS A CA 1
ATOM 3132 C C . LYS A 1 393 ? -25.364 -17.445 -18.514 1.00 84.00 393 LYS A C 1
ATOM 3134 O O . LYS A 1 393 ? -24.405 -17.262 -19.250 1.00 84.00 393 LYS A O 1
ATOM 3139 N N . LEU A 1 394 ? -25.216 -17.902 -17.271 1.00 81.88 394 LEU A N 1
ATOM 3140 C CA . LEU A 1 394 ? -23.924 -18.233 -16.661 1.00 81.88 394 LEU A CA 1
ATOM 3141 C C . LEU A 1 394 ? -23.288 -19.484 -17.286 1.00 81.88 394 LEU A C 1
ATOM 3143 O O . LEU A 1 394 ? -22.070 -19.520 -17.431 1.00 81.88 394 LEU A O 1
ATOM 3147 N N . ARG A 1 395 ? -24.083 -20.467 -17.734 1.00 90.38 395 ARG A N 1
ATOM 3148 C CA . ARG A 1 395 ? -23.613 -21.566 -18.592 1.00 90.38 395 ARG A CA 1
ATOM 3149 C C . ARG A 1 395 ? -23.066 -21.018 -19.914 1.00 90.38 395 ARG A C 1
ATOM 3151 O O . ARG A 1 395 ? -21.904 -21.265 -20.211 1.00 90.38 395 ARG A O 1
ATOM 3158 N N . LYS A 1 396 ? -23.836 -20.188 -20.626 1.00 88.38 396 LYS A N 1
ATOM 3159 C CA . LYS A 1 396 ? -23.410 -19.538 -21.883 1.00 88.38 396 LYS A CA 1
ATOM 3160 C C . LYS A 1 396 ? -22.176 -18.644 -21.704 1.00 88.38 396 LYS A C 1
ATOM 3162 O O . LYS A 1 396 ? -21.325 -18.597 -22.583 1.00 88.38 396 LYS A O 1
ATOM 3167 N N . TYR A 1 397 ? -22.029 -17.969 -20.562 1.00 87.94 397 TYR A N 1
ATOM 3168 C CA . TYR A 1 397 ? -20.816 -17.211 -20.243 1.00 87.94 397 TYR A CA 1
ATOM 3169 C C . TYR A 1 397 ? -19.625 -18.109 -19.889 1.00 87.94 397 TYR A C 1
ATOM 3171 O O . TYR A 1 397 ? -18.514 -17.761 -20.264 1.00 87.94 397 TYR A O 1
ATOM 3179 N N . LYS A 1 398 ? -19.817 -19.263 -19.234 1.00 89.12 398 LYS A N 1
ATOM 3180 C CA . LYS A 1 398 ? -18.744 -20.258 -19.043 1.00 89.12 398 LYS A CA 1
ATOM 3181 C C . LYS A 1 398 ? -18.303 -20.870 -20.372 1.00 89.12 398 LYS A C 1
ATOM 3183 O O . LYS A 1 398 ? -17.111 -20.935 -20.630 1.00 89.12 398 LYS A O 1
ATOM 3188 N N . GLU A 1 399 ? -19.251 -21.231 -21.233 1.00 90.00 399 GLU A N 1
ATOM 3189 C CA . GLU A 1 399 ? -18.994 -21.685 -22.605 1.00 90.00 399 GLU A CA 1
ATOM 3190 C C . GLU A 1 399 ? -18.205 -20.618 -23.381 1.00 90.00 399 GLU A C 1
ATOM 3192 O O . GLU A 1 399 ? -17.129 -20.908 -23.895 1.00 90.00 399 GLU A O 1
ATOM 3197 N N . ARG A 1 400 ? -18.630 -19.347 -23.332 1.00 88.56 400 ARG A N 1
ATOM 3198 C CA . ARG A 1 400 ? -17.900 -18.239 -23.967 1.00 88.56 400 ARG A CA 1
ATOM 3199 C C . ARG A 1 400 ? -16.543 -17.924 -23.320 1.00 88.56 400 ARG A C 1
ATOM 3201 O O . ARG A 1 400 ? -15.657 -17.434 -24.010 1.00 88.56 400 ARG A O 1
ATOM 3208 N N . ILE A 1 401 ? -16.354 -18.179 -22.024 1.00 88.06 401 ILE A N 1
ATOM 3209 C CA . ILE A 1 401 ? -15.049 -18.056 -21.350 1.00 88.06 401 ILE A CA 1
ATOM 3210 C C . ILE A 1 401 ? -14.107 -19.177 -21.798 1.00 88.06 401 ILE A C 1
ATOM 3212 O O . ILE A 1 401 ? -12.932 -18.900 -22.019 1.00 88.06 401 ILE A O 1
ATOM 3216 N N . ASN A 1 402 ? -14.612 -20.396 -21.999 1.00 89.19 402 ASN A N 1
ATOM 3217 C CA . ASN A 1 402 ? -13.832 -21.496 -22.563 1.00 89.19 402 ASN A CA 1
ATOM 3218 C C . ASN A 1 402 ? -13.435 -21.184 -24.015 1.00 89.19 402 ASN A C 1
ATOM 3220 O O . ASN A 1 402 ? -12.251 -21.212 -24.320 1.00 89.19 402 ASN A O 1
ATOM 3224 N N . GLU A 1 403 ? -14.375 -20.744 -24.863 1.00 88.19 403 GLU A N 1
ATOM 3225 C CA . GLU A 1 403 ? -14.072 -20.262 -26.224 1.00 88.19 403 GLU A CA 1
ATOM 3226 C C . GLU A 1 403 ? -13.027 -19.127 -26.217 1.00 88.19 403 GLU A C 1
ATOM 3228 O O . GLU A 1 403 ? -12.121 -19.089 -27.049 1.00 88.19 403 GLU A O 1
ATOM 3233 N N . LEU A 1 404 ? -13.122 -18.186 -25.268 1.00 87.19 404 LEU A N 1
ATOM 3234 C CA . LEU A 1 404 ? -12.132 -17.116 -25.122 1.00 87.19 404 LEU A CA 1
ATOM 3235 C C . LEU A 1 404 ? -10.768 -17.646 -24.661 1.00 87.19 404 LEU A C 1
ATOM 3237 O O . LEU A 1 404 ? -9.751 -17.152 -25.139 1.00 87.19 404 LEU A O 1
ATOM 3241 N N . GLN A 1 405 ? -10.722 -18.660 -23.796 1.00 89.44 405 GLN A N 1
ATOM 3242 C CA . GLN A 1 405 ? -9.480 -19.325 -23.400 1.00 89.44 405 GLN A CA 1
ATOM 3243 C C . GLN A 1 405 ? -8.867 -20.103 -24.580 1.00 89.44 405 GLN A C 1
ATOM 3245 O O . GLN A 1 405 ? -7.671 -19.958 -24.814 1.00 89.44 405 GLN A O 1
ATOM 3250 N N . ASP A 1 406 ? -9.668 -20.790 -25.400 1.00 90.81 406 ASP A N 1
ATOM 3251 C CA . ASP A 1 406 ? -9.211 -21.437 -26.639 1.00 90.81 406 ASP A CA 1
ATOM 3252 C C . ASP A 1 406 ? -8.629 -20.412 -27.630 1.00 90.81 406 ASP A C 1
ATOM 3254 O O . ASP A 1 406 ? -7.548 -20.625 -28.185 1.00 90.81 406 ASP A O 1
ATOM 3258 N N . THR A 1 407 ? -9.295 -19.261 -27.824 1.00 89.12 407 THR A N 1
ATOM 3259 C CA . THR A 1 407 ? -8.759 -18.179 -28.679 1.00 89.12 407 THR A CA 1
ATOM 3260 C C . THR A 1 407 ? -7.523 -17.505 -28.088 1.00 89.12 407 THR A C 1
ATOM 3262 O O . THR A 1 407 ? -6.640 -17.108 -28.841 1.00 89.12 407 THR A O 1
ATOM 3265 N N . LYS A 1 408 ? -7.405 -17.414 -26.759 1.00 91.94 408 LYS A N 1
ATOM 3266 C CA . LYS A 1 408 ? -6.211 -16.908 -26.069 1.00 91.94 408 LYS A CA 1
ATOM 3267 C C . LYS A 1 408 ? -5.038 -17.874 -26.208 1.00 91.94 408 LYS A C 1
ATOM 3269 O O . LYS A 1 408 ? -3.925 -17.425 -26.450 1.00 91.94 408 LYS A O 1
ATOM 3274 N N . ASP A 1 409 ? -5.271 -19.179 -26.110 1.00 90.56 409 ASP A N 1
ATOM 3275 C CA . ASP A 1 409 ? -4.224 -20.185 -26.292 1.00 90.56 409 ASP A CA 1
ATOM 3276 C C . ASP A 1 409 ? -3.874 -20.378 -27.777 1.00 90.56 409 ASP A C 1
ATOM 3278 O O . ASP A 1 409 ? -2.765 -20.803 -28.096 1.00 90.56 409 ASP A O 1
ATOM 3282 N N . ALA A 1 410 ? -4.779 -20.036 -28.702 1.00 89.00 410 ALA A N 1
ATOM 3283 C CA . ALA A 1 410 ? -4.477 -19.889 -30.128 1.00 89.00 410 ALA A CA 1
ATOM 3284 C C . ALA A 1 410 ? -3.633 -18.635 -30.407 1.00 89.00 410 ALA A C 1
ATOM 3286 O O . ALA A 1 410 ? -2.578 -18.752 -31.022 1.00 89.00 410 ALA A O 1
ATOM 3287 N N . LEU A 1 411 ? -4.033 -17.473 -29.879 1.00 89.12 411 LEU A N 1
ATOM 3288 C CA . LEU A 1 411 ? -3.265 -16.226 -29.957 1.00 89.12 411 LEU A CA 1
ATOM 3289 C C . LEU A 1 411 ? -1.879 -16.385 -29.323 1.00 89.12 411 LEU A C 1
ATOM 3291 O O . LEU A 1 411 ? -0.904 -15.883 -29.861 1.00 89.12 411 LEU A O 1
ATOM 3295 N N . ARG A 1 412 ? -1.766 -17.124 -28.215 1.00 90.94 412 ARG A N 1
ATOM 3296 C CA . ARG A 1 412 ? -0.481 -17.446 -27.591 1.00 90.94 412 ARG A CA 1
ATOM 3297 C C . ARG A 1 412 ? 0.401 -18.290 -28.514 1.00 90.94 412 ARG A C 1
ATOM 3299 O O . ARG A 1 412 ? 1.569 -17.963 -28.670 1.00 90.94 412 ARG A O 1
ATOM 3306 N N . ARG A 1 413 ? -0.145 -19.325 -29.163 1.00 91.25 413 ARG A N 1
ATOM 3307 C CA . ARG A 1 413 ? 0.590 -20.118 -30.168 1.00 91.25 413 ARG A CA 1
ATOM 3308 C C . ARG A 1 413 ? 1.005 -19.279 -31.379 1.00 91.25 413 ARG A C 1
ATOM 3310 O O . ARG A 1 413 ? 2.088 -19.486 -31.910 1.00 91.25 413 ARG A O 1
ATOM 3317 N N . GLU A 1 414 ? 0.179 -18.321 -31.793 1.00 87.81 414 GLU A N 1
ATOM 3318 C CA . GLU A 1 414 ? 0.505 -17.371 -32.864 1.00 87.81 414 GLU A CA 1
ATOM 3319 C C . GLU A 1 414 ? 1.583 -16.360 -32.430 1.00 87.81 414 GLU A C 1
ATOM 3321 O O . GLU A 1 414 ? 2.494 -16.076 -33.200 1.00 87.81 414 GLU A O 1
ATOM 3326 N N . GLN A 1 415 ? 1.558 -15.892 -31.178 1.00 90.06 415 GLN A N 1
ATOM 3327 C CA . GLN A 1 415 ? 2.602 -15.054 -30.576 1.00 90.06 415 GLN A CA 1
ATOM 3328 C C . GLN A 1 415 ? 3.926 -15.806 -30.400 1.00 90.06 415 GLN A C 1
ATOM 3330 O O . GLN A 1 415 ? 4.977 -15.240 -30.674 1.00 90.06 415 GLN A O 1
ATOM 3335 N N . GLU A 1 416 ? 3.895 -17.074 -29.989 1.00 91.19 416 GLU A N 1
ATOM 3336 C CA . GLU A 1 416 ? 5.081 -17.935 -29.887 1.00 91.19 416 GLU A CA 1
ATOM 3337 C C . GLU A 1 416 ? 5.645 -18.249 -31.288 1.00 91.19 416 GLU A C 1
ATOM 3339 O O . GLU A 1 416 ? 6.853 -18.161 -31.496 1.00 91.19 416 GLU A O 1
ATOM 3344 N N . ALA A 1 417 ? 4.792 -18.498 -32.290 1.00 90.44 417 ALA A N 1
ATOM 3345 C CA . ALA A 1 417 ? 5.213 -18.650 -33.686 1.00 90.44 417 ALA A CA 1
ATOM 3346 C C . ALA A 1 417 ? 5.785 -17.351 -34.288 1.00 90.44 417 ALA A C 1
ATOM 3348 O O . ALA A 1 417 ? 6.794 -17.395 -34.988 1.00 90.44 417 ALA A O 1
ATOM 3349 N N . HIS A 1 418 ? 5.183 -16.194 -33.994 1.00 88.25 418 HIS A N 1
ATOM 3350 C CA . HIS A 1 418 ? 5.695 -14.884 -34.402 1.00 88.25 418 HIS A CA 1
ATOM 3351 C C . HIS A 1 418 ? 6.996 -14.530 -33.667 1.00 88.25 418 HIS A C 1
ATOM 3353 O O . HIS A 1 418 ? 7.877 -13.921 -34.266 1.00 88.25 418 HIS A O 1
ATOM 3359 N N . GLY A 1 419 ? 7.146 -14.921 -32.399 1.00 92.94 419 GLY A N 1
ATOM 3360 C CA . GLY A 1 419 ? 8.397 -14.812 -31.646 1.00 92.94 419 GLY A CA 1
ATOM 3361 C C . GLY A 1 419 ? 9.514 -15.583 -32.342 1.00 92.94 419 GLY A C 1
ATOM 3362 O O . GLY A 1 419 ? 10.480 -14.975 -32.785 1.00 92.94 419 GLY A O 1
ATOM 3363 N N . ASN A 1 420 ? 9.301 -16.880 -32.587 1.00 91.19 420 ASN A N 1
ATOM 3364 C CA . ASN A 1 420 ? 10.240 -17.726 -33.331 1.00 91.19 420 ASN A CA 1
ATOM 3365 C C . ASN A 1 420 ? 10.578 -17.159 -34.728 1.00 91.19 420 ASN A C 1
ATOM 3367 O O . ASN A 1 420 ? 11.717 -17.258 -35.176 1.00 91.19 420 ASN A O 1
ATOM 3371 N N . ALA A 1 421 ? 9.605 -16.557 -35.425 1.00 90.00 421 ALA A N 1
ATOM 3372 C CA . ALA A 1 421 ? 9.829 -15.927 -36.727 1.00 90.00 421 ALA A CA 1
ATOM 3373 C C . ALA A 1 421 ? 10.633 -14.616 -36.634 1.00 90.00 421 ALA A C 1
ATOM 3375 O O . ALA A 1 421 ? 11.447 -14.344 -37.513 1.00 90.00 421 ALA A O 1
ATOM 3376 N N . VAL A 1 422 ? 10.438 -13.814 -35.582 1.00 91.50 422 VAL A N 1
ATOM 3377 C CA . VAL A 1 422 ? 11.253 -12.618 -35.307 1.00 91.50 422 VAL A CA 1
ATOM 3378 C C . VAL A 1 422 ? 12.668 -13.010 -34.895 1.00 91.50 422 VAL A C 1
ATOM 3380 O O . VAL A 1 422 ? 13.613 -12.422 -35.408 1.00 91.50 422 VAL A O 1
ATOM 3383 N N . ASP A 1 423 ? 12.828 -14.026 -34.049 1.00 92.50 423 ASP A N 1
ATOM 3384 C CA . ASP A 1 423 ? 14.138 -14.546 -33.653 1.00 92.50 423 ASP A CA 1
ATOM 3385 C C . ASP A 1 423 ? 14.907 -15.085 -34.871 1.00 92.50 423 ASP A C 1
ATOM 3387 O O . ASP A 1 423 ? 16.089 -14.785 -35.027 1.00 92.50 423 ASP A O 1
ATOM 3391 N N . GLU A 1 424 ? 14.238 -15.789 -35.794 1.00 93.44 424 GLU A N 1
ATOM 3392 C CA . GLU A 1 424 ? 14.836 -16.229 -37.063 1.00 93.44 424 GLU A CA 1
ATOM 3393 C C . GLU A 1 424 ? 15.175 -15.052 -37.995 1.00 93.44 424 GLU A C 1
ATOM 3395 O O . GLU A 1 424 ? 16.230 -15.062 -38.627 1.00 93.44 424 GLU A O 1
ATOM 3400 N N . ILE A 1 425 ? 14.350 -13.998 -38.052 1.00 89.62 425 ILE A N 1
ATOM 3401 C CA . ILE A 1 425 ? 14.685 -12.767 -38.791 1.00 89.62 425 ILE A CA 1
ATOM 3402 C C . ILE A 1 425 ? 15.918 -12.088 -38.183 1.00 89.62 425 ILE A C 1
ATOM 3404 O O . ILE A 1 425 ? 16.830 -11.736 -38.925 1.00 89.62 425 ILE A O 1
ATOM 3408 N N . VAL A 1 426 ? 16.005 -11.954 -36.857 1.00 89.81 426 VAL A N 1
ATOM 3409 C CA . VAL A 1 426 ? 17.174 -11.380 -36.164 1.00 89.81 426 VAL A CA 1
ATOM 3410 C C . VAL A 1 426 ? 18.418 -12.253 -36.371 1.00 89.81 426 VAL A C 1
ATOM 3412 O O . VAL A 1 426 ? 19.514 -11.729 -36.588 1.00 89.81 426 VAL A O 1
ATOM 3415 N N . ARG A 1 427 ? 18.261 -13.583 -36.389 1.00 95.56 427 ARG A N 1
ATOM 3416 C CA . ARG A 1 427 ? 19.324 -14.539 -36.732 1.00 95.56 427 ARG A CA 1
ATOM 3417 C C . ARG A 1 427 ? 19.833 -14.291 -38.156 1.00 95.56 427 ARG A C 1
ATOM 3419 O O . ARG A 1 427 ? 21.031 -14.068 -38.330 1.00 95.56 427 ARG A O 1
ATOM 3426 N N . LEU A 1 428 ? 18.937 -14.224 -39.142 1.00 91.69 428 LEU A N 1
ATOM 3427 C CA . LEU A 1 428 ? 19.253 -13.941 -40.548 1.00 91.69 428 LEU A CA 1
ATOM 3428 C C . LEU A 1 428 ? 19.837 -12.531 -40.756 1.00 91.69 428 LEU A C 1
ATOM 3430 O O . LEU A 1 428 ? 20.742 -12.358 -41.570 1.00 91.69 428 LEU A O 1
ATOM 3434 N N . GLU A 1 429 ? 19.386 -11.518 -40.011 1.00 89.12 429 GLU A N 1
ATOM 3435 C CA . GLU A 1 429 ? 19.990 -10.180 -40.021 1.00 89.12 429 GLU A CA 1
ATOM 3436 C C . GLU A 1 429 ? 21.415 -10.197 -39.454 1.00 89.12 429 GLU A C 1
ATOM 3438 O O . GLU A 1 429 ? 22.297 -9.537 -40.007 1.00 89.12 429 GLU A O 1
ATOM 3443 N N . SER A 1 430 ? 21.679 -10.984 -38.405 1.00 88.75 430 SER A N 1
ATOM 3444 C CA . SER A 1 430 ? 23.035 -11.167 -37.874 1.00 88.75 430 SER A CA 1
ATOM 3445 C C . SER A 1 430 ? 23.948 -11.896 -38.872 1.00 88.75 430 SER A C 1
ATOM 3447 O O . SER A 1 430 ? 25.092 -11.483 -39.071 1.00 88.75 430 SER A O 1
ATOM 3449 N N . GLU A 1 431 ? 23.432 -12.894 -39.599 1.00 92.94 431 GLU A N 1
ATOM 3450 C CA . GLU A 1 431 ? 24.150 -13.558 -40.696 1.00 92.94 431 GLU A CA 1
ATOM 3451 C C . GLU A 1 431 ? 24.420 -12.589 -41.858 1.00 92.94 431 GLU A C 1
ATOM 3453 O O . GLU A 1 431 ? 25.532 -12.526 -42.377 1.00 92.94 431 GLU A O 1
ATOM 3458 N N . LEU A 1 432 ? 23.458 -11.742 -42.231 1.00 88.44 432 LEU A N 1
ATOM 3459 C CA . LEU A 1 432 ? 23.676 -10.690 -43.228 1.00 88.44 432 LEU A CA 1
ATOM 3460 C C . LEU A 1 432 ? 24.725 -9.658 -42.775 1.00 88.44 432 LEU A C 1
ATOM 3462 O O . LEU A 1 432 ? 25.488 -9.159 -43.608 1.00 88.44 432 LEU A O 1
ATOM 3466 N N . GLN A 1 433 ? 24.818 -9.365 -41.474 1.00 86.88 433 GLN A N 1
ATOM 3467 C CA . GLN A 1 433 ? 25.868 -8.508 -40.917 1.00 86.88 433 GLN A CA 1
ATOM 3468 C C . GLN A 1 433 ? 27.254 -9.176 -40.945 1.00 86.88 433 GLN A C 1
ATOM 3470 O O . GLN A 1 433 ? 28.228 -8.495 -41.273 1.00 86.88 433 GLN A O 1
ATOM 3475 N N . THR A 1 434 ? 27.374 -10.486 -40.690 1.00 88.88 434 THR A N 1
ATOM 3476 C CA . THR A 1 434 ? 28.659 -11.210 -40.833 1.00 88.88 434 THR A CA 1
ATOM 3477 C C . THR A 1 434 ? 29.055 -11.429 -42.298 1.00 88.88 434 THR A C 1
ATOM 3479 O O . THR A 1 434 ? 30.243 -11.413 -42.624 1.00 88.88 434 THR A O 1
ATOM 3482 N N . LEU A 1 435 ? 28.085 -11.519 -43.213 1.00 88.69 435 LEU A N 1
ATOM 3483 C CA . LEU A 1 435 ? 28.312 -11.548 -44.662 1.00 88.69 435 LEU A CA 1
ATOM 3484 C C . LEU A 1 435 ? 28.673 -10.171 -45.251 1.00 88.69 435 LEU A C 1
ATOM 3486 O O . LEU A 1 435 ? 29.317 -10.106 -46.299 1.00 88.69 435 LEU A O 1
ATOM 3490 N N . ALA A 1 436 ? 28.320 -9.058 -44.601 1.00 87.12 436 ALA A N 1
ATOM 3491 C CA . ALA A 1 436 ? 28.635 -7.708 -45.079 1.00 87.12 436 ALA A CA 1
ATOM 3492 C C . ALA A 1 436 ? 30.146 -7.427 -45.299 1.00 87.12 436 ALA A C 1
ATOM 3494 O O . ALA A 1 436 ? 30.485 -6.893 -46.362 1.00 87.12 436 ALA A O 1
ATOM 3495 N N . PRO A 1 437 ? 31.085 -7.768 -44.386 1.00 85.69 437 PRO A N 1
ATOM 3496 C CA . PRO A 1 437 ? 32.520 -7.641 -44.654 1.00 85.69 437 PRO A CA 1
ATOM 3497 C C . PRO A 1 437 ? 33.007 -8.591 -45.758 1.00 85.69 437 PRO A C 1
ATOM 3499 O O . PRO A 1 437 ? 33.833 -8.177 -46.568 1.00 85.69 437 PRO A O 1
ATOM 3502 N N . LEU A 1 438 ? 32.466 -9.811 -45.860 1.00 87.12 438 LEU A N 1
ATOM 3503 C CA . LEU A 1 438 ? 32.801 -10.745 -46.945 1.00 87.12 438 LEU A CA 1
ATOM 3504 C C . LEU A 1 438 ? 32.342 -10.212 -48.312 1.00 87.12 438 LEU A C 1
ATOM 3506 O O . LEU A 1 438 ? 33.079 -10.301 -49.291 1.00 87.12 438 LEU A O 1
ATOM 3510 N N . ARG A 1 439 ? 31.171 -9.564 -48.378 1.00 87.81 439 ARG A N 1
ATOM 3511 C CA . ARG A 1 439 ? 30.694 -8.865 -49.580 1.00 87.81 439 ARG A CA 1
ATOM 3512 C C . ARG A 1 439 ? 31.592 -7.685 -49.960 1.00 87.81 439 ARG A C 1
ATOM 3514 O O . ARG A 1 439 ? 31.821 -7.486 -51.149 1.00 87.81 439 ARG A O 1
ATOM 3521 N N . ARG A 1 440 ? 32.117 -6.924 -48.989 1.00 86.69 440 ARG A N 1
ATOM 3522 C CA . ARG A 1 440 ? 33.118 -5.872 -49.263 1.00 86.69 440 ARG A CA 1
ATOM 3523 C C . ARG A 1 440 ? 34.397 -6.475 -49.837 1.00 86.69 440 ARG A C 1
ATOM 3525 O O . ARG A 1 440 ? 34.783 -6.083 -50.928 1.00 86.69 440 ARG A O 1
ATOM 3532 N N . GLN A 1 441 ? 34.957 -7.498 -49.188 1.00 89.12 441 GLN A N 1
ATOM 3533 C CA . GLN A 1 441 ? 36.149 -8.198 -49.680 1.00 89.12 441 GLN A CA 1
ATOM 3534 C C . GLN A 1 441 ? 35.954 -8.750 -51.100 1.00 89.12 441 GLN A C 1
ATOM 3536 O O . GLN A 1 441 ? 36.846 -8.603 -51.931 1.00 89.12 441 GLN A O 1
ATOM 3541 N N . LEU A 1 442 ? 34.792 -9.344 -51.404 1.00 89.62 442 LEU A N 1
ATOM 3542 C CA . LEU A 1 442 ? 34.438 -9.804 -52.751 1.00 89.62 442 LEU A CA 1
ATOM 3543 C C . LEU A 1 442 ? 34.471 -8.654 -53.770 1.00 89.62 442 LEU A C 1
ATOM 3545 O O . LEU A 1 442 ? 35.029 -8.817 -54.853 1.00 89.62 442 LEU A O 1
ATOM 3549 N N . GLU A 1 443 ? 33.902 -7.495 -53.437 1.00 91.38 443 GLU A N 1
ATOM 3550 C CA . GLU A 1 443 ? 33.940 -6.318 -54.309 1.00 91.38 443 GLU A CA 1
ATOM 3551 C C . GLU A 1 443 ? 35.371 -5.772 -54.453 1.00 91.38 443 GLU A C 1
ATOM 3553 O O . GLU A 1 443 ? 35.800 -5.498 -55.570 1.00 91.38 443 GLU A O 1
ATOM 3558 N N . ASP A 1 444 ? 36.163 -5.740 -53.376 1.00 88.31 444 ASP A N 1
ATOM 3559 C CA . ASP A 1 444 ? 37.588 -5.384 -53.415 1.00 88.31 444 ASP A CA 1
ATOM 3560 C C . ASP A 1 444 ? 38.394 -6.363 -54.290 1.00 88.31 444 ASP A C 1
ATOM 3562 O O . ASP A 1 444 ? 39.384 -5.979 -54.915 1.00 88.31 444 ASP A O 1
ATOM 3566 N N . TYR A 1 445 ? 38.021 -7.649 -54.332 1.00 93.31 445 TYR A N 1
ATOM 3567 C CA . TYR A 1 445 ? 38.611 -8.637 -55.244 1.00 93.31 445 TYR A CA 1
ATOM 3568 C C . TYR A 1 445 ? 38.177 -8.410 -56.698 1.00 93.31 445 TYR A C 1
ATOM 3570 O O . TYR A 1 445 ? 39.031 -8.495 -57.576 1.00 93.31 445 TYR A O 1
ATOM 3578 N N . LYS A 1 446 ? 36.912 -8.057 -56.970 1.00 91.50 446 LYS A N 1
ATOM 3579 C CA . LYS A 1 446 ? 36.468 -7.670 -58.324 1.00 91.50 446 LYS A CA 1
ATOM 3580 C C . LYS A 1 446 ? 37.177 -6.413 -58.817 1.00 91.50 446 LYS A C 1
ATOM 3582 O O . LYS A 1 446 ? 37.648 -6.406 -59.944 1.00 91.50 446 LYS A O 1
ATOM 3587 N N . VAL A 1 447 ? 37.289 -5.372 -57.987 1.00 91.31 447 VAL A N 1
ATOM 3588 C CA . VAL A 1 447 ? 38.000 -4.132 -58.346 1.00 91.31 447 VAL A CA 1
ATOM 3589 C C . VAL A 1 447 ? 39.462 -4.441 -58.667 1.00 91.31 447 VAL A C 1
ATOM 3591 O O . VAL A 1 447 ? 39.946 -4.030 -59.715 1.00 91.31 447 VAL A O 1
ATOM 3594 N N . ARG A 1 448 ? 40.141 -5.260 -57.850 1.00 91.06 448 ARG A N 1
ATOM 3595 C CA . ARG A 1 448 ? 41.513 -5.715 -58.142 1.00 91.06 448 ARG A CA 1
ATOM 3596 C C . ARG A 1 448 ? 41.620 -6.594 -59.394 1.00 91.06 448 ARG A C 1
ATOM 3598 O O . ARG A 1 448 ? 42.639 -6.515 -60.074 1.00 91.06 448 ARG A O 1
ATOM 3605 N N . ALA A 1 449 ? 40.606 -7.400 -59.713 1.00 90.44 449 ALA A N 1
ATOM 3606 C CA . ALA A 1 449 ? 40.558 -8.174 -60.954 1.00 90.44 449 ALA A CA 1
ATOM 3607 C C . ALA A 1 449 ? 40.392 -7.257 -62.177 1.00 90.44 449 ALA A C 1
ATOM 3609 O O . ALA A 1 449 ? 41.198 -7.337 -63.095 1.00 90.44 449 ALA A O 1
ATOM 3610 N N . ILE A 1 450 ? 39.445 -6.316 -62.139 1.00 91.56 450 ILE A N 1
ATOM 3611 C CA . ILE A 1 450 ? 39.223 -5.312 -63.192 1.00 91.56 450 ILE A CA 1
ATOM 3612 C C . ILE A 1 450 ? 40.470 -4.433 -63.373 1.00 91.56 450 ILE A C 1
ATOM 3614 O O . ILE A 1 450 ? 40.888 -4.180 -64.496 1.00 91.56 450 ILE A O 1
ATOM 3618 N N . GLU A 1 451 ? 41.128 -4.010 -62.291 1.00 90.94 451 GLU A N 1
ATOM 3619 C CA . GLU A 1 451 ? 42.413 -3.306 -62.369 1.00 90.94 451 GLU A CA 1
ATOM 3620 C C . GLU A 1 451 ? 43.519 -4.146 -63.024 1.00 90.94 451 GLU A C 1
ATOM 3622 O O . GLU A 1 451 ? 44.372 -3.592 -63.716 1.00 90.94 451 GLU A O 1
ATOM 3627 N N . ALA A 1 452 ? 43.552 -5.459 -62.780 1.00 89.50 452 ALA A N 1
ATOM 3628 C CA . ALA A 1 452 ? 44.524 -6.359 -63.395 1.00 89.50 452 ALA A CA 1
ATOM 3629 C C . ALA A 1 452 ? 44.210 -6.603 -64.880 1.00 89.50 452 ALA A C 1
ATOM 3631 O O . ALA A 1 452 ? 45.132 -6.615 -65.690 1.00 89.50 452 ALA A O 1
ATOM 3632 N N . GLU A 1 453 ? 42.933 -6.724 -65.247 1.00 90.94 453 GLU A N 1
ATOM 3633 C CA . GLU A 1 453 ? 42.461 -6.798 -66.635 1.00 90.94 453 GLU A CA 1
ATOM 3634 C C . GLU A 1 453 ? 42.787 -5.509 -67.403 1.00 90.94 453 GLU A C 1
ATOM 3636 O O . GLU A 1 453 ? 43.353 -5.578 -68.491 1.00 90.94 453 GLU A O 1
ATOM 3641 N N . VAL A 1 454 ? 42.536 -4.332 -66.815 1.00 93.81 454 VAL A N 1
ATOM 3642 C CA . VAL A 1 454 ? 42.918 -3.034 -67.399 1.00 93.81 454 VAL A CA 1
ATOM 3643 C C . VAL A 1 454 ? 44.432 -2.953 -67.599 1.00 93.81 454 VAL A C 1
ATOM 3645 O O . VAL A 1 454 ? 44.868 -2.675 -68.711 1.00 93.81 454 VAL A O 1
ATOM 3648 N N . LYS A 1 455 ? 45.246 -3.286 -66.588 1.00 91.75 455 LYS A N 1
ATOM 3649 C CA . LYS A 1 455 ? 46.721 -3.291 -66.709 1.00 91.75 455 LYS A CA 1
ATOM 3650 C C . LYS A 1 455 ? 47.223 -4.319 -67.733 1.00 91.75 455 LYS A C 1
ATOM 3652 O O . LYS A 1 455 ? 48.249 -4.096 -68.378 1.00 91.75 455 LYS A O 1
ATOM 3657 N N . LEU A 1 456 ? 46.518 -5.436 -67.913 1.00 90.56 456 LEU A N 1
ATOM 3658 C CA . LEU A 1 456 ? 46.821 -6.435 -68.940 1.00 90.56 456 LEU A CA 1
ATOM 3659 C C . LEU A 1 456 ? 46.503 -5.907 -70.348 1.00 90.56 456 LEU A C 1
ATOM 3661 O O . LEU A 1 456 ? 47.332 -6.053 -71.241 1.00 90.56 456 LEU A O 1
ATOM 3665 N N . VAL A 1 457 ? 45.379 -5.212 -70.537 1.00 94.00 457 VAL A N 1
ATOM 3666 C CA . VAL A 1 457 ? 45.047 -4.539 -71.807 1.00 94.00 457 VAL A CA 1
ATOM 3667 C C . VAL A 1 457 ? 46.011 -3.379 -72.096 1.00 94.00 457 VAL A C 1
ATOM 3669 O O . VAL A 1 457 ? 46.503 -3.267 -73.215 1.00 94.00 457 VAL A O 1
ATOM 3672 N N . GLU A 1 458 ? 46.355 -2.557 -71.101 1.00 89.88 458 GLU A N 1
ATOM 3673 C CA . GLU A 1 458 ? 47.345 -1.473 -71.231 1.00 89.88 458 GLU A CA 1
ATOM 3674 C C . GLU A 1 458 ? 48.735 -2.002 -71.613 1.00 89.88 458 GLU A C 1
ATOM 3676 O O . GLU A 1 458 ? 49.417 -1.412 -72.451 1.00 89.88 458 GLU A O 1
ATOM 3681 N N . THR A 1 459 ? 49.168 -3.128 -71.033 1.00 88.81 459 THR A N 1
ATOM 3682 C CA . THR A 1 459 ? 50.456 -3.749 -71.386 1.00 88.81 459 THR A CA 1
ATOM 3683 C C . THR A 1 459 ? 50.422 -4.468 -72.735 1.00 88.81 459 THR A C 1
ATOM 3685 O O . THR A 1 459 ? 51.437 -4.454 -73.428 1.00 88.81 459 THR A O 1
ATOM 3688 N N . GLN A 1 460 ? 49.277 -5.013 -73.159 1.00 91.69 460 GLN A N 1
ATOM 3689 C CA . GLN A 1 460 ? 49.078 -5.532 -74.519 1.00 91.69 460 GLN A CA 1
ATOM 3690 C C . GLN A 1 460 ? 49.134 -4.415 -75.571 1.00 91.69 460 GLN A C 1
ATOM 3692 O O . GLN A 1 460 ? 49.901 -4.524 -76.520 1.00 91.69 460 GLN A O 1
ATOM 3697 N N . ASP A 1 461 ? 48.408 -3.313 -75.374 1.00 90.75 461 ASP A N 1
ATOM 3698 C CA . ASP A 1 461 ? 48.441 -2.128 -76.244 1.00 90.75 461 ASP A CA 1
ATOM 3699 C C . ASP A 1 461 ? 49.840 -1.478 -76.282 1.00 90.75 461 ASP A C 1
ATOM 3701 O O . ASP A 1 461 ? 50.339 -1.102 -77.345 1.00 90.75 461 ASP A O 1
ATOM 3705 N N . ALA A 1 462 ? 50.539 -1.410 -75.143 1.00 90.12 462 ALA A N 1
ATOM 3706 C CA . ALA A 1 462 ? 51.932 -0.965 -75.101 1.00 90.12 462 ALA A CA 1
ATOM 3707 C C . ALA A 1 462 ? 52.876 -1.903 -75.879 1.00 90.12 462 ALA A C 1
ATOM 3709 O O . ALA A 1 462 ? 53.803 -1.419 -76.534 1.00 90.12 462 ALA A O 1
ATOM 3710 N N . LEU A 1 463 ? 52.640 -3.219 -75.835 1.00 89.94 463 LEU A N 1
ATOM 3711 C CA . LEU A 1 463 ? 53.410 -4.219 -76.572 1.00 89.94 463 LEU A CA 1
ATOM 3712 C C . LEU A 1 463 ? 53.117 -4.154 -78.077 1.00 89.94 463 LEU A C 1
ATOM 3714 O O . LEU A 1 463 ? 54.065 -4.068 -78.849 1.00 89.94 463 LEU A O 1
ATOM 3718 N N . GLU A 1 464 ? 51.855 -4.053 -78.503 1.00 92.38 464 GLU A N 1
ATOM 3719 C CA . GLU A 1 464 ? 51.477 -3.843 -79.912 1.00 92.38 464 GLU A CA 1
ATOM 3720 C C . GLU A 1 464 ? 52.099 -2.546 -80.463 1.00 92.38 464 GLU A C 1
ATOM 3722 O O . GLU A 1 464 ? 52.661 -2.517 -81.559 1.00 92.38 464 GLU A O 1
ATOM 3727 N N . LYS A 1 465 ? 52.102 -1.465 -79.670 1.00 92.38 465 LYS A N 1
ATOM 3728 C CA . LYS A 1 465 ? 52.784 -0.204 -80.014 1.00 92.38 465 LYS A CA 1
ATOM 3729 C C . LYS A 1 465 ? 54.306 -0.342 -80.104 1.00 92.38 465 LYS A C 1
ATOM 3731 O O . LYS A 1 465 ? 54.926 0.431 -80.840 1.00 92.38 465 LYS A O 1
ATOM 3736 N N . LEU A 1 466 ? 54.922 -1.274 -79.376 1.00 89.62 466 LEU A N 1
ATOM 3737 C CA . LEU A 1 466 ? 56.354 -1.576 -79.475 1.00 89.62 466 LEU A CA 1
ATOM 3738 C C . LEU A 1 466 ? 56.663 -2.487 -80.667 1.00 89.62 466 LEU A C 1
ATOM 3740 O O . LEU A 1 466 ? 57.600 -2.186 -81.400 1.00 89.62 466 LEU A O 1
ATOM 3744 N N . GLU A 1 467 ? 55.861 -3.520 -80.924 1.00 92.06 467 GLU A N 1
ATOM 3745 C CA . GLU A 1 467 ? 55.971 -4.371 -82.115 1.00 92.06 467 GLU A CA 1
ATOM 3746 C C . GLU A 1 467 ? 55.772 -3.558 -83.394 1.00 92.06 467 GLU A C 1
ATOM 3748 O O . GLU A 1 467 ? 56.572 -3.659 -84.322 1.00 92.06 467 GLU A O 1
ATOM 3753 N N . LYS A 1 468 ? 54.773 -2.668 -83.428 1.00 91.88 468 LYS A N 1
ATOM 3754 C CA . LYS A 1 468 ? 54.577 -1.742 -84.544 1.00 91.88 468 LYS A CA 1
ATOM 3755 C C . LYS A 1 468 ? 55.797 -0.848 -84.757 1.00 91.88 468 LYS A C 1
ATOM 3757 O O . LYS A 1 468 ? 56.289 -0.780 -85.876 1.00 91.88 468 LYS A O 1
ATOM 3762 N N . LYS A 1 469 ? 56.345 -0.236 -83.699 1.00 91.00 469 LYS A N 1
ATOM 3763 C CA . LYS A 1 469 ? 57.586 0.557 -83.795 1.00 91.00 469 LYS A CA 1
ATOM 3764 C C . LYS A 1 469 ? 58.784 -0.276 -84.250 1.00 91.00 469 LYS A C 1
ATOM 3766 O O . LYS A 1 469 ? 59.595 0.231 -85.015 1.00 91.00 469 LYS A O 1
ATOM 3771 N N . ALA A 1 470 ? 58.899 -1.527 -83.810 1.00 88.00 470 ALA A N 1
ATOM 3772 C CA . ALA A 1 470 ? 59.959 -2.435 -84.237 1.00 88.00 470 ALA A CA 1
ATOM 3773 C C . ALA A 1 470 ? 59.814 -2.813 -85.720 1.00 88.00 470 ALA A C 1
ATOM 3775 O O . ALA A 1 470 ? 60.809 -2.831 -86.437 1.00 88.00 470 ALA A O 1
ATOM 3776 N N . ASN A 1 471 ? 58.588 -3.030 -86.204 1.00 90.62 471 ASN A N 1
ATOM 3777 C CA . ASN A 1 471 ? 58.285 -3.278 -87.614 1.00 90.62 471 ASN A CA 1
ATOM 3778 C C . ASN A 1 471 ? 58.523 -2.030 -88.480 1.00 90.62 471 ASN A C 1
ATOM 3780 O O . ASN A 1 471 ? 59.194 -2.126 -89.507 1.00 90.62 471 ASN A O 1
ATOM 3784 N N . ASP A 1 472 ? 58.067 -0.853 -88.039 1.00 90.44 472 ASP A N 1
ATOM 3785 C CA . ASP A 1 472 ? 58.342 0.439 -88.681 1.00 90.44 472 ASP A CA 1
ATOM 3786 C C . ASP A 1 472 ? 59.863 0.683 -88.761 1.00 90.44 472 ASP A C 1
ATOM 3788 O O . ASP A 1 472 ? 60.394 1.018 -89.820 1.00 90.44 472 ASP A O 1
ATOM 3792 N N . GLN A 1 473 ? 60.597 0.442 -87.667 1.00 90.31 473 GLN A N 1
ATOM 3793 C CA . GLN A 1 473 ? 62.057 0.566 -87.613 1.00 90.31 473 GLN A CA 1
ATOM 3794 C C . GLN A 1 473 ? 62.774 -0.508 -88.447 1.00 90.31 473 GLN A C 1
ATOM 3796 O O . GLN A 1 473 ? 63.813 -0.219 -89.037 1.00 90.31 473 GLN A O 1
ATOM 3801 N N . SER A 1 474 ? 62.225 -1.720 -88.554 1.00 90.88 474 SER A N 1
ATOM 3802 C CA . SER A 1 474 ? 62.735 -2.776 -89.435 1.00 90.88 474 SER A CA 1
ATOM 3803 C C . SER A 1 474 ? 62.571 -2.389 -90.907 1.00 90.88 474 SER A C 1
ATOM 3805 O O . SER A 1 474 ? 63.526 -2.473 -91.674 1.00 90.88 474 SER A O 1
ATOM 3807 N N . HIS A 1 475 ? 61.416 -1.837 -91.291 1.00 87.88 475 HIS A N 1
ATOM 3808 C CA . HIS A 1 475 ? 61.181 -1.302 -92.633 1.00 87.88 475 HIS A CA 1
ATOM 3809 C C . HIS A 1 475 ? 62.067 -0.076 -92.937 1.00 87.88 475 HIS A C 1
ATOM 3811 O O . HIS A 1 475 ? 62.586 0.070 -94.048 1.00 87.88 475 HIS A O 1
ATOM 3817 N N . VAL A 1 476 ? 62.318 0.789 -91.946 1.00 88.81 476 VAL A N 1
ATOM 3818 C CA . VAL A 1 476 ? 63.314 1.868 -92.059 1.00 88.81 476 VAL A CA 1
ATOM 3819 C C . VAL A 1 476 ? 64.718 1.289 -92.249 1.00 88.81 476 VAL A C 1
ATOM 3821 O O . VAL A 1 476 ? 65.401 1.704 -93.179 1.00 88.81 476 VAL A O 1
ATOM 3824 N N . ASN A 1 477 ? 65.129 0.284 -91.473 1.00 84.44 477 ASN A N 1
ATOM 3825 C CA . ASN A 1 477 ? 66.423 -0.384 -91.635 1.00 84.44 477 ASN A CA 1
ATOM 3826 C C . ASN A 1 477 ? 66.551 -1.074 -93.002 1.00 84.44 477 ASN A C 1
ATOM 3828 O O . ASN A 1 477 ? 67.591 -0.948 -93.640 1.00 84.44 477 ASN A O 1
ATOM 3832 N N . GLU A 1 478 ? 65.505 -1.736 -93.502 1.00 88.00 478 GLU A N 1
ATOM 3833 C CA . GLU A 1 478 ? 65.471 -2.282 -94.862 1.00 88.00 478 GLU A CA 1
ATOM 3834 C C . GLU A 1 478 ? 65.602 -1.189 -95.926 1.00 88.00 478 GLU A C 1
ATOM 3836 O O . GLU A 1 478 ? 66.335 -1.373 -96.897 1.00 88.00 478 GLU A O 1
ATOM 3841 N N . SER A 1 479 ? 64.906 -0.058 -95.777 1.00 86.38 479 SER A N 1
ATOM 3842 C CA . SER A 1 479 ? 64.986 1.038 -96.752 1.00 86.38 479 SER A CA 1
ATOM 3843 C C . SER A 1 479 ? 66.348 1.740 -96.717 1.00 86.38 479 SER A C 1
ATOM 3845 O O . SER A 1 479 ? 66.897 2.043 -97.775 1.00 86.38 479 SER A O 1
ATOM 3847 N N . LEU A 1 480 ? 66.960 1.882 -95.535 1.00 85.31 480 LEU A N 1
ATOM 3848 C CA . LEU A 1 480 ? 68.341 2.336 -95.362 1.00 85.31 480 LEU A CA 1
ATOM 3849 C C . LEU A 1 480 ? 69.357 1.330 -95.913 1.00 85.31 480 LEU A C 1
ATOM 3851 O O . LEU A 1 480 ? 70.342 1.749 -96.505 1.00 85.31 480 LEU A O 1
ATOM 3855 N N . TRP A 1 481 ? 69.131 0.020 -95.782 1.00 86.88 481 TRP A N 1
ATOM 3856 C CA . TRP A 1 481 ? 70.025 -1.011 -96.321 1.00 86.88 481 TRP A CA 1
ATOM 3857 C C . TRP A 1 481 ? 69.938 -1.100 -97.849 1.00 86.88 481 TRP A C 1
ATOM 3859 O O . TRP A 1 481 ? 70.966 -1.149 -98.521 1.00 86.88 481 TRP A O 1
ATOM 3869 N N . LYS A 1 482 ? 68.726 -1.016 -98.416 1.00 87.31 482 LYS A N 1
ATOM 3870 C CA . LYS A 1 482 ? 68.495 -0.873 -99.865 1.00 87.31 482 LYS A CA 1
ATOM 3871 C C . LYS A 1 482 ? 69.114 0.428 -100.388 1.00 87.31 482 LYS A C 1
ATOM 3873 O O . LYS A 1 482 ? 69.798 0.407 -101.405 1.00 87.31 482 LYS A O 1
ATOM 3878 N N . GLY A 1 483 ? 68.951 1.535 -99.660 1.00 84.38 483 GLY A N 1
ATOM 3879 C CA . GLY A 1 483 ? 69.577 2.823 -99.965 1.00 84.38 483 GLY A CA 1
ATOM 3880 C C . GLY A 1 483 ? 71.105 2.788 -99.888 1.00 84.38 483 GLY A C 1
ATOM 3881 O O . GLY A 1 483 ? 71.763 3.316 -100.775 1.00 84.38 483 GLY A O 1
ATOM 3882 N N . ALA A 1 484 ? 71.678 2.113 -98.890 1.00 81.25 484 ALA A N 1
ATOM 3883 C CA . ALA A 1 484 ? 73.120 1.933 -98.735 1.00 81.25 484 ALA A CA 1
ATOM 3884 C C . ALA A 1 484 ? 73.707 0.992 -99.798 1.00 81.25 484 ALA A C 1
ATOM 3886 O O . ALA A 1 484 ? 74.818 1.230 -100.262 1.00 81.25 484 ALA A O 1
ATOM 3887 N N . MET A 1 485 ? 72.968 -0.035 -100.233 1.00 83.81 485 MET A N 1
ATOM 3888 C CA . MET A 1 485 ? 73.346 -0.850 -101.392 1.00 83.81 485 MET A CA 1
ATOM 3889 C C . MET A 1 485 ? 73.301 -0.034 -102.685 1.00 83.81 485 MET A C 1
ATOM 3891 O O . MET A 1 485 ? 74.277 -0.054 -103.425 1.00 83.81 485 MET A O 1
ATOM 3895 N N . LEU A 1 486 ? 72.254 0.765 -102.915 1.00 84.12 486 LEU A N 1
ATOM 3896 C CA . LEU A 1 486 ? 72.173 1.653 -104.080 1.00 84.12 486 LEU A CA 1
ATOM 3897 C C . LEU A 1 486 ? 73.284 2.721 -104.062 1.00 84.12 486 LEU A C 1
ATOM 3899 O O . LEU A 1 486 ? 73.904 2.992 -105.084 1.00 84.12 486 LEU A O 1
ATOM 3903 N N . GLN A 1 487 ? 73.593 3.294 -102.894 1.00 79.62 487 GLN A N 1
ATOM 3904 C CA . GLN A 1 487 ? 74.731 4.200 -102.708 1.00 79.62 487 GLN A CA 1
ATOM 3905 C C . GLN A 1 487 ? 76.072 3.489 -102.884 1.00 79.62 487 GLN A C 1
ATOM 3907 O O . GLN A 1 487 ? 77.018 4.109 -103.357 1.00 79.62 487 GLN A O 1
ATOM 3912 N N . LYS A 1 488 ? 76.179 2.200 -102.544 1.00 83.19 488 LYS A N 1
ATOM 3913 C CA . LYS A 1 488 ? 77.376 1.395 -102.805 1.00 83.19 488 LYS A CA 1
ATOM 3914 C C . LYS A 1 488 ? 77.537 1.115 -104.299 1.00 83.19 488 LYS A C 1
ATOM 3916 O O . LYS A 1 488 ? 78.629 1.304 -104.814 1.00 83.19 488 LYS A O 1
ATOM 3921 N N . GLU A 1 489 ? 76.469 0.750 -105.004 1.00 81.00 489 GLU A N 1
ATOM 3922 C CA . GLU A 1 489 ? 76.470 0.626 -106.467 1.00 81.00 489 GLU A CA 1
ATOM 3923 C C . GLU A 1 489 ? 76.833 1.960 -107.128 1.00 81.00 489 GLU A C 1
ATOM 3925 O O . GLU A 1 489 ? 77.686 1.986 -108.007 1.00 81.00 489 GLU A O 1
ATOM 3930 N N . GLN A 1 490 ? 76.282 3.082 -106.651 1.00 80.88 490 GLN A N 1
ATOM 3931 C CA . GLN A 1 490 ? 76.661 4.429 -107.092 1.00 80.88 490 GLN A CA 1
ATOM 3932 C C . GLN A 1 490 ? 78.109 4.791 -106.733 1.00 80.88 490 GLN A C 1
ATOM 3934 O O . GLN A 1 490 ? 78.767 5.458 -107.520 1.00 80.88 490 GLN A O 1
ATOM 3939 N N . MET A 1 491 ? 78.637 4.351 -105.590 1.00 78.00 491 MET A N 1
ATOM 3940 C CA . MET A 1 491 ? 80.038 4.549 -105.196 1.00 78.00 491 MET A CA 1
ATOM 3941 C C . MET A 1 491 ? 80.996 3.698 -106.026 1.00 78.00 491 MET A C 1
ATOM 3943 O O . MET A 1 491 ? 82.075 4.171 -106.361 1.00 78.00 491 MET A O 1
ATOM 3947 N N . ASP A 1 492 ? 80.627 2.469 -106.380 1.00 77.94 492 ASP A N 1
ATOM 3948 C CA . ASP A 1 492 ? 81.443 1.584 -107.212 1.00 77.94 492 ASP A CA 1
ATOM 3949 C C . ASP A 1 492 ? 81.315 1.953 -108.714 1.00 77.94 492 ASP A C 1
ATOM 3951 O O . ASP A 1 492 ? 82.284 1.842 -109.463 1.00 77.94 492 ASP A O 1
ATOM 3955 N N . GLU A 1 493 ? 80.184 2.531 -109.141 1.00 76.00 493 GLU A N 1
ATOM 3956 C CA . GLU A 1 493 ? 79.999 3.265 -110.408 1.00 76.00 493 GLU A CA 1
ATOM 3957 C C . GLU A 1 493 ? 80.851 4.544 -110.454 1.00 76.00 493 GLU A C 1
ATOM 3959 O O . GLU A 1 493 ? 81.589 4.753 -111.414 1.00 76.00 493 GLU A O 1
ATOM 3964 N N . LEU A 1 494 ? 80.810 5.381 -109.411 1.00 73.81 494 LEU A N 1
ATOM 3965 C CA . LEU A 1 494 ? 81.625 6.595 -109.306 1.00 73.81 494 LEU A CA 1
ATOM 3966 C C . LEU A 1 494 ? 83.111 6.282 -109.138 1.00 73.81 494 LEU A C 1
ATOM 3968 O O . LEU A 1 494 ? 83.930 7.063 -109.599 1.00 73.81 494 LEU A O 1
ATOM 3972 N N . ARG A 1 495 ? 83.486 5.141 -108.547 1.00 74.88 495 ARG A N 1
ATOM 3973 C CA . ARG A 1 495 ? 84.865 4.632 -108.566 1.00 74.88 495 ARG A CA 1
ATOM 3974 C C . ARG A 1 495 ? 85.281 4.204 -109.961 1.00 74.88 495 ARG A C 1
ATOM 3976 O O . ARG A 1 495 ? 86.399 4.519 -110.341 1.00 74.88 495 ARG A O 1
ATOM 3983 N N . ARG A 1 496 ? 84.403 3.550 -110.731 1.00 70.56 496 ARG A N 1
ATOM 3984 C CA . ARG A 1 496 ? 84.668 3.226 -112.142 1.00 70.56 496 ARG A CA 1
ATOM 3985 C C . ARG A 1 496 ? 84.908 4.504 -112.947 1.00 70.56 496 ARG A C 1
ATOM 3987 O O . ARG A 1 496 ? 85.947 4.621 -113.583 1.00 70.56 496 ARG A O 1
ATOM 3994 N N . ARG A 1 497 ? 84.030 5.502 -112.791 1.00 64.75 497 ARG A N 1
ATOM 3995 C CA . ARG A 1 497 ? 84.181 6.824 -113.419 1.00 64.75 497 ARG A CA 1
ATOM 3996 C C . ARG A 1 497 ? 85.424 7.561 -112.935 1.00 64.75 497 ARG A C 1
ATOM 3998 O O . ARG A 1 497 ? 86.187 8.015 -113.760 1.00 64.75 497 ARG A O 1
ATOM 4005 N N . LEU A 1 498 ? 85.736 7.583 -111.639 1.00 58.44 498 LEU A N 1
ATOM 4006 C CA . LEU A 1 498 ? 86.994 8.151 -111.127 1.00 58.44 498 LEU A CA 1
ATOM 4007 C C . LEU A 1 498 ? 88.237 7.394 -111.624 1.00 58.44 498 LEU A C 1
ATOM 4009 O O . LEU A 1 498 ? 89.297 7.994 -111.750 1.00 58.44 498 LEU A O 1
ATOM 4013 N N . GLN A 1 499 ? 88.128 6.102 -111.932 1.00 59.44 499 GLN A N 1
ATOM 4014 C CA . GLN A 1 499 ? 89.196 5.303 -112.538 1.00 59.44 499 GLN A CA 1
ATOM 4015 C C . GLN A 1 499 ? 89.326 5.550 -114.058 1.00 59.44 499 GLN A C 1
ATOM 4017 O O . GLN A 1 499 ? 90.388 5.300 -114.630 1.00 59.44 499 GLN A O 1
ATOM 4022 N N . GLU A 1 500 ? 88.287 6.098 -114.693 1.00 54.12 500 GLU A N 1
ATOM 4023 C CA . GLU A 1 500 ? 88.264 6.589 -116.078 1.00 54.12 500 GLU A CA 1
ATOM 4024 C C . GLU A 1 500 ? 88.717 8.073 -116.167 1.00 54.12 500 GLU A C 1
ATOM 4026 O O . GLU A 1 500 ? 89.509 8.423 -117.047 1.00 54.12 500 GLU A O 1
ATOM 4031 N N . ASP A 1 501 ? 88.308 8.904 -115.199 1.00 45.50 501 ASP A N 1
ATOM 4032 C CA . ASP A 1 501 ? 88.491 10.363 -115.092 1.00 45.50 501 ASP A CA 1
ATOM 4033 C C . ASP A 1 501 ? 89.778 10.796 -114.355 1.00 45.50 501 ASP A C 1
ATOM 4035 O O . ASP A 1 501 ? 90.086 11.989 -114.307 1.00 45.50 501 ASP A O 1
ATOM 4039 N N . ALA A 1 502 ? 90.578 9.871 -113.803 1.00 48.62 502 ALA A N 1
ATOM 4040 C CA . ALA A 1 502 ? 91.863 10.157 -113.133 1.00 48.62 502 ALA A CA 1
ATOM 4041 C C . ALA A 1 502 ? 92.991 10.604 -114.101 1.00 48.62 502 ALA A C 1
ATOM 4043 O O . ALA A 1 502 ? 94.114 10.094 -114.066 1.00 48.62 502 ALA A O 1
ATOM 4044 N N . LYS A 1 503 ? 92.692 11.557 -114.993 1.00 43.66 503 LYS A N 1
ATOM 4045 C CA . LYS A 1 503 ? 93.569 12.092 -116.048 1.00 43.66 503 LYS A CA 1
ATOM 4046 C C . LYS A 1 503 ? 93.563 13.634 -116.152 1.00 43.66 503 LYS A C 1
ATOM 4048 O O . LYS A 1 503 ? 93.904 14.160 -117.208 1.00 43.66 503 LYS A O 1
ATOM 4053 N N . ALA A 1 504 ? 93.242 14.365 -115.076 1.00 39.00 504 ALA A N 1
ATOM 4054 C CA . ALA A 1 504 ? 93.439 15.825 -114.969 1.00 39.00 504 ALA A CA 1
ATOM 4055 C C . ALA A 1 504 ? 93.621 16.306 -113.494 1.00 39.00 504 ALA A C 1
ATOM 4057 O O . ALA A 1 504 ? 92.982 15.723 -112.618 1.00 39.00 504 ALA A O 1
ATOM 4058 N N . PRO A 1 505 ? 94.462 17.331 -113.191 1.00 46.09 505 PRO A N 1
ATOM 4059 C CA . PRO A 1 505 ? 94.689 17.851 -111.819 1.00 46.09 505 PRO A CA 1
ATOM 4060 C C . PRO A 1 505 ? 94.407 19.374 -111.586 1.00 46.09 505 PRO A C 1
ATOM 4062 O O . PRO A 1 505 ? 94.153 20.109 -112.538 1.00 46.09 505 PRO A O 1
ATOM 4065 N N . SER A 1 506 ? 94.604 19.842 -110.328 1.00 36.06 506 SER A N 1
ATOM 4066 C CA . SER A 1 506 ? 94.681 21.251 -109.798 1.00 36.06 506 SER A CA 1
ATOM 4067 C C . SER A 1 506 ? 93.335 22.009 -109.551 1.00 36.06 506 SER A C 1
ATOM 4069 O O . SER A 1 506 ? 92.343 21.646 -110.172 1.00 36.06 506 SER A O 1
ATOM 4071 N N . GLU A 1 507 ? 93.160 23.004 -108.641 1.00 33.84 507 GLU A N 1
ATOM 4072 C CA . GLU A 1 507 ? 94.050 23.708 -107.660 1.00 33.84 507 GLU A CA 1
ATOM 4073 C C . GLU A 1 507 ? 93.271 24.445 -106.488 1.00 33.84 507 GLU A C 1
ATOM 4075 O O . GLU A 1 507 ? 92.058 24.605 -106.636 1.00 33.84 507 GLU A O 1
ATOM 4080 N N . PRO A 1 508 ? 93.884 24.898 -105.343 1.00 55.16 508 PRO A N 1
ATOM 4081 C CA . PRO A 1 508 ? 93.175 25.572 -104.199 1.00 55.16 508 PRO A CA 1
ATOM 4082 C C . PRO A 1 508 ? 93.834 26.818 -103.472 1.00 55.16 508 PRO A C 1
ATOM 4084 O O . PRO A 1 508 ? 95.054 26.871 -103.336 1.00 55.16 508 PRO A O 1
ATOM 4087 N N . THR A 1 509 ? 93.049 27.756 -102.869 1.00 36.12 509 THR A N 1
ATOM 4088 C CA . THR A 1 509 ? 93.449 28.906 -101.954 1.00 36.12 509 THR A CA 1
ATOM 4089 C C . THR A 1 509 ? 92.286 29.350 -100.999 1.00 36.12 509 THR A C 1
ATOM 4091 O O . THR A 1 509 ? 91.182 28.849 -101.202 1.00 36.12 509 THR A O 1
ATOM 4094 N N . THR A 1 510 ? 92.324 30.178 -99.913 1.00 40.50 510 THR A N 1
ATOM 4095 C CA . THR A 1 510 ? 93.280 31.072 -99.151 1.00 40.50 510 THR A CA 1
ATOM 4096 C C . THR A 1 510 ? 93.315 32.589 -99.524 1.00 40.50 510 THR A C 1
ATOM 4098 O O . THR A 1 510 ? 93.427 32.876 -100.707 1.00 40.50 510 THR A O 1
ATOM 4101 N N . GLY A 1 511 ? 93.303 33.629 -98.640 1.00 43.06 511 GLY A N 1
ATOM 4102 C CA . GLY A 1 511 ? 93.085 33.801 -97.166 1.00 43.06 511 GLY A CA 1
ATOM 4103 C C . GLY A 1 511 ? 93.575 35.182 -96.572 1.00 43.06 511 GLY A C 1
ATOM 4104 O O . GLY A 1 511 ? 94.402 35.814 -97.218 1.00 43.06 511 GLY A O 1
ATOM 4105 N N . VAL A 1 512 ? 93.154 35.591 -95.337 1.00 41.06 512 VAL A N 1
ATOM 4106 C CA . VAL A 1 512 ? 93.644 36.747 -94.463 1.00 41.06 512 VAL A CA 1
ATOM 4107 C C . VAL A 1 512 ? 93.246 38.205 -94.890 1.00 41.06 512 VAL A C 1
ATOM 4109 O O . VAL A 1 512 ? 93.016 38.409 -96.074 1.00 41.06 512 VAL A O 1
ATOM 4112 N N . GLY A 1 513 ? 93.121 39.282 -94.059 1.00 40.66 513 GLY A N 1
ATOM 4113 C CA . GLY A 1 513 ? 93.026 39.502 -92.576 1.00 40.66 513 GLY A CA 1
ATOM 4114 C C . GLY A 1 513 ? 93.445 40.929 -92.042 1.00 40.66 513 GLY A C 1
ATOM 4115 O O . GLY A 1 513 ? 94.246 41.581 -92.695 1.00 40.66 513 GLY A O 1
ATOM 4116 N N . GLU A 1 514 ? 92.946 41.357 -90.848 1.00 38.81 514 GLU A N 1
ATOM 4117 C CA . GLU A 1 514 ? 93.354 42.511 -89.950 1.00 38.81 514 GLU A CA 1
ATOM 4118 C C . GLU A 1 514 ? 93.257 44.017 -90.399 1.00 38.81 514 GLU A C 1
ATOM 4120 O O . GLU A 1 514 ? 93.198 44.312 -91.586 1.00 38.81 514 GLU A O 1
ATOM 4125 N N . GLY A 1 515 ? 93.283 44.991 -89.442 1.00 36.81 515 GLY A N 1
ATOM 4126 C CA . GLY A 1 515 ? 93.738 46.401 -89.678 1.00 36.81 515 GLY A CA 1
ATOM 4127 C C . GLY A 1 515 ? 92.993 47.614 -89.029 1.00 36.81 515 GLY A C 1
ATOM 4128 O O . GLY A 1 515 ? 92.012 48.096 -89.579 1.00 36.81 515 GLY A O 1
ATOM 4129 N N . ILE A 1 516 ? 93.511 48.194 -87.928 1.00 39.75 516 ILE A N 1
ATOM 4130 C CA . ILE A 1 516 ? 92.999 49.381 -87.163 1.00 39.75 516 ILE A CA 1
ATOM 4131 C C . ILE A 1 516 ? 93.587 50.736 -87.665 1.00 39.75 516 ILE A C 1
ATOM 4133 O O . ILE A 1 516 ? 94.776 50.731 -87.973 1.00 39.75 516 ILE A O 1
ATOM 4137 N N . ASN A 1 517 ? 92.851 51.884 -87.660 1.00 37.78 517 ASN A N 1
ATOM 4138 C CA . ASN A 1 517 ? 93.138 53.105 -86.828 1.00 37.78 517 ASN A CA 1
ATOM 4139 C C . ASN A 1 517 ? 92.242 54.373 -87.027 1.00 37.78 517 ASN A C 1
ATOM 4141 O O . ASN A 1 517 ? 91.400 54.457 -87.918 1.00 37.78 517 ASN A O 1
ATOM 4145 N N . GLU A 1 518 ? 92.442 55.371 -86.151 1.00 48.28 518 GLU A N 1
ATOM 4146 C CA . GLU A 1 518 ? 91.578 56.535 -85.892 1.00 48.28 518 GLU A CA 1
ATOM 4147 C C . GLU A 1 518 ? 91.820 57.790 -86.769 1.00 48.28 518 GLU A C 1
ATOM 4149 O O . GLU A 1 518 ? 92.608 58.678 -86.447 1.00 48.28 518 GLU A O 1
ATOM 4154 N N . LEU A 1 519 ? 91.000 57.962 -87.807 1.00 47.75 519 LEU A N 1
ATOM 4155 C CA . LEU A 1 519 ? 90.434 59.282 -88.160 1.00 47.75 519 LEU A CA 1
ATOM 4156 C C . LEU A 1 519 ? 88.963 59.101 -88.576 1.00 47.75 519 LEU A C 1
ATOM 4158 O O . LEU A 1 519 ? 88.480 59.613 -89.584 1.00 47.75 519 LEU A O 1
ATOM 4162 N N . ASN A 1 520 ? 88.293 58.226 -87.828 1.00 46.91 520 ASN A N 1
ATOM 4163 C CA . ASN A 1 520 ? 87.234 57.368 -88.334 1.00 46.91 520 ASN A CA 1
ATOM 4164 C C . ASN A 1 520 ? 85.858 57.826 -87.804 1.00 46.91 520 ASN A C 1
ATOM 4166 O O . ASN A 1 520 ? 85.753 58.073 -86.595 1.00 46.91 520 ASN A O 1
ATOM 4170 N N . PRO A 1 521 ? 84.798 57.932 -88.642 1.00 58.94 521 PRO A N 1
ATOM 4171 C CA . PRO A 1 521 ? 83.427 58.147 -88.166 1.00 58.94 521 PRO A CA 1
ATOM 4172 C C . PRO A 1 521 ? 83.024 57.206 -87.024 1.00 58.94 521 PRO A C 1
ATOM 4174 O O . PRO A 1 521 ? 82.315 57.655 -86.125 1.00 58.94 521 PRO A O 1
ATOM 4177 N N . GLU A 1 522 ? 83.553 55.978 -86.987 1.00 58.47 522 GLU A N 1
ATOM 4178 C CA . GLU A 1 522 ? 83.361 55.007 -85.900 1.00 58.47 522 GLU A CA 1
ATOM 4179 C C . GLU A 1 522 ? 83.593 55.591 -84.492 1.00 58.47 522 GLU A C 1
ATOM 4181 O O . GLU A 1 522 ? 82.832 55.282 -83.586 1.00 58.47 522 GLU A O 1
ATOM 4186 N N . VAL A 1 523 ? 84.569 56.486 -84.274 1.00 58.56 523 VAL A N 1
ATOM 4187 C CA . VAL A 1 523 ? 84.829 57.064 -82.931 1.00 58.56 523 VAL A CA 1
ATOM 4188 C C . VAL A 1 523 ? 83.774 58.114 -82.546 1.00 58.56 523 VAL A C 1
ATOM 4190 O O . VAL A 1 523 ? 83.402 58.253 -81.378 1.00 58.56 523 VAL A O 1
ATOM 4193 N N . MET A 1 524 ? 83.241 58.842 -83.531 1.00 62.78 524 MET A N 1
ATOM 4194 C CA . MET A 1 524 ? 82.102 59.745 -83.331 1.00 62.78 524 MET A CA 1
ATOM 4195 C C . MET A 1 524 ? 80.807 58.958 -83.115 1.00 62.78 524 MET A C 1
ATOM 4197 O O . MET A 1 524 ? 80.026 59.309 -82.226 1.00 62.78 524 MET A O 1
ATOM 4201 N N . GLU A 1 525 ? 80.596 57.876 -83.866 1.00 70.19 525 GLU A N 1
ATOM 4202 C CA . GLU A 1 525 ? 79.502 56.935 -83.626 1.00 70.19 525 GLU A CA 1
ATOM 4203 C C . GLU A 1 525 ? 79.612 56.298 -82.240 1.00 70.19 525 GLU A C 1
ATOM 4205 O O . GLU A 1 525 ? 78.612 56.271 -81.530 1.00 70.19 525 GLU A O 1
ATOM 4210 N N . GLU A 1 526 ? 80.804 55.901 -81.788 1.00 74.50 526 GLU A N 1
ATOM 4211 C CA . GLU A 1 526 ? 81.015 55.320 -80.460 1.00 74.50 526 GLU A CA 1
ATOM 4212 C C . GLU A 1 526 ? 80.752 56.347 -79.343 1.00 74.50 526 GLU A C 1
ATOM 4214 O O . GLU A 1 526 ? 80.143 56.016 -78.327 1.00 74.50 526 GLU A O 1
ATOM 4219 N N . LEU A 1 527 ? 81.069 57.634 -79.539 1.00 74.06 527 LEU A N 1
ATOM 4220 C CA . LEU A 1 527 ? 80.660 58.701 -78.611 1.00 74.06 527 LEU A CA 1
ATOM 4221 C C . LEU A 1 527 ? 79.140 58.945 -78.600 1.00 74.06 527 LEU A C 1
ATOM 4223 O O . LEU A 1 527 ? 78.567 59.201 -77.535 1.00 74.06 527 LEU A O 1
ATOM 4227 N N . TYR A 1 528 ? 78.456 58.855 -79.744 1.00 78.12 528 TYR A N 1
ATOM 4228 C CA . TYR A 1 528 ? 76.989 58.910 -79.791 1.00 78.12 528 TYR A CA 1
ATOM 4229 C C . TYR A 1 528 ? 76.345 57.650 -79.195 1.00 78.12 528 TYR A C 1
ATOM 4231 O O . TYR A 1 528 ? 75.344 57.755 -78.482 1.00 78.12 528 TYR A O 1
ATOM 4239 N N . ARG A 1 529 ? 76.942 56.475 -79.404 1.00 81.12 529 ARG A N 1
ATOM 4240 C CA . ARG A 1 529 ? 76.567 55.189 -78.808 1.00 81.12 529 ARG A CA 1
ATOM 4241 C C . ARG A 1 529 ? 76.714 55.242 -77.296 1.00 81.12 529 ARG A C 1
ATOM 4243 O O . ARG A 1 529 ? 75.722 55.008 -76.624 1.00 81.12 529 ARG A O 1
ATOM 4250 N N . LEU A 1 530 ? 77.861 55.660 -76.759 1.00 81.12 530 LEU A N 1
ATOM 4251 C CA . LEU A 1 530 ? 78.112 55.796 -75.318 1.00 81.12 530 LEU A CA 1
ATOM 4252 C C . LEU A 1 530 ? 77.217 56.852 -74.649 1.00 81.12 530 LEU A C 1
ATOM 4254 O O . LEU A 1 530 ? 76.858 56.704 -73.478 1.00 81.12 530 LEU A O 1
ATOM 4258 N N . ARG A 1 531 ? 76.796 57.899 -75.376 1.00 81.12 531 ARG A N 1
ATOM 4259 C CA . ARG A 1 531 ? 75.769 58.856 -74.913 1.00 81.12 531 ARG A CA 1
ATOM 4260 C C . ARG A 1 531 ? 74.367 58.244 -74.910 1.00 81.12 531 ARG A C 1
ATOM 4262 O O . ARG A 1 531 ? 73.649 58.393 -73.922 1.00 81.12 531 ARG A O 1
ATOM 4269 N N . ASN A 1 532 ? 73.989 57.525 -75.965 1.00 82.19 532 ASN A N 1
ATOM 4270 C CA . ASN A 1 532 ? 72.723 56.790 -76.039 1.00 82.19 532 ASN A CA 1
ATOM 4271 C C . ASN A 1 532 ? 72.670 55.626 -75.035 1.00 82.19 532 ASN A C 1
ATOM 4273 O O . ASN A 1 532 ? 71.608 55.315 -74.509 1.00 82.19 532 ASN A O 1
ATOM 4277 N N . GLU A 1 533 ? 73.805 55.012 -74.724 1.00 85.25 533 GLU A N 1
ATOM 4278 C CA . GLU A 1 533 ? 73.966 53.974 -73.713 1.00 85.25 533 GLU A CA 1
ATOM 4279 C C . GLU A 1 533 ? 73.907 54.569 -72.308 1.00 85.25 533 GLU A C 1
ATOM 4281 O O . GLU A 1 533 ? 73.142 54.075 -71.493 1.00 85.25 533 GLU A O 1
ATOM 4286 N N . ASN A 1 534 ? 74.558 55.707 -72.039 1.00 82.62 534 ASN A N 1
ATOM 4287 C CA . ASN A 1 534 ? 74.334 56.462 -70.799 1.00 82.62 534 ASN A CA 1
ATOM 4288 C C . ASN A 1 534 ? 72.863 56.861 -70.618 1.00 82.62 534 ASN A C 1
ATOM 4290 O O . ASN A 1 534 ? 72.346 56.798 -69.503 1.00 82.62 534 ASN A O 1
ATOM 4294 N N . LYS A 1 535 ? 72.173 57.251 -71.698 1.00 87.31 535 LYS A N 1
ATOM 4295 C CA . LYS A 1 535 ? 70.732 57.529 -71.665 1.00 87.31 535 LYS A CA 1
ATOM 4296 C C . LYS A 1 535 ? 69.936 56.264 -71.318 1.00 87.31 535 LYS A C 1
ATOM 4298 O O . LYS A 1 535 ? 69.213 56.286 -70.328 1.00 87.31 535 LYS A O 1
ATOM 4303 N N . LYS A 1 536 ? 70.154 55.152 -72.031 1.00 84.44 536 LYS A N 1
ATOM 4304 C CA . LYS A 1 536 ? 69.534 53.843 -71.740 1.00 84.44 536 LYS A CA 1
ATOM 4305 C C . LYS A 1 536 ? 69.825 53.350 -70.320 1.00 84.44 536 LYS A C 1
ATOM 4307 O O . LYS A 1 536 ? 68.942 52.792 -69.688 1.00 84.44 536 LYS A O 1
ATOM 4312 N N . LEU A 1 537 ? 71.035 53.558 -69.800 1.00 84.06 537 LEU A N 1
ATOM 4313 C CA . LEU A 1 537 ? 71.434 53.170 -68.444 1.00 84.06 537 LEU A CA 1
ATOM 4314 C C . LEU A 1 537 ? 70.750 54.033 -67.377 1.00 84.06 537 LEU A C 1
ATOM 4316 O O . LEU A 1 537 ? 70.380 53.505 -66.332 1.00 84.06 537 LEU A O 1
ATOM 4320 N N . ARG A 1 538 ? 70.519 55.327 -67.640 1.00 82.25 538 ARG A N 1
ATOM 4321 C CA . ARG A 1 538 ? 69.693 56.186 -66.773 1.00 82.25 538 ARG A CA 1
ATOM 4322 C C . ARG A 1 538 ? 68.225 55.782 -66.825 1.00 82.25 538 ARG A C 1
ATOM 4324 O O . ARG A 1 538 ? 67.647 55.568 -65.771 1.00 82.25 538 ARG A O 1
ATOM 4331 N N . GLU A 1 539 ? 67.663 55.584 -68.016 1.00 84.12 539 GLU A N 1
ATOM 4332 C CA . GLU A 1 539 ? 66.292 55.083 -68.206 1.00 84.12 539 GLU A CA 1
ATOM 4333 C C . GLU A 1 539 ? 66.100 53.706 -67.542 1.00 84.12 539 GLU A C 1
ATOM 4335 O O . GLU A 1 539 ? 65.066 53.445 -66.935 1.00 84.12 539 GLU A O 1
ATOM 4340 N N . PHE A 1 540 ? 67.113 52.835 -67.582 1.00 84.19 540 PHE A N 1
ATOM 4341 C CA . PHE A 1 540 ? 67.111 51.535 -66.910 1.00 84.19 540 PHE A CA 1
ATOM 4342 C C . PHE A 1 540 ? 67.267 51.651 -65.388 1.00 84.19 540 PHE A C 1
ATOM 4344 O O . PHE A 1 540 ? 66.621 50.900 -64.662 1.00 84.19 540 PHE A O 1
ATOM 4351 N N . ALA A 1 541 ? 68.080 52.582 -64.881 1.00 81.88 541 ALA A N 1
ATOM 4352 C CA . ALA A 1 541 ? 68.213 52.841 -63.446 1.00 81.88 541 ALA A CA 1
ATOM 4353 C C . ALA A 1 541 ? 66.943 53.479 -62.858 1.00 81.88 541 ALA A C 1
ATOM 4355 O O . ALA A 1 541 ? 66.474 53.052 -61.806 1.00 81.88 541 ALA A O 1
ATOM 4356 N N . GLU A 1 542 ? 66.350 54.442 -63.564 1.00 85.00 542 GLU A N 1
ATOM 4357 C CA . GLU A 1 542 ? 65.072 55.072 -63.228 1.00 85.00 542 GLU A CA 1
ATOM 4358 C C . GLU A 1 542 ? 63.932 54.053 -63.292 1.00 85.00 542 GLU A C 1
ATOM 4360 O O . GLU A 1 542 ? 63.190 53.906 -62.322 1.00 85.00 542 GLU A O 1
ATOM 4365 N N . LYS A 1 543 ? 63.855 53.248 -64.361 1.00 87.88 543 LYS A N 1
ATOM 4366 C CA . LYS A 1 543 ? 62.902 52.137 -64.435 1.00 87.88 543 LYS A CA 1
ATOM 4367 C C . LYS A 1 543 ? 63.118 51.130 -63.307 1.00 87.88 543 LYS A C 1
ATOM 4369 O O . LYS A 1 543 ? 62.149 50.754 -62.669 1.00 87.88 543 LYS A O 1
ATOM 4374 N N . ARG A 1 544 ? 64.355 50.728 -62.998 1.00 85.56 544 ARG A N 1
ATOM 4375 C CA . ARG A 1 544 ? 64.649 49.811 -61.882 1.00 85.56 544 ARG A CA 1
ATOM 4376 C C . ARG A 1 544 ? 64.263 50.412 -60.527 1.00 85.56 544 ARG A C 1
ATOM 4378 O O . ARG A 1 544 ? 63.819 49.672 -59.654 1.00 85.56 544 ARG A O 1
ATOM 4385 N N . SER A 1 545 ? 64.408 51.726 -60.356 1.00 84.38 545 SER A N 1
ATOM 4386 C CA . SER A 1 545 ? 63.928 52.455 -59.179 1.00 84.38 545 SER A CA 1
ATOM 4387 C C . SER A 1 545 ? 62.402 52.397 -59.096 1.00 84.38 545 SER A C 1
ATOM 4389 O O . SER A 1 545 ? 61.866 51.960 -58.083 1.00 84.38 545 SER A O 1
ATOM 4391 N N . ASN A 1 546 ? 61.700 52.722 -60.185 1.00 86.00 546 ASN A N 1
ATOM 4392 C CA . ASN A 1 546 ? 60.238 52.686 -60.259 1.00 86.00 546 ASN A CA 1
ATOM 4393 C C . ASN A 1 546 ? 59.682 51.260 -60.080 1.00 86.00 546 ASN A C 1
ATOM 4395 O O . ASN A 1 546 ? 58.786 51.063 -59.269 1.00 86.00 546 ASN A O 1
ATOM 4399 N N . ASP A 1 547 ? 60.273 50.251 -60.727 1.00 87.69 547 ASP A N 1
ATOM 4400 C CA . ASP A 1 547 ? 59.956 48.826 -60.549 1.00 87.69 547 ASP A CA 1
ATOM 4401 C C . ASP A 1 547 ? 60.194 48.370 -59.091 1.00 87.69 547 ASP A C 1
ATOM 4403 O O . ASP A 1 547 ? 59.495 47.488 -58.590 1.00 87.69 547 ASP A O 1
ATOM 4407 N N . SER A 1 548 ? 61.178 48.950 -58.390 1.00 89.06 548 SER A N 1
ATOM 4408 C CA . SER A 1 548 ? 61.456 48.656 -56.977 1.00 89.06 548 SER A CA 1
ATOM 4409 C C . SER A 1 548 ? 60.500 49.379 -56.026 1.00 89.06 548 SER A C 1
ATOM 4411 O O . SER A 1 548 ? 60.096 48.796 -55.023 1.00 89.06 548 SER A O 1
ATOM 4413 N N . VAL A 1 549 ? 60.124 50.626 -56.322 1.00 87.44 549 VAL A N 1
ATOM 4414 C CA . VAL A 1 549 ? 59.125 51.390 -55.558 1.00 87.44 549 VAL A CA 1
ATOM 4415 C C . VAL A 1 549 ? 57.740 50.773 -55.734 1.00 87.44 549 VAL A C 1
ATOM 4417 O O . VAL A 1 549 ? 57.044 50.596 -54.738 1.00 87.44 549 VAL A O 1
ATOM 4420 N N . GLN A 1 550 ? 57.378 50.352 -56.950 1.00 90.12 550 GLN A N 1
ATOM 4421 C CA . GLN A 1 550 ? 56.137 49.627 -57.214 1.00 90.12 550 GLN A CA 1
ATOM 4422 C C . GLN A 1 550 ? 56.094 48.321 -56.415 1.00 90.12 550 GLN A C 1
ATOM 4424 O O . GLN A 1 550 ? 55.165 48.131 -55.646 1.00 90.12 550 GLN A O 1
ATOM 4429 N N . LYS A 1 551 ? 57.146 47.490 -56.456 1.00 91.12 551 LYS A N 1
ATOM 4430 C CA . LYS A 1 551 ? 57.219 46.267 -55.629 1.00 91.12 551 LYS A CA 1
ATOM 4431 C C . LYS A 1 551 ? 57.122 46.538 -54.124 1.00 91.12 551 LYS A C 1
ATOM 4433 O O . LYS A 1 551 ? 56.538 45.737 -53.394 1.00 91.12 551 LYS A O 1
ATOM 4438 N N . MET A 1 552 ? 57.684 47.646 -53.635 1.00 87.50 552 MET A N 1
ATOM 4439 C CA . MET A 1 552 ? 57.515 48.050 -52.234 1.00 87.50 552 MET A CA 1
ATOM 4440 C C . MET A 1 552 ? 56.078 48.501 -51.933 1.00 87.50 552 MET A C 1
ATOM 4442 O O . MET A 1 552 ? 55.566 48.172 -50.869 1.00 87.50 552 MET A O 1
ATOM 4446 N N . ALA A 1 553 ? 55.402 49.188 -52.856 1.00 88.88 553 ALA A N 1
ATOM 4447 C CA . ALA A 1 553 ? 53.986 49.532 -52.723 1.00 88.88 553 ALA A CA 1
ATOM 4448 C C . ALA A 1 553 ? 53.087 48.281 -52.760 1.00 88.88 553 ALA A C 1
ATOM 4450 O O . ALA A 1 553 ? 52.253 48.113 -51.874 1.00 88.88 553 ALA A O 1
ATOM 4451 N N . ASP A 1 554 ? 53.320 47.366 -53.706 1.00 90.62 554 ASP A N 1
ATOM 4452 C CA . ASP A 1 554 ? 52.600 46.096 -53.841 1.00 90.62 554 ASP A CA 1
ATOM 4453 C C . ASP A 1 554 ? 52.724 45.263 -52.552 1.00 90.62 554 ASP A C 1
ATOM 4455 O O . ASP A 1 554 ? 51.724 44.837 -51.979 1.00 90.62 554 ASP A O 1
ATOM 4459 N N . THR A 1 555 ? 53.946 45.097 -52.026 1.00 92.06 555 THR A N 1
ATOM 4460 C CA . THR A 1 555 ? 54.174 44.371 -50.759 1.00 92.06 555 THR A CA 1
ATOM 4461 C C . THR A 1 555 ? 53.628 45.105 -49.532 1.00 92.06 555 THR A C 1
ATOM 4463 O O . THR A 1 555 ? 53.207 44.454 -48.571 1.00 92.06 555 THR A O 1
ATOM 4466 N N . LEU A 1 556 ? 53.574 46.440 -49.540 1.00 91.69 5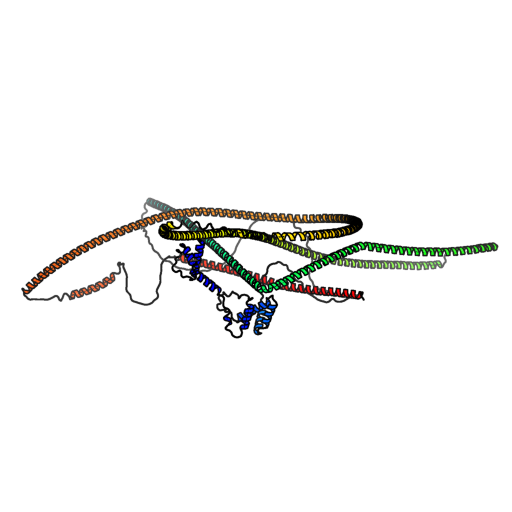56 LEU A N 1
ATOM 4467 C CA . LEU A 1 556 ? 52.930 47.223 -48.484 1.00 91.69 556 LEU A CA 1
ATOM 4468 C C . LEU A 1 556 ? 51.404 47.032 -48.493 1.00 91.69 556 LEU A C 1
ATOM 4470 O O . LEU A 1 556 ? 50.794 46.923 -47.429 1.00 91.69 556 LEU A O 1
ATOM 4474 N N . ASP A 1 557 ? 50.779 46.957 -49.665 1.00 92.00 557 ASP A N 1
ATOM 4475 C CA . ASP A 1 557 ? 49.335 46.744 -49.780 1.00 92.00 557 ASP A CA 1
ATOM 4476 C C . ASP A 1 557 ? 48.940 45.277 -49.556 1.00 92.00 557 ASP A C 1
ATOM 4478 O O . ASP A 1 557 ? 47.938 45.024 -48.883 1.00 92.00 557 ASP A O 1
ATOM 4482 N N . ASP A 1 558 ? 49.763 44.306 -49.963 1.00 92.25 558 ASP A N 1
ATOM 4483 C CA . ASP A 1 558 ? 49.586 42.899 -49.579 1.00 92.25 558 ASP A CA 1
ATOM 4484 C C . ASP A 1 558 ? 49.747 42.694 -48.064 1.00 92.25 558 ASP A C 1
ATOM 4486 O O . ASP A 1 558 ? 48.943 41.986 -47.452 1.00 92.25 558 ASP A O 1
ATOM 4490 N N . THR A 1 559 ? 50.719 43.345 -47.411 1.00 91.25 559 THR A N 1
ATOM 4491 C CA . THR A 1 559 ? 50.871 43.248 -45.945 1.00 91.25 559 THR A CA 1
ATOM 4492 C C . THR A 1 559 ? 49.735 43.941 -45.188 1.00 91.25 559 THR A C 1
ATOM 4494 O O . THR A 1 559 ? 49.251 43.376 -44.204 1.00 91.25 559 THR A O 1
ATOM 4497 N N . LYS A 1 560 ? 49.211 45.084 -45.666 1.00 92.12 560 LYS A N 1
ATOM 4498 C CA . LYS A 1 560 ? 47.954 45.671 -45.148 1.00 92.12 560 LYS A CA 1
ATOM 4499 C C . LYS A 1 560 ? 46.778 44.708 -45.312 1.00 92.12 560 LYS A C 1
ATOM 4501 O O . LYS A 1 560 ? 46.072 44.435 -44.344 1.00 92.12 560 LYS A O 1
ATOM 4506 N N . ARG A 1 561 ? 46.580 44.162 -46.516 1.00 93.38 561 ARG A N 1
ATOM 4507 C CA . ARG A 1 561 ? 45.481 43.243 -46.857 1.00 93.38 561 ARG A CA 1
ATOM 4508 C C . ARG A 1 561 ? 45.524 41.963 -46.023 1.00 93.38 561 ARG A C 1
ATOM 4510 O O . ARG A 1 561 ? 44.479 41.484 -45.581 1.00 93.38 561 ARG A O 1
ATOM 4517 N N . LEU A 1 562 ? 46.720 41.435 -45.773 1.00 92.56 562 LEU A N 1
ATOM 4518 C CA . LEU A 1 562 ? 46.952 40.294 -44.891 1.00 92.56 562 LEU A CA 1
ATOM 4519 C C . LEU A 1 562 ? 46.702 40.656 -43.417 1.00 92.56 562 LEU A C 1
ATOM 4521 O O . LEU A 1 562 ? 46.070 39.880 -42.703 1.00 92.56 562 LEU A O 1
ATOM 4525 N N . GLY A 1 563 ? 47.107 41.851 -42.976 1.00 91.81 563 GLY A N 1
ATOM 4526 C CA . GLY A 1 563 ? 46.796 42.382 -41.645 1.00 91.81 563 GLY A CA 1
ATOM 4527 C C . GLY A 1 563 ? 45.291 42.539 -41.399 1.00 91.81 563 GLY A C 1
ATOM 4528 O O . GLY A 1 563 ? 44.783 42.072 -40.381 1.00 91.81 563 GLY A O 1
ATOM 4529 N N . ASP A 1 564 ? 44.549 43.109 -42.351 1.00 90.62 564 ASP A N 1
ATOM 4530 C CA . ASP A 1 564 ? 43.086 43.221 -42.280 1.00 90.62 564 ASP A CA 1
ATOM 4531 C C . ASP A 1 564 ? 42.385 41.859 -42.359 1.00 90.62 564 ASP A C 1
ATOM 4533 O O . ASP A 1 564 ? 41.349 41.665 -41.716 1.00 90.62 564 ASP A O 1
ATOM 4537 N N . LYS A 1 565 ? 42.948 40.890 -43.097 1.00 92.38 565 LYS A N 1
ATOM 4538 C CA . LYS A 1 565 ? 42.477 39.499 -43.076 1.00 92.38 565 LYS A CA 1
ATOM 4539 C C . LYS A 1 565 ? 42.640 38.900 -41.676 1.00 92.38 565 LYS A C 1
ATOM 4541 O O . LYS A 1 565 ? 41.639 38.484 -41.096 1.00 92.38 565 LYS A O 1
ATOM 4546 N N . TYR A 1 566 ? 43.844 38.928 -41.100 1.00 92.75 566 TYR A N 1
ATOM 4547 C CA . TYR A 1 566 ? 44.085 38.406 -39.751 1.00 92.75 566 TYR A CA 1
ATOM 4548 C C . TYR A 1 566 ? 43.259 39.131 -38.682 1.00 92.75 566 TYR A C 1
ATOM 4550 O O . TYR A 1 566 ? 42.761 38.495 -37.760 1.00 92.75 566 TYR A O 1
ATOM 4558 N N . LYS A 1 567 ? 43.032 40.442 -38.821 1.00 93.44 567 LYS A N 1
ATOM 4559 C CA . LYS A 1 567 ? 42.157 41.221 -37.932 1.00 93.44 567 LYS A CA 1
ATOM 4560 C C . LYS A 1 567 ? 40.695 40.767 -38.010 1.00 93.44 567 LYS A C 1
ATOM 4562 O O . LYS A 1 567 ? 40.047 40.635 -36.974 1.00 93.44 567 LYS A O 1
ATOM 4567 N N . LYS A 1 568 ? 40.175 40.488 -39.212 1.00 93.25 568 LYS A N 1
ATOM 4568 C CA . LYS A 1 568 ? 38.825 39.923 -39.409 1.00 93.25 568 LYS A CA 1
ATOM 4569 C C . LYS A 1 568 ? 38.719 38.493 -38.878 1.00 93.25 568 LYS A C 1
ATOM 4571 O O . LYS A 1 568 ? 37.719 38.155 -38.252 1.00 93.25 568 LYS A O 1
ATOM 4576 N N . GLU A 1 569 ? 39.745 37.671 -39.086 1.00 91.75 569 GLU A N 1
ATOM 4577 C CA . GLU A 1 569 ? 39.803 36.301 -38.565 1.00 91.75 569 GLU A CA 1
ATOM 4578 C C . GLU A 1 569 ? 39.866 36.287 -37.031 1.00 91.75 569 GLU A C 1
ATOM 4580 O O . GLU A 1 569 ? 39.068 35.587 -36.415 1.00 91.75 569 GLU A O 1
ATOM 4585 N N . TYR A 1 570 ? 40.705 37.129 -36.416 1.00 94.81 570 TYR A N 1
ATOM 4586 C CA . TYR A 1 570 ? 40.794 37.315 -34.962 1.00 94.81 570 TYR A CA 1
ATOM 4587 C C . TYR A 1 570 ? 39.469 37.775 -34.340 1.00 94.81 570 TYR A C 1
ATOM 4589 O O . TYR A 1 570 ? 39.019 37.211 -33.345 1.00 94.81 570 TYR A O 1
ATOM 4597 N N . LEU A 1 571 ? 38.802 38.773 -34.930 1.00 93.25 571 LEU A N 1
ATOM 4598 C CA . LEU A 1 571 ? 37.485 39.202 -34.448 1.00 93.25 571 LEU A CA 1
ATOM 4599 C C . LEU A 1 571 ? 36.446 38.082 -34.614 1.00 93.25 571 LEU A C 1
ATOM 4601 O O . LEU A 1 571 ? 35.698 37.803 -33.685 1.00 93.25 571 LEU A O 1
ATOM 4605 N N . SER A 1 572 ? 36.462 37.351 -35.735 1.00 93.44 572 SER A N 1
ATOM 4606 C CA . SER A 1 572 ? 35.579 36.195 -35.929 1.00 93.44 572 SER A CA 1
ATOM 4607 C C . SER A 1 572 ? 35.831 35.070 -34.917 1.00 93.44 572 SER A C 1
ATOM 4609 O O . SER A 1 572 ? 34.872 34.433 -34.481 1.00 93.44 572 SER A O 1
ATOM 4611 N N . THR A 1 573 ? 37.082 34.796 -34.529 1.00 93.38 573 THR A N 1
ATOM 4612 C CA . THR A 1 573 ? 37.388 33.800 -33.488 1.00 93.38 573 THR A CA 1
ATOM 4613 C C . THR A 1 573 ? 37.025 34.298 -32.093 1.00 93.38 573 THR A C 1
ATOM 4615 O O . THR A 1 573 ? 36.492 33.507 -31.317 1.00 93.38 573 THR A O 1
ATOM 4618 N N . LYS A 1 574 ? 37.193 35.594 -31.793 1.00 95.25 574 LYS A N 1
ATOM 4619 C CA . LYS A 1 574 ? 36.712 36.211 -30.546 1.00 95.25 574 LYS A CA 1
ATOM 4620 C C . LYS A 1 574 ? 35.189 36.114 -30.417 1.00 95.25 574 LYS A C 1
ATOM 4622 O O . LYS A 1 574 ? 34.710 35.595 -29.416 1.00 95.25 574 LYS A O 1
ATOM 4627 N N . ASP A 1 575 ? 34.436 36.503 -31.445 1.00 91.50 575 ASP A N 1
ATOM 4628 C CA . ASP A 1 575 ? 32.968 36.420 -31.455 1.00 91.50 575 ASP A CA 1
ATOM 4629 C C . ASP A 1 575 ? 32.466 34.973 -31.295 1.00 91.50 575 ASP A C 1
ATOM 4631 O O . ASP A 1 575 ? 31.423 34.728 -30.684 1.00 91.50 575 ASP A O 1
ATOM 4635 N N . LYS A 1 576 ? 33.192 33.994 -31.857 1.00 92.81 576 LYS A N 1
ATOM 4636 C CA . LYS A 1 576 ? 32.912 32.559 -31.676 1.00 92.81 576 LYS A CA 1
ATOM 4637 C C . LYS A 1 576 ? 33.222 32.098 -30.252 1.00 92.81 576 LYS A C 1
ATOM 4639 O O . LYS A 1 576 ? 32.432 31.342 -29.696 1.00 92.81 576 LYS A O 1
ATOM 4644 N N . LEU A 1 577 ? 34.324 32.560 -29.660 1.00 92.75 577 LEU A N 1
ATOM 4645 C CA . LEU A 1 577 ? 34.716 32.223 -28.291 1.00 92.75 577 LEU A CA 1
ATOM 4646 C C . LEU A 1 577 ? 33.753 32.826 -27.259 1.00 92.75 577 LEU A C 1
ATOM 4648 O O . LEU A 1 577 ? 33.336 32.125 -26.345 1.00 92.75 577 LEU A O 1
ATOM 4652 N N . GLU A 1 578 ? 33.328 34.079 -27.431 1.00 92.62 578 GLU A N 1
ATOM 4653 C CA . GLU A 1 578 ? 32.334 34.717 -26.556 1.00 92.62 578 GLU A CA 1
ATOM 4654 C C . GLU A 1 578 ? 30.977 34.004 -26.630 1.00 92.62 578 GLU A C 1
ATOM 4656 O O . GLU A 1 578 ? 30.360 33.748 -25.596 1.00 92.62 578 GLU A O 1
ATOM 4661 N N . LYS A 1 579 ? 30.553 33.572 -27.826 1.00 93.00 579 LYS A N 1
ATOM 4662 C CA . LYS A 1 579 ? 29.367 32.712 -27.989 1.00 93.00 579 LYS A CA 1
ATOM 4663 C C . LYS A 1 579 ? 29.549 31.342 -27.333 1.00 93.00 579 LYS A C 1
ATOM 4665 O O . LYS A 1 579 ? 28.627 30.885 -26.666 1.00 93.00 579 LYS A O 1
ATOM 4670 N N . ALA A 1 580 ? 30.718 30.714 -27.471 1.00 91.56 580 ALA A N 1
ATOM 4671 C CA . ALA A 1 580 ? 31.018 29.427 -26.843 1.00 91.56 580 ALA A CA 1
ATOM 4672 C C . ALA A 1 580 ? 30.971 29.514 -25.306 1.00 91.56 580 ALA A C 1
ATOM 4674 O O . ALA A 1 580 ? 30.318 28.691 -24.665 1.00 91.56 580 ALA A O 1
ATOM 4675 N N . LEU A 1 581 ? 31.576 30.555 -24.722 1.00 92.06 581 LEU A N 1
ATOM 4676 C CA . LEU A 1 581 ? 31.517 30.851 -23.287 1.00 92.06 581 LEU A CA 1
ATOM 4677 C C . LEU A 1 581 ? 30.078 31.124 -22.822 1.00 92.06 581 LEU A C 1
ATOM 4679 O O . LEU A 1 581 ? 29.659 30.602 -21.791 1.00 92.06 581 LEU A O 1
ATOM 4683 N N . GLN A 1 582 ? 29.285 31.865 -23.603 1.00 92.81 582 GLN A N 1
ATOM 4684 C CA . GLN A 1 582 ? 27.872 32.093 -23.295 1.00 92.81 582 GLN A CA 1
ATOM 4685 C C . GLN A 1 582 ? 27.051 30.791 -23.341 1.00 92.81 582 GLN A C 1
ATOM 4687 O O . GLN A 1 582 ? 26.192 30.581 -22.483 1.00 92.81 582 GLN A O 1
ATOM 4692 N N . THR A 1 583 ? 27.316 29.888 -24.294 1.00 91.69 583 THR A N 1
ATOM 4693 C CA . THR A 1 583 ? 26.662 28.569 -24.333 1.00 91.69 583 THR A CA 1
ATOM 4694 C C . THR A 1 583 ? 27.120 27.640 -23.211 1.00 91.69 583 THR A C 1
ATOM 4696 O O . THR A 1 583 ? 26.292 26.894 -22.695 1.00 91.69 583 THR A O 1
ATOM 4699 N N . LEU A 1 584 ? 28.389 27.717 -22.789 1.00 91.00 584 LEU A N 1
ATOM 4700 C CA . LEU A 1 584 ? 28.918 26.962 -21.651 1.00 91.00 584 LEU A CA 1
ATOM 4701 C C . LEU A 1 584 ? 28.241 27.403 -20.349 1.00 91.00 584 LEU A C 1
ATOM 4703 O O . LEU A 1 584 ? 27.667 26.568 -19.659 1.00 91.00 584 LEU A O 1
ATOM 4707 N N . PHE A 1 585 ? 28.184 28.711 -20.081 1.00 93.69 585 PHE A N 1
ATOM 4708 C CA . PHE A 1 585 ? 27.488 29.262 -18.914 1.00 93.69 585 PHE A CA 1
ATOM 4709 C C . PHE A 1 585 ? 26.006 28.847 -18.867 1.00 93.69 585 PHE A C 1
ATOM 4711 O O . PHE A 1 585 ? 25.506 28.434 -17.823 1.00 93.69 585 PHE A O 1
ATOM 4718 N N . GLN A 1 586 ? 25.305 28.885 -20.009 1.00 91.00 586 GLN A N 1
ATOM 4719 C CA . GLN A 1 586 ? 23.930 28.376 -20.102 1.00 91.00 586 GLN A CA 1
ATOM 4720 C C . GLN A 1 586 ? 23.826 26.858 -19.892 1.00 91.00 586 GLN A C 1
ATOM 4722 O O . GLN A 1 586 ? 22.771 26.380 -19.476 1.00 91.00 586 GLN A O 1
ATOM 4727 N N . SER A 1 587 ? 24.870 26.090 -20.211 1.00 91.81 587 SER A N 1
ATOM 4728 C CA . SER A 1 587 ? 24.918 24.652 -19.943 1.00 91.81 587 SER A CA 1
ATOM 4729 C C . SER A 1 587 ? 25.077 24.393 -18.448 1.00 91.81 587 SER A C 1
ATOM 4731 O O . SER A 1 587 ? 24.255 23.683 -17.881 1.00 91.81 587 SER A O 1
ATOM 4733 N N . GLU A 1 588 ? 26.035 25.050 -17.790 1.00 91.56 588 GLU A N 1
ATOM 4734 C CA . GLU A 1 588 ? 26.224 24.953 -16.337 1.00 91.56 588 GLU A CA 1
ATOM 4735 C C . GLU A 1 588 ? 24.985 25.419 -15.552 1.00 91.56 588 GLU A C 1
ATOM 4737 O O . GLU A 1 588 ? 24.654 24.861 -14.510 1.00 91.56 588 GLU A O 1
ATOM 4742 N N . GLU A 1 589 ? 24.272 26.449 -16.024 1.00 93.06 589 GLU A N 1
ATOM 4743 C CA . GLU A 1 589 ? 23.043 26.913 -15.370 1.00 93.06 589 GLU A CA 1
ATOM 4744 C C . GLU A 1 589 ? 21.893 25.898 -15.511 1.00 93.06 589 GLU A C 1
ATOM 4746 O O . GLU A 1 589 ? 21.087 25.754 -14.591 1.00 93.06 589 GLU A O 1
ATOM 4751 N N . ARG A 1 590 ? 21.823 25.162 -16.632 1.00 92.00 590 ARG A N 1
ATOM 4752 C CA . ARG A 1 590 ? 20.894 24.029 -16.798 1.00 92.00 590 ARG A CA 1
ATOM 4753 C C . ARG A 1 590 ? 21.313 22.844 -15.935 1.00 92.00 590 ARG A C 1
ATOM 4755 O O . ARG A 1 590 ? 20.462 22.262 -15.279 1.00 92.00 590 ARG A O 1
ATOM 4762 N N . GLU A 1 591 ? 22.602 22.526 -15.888 1.00 91.00 591 GLU A N 1
ATOM 4763 C CA . GLU A 1 591 ? 23.160 21.449 -15.067 1.00 91.00 591 GLU A CA 1
ATOM 4764 C C . GLU A 1 591 ? 22.903 21.690 -13.574 1.00 91.00 591 GLU A C 1
ATOM 4766 O O . GLU A 1 591 ? 22.394 20.807 -12.892 1.00 91.00 591 GLU A O 1
ATOM 4771 N N . ARG A 1 592 ? 23.118 22.917 -13.079 1.00 92.69 592 ARG A N 1
ATOM 4772 C CA . ARG A 1 592 ? 22.786 23.306 -11.697 1.00 92.69 592 ARG A CA 1
ATOM 4773 C C . ARG A 1 592 ? 21.285 23.197 -11.385 1.00 92.69 592 ARG A C 1
ATOM 4775 O O . ARG A 1 592 ? 20.938 22.858 -10.257 1.00 92.69 592 ARG A O 1
ATOM 4782 N N . LYS A 1 593 ? 20.396 23.442 -12.358 1.00 92.12 593 LYS A N 1
ATOM 4783 C CA . LYS A 1 593 ? 18.940 23.242 -12.196 1.00 92.12 593 LYS A CA 1
ATOM 4784 C C . LYS A 1 593 ? 18.570 21.761 -12.181 1.00 92.12 593 LYS A C 1
ATOM 4786 O O . LYS A 1 593 ? 17.918 21.327 -11.242 1.00 92.12 593 LYS A O 1
ATOM 4791 N N . LEU A 1 594 ? 19.076 20.979 -13.135 1.00 91.56 594 LEU A N 1
ATOM 4792 C CA . LEU A 1 594 ? 18.872 19.528 -13.194 1.00 91.56 594 LEU A CA 1
ATOM 4793 C C . LEU A 1 594 ? 19.433 18.813 -11.954 1.00 91.56 594 LEU A C 1
ATOM 4795 O O . LEU A 1 594 ? 18.814 17.876 -11.465 1.00 91.56 594 LEU A O 1
ATOM 4799 N N . ALA A 1 595 ? 20.557 19.272 -11.398 1.00 91.94 595 ALA A N 1
ATOM 4800 C CA . ALA A 1 595 ? 21.107 18.752 -10.147 1.00 91.94 595 ALA A CA 1
ATOM 4801 C C . ALA A 1 595 ? 20.212 19.068 -8.934 1.00 91.94 595 ALA A C 1
ATOM 4803 O O . ALA A 1 595 ? 20.038 18.217 -8.063 1.00 91.94 595 ALA A O 1
ATOM 4804 N N . ALA A 1 596 ? 19.605 20.260 -8.882 1.00 91.19 596 ALA A N 1
ATOM 4805 C CA . ALA A 1 596 ? 18.635 20.614 -7.845 1.00 91.19 596 ALA A CA 1
ATOM 4806 C C . ALA A 1 596 ? 17.321 19.822 -7.991 1.00 91.19 596 ALA A C 1
ATOM 4808 O O . ALA A 1 596 ? 16.802 19.310 -7.002 1.00 91.19 596 ALA A O 1
ATOM 4809 N N . GLU A 1 597 ? 16.818 19.658 -9.217 1.00 91.56 597 GLU A N 1
ATOM 4810 C CA . GLU A 1 597 ? 15.652 18.822 -9.532 1.00 91.56 597 GLU A CA 1
ATOM 4811 C C . GLU A 1 597 ? 15.901 17.351 -9.158 1.00 91.56 597 GLU A C 1
ATOM 4813 O O . GLU A 1 597 ? 15.071 16.742 -8.488 1.00 91.56 597 GLU A O 1
ATOM 4818 N N . LEU A 1 598 ? 17.071 16.799 -9.494 1.00 91.62 598 LEU A N 1
ATOM 4819 C CA . LEU A 1 598 ? 17.459 15.430 -9.143 1.00 91.62 598 LEU A CA 1
ATOM 4820 C C . LEU A 1 598 ? 17.635 15.242 -7.627 1.00 91.62 598 LEU A C 1
ATOM 4822 O O . LEU A 1 598 ? 17.261 14.197 -7.099 1.00 91.62 598 LEU A O 1
ATOM 4826 N N . ASN A 1 599 ? 18.138 16.251 -6.909 1.00 92.12 599 ASN A N 1
ATOM 4827 C CA . ASN A 1 599 ? 18.197 16.219 -5.447 1.00 92.12 599 ASN A CA 1
ATOM 4828 C C . ASN A 1 599 ? 16.794 16.261 -4.813 1.00 92.12 599 ASN A C 1
ATOM 4830 O O . ASN A 1 599 ? 16.528 15.499 -3.887 1.00 92.12 599 ASN A O 1
ATOM 4834 N N . ASN A 1 600 ? 15.877 17.077 -5.344 1.00 91.44 600 ASN A N 1
ATOM 4835 C CA . ASN A 1 600 ? 14.482 17.105 -4.893 1.00 91.44 600 ASN A CA 1
ATOM 4836 C C . ASN A 1 600 ? 13.790 15.753 -5.132 1.00 91.44 600 ASN A C 1
ATOM 4838 O O . ASN A 1 600 ? 13.183 15.215 -4.213 1.00 91.44 600 ASN A O 1
ATOM 4842 N N . VAL A 1 601 ? 13.948 15.157 -6.320 1.00 91.56 601 VAL A N 1
ATOM 4843 C CA . VAL A 1 601 ? 13.417 13.815 -6.631 1.00 91.56 601 VAL A CA 1
ATOM 4844 C C . VAL A 1 601 ? 14.046 12.738 -5.737 1.00 91.56 601 VAL A C 1
ATOM 4846 O O . VAL A 1 601 ? 13.359 11.806 -5.332 1.00 91.56 601 VAL A O 1
ATOM 4849 N N . SER A 1 602 ? 15.325 12.869 -5.368 1.00 93.81 602 SER A N 1
ATOM 4850 C CA . SER A 1 602 ? 15.980 11.972 -4.402 1.00 93.81 602 SER A CA 1
ATOM 4851 C C . SER A 1 602 ? 15.374 12.084 -2.993 1.00 93.81 602 SER A C 1
ATOM 4853 O O . SER A 1 602 ? 15.214 11.071 -2.311 1.00 93.81 602 SER A O 1
ATOM 4855 N N . MET A 1 603 ? 14.971 13.290 -2.569 1.00 91.94 603 MET A N 1
ATOM 4856 C CA . MET A 1 603 ? 14.232 13.492 -1.316 1.00 91.94 603 MET A CA 1
ATOM 4857 C C . MET A 1 603 ? 12.807 12.927 -1.394 1.00 91.94 603 MET A C 1
ATOM 4859 O O . MET A 1 603 ? 12.420 12.165 -0.514 1.00 91.94 603 MET A O 1
ATOM 4863 N N . GLU A 1 604 ? 12.057 13.205 -2.467 1.00 91.06 604 GLU A N 1
ATOM 4864 C CA . GLU A 1 604 ? 10.716 12.631 -2.677 1.00 91.06 604 GLU A CA 1
ATOM 4865 C C . GLU A 1 604 ? 10.751 11.090 -2.702 1.00 91.06 604 GLU A C 1
ATOM 4867 O O . GLU A 1 604 ? 9.860 10.437 -2.160 1.00 91.06 604 GLU A O 1
ATOM 4872 N N . LEU A 1 605 ? 11.798 10.489 -3.279 1.00 89.75 605 LEU A N 1
ATOM 4873 C CA . LEU A 1 605 ? 12.003 9.039 -3.286 1.00 89.75 605 LEU A CA 1
ATOM 4874 C C . LEU A 1 605 ? 12.298 8.502 -1.876 1.00 89.75 605 LEU A C 1
ATOM 4876 O O . LEU A 1 605 ? 11.737 7.474 -1.497 1.00 89.75 605 LEU A O 1
ATOM 4880 N N . ALA A 1 606 ? 13.109 9.204 -1.077 1.00 90.56 606 ALA A N 1
ATOM 4881 C CA . ALA A 1 606 ? 13.362 8.844 0.319 1.00 90.56 606 ALA A CA 1
ATOM 4882 C C . ALA A 1 606 ? 12.087 8.925 1.183 1.00 90.56 606 ALA A C 1
ATOM 4884 O O . ALA A 1 606 ? 11.799 7.984 1.925 1.00 90.56 606 ALA A O 1
ATOM 4885 N N . ASP A 1 607 ? 11.282 9.981 1.028 1.00 89.56 607 ASP A N 1
ATOM 4886 C CA . ASP A 1 607 ? 9.996 10.145 1.721 1.00 89.56 607 ASP A CA 1
ATOM 4887 C C . ASP A 1 607 ? 8.994 9.047 1.319 1.00 89.56 607 ASP A C 1
ATOM 4889 O O . ASP A 1 607 ? 8.342 8.440 2.173 1.00 89.56 607 ASP A O 1
ATOM 4893 N N . LEU A 1 608 ? 8.908 8.716 0.023 1.00 91.12 608 LEU A N 1
ATOM 4894 C CA . LEU A 1 608 ? 8.097 7.598 -0.473 1.00 91.12 608 LEU A CA 1
ATOM 4895 C C . LEU A 1 608 ? 8.586 6.241 0.053 1.00 91.12 608 LEU A C 1
ATOM 4897 O O . LEU A 1 608 ? 7.773 5.348 0.298 1.00 91.12 608 LEU A O 1
ATOM 4901 N N . GLN A 1 609 ? 9.894 6.072 0.251 1.00 90.56 609 GLN A N 1
ATOM 4902 C CA . GLN A 1 609 ? 10.475 4.849 0.803 1.00 90.56 609 GLN A CA 1
ATOM 4903 C C . GLN A 1 609 ? 10.245 4.733 2.323 1.00 90.56 609 GLN A C 1
ATOM 4905 O O . GLN A 1 609 ? 9.998 3.626 2.804 1.00 90.56 609 GLN A O 1
ATOM 4910 N N . HIS A 1 610 ? 10.208 5.851 3.060 1.00 90.69 610 HIS A N 1
ATOM 4911 C CA . HIS A 1 610 ? 9.752 5.894 4.456 1.00 90.69 610 HIS A CA 1
ATOM 4912 C C . HIS A 1 610 ? 8.263 5.538 4.566 1.00 90.69 610 HIS A C 1
ATOM 4914 O O . HIS A 1 610 ? 7.895 4.612 5.288 1.00 90.69 610 HIS A O 1
ATOM 4920 N N . ALA A 1 611 ? 7.409 6.191 3.770 1.00 88.88 611 ALA A N 1
ATOM 4921 C CA . ALA A 1 611 ? 5.972 5.914 3.723 1.00 88.88 611 ALA A CA 1
ATOM 4922 C C . ALA A 1 611 ? 5.659 4.466 3.294 1.00 88.88 611 ALA A C 1
ATOM 4924 O O . ALA A 1 611 ? 4.670 3.884 3.739 1.00 88.88 611 ALA A O 1
ATOM 4925 N N . LYS A 1 612 ? 6.510 3.846 2.462 1.00 91.50 612 LYS A N 1
ATOM 4926 C CA . LYS A 1 612 ? 6.433 2.407 2.174 1.00 91.50 612 LYS A CA 1
ATOM 4927 C C . LYS A 1 612 ? 6.737 1.566 3.418 1.00 91.50 612 LYS A C 1
ATOM 4929 O O . LYS A 1 612 ? 5.995 0.626 3.674 1.00 91.50 612 LYS A O 1
ATOM 4934 N N . SER A 1 613 ? 7.776 1.901 4.188 1.00 91.44 613 SER A N 1
ATOM 4935 C CA . SER A 1 613 ? 8.125 1.179 5.424 1.00 91.44 613 SER A CA 1
ATOM 4936 C C . SER A 1 613 ? 6.985 1.218 6.446 1.00 91.44 613 SER A C 1
ATOM 4938 O O . SER A 1 613 ? 6.605 0.175 6.970 1.00 91.44 613 SER A O 1
ATOM 4940 N N . GLU A 1 614 ? 6.361 2.384 6.651 1.00 92.25 614 GLU A N 1
ATOM 4941 C CA . GLU A 1 614 ? 5.178 2.532 7.517 1.00 92.25 614 GLU A CA 1
ATOM 4942 C C . GLU A 1 614 ? 4.005 1.641 7.069 1.00 92.25 614 GLU A C 1
ATOM 4944 O O . GLU A 1 614 ? 3.308 1.043 7.892 1.00 92.25 614 GLU A O 1
ATOM 4949 N N . VAL A 1 615 ? 3.777 1.531 5.754 1.00 89.94 615 VAL A N 1
ATOM 4950 C CA . VAL A 1 615 ? 2.735 0.663 5.185 1.00 89.94 615 VAL A CA 1
ATOM 4951 C C . VAL A 1 615 ? 3.091 -0.816 5.341 1.00 89.94 615 VAL A C 1
ATOM 4953 O O . VAL A 1 615 ? 2.215 -1.597 5.707 1.00 89.94 615 VAL A O 1
ATOM 4956 N N . ASP A 1 616 ? 4.348 -1.204 5.123 1.00 90.94 616 ASP A N 1
ATOM 4957 C CA . ASP A 1 616 ? 4.810 -2.586 5.286 1.00 90.94 616 ASP A CA 1
ATOM 4958 C C . ASP A 1 616 ? 4.723 -3.030 6.770 1.00 90.94 616 ASP A C 1
ATOM 4960 O O . ASP A 1 616 ? 4.237 -4.126 7.058 1.00 90.94 616 ASP A O 1
ATOM 4964 N N . GLU A 1 617 ? 5.079 -2.165 7.730 1.00 91.94 617 GLU A N 1
ATOM 4965 C CA . GLU A 1 617 ? 4.880 -2.387 9.177 1.00 91.94 617 GLU A CA 1
ATOM 4966 C C . GLU A 1 617 ? 3.394 -2.473 9.563 1.00 91.94 617 GLU A C 1
ATOM 4968 O O . GLU A 1 617 ? 2.989 -3.320 10.373 1.00 91.94 617 GLU A O 1
ATOM 4973 N N . HIS A 1 618 ? 2.543 -1.633 8.964 1.00 89.69 618 HIS A N 1
ATOM 4974 C CA . HIS A 1 618 ? 1.099 -1.708 9.173 1.00 89.69 618 HIS A CA 1
ATOM 4975 C C . HIS A 1 618 ? 0.514 -3.014 8.617 1.00 89.69 618 HIS A C 1
ATOM 4977 O O . HIS A 1 618 ? -0.328 -3.633 9.271 1.00 89.69 618 HIS A O 1
ATOM 4983 N N . CYS A 1 619 ? 0.986 -3.477 7.456 1.00 89.12 619 CYS A N 1
ATOM 4984 C CA . CYS A 1 619 ? 0.620 -4.771 6.886 1.00 89.12 619 CYS A CA 1
ATOM 4985 C C . CYS A 1 619 ? 1.015 -5.927 7.815 1.00 89.12 619 CYS A C 1
ATOM 4987 O O . CYS A 1 619 ? 0.139 -6.712 8.174 1.00 89.12 619 CYS A O 1
ATOM 4989 N N . GLN A 1 620 ? 2.256 -5.972 8.312 1.00 91.31 620 GLN A N 1
ATOM 4990 C CA . GLN A 1 620 ? 2.684 -6.977 9.301 1.00 91.31 620 GLN A CA 1
ATOM 4991 C C . GLN A 1 620 ? 1.824 -6.936 10.577 1.00 91.31 620 GLN A C 1
ATOM 4993 O O . GLN A 1 620 ? 1.423 -7.973 11.107 1.00 91.31 620 GLN A O 1
ATOM 4998 N N . THR A 1 621 ? 1.466 -5.740 11.053 1.00 92.56 621 THR A N 1
ATOM 4999 C C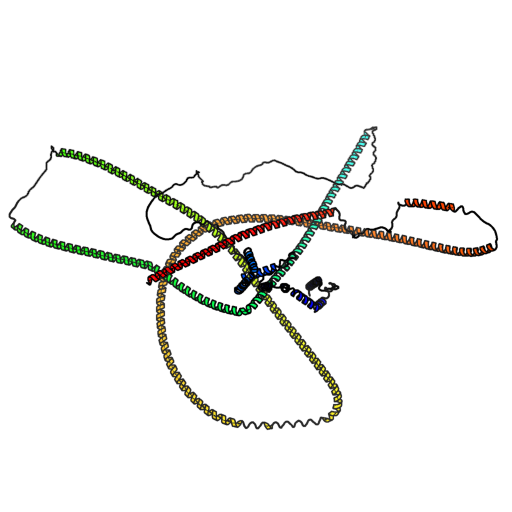A . THR A 1 621 ? 0.577 -5.560 12.214 1.00 92.56 621 THR A CA 1
ATOM 5000 C C . THR A 1 621 ? -0.838 -6.098 11.952 1.00 92.56 621 THR A C 1
ATOM 5002 O O . THR A 1 621 ? -1.484 -6.632 12.859 1.00 92.56 621 THR A O 1
ATOM 5005 N N . VAL A 1 622 ? -1.346 -5.970 10.723 1.00 90.00 622 VAL A N 1
ATOM 5006 C CA . VAL A 1 622 ? -2.639 -6.534 10.305 1.00 90.00 622 VAL A CA 1
ATOM 5007 C C . VAL A 1 622 ? -2.552 -8.054 10.144 1.00 90.00 622 VAL A C 1
ATOM 5009 O O . VAL A 1 622 ? -3.455 -8.747 10.604 1.00 90.00 622 VAL A O 1
ATOM 5012 N N . GLU A 1 623 ? -1.464 -8.592 9.591 1.00 92.38 623 GLU A N 1
ATOM 5013 C CA . GLU A 1 623 ? -1.220 -10.038 9.476 1.00 92.38 623 GLU A CA 1
ATOM 5014 C C . GLU A 1 623 ? -1.125 -10.717 10.849 1.00 92.38 623 GLU A C 1
ATOM 5016 O O . GLU A 1 623 ? -1.752 -11.754 11.069 1.00 92.38 623 GLU A O 1
ATOM 5021 N N . GLN A 1 624 ? -0.437 -10.103 11.818 1.00 92.56 624 GLN A N 1
ATOM 5022 C CA . GLN A 1 624 ? -0.398 -10.585 13.204 1.00 92.56 624 GLN A CA 1
ATOM 5023 C C . GLN A 1 624 ? -1.799 -10.612 13.839 1.00 92.56 624 GLN A C 1
ATOM 5025 O O . GLN A 1 624 ? -2.169 -11.592 14.488 1.00 92.56 624 GLN A O 1
ATOM 5030 N N . LYS A 1 625 ? -2.620 -9.576 13.613 1.00 92.62 625 LYS A N 1
ATOM 5031 C CA . LYS A 1 625 ? -4.017 -9.526 14.089 1.00 92.62 625 LYS A CA 1
ATOM 5032 C C . LYS A 1 625 ? -4.916 -10.545 13.382 1.00 92.62 625 LYS A C 1
ATOM 5034 O O . LYS A 1 625 ? -5.789 -11.128 14.026 1.00 92.62 625 LYS A O 1
ATOM 5039 N N . LEU A 1 626 ? -4.695 -10.792 12.090 1.00 91.44 626 LEU A N 1
ATOM 5040 C CA . LEU A 1 626 ? -5.397 -11.816 11.314 1.00 91.44 626 LEU A CA 1
ATOM 5041 C C . LEU A 1 626 ? -5.046 -13.224 11.823 1.00 91.44 626 LEU A C 1
ATOM 5043 O O . LEU A 1 626 ? -5.937 -14.037 12.042 1.00 91.44 626 LEU A O 1
ATOM 5047 N N . SER A 1 627 ? -3.766 -13.481 12.098 1.00 94.38 627 SER A N 1
ATOM 5048 C CA . SER A 1 627 ? -3.287 -14.731 12.699 1.00 94.38 627 SER A CA 1
ATOM 5049 C C . SER A 1 627 ? -3.892 -14.959 14.091 1.00 94.38 627 SER A C 1
ATOM 5051 O O . SER A 1 627 ? -4.488 -16.004 14.349 1.00 94.38 627 SER A O 1
ATOM 5053 N N . ALA A 1 628 ? -3.863 -13.943 14.961 1.00 93.06 628 ALA A N 1
ATOM 5054 C CA . ALA A 1 628 ? -4.454 -14.018 16.298 1.00 93.06 628 ALA A CA 1
ATOM 5055 C C . ALA A 1 628 ? -5.981 -14.240 16.274 1.00 93.06 628 ALA A C 1
ATOM 5057 O O . ALA A 1 628 ? -6.513 -14.995 17.090 1.00 93.06 628 ALA A O 1
ATOM 5058 N N . THR A 1 629 ? -6.703 -13.626 15.328 1.00 91.62 629 THR A N 1
ATOM 5059 C CA . THR A 1 629 ? -8.152 -13.855 15.169 1.00 91.62 629 THR A CA 1
ATOM 5060 C C . THR A 1 629 ? -8.468 -15.216 14.550 1.00 91.62 629 THR A C 1
ATOM 5062 O O . THR A 1 629 ? -9.405 -15.865 15.011 1.00 91.62 629 THR A O 1
ATOM 5065 N N . ALA A 1 630 ? -7.662 -15.713 13.607 1.00 91.00 630 ALA A N 1
ATOM 5066 C CA . ALA A 1 630 ? -7.781 -17.074 13.081 1.00 91.00 630 ALA A CA 1
ATOM 5067 C C . ALA A 1 630 ? -7.511 -18.142 14.160 1.00 91.00 630 ALA A C 1
ATOM 5069 O O . ALA A 1 630 ? -8.231 -19.137 14.241 1.00 91.00 630 ALA A O 1
ATOM 5070 N N . GLN A 1 631 ? -6.528 -17.919 15.039 1.00 93.25 631 GLN A N 1
ATOM 5071 C CA . GLN A 1 631 ? -6.261 -18.806 16.174 1.00 93.25 631 GLN A CA 1
ATOM 5072 C C . GLN A 1 631 ? -7.397 -18.765 17.211 1.00 93.25 631 GLN A C 1
ATOM 5074 O O . GLN A 1 631 ? -7.850 -19.816 17.659 1.00 93.25 631 GLN A O 1
ATOM 5079 N N . SER A 1 632 ? -7.923 -17.576 17.527 1.00 91.62 632 SER A N 1
ATOM 5080 C CA . SER A 1 632 ? -9.091 -17.417 18.410 1.00 91.62 632 SER A CA 1
ATOM 5081 C C . SER A 1 632 ? -10.357 -18.085 17.846 1.00 91.62 632 SER A C 1
ATOM 5083 O O . SER A 1 632 ? -11.117 -18.705 18.591 1.00 91.62 632 SER A O 1
ATOM 5085 N N . LEU A 1 633 ? -10.559 -18.033 16.522 1.00 92.75 633 LEU A N 1
ATOM 5086 C CA . LEU A 1 633 ? -11.636 -18.751 15.835 1.00 92.75 633 LEU A CA 1
ATOM 5087 C C . LEU A 1 633 ? -11.465 -20.270 15.968 1.00 92.75 633 LEU A C 1
ATOM 5089 O O . LEU A 1 633 ? -12.389 -20.936 16.418 1.00 92.75 633 LEU A O 1
ATOM 5093 N N . ASN A 1 634 ? -10.276 -20.802 15.674 1.00 94.75 634 ASN A N 1
ATOM 5094 C CA . ASN A 1 634 ? -9.949 -22.226 15.810 1.00 94.75 634 ASN A CA 1
ATOM 5095 C C . ASN A 1 634 ? -10.161 -22.727 17.259 1.00 94.75 634 ASN A C 1
ATOM 5097 O O . ASN A 1 634 ? -10.759 -23.777 17.490 1.00 94.75 634 ASN A O 1
ATOM 5101 N N . ASP A 1 635 ? -9.771 -21.939 18.265 1.00 92.44 635 ASP A N 1
ATOM 5102 C CA . ASP A 1 635 ? -10.022 -22.271 19.674 1.00 92.44 635 ASP A CA 1
ATOM 5103 C C . ASP A 1 635 ? -11.504 -22.157 20.079 1.00 92.44 635 ASP A C 1
ATOM 5105 O O . ASP A 1 635 ? -11.941 -22.850 21.000 1.00 92.44 635 ASP A O 1
ATOM 5109 N N . SER A 1 636 ? -12.300 -21.338 19.386 1.00 91.81 636 SER A N 1
ATOM 5110 C CA . SER A 1 636 ? -13.765 -21.314 19.515 1.00 91.81 636 SER A CA 1
ATOM 5111 C C . SER A 1 636 ? -14.419 -22.521 18.827 1.00 91.81 636 SER A C 1
ATOM 5113 O O . SER A 1 636 ? -15.354 -23.113 19.365 1.00 91.81 636 SER A O 1
ATOM 5115 N N . GLU A 1 637 ? -13.911 -22.950 17.671 1.00 93.31 637 GLU A N 1
ATOM 5116 C CA . GLU A 1 637 ? -14.362 -24.154 16.963 1.00 93.31 637 GLU A CA 1
ATOM 5117 C C . GLU A 1 637 ? -14.084 -25.426 17.776 1.00 93.31 637 GLU A C 1
ATOM 5119 O O . GLU A 1 637 ? -14.980 -26.263 17.900 1.00 93.31 637 GLU A O 1
ATOM 5124 N N . LYS A 1 638 ? -12.912 -25.532 18.424 1.00 93.50 638 LYS A N 1
ATOM 5125 C CA . LYS A 1 638 ? -12.611 -26.599 19.398 1.00 93.50 638 LYS A CA 1
ATOM 5126 C C . LYS A 1 638 ? -13.633 -26.626 20.532 1.00 93.50 638 LYS A C 1
ATOM 5128 O O . LYS A 1 638 ? -14.306 -27.636 20.696 1.00 93.50 638 LYS A O 1
ATOM 5133 N N . ARG A 1 639 ? -13.845 -25.500 21.230 1.00 94.00 639 ARG A N 1
ATOM 5134 C CA . ARG A 1 639 ? -14.843 -25.405 22.317 1.00 94.00 639 ARG A CA 1
ATOM 5135 C C . ARG A 1 639 ? -16.250 -25.776 21.846 1.00 94.00 639 ARG A C 1
ATOM 5137 O O . ARG A 1 639 ? -16.975 -26.447 22.569 1.00 94.00 639 ARG A O 1
ATOM 5144 N N . ASN A 1 640 ? -16.637 -25.387 20.631 1.00 87.94 640 ASN A N 1
ATOM 5145 C CA . ASN A 1 640 ? -17.916 -25.783 20.039 1.00 87.94 640 ASN A CA 1
ATOM 5146 C C . ASN A 1 640 ? -17.984 -27.285 19.711 1.00 87.94 640 ASN A C 1
ATOM 5148 O O . ASN A 1 640 ? -19.057 -27.875 19.817 1.00 87.94 640 ASN A O 1
ATOM 5152 N N . ALA A 1 641 ? -16.876 -27.921 19.323 1.00 92.69 641 ALA A N 1
ATOM 5153 C CA . ALA A 1 641 ? -16.800 -29.372 19.152 1.00 92.69 641 ALA A CA 1
ATOM 5154 C C . ALA A 1 641 ? -16.841 -30.114 20.501 1.00 92.69 641 ALA A C 1
ATOM 5156 O O . ALA A 1 641 ? -17.489 -31.153 20.602 1.00 92.69 641 ALA A O 1
ATOM 5157 N N . ASP A 1 642 ? -16.210 -29.562 21.537 1.00 92.75 642 ASP A N 1
ATOM 5158 C CA . ASP A 1 642 ? -16.220 -30.104 22.898 1.00 92.75 642 ASP A CA 1
ATOM 5159 C C . ASP A 1 642 ? -17.633 -30.038 23.500 1.00 92.75 642 ASP A C 1
ATOM 5161 O O . ASP A 1 642 ? -18.195 -31.075 23.846 1.00 92.75 642 ASP A O 1
ATOM 5165 N N . LEU A 1 643 ? -18.278 -28.866 23.457 1.00 92.75 643 LEU A N 1
ATOM 5166 C CA . LEU A 1 643 ? -19.671 -28.677 23.886 1.00 92.75 643 LEU A CA 1
ATOM 5167 C C . LEU A 1 643 ? -20.669 -29.553 23.110 1.00 92.75 643 LEU A C 1
ATOM 5169 O O . LEU A 1 643 ? -21.691 -29.955 23.663 1.00 92.75 643 LEU A O 1
ATOM 5173 N N . ARG A 1 644 ? -20.399 -29.879 21.837 1.00 93.00 644 ARG A N 1
ATOM 5174 C CA . ARG A 1 644 ? -21.212 -30.847 21.078 1.00 93.00 644 ARG A CA 1
ATOM 5175 C C . ARG A 1 644 ? -21.078 -32.261 21.640 1.00 93.00 644 ARG A C 1
ATOM 5177 O O . ARG A 1 644 ? -22.101 -32.912 21.823 1.00 93.00 644 ARG A O 1
ATOM 5184 N N . ARG A 1 645 ? -19.858 -32.709 21.968 1.00 95.62 645 ARG A N 1
ATOM 5185 C CA . ARG A 1 645 ? -19.638 -34.019 22.609 1.00 95.62 645 ARG A CA 1
ATOM 5186 C C . ARG A 1 645 ? -20.283 -34.083 23.994 1.00 95.62 645 ARG A C 1
ATOM 5188 O O . ARG A 1 645 ? -20.908 -35.092 24.301 1.00 95.62 645 ARG A O 1
ATOM 5195 N N . ASP A 1 646 ? -20.224 -33.004 24.775 1.00 92.75 646 ASP A N 1
ATOM 5196 C CA . ASP A 1 646 ? -20.937 -32.912 26.056 1.00 92.75 646 ASP A CA 1
ATOM 5197 C C . ASP A 1 646 ? -22.456 -33.027 25.860 1.00 92.75 646 ASP A C 1
ATOM 5199 O O . ASP A 1 646 ? -23.111 -33.827 26.526 1.00 92.75 646 ASP A O 1
ATOM 5203 N N . VAL A 1 647 ? -23.033 -32.270 24.918 1.00 91.25 647 VAL A N 1
ATOM 5204 C CA . VAL A 1 647 ? -24.469 -32.331 24.593 1.00 91.25 647 VAL A CA 1
ATOM 5205 C C . VAL A 1 647 ? -24.889 -33.730 24.135 1.00 91.25 647 VAL A C 1
ATOM 5207 O O . VAL A 1 647 ? -25.946 -34.206 24.546 1.00 91.25 647 VAL A O 1
ATOM 5210 N N . ASP A 1 648 ? -24.083 -34.408 23.319 1.00 92.62 648 ASP A N 1
ATOM 5211 C CA . ASP A 1 648 ? -24.388 -35.762 22.851 1.00 92.62 648 ASP A CA 1
ATOM 5212 C C . ASP A 1 648 ? -24.231 -36.812 23.970 1.00 92.62 648 ASP A C 1
ATOM 5214 O O . ASP A 1 648 ? -25.082 -37.695 24.089 1.00 92.62 648 ASP A O 1
ATOM 5218 N N . HIS A 1 649 ? -23.261 -36.657 24.879 1.00 95.75 649 HIS A N 1
ATOM 5219 C CA . HIS A 1 649 ? -23.166 -37.463 26.103 1.00 95.75 649 HIS A CA 1
ATOM 5220 C C . HIS A 1 649 ? -24.373 -37.251 27.037 1.00 95.75 649 HIS A C 1
ATOM 5222 O O . HIS A 1 649 ? -24.921 -38.210 27.584 1.00 95.75 649 HIS A O 1
ATOM 5228 N N . TRP A 1 650 ? -24.851 -36.012 27.196 1.00 94.12 650 TRP A N 1
ATOM 5229 C CA . TRP A 1 650 ? -26.062 -35.735 27.976 1.00 94.12 650 TRP A CA 1
ATOM 5230 C C . TRP A 1 650 ? -27.334 -36.288 27.317 1.00 94.12 650 TRP A C 1
ATOM 5232 O O . TRP A 1 650 ? -28.224 -36.727 28.045 1.00 94.12 650 TRP A O 1
ATOM 5242 N N . LYS A 1 651 ? -27.416 -36.358 25.977 1.00 93.00 651 LYS A N 1
ATOM 5243 C CA . LYS A 1 651 ? -28.492 -37.089 25.275 1.00 93.00 651 LYS A CA 1
ATOM 5244 C C . LYS A 1 651 ? -28.412 -38.591 25.527 1.00 93.00 651 LYS A C 1
ATOM 5246 O O . LYS A 1 651 ? -29.423 -39.192 25.855 1.00 93.00 651 LYS A O 1
ATOM 5251 N N . GLU A 1 652 ? -27.236 -39.204 25.421 1.00 92.94 652 GLU A N 1
ATOM 5252 C CA . GLU A 1 652 ? -27.053 -40.635 25.711 1.00 92.94 652 GLU A CA 1
ATOM 5253 C C . GLU A 1 652 ? -27.455 -40.970 27.159 1.00 92.94 652 GLU A C 1
ATOM 5255 O O . GLU A 1 652 ? -28.179 -41.935 27.419 1.00 92.94 652 GLU A O 1
ATOM 5260 N N . LYS A 1 653 ? -27.078 -40.105 28.105 1.00 93.75 653 LYS A N 1
ATOM 5261 C CA . LYS A 1 653 ? -27.469 -40.193 29.516 1.00 93.75 653 LYS A CA 1
ATOM 5262 C C . LYS A 1 653 ? -28.965 -39.945 29.752 1.00 93.75 653 LYS A C 1
ATOM 5264 O O . LYS A 1 653 ? -29.544 -40.554 30.647 1.00 93.75 653 LYS A O 1
ATOM 5269 N N . TYR A 1 654 ? -29.606 -39.084 28.962 1.00 92.75 654 TYR A N 1
ATOM 5270 C CA . TYR A 1 654 ? -31.060 -38.911 28.978 1.00 92.75 654 TYR A CA 1
ATOM 5271 C C . TYR A 1 654 ? -31.764 -40.166 28.447 1.00 92.75 654 TYR A C 1
ATOM 5273 O O . TYR A 1 654 ? -32.563 -40.755 29.167 1.00 92.75 654 TYR A O 1
ATOM 5281 N N . ASN A 1 655 ? -31.390 -40.636 27.255 1.00 93.06 655 ASN A N 1
ATOM 5282 C CA . ASN A 1 655 ? -31.971 -41.808 26.596 1.00 93.06 655 ASN A CA 1
ATOM 5283 C C . ASN A 1 655 ? -31.840 -43.081 27.452 1.00 93.06 655 ASN A C 1
ATOM 5285 O O . ASN A 1 655 ? -32.751 -43.901 27.488 1.00 93.06 655 ASN A O 1
ATOM 5289 N N . THR A 1 656 ? -30.725 -43.256 28.169 1.00 94.56 656 THR A N 1
ATOM 5290 C CA . THR A 1 656 ? -30.536 -44.393 29.091 1.00 94.56 656 THR A CA 1
ATOM 5291 C C . THR A 1 656 ? -31.385 -44.276 30.361 1.00 94.56 656 THR A C 1
ATOM 5293 O O . THR A 1 656 ? -31.903 -45.288 30.832 1.00 94.56 656 THR A O 1
ATOM 5296 N N . MET A 1 657 ? -31.609 -43.067 30.891 1.00 91.56 657 MET A N 1
ATOM 5297 C CA . MET A 1 657 ? -32.574 -42.854 31.981 1.00 91.56 657 MET A CA 1
ATOM 5298 C C . MET A 1 657 ? -34.030 -43.012 31.515 1.00 91.56 657 MET A C 1
ATOM 5300 O O . MET A 1 657 ? -34.841 -43.553 32.262 1.00 91.56 657 MET A O 1
ATOM 5304 N N . GLU A 1 658 ? -34.361 -42.598 30.290 1.00 94.31 658 GLU A N 1
ATOM 5305 C CA . GLU A 1 658 ? -35.676 -42.799 29.670 1.00 94.31 658 GLU A CA 1
ATOM 5306 C C . GLU A 1 658 ? -35.948 -44.289 29.412 1.00 94.31 658 GLU A C 1
ATOM 5308 O O . GLU A 1 658 ? -37.010 -44.791 29.775 1.00 94.31 658 GLU A O 1
ATOM 5313 N N . ALA A 1 659 ? -34.963 -45.035 28.899 1.00 90.94 659 ALA A N 1
ATOM 5314 C CA . ALA A 1 659 ? -35.043 -46.487 28.753 1.00 90.94 659 ALA A CA 1
ATOM 5315 C C . ALA A 1 659 ? -35.259 -47.186 30.108 1.00 90.94 659 ALA A C 1
ATOM 5317 O O . ALA A 1 659 ? -36.170 -48.001 30.230 1.00 90.94 659 ALA A O 1
ATOM 5318 N N . ALA A 1 660 ? -34.504 -46.814 31.148 1.00 90.25 660 ALA A N 1
ATOM 5319 C CA . ALA A 1 660 ? -34.683 -47.356 32.499 1.00 90.25 660 ALA A CA 1
ATOM 5320 C C . ALA A 1 660 ? -36.023 -46.945 33.150 1.00 90.25 660 ALA A C 1
ATOM 5322 O O . ALA A 1 660 ? -36.566 -47.677 33.979 1.00 90.25 660 ALA A O 1
ATOM 5323 N N . ALA A 1 661 ? -36.586 -45.786 32.791 1.00 88.06 661 ALA A N 1
ATOM 5324 C CA . ALA A 1 661 ? -37.933 -45.389 33.202 1.00 88.06 661 ALA A CA 1
ATOM 5325 C C . ALA A 1 661 ? -39.014 -46.198 32.462 1.00 88.06 661 ALA A C 1
ATOM 5327 O O . ALA A 1 661 ? -39.997 -46.611 33.078 1.00 88.06 661 ALA A O 1
ATOM 5328 N N . SER A 1 662 ? -38.803 -46.482 31.174 1.00 90.81 662 SER A N 1
ATOM 5329 C CA . SER A 1 662 ? -39.661 -47.347 30.361 1.00 90.81 662 SER A CA 1
ATOM 5330 C C . SER A 1 662 ? -39.660 -48.790 30.881 1.00 90.81 662 SER A C 1
ATOM 5332 O O . SER A 1 662 ? -40.725 -49.341 31.127 1.00 90.81 662 SER A O 1
ATOM 5334 N N . GLU A 1 663 ? -38.488 -49.357 31.186 1.00 92.25 663 GLU A N 1
ATOM 5335 C CA . GLU A 1 663 ? -38.325 -50.690 31.791 1.00 92.25 663 GLU A CA 1
ATOM 5336 C C . GLU A 1 663 ? -39.001 -50.794 33.172 1.00 92.25 663 GLU A C 1
ATOM 5338 O O . GLU A 1 663 ? -39.660 -51.784 33.495 1.00 92.25 663 GLU A O 1
ATOM 5343 N N . ARG A 1 664 ? -38.918 -49.740 33.995 1.00 91.19 664 ARG A N 1
ATOM 5344 C CA . ARG A 1 664 ? -39.678 -49.669 35.255 1.00 91.19 664 ARG A CA 1
ATOM 5345 C C . ARG A 1 664 ? -41.183 -49.586 35.012 1.00 91.19 664 ARG A C 1
ATOM 5347 O O . ARG A 1 664 ? -41.940 -50.193 35.761 1.00 91.19 664 ARG A O 1
ATOM 5354 N N . SER A 1 665 ? -41.620 -48.870 33.977 1.00 91.25 665 SER A N 1
ATOM 5355 C CA . SER A 1 665 ? -43.029 -48.786 33.583 1.00 91.25 665 SER A CA 1
ATOM 5356 C C . SER A 1 665 ? -43.558 -50.139 33.094 1.00 91.25 665 SER A C 1
ATOM 5358 O O . SER A 1 665 ? -44.606 -50.587 33.559 1.00 91.25 665 SER A O 1
ATOM 5360 N N . THR A 1 666 ? -42.816 -50.860 32.242 1.00 91.31 666 THR A N 1
ATOM 5361 C CA . THR A 1 666 ? -43.184 -52.226 31.838 1.00 91.31 666 THR A CA 1
ATOM 5362 C C . THR A 1 666 ? -43.200 -53.164 33.037 1.00 91.31 666 THR A C 1
ATOM 5364 O O . THR A 1 666 ? -44.193 -53.862 33.205 1.00 91.31 666 THR A O 1
ATOM 5367 N N . ARG A 1 667 ? -42.216 -53.106 33.950 1.00 93.69 667 ARG A N 1
ATOM 5368 C CA . ARG A 1 667 ? -42.230 -53.960 35.152 1.00 93.69 667 ARG A CA 1
ATOM 5369 C C . ARG A 1 667 ? -43.372 -53.630 36.122 1.00 93.69 667 ARG A C 1
ATOM 5371 O O . ARG A 1 667 ? -43.902 -54.538 36.753 1.00 93.69 667 ARG A O 1
ATOM 5378 N N . ILE A 1 668 ? -43.804 -52.369 36.221 1.00 88.69 668 ILE A N 1
ATOM 5379 C CA . ILE A 1 668 ? -45.015 -51.986 36.973 1.00 88.69 668 ILE A CA 1
ATOM 5380 C C . ILE A 1 668 ? -46.274 -52.561 36.308 1.00 88.69 668 ILE A C 1
ATOM 5382 O O . ILE A 1 668 ? -47.137 -53.088 37.007 1.00 88.69 668 ILE A O 1
ATOM 5386 N N . ASN A 1 669 ? -46.369 -52.513 34.977 1.00 89.56 669 ASN A N 1
ATOM 5387 C CA . ASN A 1 669 ? -47.489 -53.106 34.240 1.00 89.56 669 ASN A CA 1
ATOM 5388 C C . ASN A 1 669 ? -47.501 -54.641 34.350 1.00 89.56 669 ASN A C 1
ATOM 5390 O O . ASN A 1 669 ? -48.560 -55.221 34.574 1.00 89.56 669 ASN A O 1
ATOM 5394 N N . GLU A 1 670 ? -46.338 -55.294 34.280 1.00 91.12 670 GLU A N 1
ATOM 5395 C CA . GLU A 1 670 ? -46.178 -56.729 34.541 1.00 91.12 670 GLU A CA 1
ATOM 5396 C C . GLU A 1 670 ? -46.665 -57.080 35.949 1.00 91.12 670 GLU A C 1
ATOM 5398 O O . GLU A 1 670 ? -47.563 -57.905 36.081 1.00 91.12 670 GLU A O 1
ATOM 5403 N N . LEU A 1 671 ? -46.177 -56.393 36.989 1.00 89.75 671 LEU A N 1
ATOM 5404 C CA . LEU A 1 671 ? -46.627 -56.584 38.374 1.00 89.75 671 LEU A CA 1
ATOM 5405 C C . LEU A 1 671 ? -48.137 -56.335 38.544 1.00 89.75 671 LEU A C 1
ATOM 5407 O O . LEU A 1 671 ? -48.794 -57.053 39.296 1.00 89.75 671 LEU A O 1
ATOM 5411 N N . ALA A 1 672 ? -48.717 -55.371 37.824 1.00 88.06 672 ALA A N 1
ATOM 5412 C CA . ALA A 1 672 ? -50.162 -55.152 37.811 1.00 88.06 672 ALA A CA 1
ATOM 5413 C C . ALA A 1 672 ? -50.921 -56.313 37.137 1.00 88.06 672 ALA A C 1
ATOM 5415 O O . ALA A 1 672 ? -51.981 -56.709 37.623 1.00 88.06 672 ALA A O 1
ATOM 5416 N N . THR A 1 673 ? -50.378 -56.909 36.067 1.00 89.62 673 THR A N 1
ATOM 5417 C CA . THR A 1 673 ? -50.946 -58.124 35.457 1.00 89.62 673 THR A CA 1
ATOM 5418 C C . THR A 1 673 ? -50.741 -59.376 36.312 1.00 89.62 673 THR A C 1
ATOM 5420 O O . THR A 1 673 ? -51.668 -60.173 36.411 1.00 89.62 673 THR A O 1
ATOM 5423 N N . GLU A 1 674 ? -49.607 -59.516 37.007 1.00 90.50 674 GLU A N 1
ATOM 5424 C CA . GLU A 1 674 ? -49.359 -60.567 38.003 1.00 90.50 674 GLU A CA 1
ATOM 5425 C C . GLU A 1 674 ? -50.382 -60.451 39.149 1.00 90.50 674 GLU A C 1
ATOM 5427 O O . GLU A 1 674 ? -51.045 -61.431 39.486 1.00 90.50 674 GLU A O 1
ATOM 54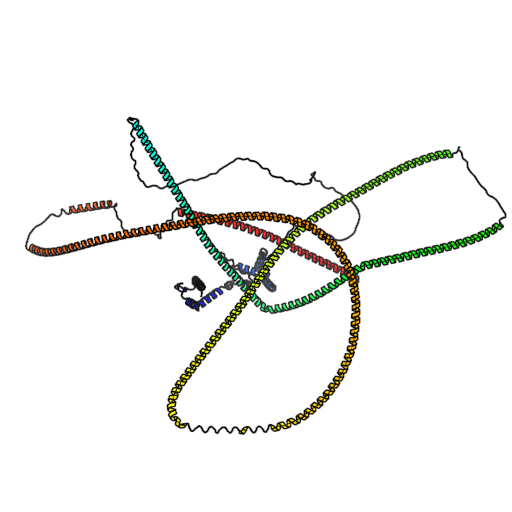32 N N . MET A 1 675 ? -50.617 -59.245 39.684 1.00 85.94 675 MET A N 1
ATOM 5433 C CA . MET A 1 675 ? -51.666 -59.001 40.684 1.00 85.94 675 MET A CA 1
ATOM 5434 C C . MET A 1 675 ? -53.075 -59.291 40.150 1.00 85.94 675 MET A C 1
ATOM 5436 O O . MET A 1 675 ? -53.872 -59.910 40.854 1.00 85.94 675 MET A O 1
ATOM 5440 N N . ALA A 1 676 ? -53.400 -58.890 38.918 1.00 86.00 676 ALA A N 1
ATOM 5441 C CA . ALA A 1 676 ? -54.698 -59.179 38.306 1.00 86.00 676 ALA A CA 1
ATOM 5442 C C . ALA A 1 676 ? -54.902 -60.686 38.056 1.00 86.00 676 ALA A C 1
ATOM 5444 O O . ALA A 1 676 ? -56.005 -61.202 38.256 1.00 86.00 676 ALA A O 1
ATOM 5445 N N . GLN A 1 677 ? -53.842 -61.410 37.682 1.00 87.88 677 GLN A N 1
ATOM 5446 C CA . GLN A 1 677 ? -53.852 -62.865 37.570 1.00 87.88 677 GLN A CA 1
ATOM 5447 C C . GLN A 1 677 ? -54.051 -63.513 38.941 1.00 87.88 677 GLN A C 1
ATOM 5449 O O . GLN A 1 677 ? -54.964 -64.323 39.071 1.00 87.88 677 GLN A O 1
ATOM 5454 N N . VAL A 1 678 ? -53.301 -63.110 39.971 1.00 87.38 678 VAL A N 1
ATOM 5455 C CA . VAL A 1 678 ? -53.463 -63.607 41.350 1.00 87.38 678 VAL A CA 1
ATOM 5456 C C . VAL A 1 678 ? -54.861 -63.302 41.896 1.00 87.38 678 VAL A C 1
ATOM 5458 O O . VAL A 1 678 ? -55.459 -64.159 42.539 1.00 87.38 678 VAL A O 1
ATOM 5461 N N . MET A 1 679 ? -55.451 -62.141 41.593 1.00 84.81 679 MET A N 1
ATOM 5462 C CA . MET A 1 679 ? -56.851 -61.848 41.928 1.00 84.81 679 MET A CA 1
ATOM 5463 C C . MET A 1 679 ? -57.834 -62.747 41.166 1.00 84.81 679 MET A C 1
ATOM 5465 O O . MET A 1 679 ? -58.810 -63.216 41.750 1.00 84.81 679 MET A O 1
ATOM 5469 N N . SER A 1 680 ? -57.587 -63.023 39.882 1.00 82.62 680 SER A N 1
ATOM 5470 C CA . SER A 1 680 ? -58.407 -63.950 39.092 1.00 82.62 680 SER A CA 1
ATOM 5471 C C . SER A 1 680 ? -58.269 -65.394 39.584 1.00 82.62 680 SER A C 1
ATOM 5473 O O . SER A 1 680 ? -59.255 -66.121 39.625 1.00 82.62 680 SER A O 1
ATOM 5475 N N . GLU A 1 681 ? -57.079 -65.807 40.012 1.00 83.06 681 GLU A N 1
ATOM 5476 C CA . GLU A 1 681 ? -56.802 -67.120 40.595 1.00 83.06 681 GLU A CA 1
ATOM 5477 C C . GLU A 1 681 ? -57.352 -67.248 42.014 1.00 83.06 681 GLU A C 1
ATOM 5479 O O . GLU A 1 681 ? -57.868 -68.305 42.350 1.00 83.06 681 GLU A O 1
ATOM 5484 N N . LEU A 1 682 ? -57.369 -66.177 42.810 1.00 83.00 682 LEU A N 1
ATOM 5485 C CA . LEU A 1 682 ? -58.058 -66.133 44.100 1.00 83.00 682 LEU A CA 1
ATOM 5486 C C . LEU A 1 682 ? -59.584 -66.187 43.924 1.00 83.00 682 LEU A C 1
ATOM 5488 O O . LEU A 1 682 ? -60.262 -66.887 44.671 1.00 83.00 682 LEU A O 1
ATOM 5492 N N . ALA A 1 683 ? -60.132 -65.512 42.908 1.00 78.88 683 ALA A N 1
ATOM 5493 C CA . ALA A 1 683 ? -61.551 -65.592 42.562 1.00 78.88 683 ALA A CA 1
ATOM 5494 C C . ALA A 1 683 ? -61.938 -66.982 42.025 1.00 78.88 683 ALA A C 1
ATOM 5496 O O . ALA A 1 683 ? -62.961 -67.530 42.434 1.00 78.88 683 ALA A O 1
ATOM 5497 N N . ARG A 1 684 ? -61.102 -67.589 41.167 1.00 81.44 684 ARG A N 1
ATOM 5498 C CA . ARG A 1 684 ? -61.247 -68.992 40.740 1.00 81.44 684 ARG A CA 1
ATOM 5499 C C . ARG A 1 684 ? -61.120 -69.938 41.925 1.00 81.44 684 ARG A C 1
ATOM 5501 O O . ARG A 1 684 ? -61.959 -70.810 42.041 1.00 81.44 684 ARG A O 1
ATOM 5508 N N . SER A 1 685 ? -60.145 -69.737 42.810 1.00 77.06 685 SER A N 1
ATOM 5509 C CA . SER A 1 685 ? -59.923 -70.541 44.016 1.00 77.06 685 SER A CA 1
ATOM 5510 C C . SER A 1 685 ? -61.144 -70.494 44.932 1.00 77.06 685 SER A C 1
ATOM 5512 O O . SER A 1 685 ? -61.700 -71.538 45.250 1.00 77.06 685 SER A O 1
ATOM 5514 N N . SER A 1 686 ? -61.649 -69.296 45.241 1.00 78.88 686 SER A N 1
ATOM 5515 C CA . SER A 1 686 ? -62.897 -69.079 45.986 1.00 78.88 686 SER A CA 1
ATOM 5516 C C . SER A 1 686 ? -64.089 -69.791 45.334 1.00 78.88 686 SER A C 1
ATOM 5518 O O . SER A 1 686 ? -64.795 -70.550 45.995 1.00 78.88 686 SER A O 1
ATOM 5520 N N . LYS A 1 687 ? -64.248 -69.650 44.009 1.00 78.25 687 LYS A N 1
ATOM 5521 C CA . LYS A 1 687 ? -65.281 -70.358 43.245 1.00 78.25 687 LYS A CA 1
ATOM 5522 C C . LYS A 1 687 ? -65.099 -71.879 43.306 1.00 78.25 687 LYS A C 1
ATOM 5524 O O . LYS A 1 687 ? -66.069 -72.574 43.570 1.00 78.25 687 LYS A O 1
ATOM 5529 N N . THR A 1 688 ? -63.879 -72.398 43.166 1.00 75.44 688 THR A N 1
ATOM 5530 C CA . THR A 1 688 ? -63.588 -73.830 43.311 1.00 75.44 688 THR A CA 1
ATOM 5531 C C . THR A 1 688 ? -63.714 -74.320 44.746 1.00 75.44 688 THR A C 1
ATOM 5533 O O . THR A 1 688 ? -63.984 -75.491 44.928 1.00 75.44 688 THR A O 1
ATOM 5536 N N . VAL A 1 689 ? -63.581 -73.478 45.774 1.00 74.25 689 VAL A N 1
ATOM 5537 C CA . VAL A 1 689 ? -63.886 -73.859 47.162 1.00 74.25 689 VAL A CA 1
ATOM 5538 C C . VAL A 1 689 ? -65.396 -74.013 47.339 1.00 74.25 689 VAL A C 1
ATOM 5540 O O . VAL A 1 689 ? -65.821 -74.990 47.947 1.00 74.25 689 VAL A O 1
ATOM 5543 N N . SER A 1 690 ? -66.213 -73.134 46.747 1.00 72.44 690 SER A N 1
ATOM 5544 C CA . SER A 1 690 ? -67.672 -73.319 46.698 1.00 72.44 690 SER A CA 1
ATOM 5545 C C . SER A 1 690 ? -68.068 -74.551 45.872 1.00 72.44 690 SER A C 1
ATOM 5547 O O . SER A 1 690 ? -68.834 -75.387 46.341 1.00 72.44 690 SER A O 1
ATOM 5549 N N . GLU A 1 691 ? -67.491 -74.722 44.681 1.00 73.44 691 GLU A N 1
ATOM 5550 C CA . GLU A 1 691 ? -67.750 -75.879 43.814 1.00 73.44 691 GLU A CA 1
ATOM 5551 C C . GLU A 1 691 ? -67.192 -77.181 44.399 1.00 73.44 691 GLU A C 1
ATOM 5553 O O . GLU A 1 691 ? -67.755 -78.230 44.133 1.00 73.44 691 GLU A O 1
ATOM 5558 N N . LEU A 1 692 ? -66.142 -77.159 45.228 1.00 69.94 692 LEU A N 1
ATOM 5559 C CA . LEU A 1 692 ? -65.667 -78.332 45.973 1.00 69.94 692 LEU A CA 1
ATOM 5560 C C . LEU A 1 692 ? -66.496 -78.596 47.231 1.00 69.94 692 LEU A C 1
ATOM 5562 O O . LEU A 1 692 ? -66.601 -79.750 47.619 1.00 69.94 692 LEU A O 1
ATOM 5566 N N . GLN A 1 693 ? -67.129 -77.593 47.844 1.00 61.91 693 GLN A N 1
ATOM 5567 C CA . GLN A 1 693 ? -68.148 -77.826 48.877 1.00 61.91 693 GLN A CA 1
ATOM 5568 C C . GLN A 1 693 ? -69.393 -78.504 48.276 1.00 61.91 693 GLN A C 1
ATOM 5570 O O . GLN A 1 693 ? -69.935 -79.430 48.875 1.00 61.91 693 GLN A O 1
ATOM 5575 N N . GLU A 1 694 ? -69.793 -78.114 47.063 1.00 63.31 694 GLU A N 1
ATOM 5576 C CA . GLU A 1 694 ? -70.890 -78.738 46.311 1.00 63.31 694 GLU A CA 1
ATOM 5577 C C . GLU A 1 694 ? -70.499 -80.115 45.729 1.00 63.31 694 GLU A C 1
ATOM 5579 O O . GLU A 1 694 ? -71.252 -81.083 45.829 1.00 63.31 694 GLU A O 1
ATOM 5584 N N . LEU A 1 695 ? -69.282 -80.257 45.191 1.00 59.91 695 LEU A N 1
ATOM 5585 C CA . LEU A 1 695 ? -68.769 -81.519 44.650 1.00 59.91 695 LEU A CA 1
ATOM 5586 C C . LEU A 1 695 ? -68.306 -82.507 45.723 1.00 59.91 695 LEU A C 1
ATOM 5588 O O . LEU A 1 695 ? -68.240 -83.693 45.414 1.00 59.91 695 LEU A O 1
ATOM 5592 N N . LEU A 1 696 ? -68.036 -82.100 46.967 1.00 59.12 696 LEU A N 1
ATOM 5593 C CA . LEU A 1 696 ? -67.862 -83.053 48.070 1.00 59.12 696 LEU A CA 1
ATOM 5594 C C . LEU A 1 696 ? -69.171 -83.834 48.266 1.00 59.12 696 LEU A C 1
ATOM 5596 O O . LEU A 1 696 ? -69.169 -85.059 48.172 1.00 59.12 696 LEU A O 1
ATOM 5600 N N . ALA A 1 697 ? -70.302 -83.124 48.356 1.00 57.88 697 ALA A N 1
ATOM 5601 C CA . ALA A 1 697 ? -71.632 -83.727 48.465 1.00 57.88 697 ALA A CA 1
ATOM 5602 C C . ALA A 1 697 ? -72.032 -84.593 47.247 1.00 57.88 697 ALA A C 1
ATOM 5604 O O . ALA A 1 697 ? -72.791 -85.546 47.396 1.00 57.88 697 ALA A O 1
ATOM 5605 N N . ILE A 1 698 ? -71.514 -84.303 46.044 1.00 59.38 698 ILE A N 1
ATOM 5606 C CA . ILE A 1 698 ? -71.812 -85.069 44.811 1.00 59.38 698 ILE A CA 1
ATOM 5607 C C . ILE A 1 698 ? -70.791 -86.202 44.549 1.00 59.38 698 ILE A C 1
ATOM 5609 O O . ILE A 1 698 ? -71.102 -87.188 43.876 1.00 59.38 698 ILE A O 1
ATOM 5613 N N . SER A 1 699 ? -69.559 -86.108 45.057 1.00 55.72 699 SER A N 1
ATOM 5614 C CA . SER A 1 699 ? -68.531 -87.151 44.880 1.00 55.72 699 SER A CA 1
ATOM 5615 C C . SER A 1 699 ? -68.675 -88.299 45.880 1.00 55.72 699 SER A C 1
ATOM 5617 O O . SER A 1 699 ? -68.396 -89.442 45.510 1.00 55.72 699 SER A O 1
ATOM 5619 N N . GLU A 1 700 ? -69.233 -88.032 47.067 1.00 53.88 700 GLU A N 1
ATOM 5620 C CA . GLU A 1 700 ? -69.766 -89.061 47.973 1.00 53.88 700 GLU A CA 1
ATOM 5621 C C . GLU A 1 700 ? -70.833 -89.938 47.282 1.00 53.88 700 GLU A C 1
ATOM 5623 O O . GLU A 1 700 ? -70.896 -91.142 47.525 1.00 53.88 700 GLU A O 1
ATOM 5628 N N . GLU A 1 701 ? -71.608 -89.381 46.343 1.00 51.34 701 GLU A N 1
ATOM 5629 C CA . GLU A 1 701 ? -72.599 -90.121 45.545 1.00 51.34 701 GLU A CA 1
ATOM 5630 C C . GLU A 1 701 ? -71.959 -90.897 44.366 1.00 51.34 701 GLU A C 1
ATOM 5632 O O . GLU A 1 701 ? -72.318 -92.047 44.083 1.00 51.34 701 GLU A O 1
ATOM 5637 N N . LYS A 1 702 ? -70.981 -90.294 43.667 1.00 50.19 702 LYS A N 1
ATOM 5638 C CA . LYS A 1 702 ? -70.474 -90.783 42.362 1.00 50.19 702 LYS A CA 1
ATOM 5639 C C . LYS A 1 702 ? -69.240 -91.687 42.381 1.00 50.19 702 LYS A C 1
ATOM 5641 O O . LYS A 1 702 ? -68.968 -92.323 41.357 1.00 50.19 702 LYS A O 1
ATOM 5646 N N . LEU A 1 703 ? -68.534 -91.835 43.506 1.00 47.16 703 LEU A N 1
ATOM 5647 C CA . LEU A 1 703 ? -67.442 -92.824 43.642 1.00 47.16 703 LEU A CA 1
ATOM 5648 C C . LEU A 1 703 ? -67.895 -94.282 43.395 1.00 47.16 703 LEU A C 1
ATOM 5650 O O . LEU A 1 703 ? -67.076 -95.158 43.130 1.00 47.16 703 LEU A O 1
ATOM 5654 N N . SER A 1 704 ? -69.207 -94.524 43.406 1.00 51.34 704 SER A N 1
ATOM 5655 C CA . SER A 1 704 ? -69.873 -95.787 43.079 1.00 51.34 704 SER A CA 1
ATOM 5656 C C . SER A 1 704 ? -69.849 -96.189 41.588 1.00 51.34 704 SER A C 1
ATOM 5658 O O . SER A 1 704 ? -70.028 -97.368 41.277 1.00 51.34 704 SER A O 1
ATOM 5660 N N . GLY A 1 705 ? -69.669 -95.241 40.654 1.00 52.44 705 GLY A N 1
ATOM 5661 C CA . GLY A 1 705 ? -70.036 -95.446 39.242 1.00 52.44 705 GLY A CA 1
ATOM 5662 C C . GLY A 1 705 ? -68.898 -95.711 38.247 1.00 52.44 705 GLY A C 1
ATOM 5663 O O . GLY A 1 705 ? -69.039 -96.551 37.357 1.00 52.44 705 GLY A O 1
ATOM 5664 N N . LEU A 1 706 ? -67.776 -94.989 38.347 1.00 45.03 706 LEU A N 1
ATOM 5665 C CA . LEU A 1 706 ? -66.862 -94.797 37.203 1.00 45.03 706 LEU A CA 1
ATOM 5666 C C . LEU A 1 706 ? -65.761 -95.856 37.005 1.00 45.03 706 LEU A C 1
ATOM 5668 O O . LEU A 1 706 ? -64.993 -95.763 36.052 1.00 45.03 706 LEU A O 1
ATOM 5672 N N . HIS A 1 707 ? -65.722 -96.924 37.804 1.00 42.00 707 HIS A N 1
ATOM 5673 C CA . HIS A 1 707 ? -64.739 -98.012 37.646 1.00 42.00 707 HIS A CA 1
ATOM 5674 C C . HIS A 1 707 ? -65.068 -99.008 36.504 1.00 42.00 707 HIS A C 1
ATOM 5676 O O . HIS A 1 707 ? -64.591 -100.139 36.511 1.00 42.00 707 HIS A O 1
ATOM 5682 N N . ARG A 1 708 ? -65.930 -98.631 35.543 1.00 52.16 708 ARG A N 1
ATOM 5683 C CA . ARG A 1 708 ? -66.453 -99.526 34.484 1.00 52.16 708 ARG A CA 1
ATOM 5684 C C . ARG A 1 708 ? -66.246 -99.054 33.040 1.00 52.16 708 ARG A C 1
ATOM 5686 O O . ARG A 1 708 ? -66.514 -99.829 32.136 1.00 52.16 708 ARG A O 1
ATOM 5693 N N . ALA A 1 709 ? -65.797 -97.818 32.810 1.00 49.56 709 ALA A N 1
ATOM 5694 C CA . ALA A 1 709 ? -65.749 -97.223 31.464 1.00 49.56 709 ALA A CA 1
ATOM 5695 C C . ALA A 1 709 ? -64.368 -97.285 30.776 1.00 49.56 709 ALA A C 1
ATOM 5697 O O . ALA A 1 709 ? -64.230 -96.881 29.626 1.00 49.56 709 ALA A O 1
ATOM 5698 N N . ASN A 1 710 ? -63.330 -97.761 31.469 1.00 44.28 710 ASN A N 1
ATOM 5699 C CA . ASN A 1 710 ? -61.930 -97.590 31.058 1.00 44.28 710 ASN A CA 1
ATOM 5700 C C . ASN A 1 710 ? -61.369 -98.767 30.228 1.00 44.28 710 ASN A C 1
ATOM 5702 O O . ASN A 1 710 ? -60.206 -99.122 30.393 1.00 44.28 710 ASN A O 1
ATOM 5706 N N . VAL A 1 711 ? -62.211 -99.413 29.409 1.00 55.66 711 VAL A N 1
ATOM 5707 C CA . VAL A 1 711 ? -61.886 -100.660 28.675 1.00 55.66 711 VAL A CA 1
ATOM 5708 C C . VAL A 1 711 ? -62.114 -100.541 27.159 1.00 55.66 711 VAL A C 1
ATOM 5710 O O . VAL A 1 711 ? -61.362 -101.118 26.382 1.00 55.66 711 VAL A O 1
ATOM 5713 N N . ASP A 1 712 ? -63.091 -99.750 26.705 1.00 49.06 712 ASP A N 1
ATOM 5714 C CA . ASP A 1 712 ? -63.556 -99.795 25.305 1.00 49.06 712 ASP A CA 1
ATOM 5715 C C . ASP A 1 712 ? -62.752 -98.923 24.309 1.00 49.06 712 ASP A C 1
ATOM 5717 O O . ASP A 1 712 ? -63.076 -98.876 23.121 1.00 49.06 712 ASP A O 1
ATOM 5721 N N . LEU A 1 713 ? -61.704 -98.217 24.758 1.00 50.69 713 LEU A N 1
ATOM 5722 C CA . LEU A 1 713 ? -60.951 -97.262 23.922 1.00 50.69 713 LEU A CA 1
ATOM 5723 C C . LEU A 1 713 ? -59.777 -97.864 23.130 1.00 50.69 713 LEU A C 1
ATOM 5725 O O . LEU A 1 713 ? -59.316 -97.238 22.178 1.00 50.69 713 LEU A O 1
ATOM 5729 N N . GLU A 1 714 ? -59.299 -99.066 23.461 1.00 50.31 714 GLU A N 1
ATOM 5730 C CA . GLU A 1 714 ? -58.093 -99.641 22.828 1.00 50.31 714 GLU A CA 1
ATOM 5731 C C . GLU A 1 714 ? -58.348 -100.246 21.426 1.00 50.31 714 GLU A C 1
ATOM 5733 O O . GLU A 1 714 ? -57.410 -100.541 20.692 1.00 50.31 714 GLU A O 1
ATOM 5738 N N . SER A 1 715 ? -59.614 -100.386 21.012 1.00 50.12 715 SER A N 1
ATOM 5739 C CA . SER A 1 715 ? -60.027 -101.176 19.833 1.00 50.12 715 SER A CA 1
ATOM 5740 C C . SER A 1 715 ? -59.984 -100.439 18.472 1.00 50.12 715 SER A C 1
ATOM 5742 O O . SER A 1 715 ? -60.216 -101.043 17.429 1.00 50.12 715 SER A O 1
ATOM 5744 N N . GLN A 1 716 ? -59.709 -99.127 18.428 1.00 50.47 716 GLN A N 1
ATOM 5745 C CA . GLN A 1 716 ? -59.906 -98.309 17.207 1.00 50.47 716 GLN A CA 1
ATOM 5746 C C . GLN A 1 716 ? -58.636 -98.021 16.376 1.00 50.47 716 GLN A C 1
ATOM 5748 O O . GLN A 1 716 ? -58.690 -97.242 15.425 1.00 50.47 716 GLN A O 1
ATOM 5753 N N . LEU A 1 717 ? -57.488 -98.626 16.703 1.00 51.50 717 LEU A N 1
ATOM 5754 C CA . LEU A 1 717 ? -56.182 -98.228 16.145 1.00 51.50 717 LEU A CA 1
ATOM 5755 C C . LEU A 1 717 ? -55.713 -99.004 14.891 1.00 51.50 717 LEU A C 1
ATOM 5757 O O . LEU A 1 717 ? -54.712 -98.623 14.287 1.00 51.50 717 LEU A O 1
ATOM 5761 N N . GLU A 1 718 ? -56.399 -100.076 14.480 1.00 53.59 718 GLU A N 1
ATOM 5762 C CA . GLU A 1 718 ? -55.828 -101.069 13.545 1.00 53.59 718 GLU A CA 1
ATOM 5763 C C . GLU A 1 718 ? -56.171 -100.862 12.046 1.00 53.59 718 GLU A C 1
ATOM 5765 O O . GLU A 1 718 ? -55.400 -101.261 11.170 1.00 53.59 718 GLU A O 1
ATOM 5770 N N . ASP A 1 719 ? -57.270 -100.171 11.707 1.00 54.84 719 ASP A N 1
ATOM 5771 C CA . ASP A 1 719 ? -57.799 -100.096 10.321 1.00 54.84 719 ASP A CA 1
ATOM 5772 C C . ASP A 1 719 ? -56.971 -99.216 9.347 1.00 54.84 719 ASP A C 1
ATOM 5774 O O . ASP A 1 719 ? -57.116 -99.278 8.123 1.00 54.84 719 ASP A O 1
ATOM 5778 N N . VAL A 1 720 ? -56.040 -98.402 9.857 1.00 60.88 720 VAL A N 1
ATOM 5779 C CA . VAL A 1 720 ? -55.236 -97.480 9.027 1.00 60.88 720 VAL A CA 1
ATOM 5780 C C . VAL A 1 720 ? -54.168 -98.215 8.195 1.00 60.88 720 VAL A C 1
ATOM 5782 O O . VAL A 1 720 ? -53.778 -97.745 7.123 1.00 60.88 720 VAL A O 1
ATOM 5785 N N . GLY A 1 721 ? -53.706 -99.390 8.639 1.00 57.53 721 GLY A N 1
ATOM 5786 C CA . GLY A 1 721 ? -52.501 -100.040 8.103 1.00 57.53 721 GLY A CA 1
ATOM 5787 C C . GLY A 1 721 ? -52.586 -100.580 6.666 1.00 57.53 721 GLY A C 1
ATOM 5788 O O . GLY A 1 721 ? -51.550 -100.848 6.055 1.00 57.53 721 GLY A O 1
ATOM 5789 N N . GLN A 1 722 ? -53.783 -100.761 6.096 1.00 57.06 722 GLN A N 1
ATOM 5790 C CA . GLN A 1 722 ? -53.944 -101.574 4.877 1.00 57.06 722 GLN A CA 1
ATOM 5791 C C . GLN A 1 722 ? -53.860 -100.805 3.543 1.00 57.06 722 GLN A C 1
ATOM 5793 O O . GLN A 1 722 ? -53.648 -101.423 2.500 1.00 57.06 722 GLN A O 1
ATOM 5798 N N . LYS A 1 723 ? -53.975 -99.468 3.534 1.00 58.66 723 LYS A N 1
ATOM 5799 C CA . LYS A 1 723 ? -54.124 -98.687 2.281 1.00 58.66 723 LYS A CA 1
ATOM 5800 C C . LYS A 1 723 ? -52.817 -98.344 1.545 1.00 58.66 723 LYS A C 1
ATOM 5802 O O . LYS A 1 723 ? -52.875 -97.881 0.411 1.00 58.66 723 LYS A O 1
ATOM 5807 N N . LEU A 1 724 ? -51.645 -98.588 2.140 1.00 60.47 724 LEU A N 1
ATOM 5808 C CA . LEU A 1 724 ? -50.357 -98.131 1.587 1.00 60.47 724 LEU A CA 1
ATOM 5809 C C . LEU A 1 724 ? -49.835 -98.979 0.403 1.00 60.47 724 LEU A C 1
ATOM 5811 O O . LEU A 1 724 ? -49.195 -98.454 -0.504 1.00 60.47 724 LEU A O 1
ATOM 5815 N N . LYS A 1 725 ? -50.118 -100.289 0.383 1.00 59.94 725 LYS A N 1
ATOM 5816 C CA . LYS A 1 725 ? -49.408 -101.278 -0.465 1.00 59.94 725 LYS A CA 1
ATOM 5817 C C . LYS A 1 725 ? -49.800 -101.319 -1.950 1.00 59.94 725 LYS A C 1
ATOM 5819 O O . LYS A 1 725 ? -49.242 -102.118 -2.697 1.00 59.94 725 LYS A O 1
ATOM 5824 N N . GLN A 1 726 ? -50.752 -100.499 -2.396 1.00 57.84 726 GLN A N 1
ATOM 5825 C CA . GLN A 1 726 ? -51.201 -100.508 -3.796 1.00 57.84 726 GLN A CA 1
ATOM 5826 C C . GLN A 1 726 ? -50.371 -99.582 -4.706 1.00 57.84 726 GLN A C 1
ATOM 5828 O O . GLN A 1 726 ? -50.333 -99.804 -5.912 1.00 57.84 726 GLN A O 1
ATOM 5833 N N . SER A 1 727 ? -49.676 -98.578 -4.154 1.00 62.75 727 SER A N 1
ATOM 5834 C CA . SER A 1 727 ? -49.011 -97.530 -4.951 1.00 62.75 727 SER A CA 1
ATOM 5835 C C . SER A 1 727 ? -47.667 -97.935 -5.577 1.00 62.75 727 SER A C 1
ATOM 5837 O O . SER A 1 727 ? -47.167 -97.220 -6.442 1.00 62.75 727 SER A O 1
ATOM 5839 N N . GLU A 1 728 ? -47.044 -99.033 -5.140 1.00 63.50 728 GLU A N 1
ATOM 5840 C CA . GLU A 1 728 ? -45.653 -99.356 -5.508 1.00 63.50 728 GLU A CA 1
ATOM 5841 C C . GLU A 1 728 ? -45.514 -100.093 -6.853 1.00 63.50 728 GLU A C 1
ATOM 5843 O O . GLU A 1 728 ? -44.428 -100.120 -7.429 1.00 63.50 728 GLU A O 1
ATOM 5848 N N . LYS A 1 729 ? -46.590 -100.692 -7.386 1.00 65.44 729 LYS A N 1
ATOM 5849 C CA . LYS A 1 729 ? -46.501 -101.542 -8.591 1.00 65.44 729 LYS A CA 1
ATOM 5850 C C . LYS A 1 729 ? -46.405 -100.773 -9.908 1.00 65.44 729 LYS A C 1
ATOM 5852 O O . LYS A 1 729 ? -45.708 -101.229 -10.813 1.00 65.44 729 LYS A O 1
ATOM 5857 N N . ASP A 1 730 ? -47.050 -99.615 -10.014 1.00 60.72 730 ASP A N 1
ATOM 5858 C CA . ASP A 1 730 ? -47.175 -98.907 -11.296 1.00 60.72 730 ASP A CA 1
ATOM 5859 C C . ASP A 1 730 ? -45.878 -98.182 -11.708 1.00 60.72 730 ASP A C 1
ATOM 5861 O O . ASP A 1 730 ? -45.646 -97.927 -12.890 1.00 60.72 730 ASP A O 1
ATOM 5865 N N . HIS A 1 731 ? -44.979 -97.907 -10.756 1.00 68.00 731 HIS A N 1
ATOM 5866 C CA . HIS A 1 731 ? -43.714 -97.212 -11.020 1.00 68.00 731 HIS A CA 1
ATOM 5867 C C . HIS A 1 731 ? -42.694 -98.073 -11.792 1.00 68.00 731 HIS A C 1
ATOM 5869 O O . HIS A 1 731 ? -41.905 -97.554 -12.584 1.00 68.00 731 HIS A O 1
ATOM 5875 N N . GLN A 1 732 ? -42.719 -99.398 -11.605 1.00 64.81 732 GLN A N 1
ATOM 5876 C CA . GLN A 1 732 ? -41.650 -100.287 -12.079 1.00 64.81 732 GLN A CA 1
ATOM 5877 C C . GLN A 1 732 ? -41.642 -100.500 -13.605 1.00 64.81 732 GLN A C 1
ATOM 5879 O O . GLN A 1 732 ? -40.603 -100.829 -14.177 1.00 64.81 732 GLN A O 1
ATOM 5884 N N . VAL A 1 733 ? -42.776 -100.297 -14.286 1.00 64.12 733 VAL A N 1
ATOM 5885 C CA . VAL A 1 733 ? -42.898 -100.530 -15.738 1.00 64.12 733 VAL A CA 1
ATOM 5886 C C . VAL A 1 733 ? -42.202 -99.424 -16.545 1.00 64.12 733 VAL A C 1
ATOM 5888 O O . VAL A 1 733 ? -41.465 -99.716 -17.491 1.00 64.12 733 VAL A O 1
ATOM 5891 N N . ALA A 1 734 ? -42.370 -98.160 -16.138 1.00 65.12 734 ALA A N 1
ATOM 5892 C CA . ALA A 1 734 ? -41.900 -96.984 -16.880 1.00 65.12 734 ALA A CA 1
ATOM 5893 C C . ALA A 1 734 ? -40.365 -96.904 -17.025 1.00 65.12 734 ALA A C 1
ATOM 5895 O O . ALA A 1 734 ? -39.864 -96.400 -18.031 1.00 65.12 734 ALA A O 1
ATOM 5896 N N . MET A 1 735 ? -39.611 -97.448 -16.063 1.00 65.56 735 MET A N 1
ATOM 5897 C CA . MET A 1 735 ? -38.139 -97.481 -16.095 1.00 65.56 735 MET A CA 1
ATOM 5898 C C . MET A 1 735 ? -37.565 -98.210 -17.321 1.00 65.56 735 MET A C 1
ATOM 5900 O O . MET A 1 735 ? -36.483 -97.864 -17.795 1.00 65.56 735 MET A O 1
ATOM 5904 N N . THR A 1 736 ? -38.264 -99.220 -17.847 1.00 65.62 736 THR A N 1
ATOM 5905 C CA . THR A 1 736 ? -37.678 -100.169 -18.813 1.00 65.62 736 THR A CA 1
ATOM 5906 C C . THR A 1 736 ? -37.586 -99.648 -20.249 1.00 65.62 736 THR A C 1
ATOM 5908 O O . THR A 1 736 ? -36.694 -100.063 -20.983 1.00 65.62 736 THR A O 1
ATOM 5911 N N . GLN A 1 737 ? -38.438 -98.699 -20.652 1.00 65.38 737 GLN A N 1
ATOM 5912 C CA . GLN A 1 737 ? -38.361 -98.074 -21.984 1.00 65.38 737 GLN A CA 1
ATOM 5913 C C . GLN A 1 737 ? -37.325 -96.935 -22.052 1.00 65.38 737 GLN A C 1
ATOM 5915 O O . GLN A 1 737 ? -36.834 -96.604 -23.130 1.00 65.38 737 GLN A O 1
ATOM 5920 N N . ALA A 1 738 ? -36.950 -96.352 -20.908 1.00 63.31 738 ALA A N 1
ATOM 5921 C CA . ALA A 1 738 ? -36.103 -95.158 -20.836 1.00 63.31 738 ALA A CA 1
ATOM 5922 C C . ALA A 1 738 ? -34.588 -95.421 -20.983 1.00 63.31 738 ALA A C 1
ATOM 5924 O O . ALA A 1 738 ? -33.806 -94.465 -20.969 1.00 63.31 738 ALA A O 1
ATOM 5925 N N . SER A 1 739 ? -34.161 -96.683 -21.103 1.00 69.00 739 SER A N 1
ATOM 5926 C CA . SER A 1 739 ? -32.766 -97.080 -21.345 1.00 69.00 739 SER A CA 1
ATOM 5927 C C . SER A 1 739 ? -32.447 -97.214 -22.839 1.00 69.00 739 SER A C 1
ATOM 5929 O O . SER A 1 739 ? -31.442 -96.672 -23.294 1.00 69.00 739 SER A O 1
ATOM 5931 N N . SER A 1 740 ? -33.328 -97.865 -23.610 1.00 68.38 740 SER A N 1
ATOM 5932 C CA . SER A 1 740 ? -33.118 -98.189 -25.032 1.00 68.38 740 SER A CA 1
ATOM 5933 C C . SER A 1 740 ? -32.756 -96.966 -25.880 1.00 68.38 740 SER A C 1
ATOM 5935 O O . SER A 1 740 ? -31.800 -97.007 -26.646 1.00 68.38 740 SER A O 1
ATOM 5937 N N . LEU A 1 741 ? -33.481 -95.856 -25.705 1.00 69.50 741 LEU A N 1
ATOM 5938 C CA . LEU A 1 741 ? -33.300 -94.639 -26.509 1.00 69.50 741 LEU A CA 1
ATOM 5939 C C . LEU A 1 741 ? -32.011 -93.860 -26.190 1.00 69.50 741 LEU A C 1
ATOM 5941 O O . LEU A 1 741 ? -31.634 -92.978 -26.955 1.00 69.50 741 LEU A O 1
ATOM 5945 N N . ARG A 1 742 ? -31.320 -94.156 -25.079 1.00 73.25 742 ARG A N 1
ATOM 5946 C CA . ARG A 1 742 ? -30.061 -93.469 -24.727 1.00 73.25 742 ARG A CA 1
ATOM 5947 C C . ARG A 1 742 ? -28.883 -94.009 -25.535 1.00 73.25 742 ARG A C 1
ATOM 5949 O O . ARG A 1 742 ? -28.083 -93.225 -26.033 1.00 73.25 742 ARG A O 1
ATOM 5956 N N . SER A 1 743 ? -28.843 -95.329 -25.728 1.00 75.75 743 SER A N 1
ATOM 5957 C CA . SER A 1 743 ? -27.768 -96.024 -26.450 1.00 75.75 743 SER A CA 1
ATOM 5958 C C . SER A 1 743 ? -27.634 -95.599 -27.915 1.00 75.75 743 SER A C 1
ATOM 5960 O O . SER A 1 743 ? -26.554 -95.721 -28.483 1.00 75.75 743 SER A O 1
ATOM 5962 N N . GLU A 1 744 ? -28.716 -95.138 -28.544 1.00 74.06 744 GLU A N 1
ATOM 5963 C CA . GLU A 1 744 ? -28.725 -94.763 -29.964 1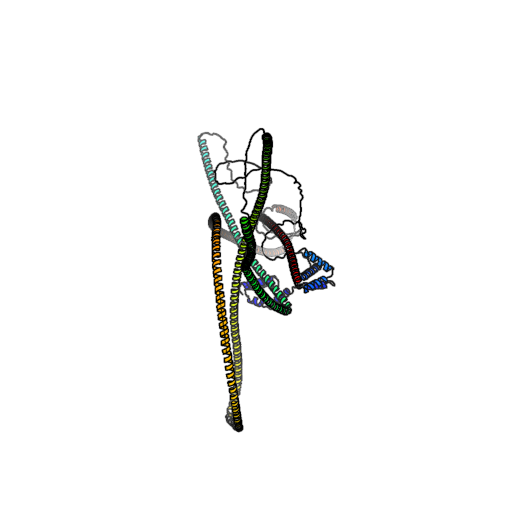.00 74.06 744 GLU A CA 1
ATOM 5964 C C . GLU A 1 744 ? -28.300 -93.299 -30.184 1.00 74.06 744 GLU A C 1
ATOM 5966 O O . GLU A 1 744 ? -27.647 -92.979 -31.175 1.00 74.06 744 GLU A O 1
ATOM 5971 N N . ILE A 1 745 ? -28.580 -92.422 -29.211 1.00 73.12 745 ILE A N 1
ATOM 5972 C CA . ILE A 1 745 ? -28.118 -91.024 -29.207 1.00 73.12 745 ILE A CA 1
ATOM 5973 C C . ILE A 1 745 ? -26.595 -90.952 -29.020 1.00 73.12 745 ILE A C 1
ATOM 5975 O O . ILE A 1 745 ? -25.936 -90.128 -29.653 1.00 73.12 745 ILE A O 1
ATOM 5979 N N . GLU A 1 746 ? -26.028 -91.810 -28.170 1.00 79.00 746 GLU A N 1
ATOM 5980 C CA . GLU A 1 746 ? -24.604 -91.779 -27.813 1.00 79.00 746 GLU A CA 1
ATOM 5981 C C . GLU A 1 746 ? -23.693 -92.099 -29.016 1.00 79.00 746 GLU A C 1
ATOM 5983 O O . GLU A 1 746 ? -22.757 -91.348 -29.296 1.00 79.00 746 GLU A O 1
ATOM 5988 N N . ASN A 1 747 ? -24.052 -93.106 -29.823 1.00 77.38 747 ASN A N 1
ATOM 5989 C CA . ASN A 1 747 ? -23.337 -93.459 -31.059 1.00 77.38 747 ASN A CA 1
ATOM 5990 C C . ASN A 1 747 ? -23.293 -92.297 -32.077 1.00 77.38 747 ASN A C 1
ATOM 5992 O O . ASN A 1 747 ? -22.254 -92.024 -32.680 1.00 77.38 747 ASN A O 1
ATOM 5996 N N . LEU A 1 748 ? -24.412 -91.581 -32.254 1.00 76.00 748 LEU A N 1
ATOM 5997 C CA . LEU A 1 748 ? -24.514 -90.458 -33.200 1.00 76.00 748 LEU A CA 1
ATOM 5998 C C . LEU A 1 748 ? -23.718 -89.219 -32.754 1.00 76.00 748 LEU A C 1
ATOM 6000 O O . LEU A 1 748 ? -23.347 -88.390 -33.589 1.00 76.00 748 LEU A O 1
ATOM 6004 N N . LEU A 1 749 ? -23.437 -89.079 -31.455 1.00 75.56 749 LEU A N 1
ATOM 6005 C CA . LEU A 1 749 ? -22.585 -88.009 -30.928 1.00 75.56 749 LEU A CA 1
ATOM 6006 C C . LEU A 1 749 ? -21.094 -88.292 -31.169 1.00 75.56 749 LEU A C 1
ATOM 6008 O O . LEU A 1 749 ? -20.347 -87.363 -31.486 1.00 75.56 749 LEU A O 1
ATOM 6012 N N . GLU A 1 750 ? -20.660 -89.552 -31.071 1.00 81.06 750 GLU A N 1
ATOM 6013 C CA . GLU A 1 750 ? -19.258 -89.933 -31.290 1.00 81.06 750 GLU A CA 1
ATOM 6014 C C . GLU A 1 750 ? -18.820 -89.751 -32.755 1.00 81.06 750 GLU A C 1
ATOM 6016 O O . GLU A 1 750 ? -17.751 -89.191 -33.023 1.00 81.06 750 GLU A O 1
ATOM 6021 N N . GLU A 1 751 ? -19.662 -90.133 -33.721 1.00 78.25 751 GLU A N 1
ATOM 6022 C CA . GLU A 1 751 ? -19.364 -89.946 -35.148 1.00 78.25 751 GLU A CA 1
ATOM 6023 C C . GLU A 1 751 ? -19.214 -88.452 -35.510 1.00 78.25 751 GLU A C 1
ATOM 6025 O O . GLU A 1 751 ? -18.262 -88.051 -36.190 1.00 78.25 751 GLU A O 1
ATOM 6030 N N . ASN A 1 752 ? -20.085 -87.602 -34.957 1.00 74.50 752 ASN A N 1
ATOM 6031 C CA . ASN A 1 752 ? -20.044 -86.146 -35.127 1.00 74.50 752 ASN A CA 1
ATOM 6032 C C . ASN A 1 752 ? -18.770 -85.527 -34.510 1.00 74.50 752 ASN A C 1
ATOM 6034 O O . ASN A 1 752 ? -18.118 -84.665 -35.109 1.00 74.50 752 ASN A O 1
ATOM 6038 N N . ALA A 1 753 ? -18.362 -86.009 -33.330 1.00 80.38 753 ALA A N 1
ATOM 6039 C CA . ALA A 1 753 ? -17.136 -85.573 -32.663 1.00 80.38 753 ALA A CA 1
ATOM 6040 C C . ALA A 1 753 ? -15.871 -85.904 -33.476 1.00 80.38 753 ALA A C 1
ATOM 6042 O O . ALA A 1 753 ? -14.919 -85.119 -33.480 1.00 80.38 753 ALA A O 1
ATOM 6043 N N . ASN A 1 754 ? -15.856 -87.032 -34.190 1.00 80.56 754 ASN A N 1
ATOM 6044 C CA . ASN A 1 754 ? -14.713 -87.443 -35.005 1.00 80.56 754 ASN A CA 1
ATOM 6045 C C . ASN A 1 754 ? -14.601 -86.648 -36.318 1.00 80.56 754 ASN A C 1
ATOM 6047 O O . ASN A 1 754 ? -13.495 -86.232 -36.670 1.00 80.56 754 ASN A O 1
ATOM 6051 N N . GLN A 1 755 ? -15.717 -86.322 -36.981 1.00 79.56 755 GLN A N 1
ATOM 6052 C CA . GLN A 1 755 ? -15.700 -85.418 -38.145 1.00 79.56 755 GLN A CA 1
ATOM 6053 C C . GLN A 1 755 ? -15.171 -84.020 -37.782 1.00 79.56 755 GLN A C 1
ATOM 6055 O O . GLN A 1 755 ? -14.395 -83.427 -38.535 1.00 79.56 755 GLN A O 1
ATOM 6060 N N . LYS A 1 756 ? -15.530 -83.506 -36.597 1.00 79.12 756 LYS A N 1
ATOM 6061 C CA . LYS A 1 756 ? -15.083 -82.189 -36.123 1.00 79.12 756 LYS A CA 1
ATOM 6062 C C . LYS A 1 756 ? -13.559 -82.096 -35.948 1.00 79.12 756 LYS A C 1
ATOM 6064 O O . LYS A 1 756 ? -12.970 -81.115 -36.397 1.00 79.12 756 LYS A O 1
ATOM 6069 N N . LYS A 1 757 ? -12.917 -83.123 -35.368 1.00 80.50 757 LYS A N 1
ATOM 6070 C CA . LYS A 1 757 ? -11.449 -83.175 -35.175 1.00 80.50 757 LYS A CA 1
ATOM 6071 C C . LYS A 1 757 ? -10.690 -82.973 -36.492 1.00 80.50 757 LYS A C 1
ATOM 6073 O O . LYS A 1 757 ? -9.814 -82.118 -36.562 1.00 80.50 757 LYS A O 1
ATOM 6078 N N . SER A 1 758 ? -11.088 -83.687 -37.548 1.00 82.06 758 SER A N 1
ATOM 6079 C CA . SER A 1 758 ? -10.428 -83.621 -38.862 1.00 82.06 758 SER A CA 1
ATOM 6080 C C . SER A 1 758 ? -10.486 -82.220 -39.497 1.00 82.06 758 SER A C 1
ATOM 6082 O O . SER A 1 758 ? -9.517 -81.766 -40.107 1.00 82.06 758 SER A O 1
ATOM 6084 N N . ILE A 1 759 ? -11.592 -81.490 -39.307 1.00 76.81 759 ILE A N 1
ATOM 6085 C CA . ILE A 1 759 ? -11.730 -80.106 -39.788 1.00 76.81 759 ILE A CA 1
ATOM 6086 C C . ILE A 1 759 ? -10.785 -79.160 -39.029 1.00 76.81 759 ILE A C 1
ATOM 6088 O O . ILE A 1 759 ? -10.178 -78.276 -39.639 1.00 76.81 759 ILE A O 1
ATOM 6092 N N . ASP A 1 760 ? -10.648 -79.335 -37.715 1.00 80.56 760 ASP A N 1
ATOM 6093 C CA . ASP A 1 760 ? -9.808 -78.471 -36.880 1.00 80.56 760 ASP A CA 1
ATOM 6094 C C . ASP A 1 760 ? -8.300 -78.762 -37.056 1.00 80.56 760 ASP A C 1
ATOM 6096 O O . ASP A 1 760 ? -7.492 -77.831 -37.044 1.00 80.56 760 ASP A O 1
ATOM 6100 N N . GLU A 1 761 ? -7.915 -80.005 -37.364 1.00 82.06 761 GLU A N 1
ATOM 6101 C CA . GLU A 1 761 ? -6.550 -80.367 -37.787 1.00 82.06 761 GLU A CA 1
ATOM 6102 C C . GLU A 1 761 ? -6.149 -79.685 -39.109 1.00 82.06 761 GLU A C 1
ATOM 6104 O O . GLU A 1 761 ? -5.082 -79.070 -39.196 1.00 82.06 761 GLU A O 1
ATOM 6109 N N . LEU A 1 762 ? -7.028 -79.703 -40.121 1.00 77.12 762 LEU A N 1
ATOM 6110 C CA . LEU A 1 762 ? -6.793 -79.019 -41.402 1.00 77.12 762 LEU A CA 1
ATOM 6111 C C . LEU A 1 762 ? -6.724 -77.489 -41.254 1.00 77.12 762 LEU A C 1
ATOM 6113 O O . LEU A 1 762 ? -5.959 -76.830 -41.963 1.00 77.12 762 LEU A O 1
ATOM 6117 N N . ARG A 1 763 ? -7.486 -76.909 -40.316 1.00 79.12 763 ARG A N 1
ATOM 6118 C CA . ARG A 1 763 ? -7.373 -75.485 -39.953 1.00 79.12 763 ARG A CA 1
ATOM 6119 C C . ARG A 1 763 ? -6.017 -75.173 -39.324 1.00 79.12 763 ARG A C 1
ATOM 6121 O O . ARG A 1 763 ? -5.386 -74.201 -39.736 1.00 79.12 763 ARG A O 1
ATOM 6128 N N . LYS A 1 764 ? -5.554 -76.000 -38.380 1.00 82.88 764 LYS A N 1
ATOM 6129 C CA . LYS A 1 764 ? -4.262 -75.822 -37.699 1.00 82.88 764 LYS A CA 1
ATOM 6130 C C . LYS A 1 764 ? -3.094 -75.844 -38.686 1.00 82.88 764 LYS A C 1
ATOM 6132 O O . LYS A 1 764 ? -2.319 -74.894 -38.717 1.00 82.88 764 LYS A O 1
ATOM 6137 N N . ALA A 1 765 ? -3.036 -76.854 -39.556 1.00 75.38 765 ALA A N 1
ATOM 6138 C CA . ALA A 1 765 ? -1.984 -76.969 -40.569 1.00 75.38 765 ALA A CA 1
ATOM 6139 C C . ALA A 1 765 ? -1.953 -75.765 -41.534 1.00 75.38 765 ALA A C 1
ATOM 6141 O O . ALA A 1 765 ? -0.884 -75.329 -41.960 1.00 75.38 765 ALA A O 1
ATOM 6142 N N . ARG A 1 766 ? -3.117 -75.183 -41.863 1.00 76.25 766 ARG A N 1
ATOM 6143 C CA . ARG A 1 766 ? -3.186 -73.964 -42.683 1.00 76.25 766 ARG A CA 1
ATOM 6144 C C . ARG A 1 766 ? -2.679 -72.723 -41.938 1.00 76.25 766 ARG A C 1
ATOM 6146 O O . ARG A 1 766 ? -2.023 -71.894 -42.564 1.00 76.25 766 ARG A O 1
ATOM 6153 N N . GLN A 1 767 ? -2.975 -72.604 -40.642 1.00 82.62 767 GLN A N 1
ATOM 6154 C CA . GLN A 1 767 ? -2.522 -71.487 -39.808 1.00 82.62 767 GLN A CA 1
ATOM 6155 C C . GLN A 1 767 ? -0.996 -71.503 -39.626 1.00 82.62 767 GLN A C 1
ATOM 6157 O O . GLN A 1 767 ? -0.345 -70.478 -39.805 1.00 82.62 767 GLN A O 1
ATOM 6162 N N . GLU A 1 768 ? -0.409 -72.676 -39.375 1.00 81.75 768 GLU A N 1
ATOM 6163 C CA . GLU A 1 768 ? 1.043 -72.840 -39.206 1.00 81.75 768 GLU A CA 1
ATOM 6164 C C . GLU A 1 768 ? 1.827 -72.356 -40.445 1.00 81.75 768 GLU A C 1
ATOM 6166 O O . GLU A 1 768 ? 2.852 -71.685 -40.310 1.00 81.75 768 GLU A O 1
ATOM 6171 N N . VAL A 1 769 ? 1.303 -72.597 -41.655 1.00 81.50 769 VAL A N 1
ATOM 6172 C CA . VAL A 1 769 ? 1.893 -72.106 -42.915 1.00 81.50 769 VAL A CA 1
ATOM 6173 C C . VAL A 1 769 ? 1.778 -70.583 -43.064 1.00 81.50 769 VAL A C 1
ATOM 6175 O O . VAL A 1 769 ? 2.721 -69.952 -43.548 1.00 81.50 769 VAL A O 1
ATOM 6178 N N . THR A 1 770 ? 0.668 -69.961 -42.646 1.00 77.81 770 THR A N 1
ATOM 6179 C CA . THR A 1 770 ? 0.566 -68.489 -42.653 1.00 77.81 770 THR A CA 1
ATOM 6180 C C . THR A 1 770 ? 1.478 -67.848 -41.612 1.00 77.81 770 THR A C 1
ATOM 6182 O O . THR A 1 770 ? 2.110 -66.835 -41.907 1.00 77.81 770 THR A O 1
ATOM 6185 N N . ASP A 1 771 ? 1.617 -68.457 -40.435 1.00 81.31 771 ASP A N 1
ATOM 6186 C CA . ASP A 1 771 ? 2.445 -67.931 -39.347 1.00 81.31 771 ASP A CA 1
ATOM 6187 C C . ASP A 1 771 ? 3.945 -68.012 -39.680 1.00 81.31 771 ASP A C 1
ATOM 6189 O O . ASP A 1 771 ? 4.716 -67.138 -39.287 1.00 81.31 771 ASP A O 1
ATOM 6193 N N . GLU A 1 772 ? 4.375 -69.034 -40.430 1.00 81.25 772 GLU A N 1
ATOM 6194 C CA . GLU A 1 772 ? 5.744 -69.133 -40.958 1.00 81.25 772 GLU A CA 1
ATOM 6195 C C . GLU A 1 772 ? 6.018 -68.068 -42.033 1.00 81.25 772 GLU A C 1
ATOM 6197 O O . GLU A 1 772 ? 7.057 -67.407 -42.007 1.00 81.25 772 GLU A O 1
ATOM 6202 N N . ALA A 1 773 ? 5.061 -67.831 -42.939 1.00 74.69 773 ALA A N 1
ATOM 6203 C CA . ALA A 1 773 ? 5.176 -66.786 -43.958 1.00 74.69 773 ALA A CA 1
ATOM 6204 C C . ALA A 1 773 ? 5.226 -65.370 -43.349 1.00 74.69 773 ALA A C 1
ATOM 6206 O O . ALA A 1 773 ? 5.997 -64.528 -43.815 1.00 74.69 773 ALA A O 1
ATOM 6207 N N . HIS A 1 774 ? 4.455 -65.113 -42.286 1.00 78.00 774 HIS A N 1
ATOM 6208 C CA . HIS A 1 774 ? 4.524 -63.854 -41.541 1.00 78.00 774 HIS A CA 1
ATOM 6209 C C . HIS A 1 774 ? 5.870 -63.683 -40.826 1.00 78.00 774 HIS A C 1
ATOM 6211 O O . HIS A 1 774 ? 6.518 -62.657 -41.030 1.00 78.00 774 HIS A O 1
ATOM 6217 N N . ARG A 1 775 ? 6.353 -64.701 -40.097 1.00 81.12 775 ARG A N 1
ATOM 6218 C CA . ARG A 1 775 ? 7.670 -64.656 -39.429 1.00 81.12 775 ARG A CA 1
ATOM 6219 C C . ARG A 1 775 ? 8.826 -64.432 -40.410 1.00 81.12 775 ARG A C 1
ATOM 6221 O O . ARG A 1 775 ? 9.742 -63.671 -40.105 1.00 81.12 775 ARG A O 1
ATOM 6228 N N . ALA A 1 776 ? 8.773 -65.026 -41.604 1.00 77.44 776 ALA A N 1
ATOM 6229 C CA . ALA A 1 776 ? 9.765 -64.782 -42.652 1.00 77.44 776 ALA A CA 1
ATOM 6230 C C . ALA A 1 776 ? 9.755 -63.322 -43.149 1.00 77.44 776 ALA A C 1
ATOM 6232 O O . ALA A 1 776 ? 10.817 -62.716 -43.311 1.00 77.44 776 ALA A O 1
ATOM 6233 N N . LEU A 1 777 ? 8.571 -62.731 -43.357 1.00 77.19 777 LEU A N 1
ATOM 6234 C CA . LEU A 1 777 ? 8.444 -61.327 -43.759 1.00 77.19 777 LEU A CA 1
ATOM 6235 C C . LEU A 1 777 ? 8.918 -60.372 -42.656 1.00 77.19 777 LEU A C 1
ATOM 6237 O O . LEU A 1 777 ? 9.684 -59.451 -42.948 1.00 77.19 777 LEU A O 1
ATOM 6241 N N . GLU A 1 778 ? 8.534 -60.609 -41.401 1.00 80.69 778 GLU A N 1
ATOM 6242 C CA . GLU A 1 778 ? 8.970 -59.796 -40.260 1.00 80.69 778 GLU A CA 1
ATOM 6243 C C . GLU A 1 778 ? 10.492 -59.846 -40.079 1.00 80.69 778 GLU A C 1
ATOM 6245 O O . GLU A 1 778 ? 11.111 -58.789 -40.000 1.00 80.69 778 GLU A O 1
ATOM 6250 N N . ALA A 1 779 ? 11.126 -61.019 -40.180 1.00 79.50 779 ALA A N 1
ATOM 6251 C CA . ALA A 1 779 ? 12.586 -61.131 -40.140 1.00 79.50 779 ALA A CA 1
ATOM 6252 C C . ALA A 1 779 ? 13.285 -60.317 -41.253 1.00 79.50 779 ALA A C 1
ATOM 6254 O O . ALA A 1 779 ? 14.290 -59.647 -41.002 1.00 79.50 779 ALA A O 1
ATOM 6255 N N . THR A 1 780 ? 12.755 -60.308 -42.487 1.00 82.38 780 THR A N 1
ATOM 6256 C CA . THR A 1 780 ? 13.321 -59.453 -43.554 1.00 82.38 780 THR A CA 1
ATOM 6257 C C . THR A 1 780 ? 13.111 -57.961 -43.292 1.00 82.38 780 THR A C 1
ATOM 6259 O O . THR A 1 780 ? 13.977 -57.150 -43.628 1.00 82.38 780 THR A O 1
ATOM 6262 N N . ARG A 1 781 ? 11.993 -57.592 -42.656 1.00 82.25 781 ARG A N 1
ATOM 6263 C CA . ARG A 1 781 ? 11.683 -56.214 -42.276 1.00 82.25 781 ARG A CA 1
ATOM 6264 C C . ARG A 1 781 ? 12.600 -55.723 -41.156 1.00 82.25 781 ARG A C 1
ATOM 6266 O O . ARG A 1 781 ? 13.177 -54.650 -41.300 1.00 82.25 781 ARG A O 1
ATOM 6273 N N . GLU A 1 782 ? 12.795 -56.513 -40.102 1.00 83.25 782 GLU A N 1
ATOM 6274 C CA . GLU A 1 782 ? 13.705 -56.195 -38.994 1.00 83.25 782 GLU A CA 1
ATOM 6275 C C . GLU A 1 782 ? 15.139 -55.963 -39.482 1.00 83.25 782 GLU A C 1
ATOM 6277 O O . GLU A 1 782 ? 15.775 -54.994 -39.076 1.00 83.25 782 GLU A O 1
ATOM 6282 N N . VAL A 1 783 ? 15.645 -56.790 -40.407 1.00 84.31 783 VAL A N 1
ATOM 6283 C CA . VAL A 1 783 ? 16.990 -56.616 -40.987 1.00 84.31 783 VAL A CA 1
ATOM 6284 C C . VAL A 1 783 ? 17.114 -55.300 -41.768 1.00 84.31 783 VAL A C 1
ATOM 6286 O O . VAL A 1 783 ? 18.146 -54.627 -41.685 1.00 84.31 783 VAL A O 1
ATOM 6289 N N . LEU A 1 784 ? 16.074 -54.897 -42.506 1.00 81.31 784 LEU A N 1
ATOM 6290 C CA . LEU A 1 784 ? 16.061 -53.630 -43.245 1.00 81.31 784 LEU A CA 1
ATOM 6291 C C . LEU A 1 784 ? 15.904 -52.414 -42.319 1.00 81.31 784 LEU A C 1
ATOM 6293 O O . LEU A 1 784 ? 16.625 -51.431 -42.493 1.00 81.31 784 LEU A O 1
ATOM 6297 N N . GLU A 1 785 ? 15.029 -52.485 -41.313 1.00 82.38 785 GLU A N 1
ATOM 6298 C CA . GLU A 1 785 ? 14.855 -51.424 -40.314 1.00 82.38 785 GLU A CA 1
ATOM 6299 C C . GLU A 1 785 ? 16.108 -51.265 -39.438 1.00 82.38 785 GLU A C 1
ATOM 6301 O O . GLU A 1 785 ? 16.553 -50.141 -39.213 1.00 82.38 785 GLU A O 1
ATOM 6306 N N . ALA A 1 786 ? 16.751 -52.362 -39.022 1.00 80.88 786 ALA A N 1
ATOM 6307 C CA . ALA A 1 786 ? 18.015 -52.332 -38.287 1.00 80.88 786 ALA A CA 1
ATOM 6308 C C . ALA A 1 786 ? 19.155 -51.723 -39.116 1.00 80.88 786 ALA A C 1
ATOM 6310 O O . ALA A 1 786 ? 19.948 -50.943 -38.584 1.00 80.88 786 ALA A O 1
ATOM 6311 N N . LYS A 1 787 ? 19.224 -52.022 -40.423 1.00 85.56 787 LYS A N 1
ATOM 6312 C CA . LYS A 1 787 ? 20.196 -51.388 -41.322 1.00 85.56 787 LYS A CA 1
ATOM 6313 C C . LYS A 1 787 ? 19.923 -49.889 -41.470 1.00 85.56 787 LYS A C 1
ATOM 6315 O O . LYS A 1 787 ? 20.824 -49.095 -41.225 1.00 85.56 787 LYS A O 1
ATOM 6320 N N . ALA A 1 788 ? 18.695 -49.501 -41.816 1.00 81.56 788 ALA A N 1
ATOM 6321 C CA . ALA A 1 788 ? 18.326 -48.096 -41.984 1.00 81.56 788 ALA A CA 1
ATOM 6322 C C . ALA A 1 788 ? 18.555 -47.291 -40.693 1.00 81.56 788 ALA A C 1
ATOM 6324 O O . ALA A 1 788 ? 19.085 -46.184 -40.741 1.00 81.56 788 ALA A O 1
ATOM 6325 N N . LYS A 1 789 ? 18.232 -47.873 -39.532 1.00 84.06 789 LYS A N 1
ATOM 6326 C CA . LYS A 1 789 ? 18.504 -47.280 -38.222 1.00 84.06 789 LYS A CA 1
ATOM 6327 C C . LYS A 1 789 ? 20.000 -47.121 -37.960 1.00 84.06 789 LYS A C 1
ATOM 6329 O O . LYS A 1 789 ? 20.400 -46.057 -37.509 1.00 84.06 789 LYS A O 1
ATOM 6334 N N . LYS A 1 790 ? 20.833 -48.116 -38.285 1.00 87.94 790 LYS A N 1
ATOM 6335 C CA . LYS A 1 790 ? 22.293 -47.989 -38.163 1.00 87.94 790 LYS A CA 1
ATOM 6336 C C . LYS A 1 790 ? 22.843 -46.879 -39.066 1.00 87.94 790 LYS A C 1
ATOM 6338 O O . LYS A 1 790 ? 23.637 -46.065 -38.603 1.00 87.94 790 LYS A O 1
ATOM 6343 N N . ASP A 1 791 ? 22.412 -46.834 -40.325 1.00 83.81 791 ASP A N 1
ATOM 6344 C CA . ASP A 1 791 ? 22.865 -45.828 -41.290 1.00 83.81 791 ASP A CA 1
ATOM 6345 C C . ASP A 1 791 ? 22.442 -44.407 -40.834 1.00 83.81 791 ASP A C 1
ATOM 6347 O O . ASP A 1 791 ? 23.229 -43.463 -40.934 1.00 83.81 791 ASP A O 1
ATOM 6351 N N . ILE A 1 792 ? 21.254 -44.259 -40.226 1.00 84.00 792 ILE A N 1
ATOM 6352 C CA . ILE A 1 792 ? 20.806 -43.025 -39.552 1.00 84.00 792 ILE A CA 1
ATOM 6353 C C . ILE A 1 792 ? 21.647 -42.718 -38.304 1.00 84.00 792 ILE A C 1
ATOM 6355 O O . ILE A 1 792 ? 22.100 -41.586 -38.156 1.00 84.00 792 ILE A O 1
ATOM 6359 N N . ASP A 1 793 ? 21.887 -43.689 -37.421 1.00 84.12 793 ASP A N 1
ATOM 6360 C CA . ASP A 1 793 ? 22.678 -43.508 -36.198 1.00 84.12 793 ASP A CA 1
ATOM 6361 C C . ASP A 1 793 ? 24.120 -43.071 -36.524 1.00 84.12 793 ASP A C 1
ATOM 6363 O O . ASP A 1 793 ? 24.689 -42.237 -35.822 1.00 84.12 793 ASP A O 1
ATOM 6367 N N . ASP A 1 794 ? 24.733 -43.613 -37.579 1.00 85.44 794 ASP A N 1
ATOM 6368 C CA . ASP A 1 794 ? 26.099 -43.274 -37.998 1.00 85.44 794 ASP A CA 1
ATOM 6369 C C . ASP A 1 794 ? 26.167 -41.905 -38.717 1.00 85.44 794 ASP A C 1
ATOM 6371 O O . ASP A 1 794 ? 27.120 -41.142 -38.504 1.00 85.44 794 ASP A O 1
ATOM 6375 N N . LEU A 1 795 ? 25.122 -41.513 -39.461 1.00 84.81 795 LEU A N 1
ATOM 6376 C CA . LEU A 1 795 ? 24.951 -40.138 -39.961 1.00 84.81 795 LEU A CA 1
ATOM 6377 C C . LEU A 1 795 ? 24.717 -39.132 -38.822 1.00 84.81 795 LEU A C 1
ATOM 6379 O O . LEU A 1 795 ? 25.321 -38.060 -38.810 1.00 84.81 795 LEU A O 1
ATOM 6383 N N . GLN A 1 796 ? 23.909 -39.477 -37.817 1.00 81.12 796 GLN A N 1
ATOM 6384 C CA . GLN A 1 796 ? 23.703 -38.635 -36.636 1.00 81.12 796 GLN A CA 1
ATOM 6385 C C . GLN A 1 796 ? 24.987 -38.499 -35.814 1.00 81.12 796 GLN A C 1
ATOM 6387 O O . GLN A 1 796 ? 25.325 -37.390 -35.413 1.00 81.12 796 GLN A O 1
ATOM 6392 N N . LYS A 1 797 ? 25.752 -39.581 -35.602 1.00 84.06 797 LYS A N 1
ATOM 6393 C CA . LYS A 1 797 ? 27.062 -39.521 -34.926 1.00 84.06 797 LYS A CA 1
ATOM 6394 C C . LYS A 1 797 ? 28.031 -38.602 -35.662 1.00 84.06 797 LYS A C 1
ATOM 6396 O O . LYS A 1 797 ? 28.675 -37.785 -35.015 1.00 84.06 797 LYS A O 1
ATOM 6401 N N . THR A 1 798 ? 28.137 -38.709 -36.987 1.00 82.50 798 THR A N 1
ATOM 6402 C CA . THR A 1 798 ? 29.062 -37.875 -37.776 1.00 82.50 798 THR A CA 1
ATOM 6403 C C . THR A 1 798 ? 28.631 -36.409 -37.822 1.00 82.50 798 THR A C 1
ATOM 6405 O O . THR A 1 798 ? 29.462 -35.540 -37.561 1.00 82.50 798 THR A O 1
ATOM 6408 N N . MET A 1 799 ? 27.343 -36.120 -38.033 1.00 79.38 799 MET A N 1
ATOM 6409 C CA . MET A 1 799 ? 26.799 -34.758 -37.961 1.00 79.38 799 MET A CA 1
ATOM 6410 C C . MET A 1 799 ? 26.977 -34.145 -36.564 1.00 79.38 799 MET A C 1
ATOM 6412 O O . MET A 1 799 ? 27.482 -33.032 -36.443 1.00 79.38 799 MET A O 1
ATOM 6416 N N . ASN A 1 800 ? 26.643 -34.884 -35.501 1.00 83.00 800 ASN A N 1
ATOM 6417 C CA . ASN A 1 800 ? 26.828 -34.421 -34.126 1.00 83.00 800 ASN A CA 1
ATOM 6418 C C . ASN A 1 800 ? 28.309 -34.211 -33.790 1.00 83.00 800 ASN A C 1
ATOM 6420 O O . ASN A 1 800 ? 28.621 -33.261 -33.085 1.00 83.00 800 ASN A O 1
ATOM 6424 N N . ARG A 1 801 ? 29.232 -35.036 -34.310 1.00 86.88 801 ARG A N 1
ATOM 6425 C CA . ARG A 1 801 ? 30.679 -34.842 -34.110 1.00 86.88 801 ARG A CA 1
ATOM 6426 C C . ARG A 1 801 ? 31.172 -33.547 -34.758 1.00 86.88 801 ARG A C 1
ATOM 6428 O O . ARG A 1 801 ? 31.939 -32.831 -34.129 1.00 86.88 801 ARG A O 1
ATOM 6435 N N . LEU A 1 802 ? 30.709 -33.235 -35.971 1.00 81.62 802 LEU A N 1
ATOM 6436 C CA . LEU A 1 802 ? 31.055 -31.994 -36.672 1.00 81.62 802 LEU A CA 1
ATOM 6437 C C . LEU A 1 802 ? 30.458 -30.763 -35.979 1.00 81.62 802 LEU A C 1
ATOM 6439 O O . LEU A 1 802 ? 31.186 -29.812 -35.716 1.00 81.62 802 LEU A O 1
ATOM 6443 N N . LEU A 1 803 ? 29.176 -30.810 -35.598 1.00 79.88 803 LEU A N 1
ATOM 6444 C CA . LEU A 1 803 ? 28.533 -29.746 -34.817 1.00 79.88 803 LEU A CA 1
ATOM 6445 C C . LEU A 1 803 ? 29.207 -29.548 -33.452 1.00 79.88 803 LEU A C 1
ATOM 6447 O O . LEU A 1 803 ? 29.281 -28.431 -32.957 1.00 79.88 803 LEU A O 1
ATOM 6451 N N . GLU A 1 804 ? 29.708 -30.613 -32.830 1.00 81.81 804 GLU A N 1
ATOM 6452 C CA . GLU A 1 804 ? 30.424 -30.553 -31.555 1.00 81.81 804 GLU A CA 1
ATOM 6453 C C . GLU A 1 804 ? 31.869 -30.040 -31.712 1.00 81.81 804 GLU A C 1
ATOM 6455 O O . GLU A 1 804 ? 32.371 -29.339 -30.834 1.00 81.81 804 GLU A O 1
ATOM 6460 N N . GLU A 1 805 ? 32.534 -30.332 -32.833 1.00 81.12 805 GLU A N 1
ATOM 6461 C CA . GLU A 1 805 ? 33.829 -29.748 -33.215 1.00 81.12 805 GLU A CA 1
ATOM 6462 C C . GLU A 1 805 ? 33.696 -28.247 -33.521 1.00 81.12 805 GLU A C 1
ATOM 6464 O O . GLU A 1 805 ? 34.484 -27.445 -33.016 1.00 81.12 805 GLU A O 1
ATOM 6469 N N . GLU A 1 806 ? 32.655 -27.850 -34.255 1.00 76.50 806 GLU A N 1
ATOM 6470 C CA . GLU A 1 806 ? 32.308 -26.453 -34.534 1.00 76.50 806 GLU A CA 1
ATOM 6471 C C . GLU A 1 806 ? 31.915 -25.699 -33.256 1.00 76.50 806 GLU A C 1
ATOM 6473 O O . GLU A 1 806 ? 32.456 -24.627 -32.985 1.00 76.50 806 GLU A O 1
ATOM 6478 N N . ARG A 1 807 ? 31.059 -26.284 -32.405 1.00 79.94 807 ARG A N 1
ATOM 6479 C CA . ARG A 1 807 ? 30.730 -25.727 -31.082 1.00 79.94 807 ARG A CA 1
ATOM 6480 C C . ARG A 1 807 ? 31.966 -25.565 -30.217 1.00 79.94 807 ARG A C 1
ATOM 6482 O O . ARG A 1 807 ? 32.093 -24.530 -29.583 1.00 79.94 807 ARG A O 1
ATOM 6489 N N . LYS A 1 808 ? 32.897 -26.522 -30.200 1.00 78.19 808 LYS A N 1
ATOM 6490 C CA . LYS A 1 808 ? 34.153 -26.401 -29.438 1.00 78.19 808 LYS A CA 1
ATOM 6491 C C . LYS A 1 808 ? 35.081 -25.329 -30.002 1.00 78.19 808 LYS A C 1
ATOM 6493 O O . LYS A 1 808 ? 35.694 -24.608 -29.219 1.00 78.19 808 LYS A O 1
ATOM 6498 N N . ALA A 1 809 ? 35.155 -25.171 -31.323 1.00 76.12 809 ALA A N 1
ATOM 6499 C CA . ALA A 1 809 ? 35.878 -24.063 -31.941 1.00 76.12 809 ALA A CA 1
ATOM 6500 C C . ALA A 1 809 ? 35.243 -22.710 -31.571 1.00 76.12 809 ALA A C 1
ATOM 6502 O O . ALA A 1 809 ? 35.944 -21.822 -31.086 1.00 76.12 809 ALA A O 1
ATOM 6503 N N . HIS A 1 810 ? 33.919 -22.586 -31.709 1.00 75.94 810 HIS A N 1
ATOM 6504 C CA . HIS A 1 810 ? 33.171 -21.375 -31.383 1.00 75.94 810 HIS A CA 1
ATOM 6505 C C . HIS A 1 810 ? 33.238 -21.040 -29.886 1.00 75.94 810 HIS A C 1
ATOM 6507 O O . HIS A 1 810 ? 33.561 -19.907 -29.535 1.00 75.94 810 HIS A O 1
ATOM 6513 N N . CYS A 1 811 ? 33.000 -22.013 -28.998 1.00 76.12 811 CYS A N 1
ATOM 6514 C CA . CYS A 1 811 ? 33.174 -21.884 -27.550 1.00 76.12 811 CYS A CA 1
ATOM 6515 C C . CYS A 1 811 ? 34.587 -21.430 -27.214 1.00 76.12 811 CYS A C 1
ATOM 6517 O O . CYS A 1 811 ? 34.716 -20.443 -26.510 1.00 76.12 811 CYS A O 1
ATOM 6519 N N . LYS A 1 812 ? 35.635 -22.027 -27.793 1.00 80.12 812 LYS A N 1
ATOM 6520 C CA . LYS A 1 812 ? 37.004 -21.575 -27.532 1.00 80.12 812 LYS A CA 1
ATOM 6521 C C . LYS A 1 812 ? 37.256 -20.142 -28.012 1.00 80.12 812 LYS A C 1
ATOM 6523 O O . LYS A 1 812 ? 37.835 -19.359 -27.270 1.00 80.12 812 LYS A O 1
ATOM 6528 N N . THR A 1 813 ? 36.794 -19.753 -29.204 1.00 75.38 813 THR A N 1
ATOM 6529 C CA . THR A 1 813 ? 36.916 -18.350 -29.656 1.00 75.38 813 THR A CA 1
ATOM 6530 C C . THR A 1 813 ? 36.090 -17.384 -28.808 1.00 75.38 813 THR A C 1
ATOM 6532 O O . THR A 1 813 ? 36.501 -16.242 -28.602 1.00 75.38 813 THR A O 1
ATOM 6535 N N . LYS A 1 814 ? 34.950 -17.849 -28.286 1.00 78.94 814 LYS A N 1
ATOM 6536 C CA . LYS A 1 814 ? 34.081 -17.103 -27.384 1.00 78.94 814 LYS A CA 1
ATOM 6537 C C . LYS A 1 814 ? 34.757 -16.937 -26.024 1.00 78.94 814 LYS A C 1
ATOM 6539 O O . LYS A 1 814 ? 34.947 -15.799 -25.629 1.00 78.94 814 LYS A O 1
ATOM 6544 N N . GLU A 1 815 ? 35.238 -18.005 -25.396 1.00 77.12 815 GLU A N 1
ATOM 6545 C CA . GLU A 1 815 ? 36.054 -18.020 -24.173 1.00 77.12 815 GLU A CA 1
ATOM 6546 C C . GLU A 1 815 ? 37.303 -17.134 -24.311 1.00 77.12 815 GLU A C 1
ATOM 6548 O O . GLU A 1 815 ? 37.564 -16.305 -23.446 1.00 77.12 815 GLU A O 1
ATOM 6553 N N . ASP A 1 816 ? 38.031 -17.210 -25.431 1.00 78.12 816 ASP A N 1
ATOM 6554 C CA . ASP A 1 816 ? 39.179 -16.340 -25.726 1.00 78.12 816 ASP A CA 1
ATOM 6555 C C . ASP A 1 816 ? 38.781 -14.859 -25.889 1.00 78.12 816 ASP A C 1
ATOM 6557 O O . ASP A 1 816 ? 39.637 -13.978 -25.753 1.00 78.12 816 ASP A O 1
ATOM 6561 N N . SER A 1 817 ? 37.521 -14.554 -26.216 1.00 75.75 817 SER A N 1
ATOM 6562 C CA . SER A 1 817 ? 36.990 -13.184 -26.297 1.00 75.75 817 SER A CA 1
ATOM 6563 C C . SER A 1 817 ? 36.403 -12.710 -24.963 1.00 75.75 817 SER A C 1
ATOM 6565 O O . SER A 1 817 ? 36.671 -11.586 -24.546 1.00 75.75 817 SER A O 1
ATOM 6567 N N . GLU A 1 818 ? 35.707 -13.586 -24.240 1.00 79.00 818 GLU A N 1
ATOM 6568 C CA . GLU A 1 818 ? 35.118 -13.349 -22.926 1.00 79.00 818 GLU A CA 1
ATOM 6569 C C . GLU A 1 818 ? 36.212 -13.219 -21.869 1.00 79.00 818 GLU A C 1
ATOM 6571 O O . GLU A 1 818 ? 36.141 -12.309 -21.063 1.00 79.00 818 GLU A O 1
ATOM 6576 N N . ALA A 1 819 ? 37.300 -13.991 -21.923 1.00 77.31 819 ALA A N 1
ATOM 6577 C CA . ALA A 1 819 ? 38.465 -13.793 -21.059 1.00 77.31 819 ALA A CA 1
ATOM 6578 C C . ALA A 1 819 ? 39.156 -12.436 -21.302 1.00 77.31 819 ALA A C 1
ATOM 6580 O O . ALA A 1 819 ? 39.673 -11.822 -20.366 1.00 77.31 819 ALA A O 1
ATOM 6581 N N . LYS A 1 820 ? 39.144 -11.925 -22.544 1.00 79.56 820 LYS A N 1
ATOM 6582 C CA . LYS A 1 820 ? 39.655 -10.578 -22.862 1.00 79.56 820 LYS A CA 1
ATOM 6583 C C . LYS A 1 820 ? 38.697 -9.491 -22.377 1.00 79.56 820 LYS A C 1
ATOM 6585 O O . LYS A 1 820 ? 39.161 -8.522 -21.780 1.00 79.56 820 LYS A O 1
ATOM 6590 N N . LEU A 1 821 ? 37.390 -9.668 -22.576 1.00 75.44 821 LEU A N 1
ATOM 6591 C CA . LEU A 1 821 ? 36.359 -8.766 -22.060 1.00 75.44 821 LEU A CA 1
ATOM 6592 C C . LEU A 1 821 ? 36.370 -8.740 -20.530 1.00 75.44 821 LEU A C 1
ATOM 6594 O O . LEU A 1 821 ? 36.529 -7.664 -19.982 1.00 75.44 821 LEU A O 1
ATOM 6598 N N . LEU A 1 822 ? 36.367 -9.886 -19.848 1.00 78.50 822 LEU A N 1
ATOM 6599 C CA . LEU A 1 822 ? 36.504 -10.014 -18.392 1.00 78.50 822 LEU A CA 1
ATOM 6600 C C . LEU A 1 822 ? 37.832 -9.444 -17.871 1.00 78.50 822 LEU A C 1
ATOM 6602 O O . LEU A 1 822 ? 37.865 -8.901 -16.773 1.00 78.50 822 LEU A O 1
ATOM 6606 N N . SER A 1 823 ? 38.930 -9.502 -18.634 1.00 84.31 823 SER A N 1
ATOM 6607 C CA . SER A 1 823 ? 40.188 -8.834 -18.255 1.00 84.31 823 SER A CA 1
ATOM 6608 C C . SER A 1 823 ? 40.105 -7.306 -18.369 1.00 84.31 823 SER A C 1
ATOM 6610 O O . SER A 1 823 ? 40.724 -6.594 -17.578 1.00 84.31 823 SER A O 1
ATOM 6612 N N . ILE A 1 824 ? 39.345 -6.786 -19.336 1.00 80.50 824 ILE A N 1
ATOM 6613 C CA . ILE A 1 824 ? 39.096 -5.349 -19.521 1.00 80.50 824 ILE A CA 1
ATOM 6614 C C . ILE A 1 824 ? 38.066 -4.848 -18.497 1.00 80.50 824 ILE A C 1
ATOM 6616 O O . ILE A 1 824 ? 38.304 -3.847 -17.831 1.00 80.50 824 ILE A O 1
ATOM 6620 N N . GLU A 1 825 ? 36.971 -5.577 -18.312 1.00 78.06 825 GLU A N 1
ATOM 6621 C CA . GLU A 1 825 ? 35.926 -5.342 -17.319 1.00 78.06 825 GLU A CA 1
ATOM 6622 C C . GLU A 1 825 ? 36.486 -5.442 -15.902 1.00 78.06 825 GLU A C 1
ATOM 6624 O O . GLU A 1 825 ? 36.228 -4.555 -15.107 1.00 78.06 825 GLU A O 1
ATOM 6629 N N . SER A 1 826 ? 37.338 -6.424 -15.586 1.00 79.94 826 SER A N 1
ATOM 6630 C CA . SER A 1 826 ? 38.023 -6.485 -14.289 1.00 79.94 826 SER A CA 1
ATOM 6631 C C . SER A 1 826 ? 38.951 -5.289 -14.067 1.00 79.94 826 SER A C 1
ATOM 6633 O O . SER A 1 826 ? 39.046 -4.825 -12.937 1.00 79.94 826 SER A O 1
ATOM 6635 N N . LYS A 1 827 ? 39.602 -4.741 -15.102 1.00 82.44 827 LYS A N 1
ATOM 6636 C CA . LYS A 1 827 ? 40.397 -3.506 -14.962 1.00 82.44 827 LYS A CA 1
ATOM 6637 C C . LYS A 1 827 ? 39.508 -2.295 -14.706 1.00 82.44 827 LYS A C 1
ATOM 6639 O O . LYS A 1 827 ? 39.718 -1.612 -13.711 1.00 82.44 827 LYS A O 1
ATOM 6644 N N . TRP A 1 828 ? 38.491 -2.075 -15.540 1.00 82.88 828 TRP A N 1
ATOM 6645 C CA . TRP A 1 828 ? 37.534 -0.981 -15.348 1.00 82.88 828 TRP A CA 1
ATOM 6646 C C . TRP A 1 828 ? 36.785 -1.091 -14.026 1.00 82.88 828 TRP A C 1
ATOM 6648 O O . TRP A 1 828 ? 36.567 -0.078 -13.376 1.00 82.88 828 TRP A O 1
ATOM 6658 N N . LYS A 1 829 ? 36.450 -2.307 -13.592 1.00 83.06 829 LYS A N 1
ATOM 6659 C CA . LYS A 1 829 ? 35.851 -2.580 -12.293 1.00 83.06 829 LYS A CA 1
ATOM 6660 C C . LYS A 1 829 ? 36.831 -2.305 -11.161 1.00 83.06 829 LYS A C 1
ATOM 6662 O O . LYS A 1 829 ? 36.456 -1.601 -10.246 1.00 83.06 829 LYS A O 1
ATOM 6667 N N . ASN A 1 830 ? 38.085 -2.748 -11.226 1.00 80.62 830 ASN A N 1
ATOM 6668 C CA . ASN A 1 830 ? 39.070 -2.423 -10.188 1.00 80.62 830 ASN A CA 1
ATOM 6669 C C . ASN A 1 830 ? 39.354 -0.905 -10.113 1.00 80.62 830 ASN A C 1
ATOM 6671 O O . ASN A 1 830 ? 39.572 -0.370 -9.027 1.00 80.62 830 ASN A O 1
ATOM 6675 N N . GLU A 1 831 ? 39.329 -0.189 -11.243 1.00 83.81 831 GLU A N 1
ATOM 6676 C CA . GLU A 1 831 ? 39.442 1.276 -11.272 1.00 83.81 831 GLU A CA 1
ATOM 6677 C C . GLU A 1 831 ? 38.176 1.973 -10.750 1.00 83.81 831 GLU A C 1
ATOM 6679 O O . GLU A 1 831 ? 38.288 2.935 -9.988 1.00 83.81 831 GLU A O 1
ATOM 6684 N N . TYR A 1 832 ? 36.988 1.476 -11.106 1.00 81.56 832 TYR A N 1
ATOM 6685 C CA . TYR A 1 832 ? 35.693 1.974 -10.641 1.00 81.56 832 TYR A CA 1
ATOM 6686 C C . TYR A 1 832 ? 35.491 1.703 -9.149 1.00 81.56 832 TYR A C 1
ATOM 6688 O O . TYR A 1 832 ? 35.265 2.647 -8.404 1.00 81.56 832 TYR A O 1
ATOM 6696 N N . ASP A 1 833 ? 35.665 0.462 -8.696 1.00 80.56 833 ASP A N 1
ATOM 6697 C CA . ASP A 1 833 ? 35.645 0.048 -7.293 1.00 80.56 833 ASP A CA 1
ATOM 6698 C C . ASP A 1 833 ? 36.695 0.851 -6.506 1.00 80.56 833 ASP A C 1
ATOM 6700 O O . ASP A 1 833 ? 36.389 1.372 -5.441 1.00 80.56 833 ASP A O 1
ATOM 6704 N N . GLY A 1 834 ? 37.894 1.084 -7.058 1.00 82.38 834 GLY A N 1
ATOM 6705 C CA . GLY A 1 834 ? 38.915 1.939 -6.441 1.00 82.38 834 GLY A CA 1
ATOM 6706 C C . GLY A 1 834 ? 38.585 3.443 -6.438 1.00 82.38 834 GLY A C 1
ATOM 6707 O O . GLY A 1 834 ? 39.090 4.188 -5.596 1.00 82.38 834 GLY A O 1
ATOM 6708 N N . LEU A 1 835 ? 37.764 3.951 -7.362 1.00 80.81 835 LEU A N 1
ATOM 6709 C CA . LEU A 1 835 ? 37.219 5.320 -7.327 1.00 80.81 835 LEU A CA 1
ATOM 6710 C C . LEU A 1 835 ? 36.034 5.422 -6.355 1.00 80.81 835 LEU A C 1
ATOM 6712 O O . LEU A 1 835 ? 35.943 6.390 -5.598 1.00 80.81 835 LEU A O 1
ATOM 6716 N N . GLN A 1 836 ? 35.177 4.404 -6.321 1.00 78.31 836 GLN A N 1
ATOM 6717 C CA . GLN A 1 836 ? 34.053 4.265 -5.406 1.00 78.31 836 GLN A CA 1
ATOM 6718 C C . GLN A 1 836 ? 34.544 4.091 -3.967 1.00 78.31 836 GLN A C 1
ATOM 6720 O O . GLN A 1 836 ? 33.989 4.723 -3.078 1.00 78.31 836 GLN A O 1
ATOM 6725 N N . GLU A 1 837 ? 35.613 3.337 -3.714 1.00 79.50 837 GLU A N 1
ATOM 6726 C CA . GLU A 1 837 ? 36.254 3.200 -2.401 1.00 79.50 837 GLU A CA 1
ATOM 6727 C C . GLU A 1 837 ? 36.874 4.528 -1.951 1.00 79.50 837 GLU A C 1
ATOM 6729 O O . GLU A 1 837 ? 36.688 4.935 -0.809 1.00 79.50 837 GLU A O 1
ATOM 6734 N N . ARG A 1 838 ? 37.533 5.283 -2.843 1.00 80.38 838 ARG A N 1
ATOM 6735 C CA . ARG A 1 838 ? 38.024 6.635 -2.509 1.00 80.38 838 ARG A CA 1
ATOM 6736 C C . ARG A 1 838 ? 36.880 7.609 -2.201 1.00 80.38 838 ARG A C 1
ATOM 6738 O O . ARG A 1 838 ? 36.966 8.347 -1.219 1.00 80.38 838 ARG A O 1
ATOM 6745 N N . SER A 1 839 ? 35.801 7.575 -2.984 1.00 76.12 839 SER A N 1
ATOM 6746 C CA . SER A 1 839 ? 34.608 8.407 -2.781 1.00 76.12 839 SER A CA 1
ATOM 6747 C C . SER A 1 839 ? 33.873 8.046 -1.485 1.00 76.12 839 SER A C 1
ATOM 6749 O O . SER A 1 839 ? 33.669 8.899 -0.624 1.00 76.12 839 SER A O 1
ATOM 6751 N N . THR A 1 840 ? 33.568 6.763 -1.278 1.00 76.62 840 THR A N 1
ATOM 6752 C CA . THR A 1 840 ? 32.908 6.257 -0.066 1.00 76.62 840 THR A CA 1
ATOM 6753 C C . THR A 1 840 ? 33.798 6.341 1.167 1.00 76.62 840 THR A C 1
ATOM 6755 O O . THR A 1 840 ? 33.272 6.621 2.229 1.00 76.62 840 THR A O 1
ATOM 6758 N N . SER A 1 841 ? 35.127 6.215 1.078 1.00 80.81 841 SER A N 1
ATOM 6759 C CA . SER A 1 841 ? 36.028 6.490 2.209 1.00 80.81 841 SER A CA 1
ATOM 6760 C C . SER A 1 841 ? 36.000 7.970 2.598 1.00 80.81 841 SER A C 1
ATOM 6762 O O . SER A 1 841 ? 35.965 8.289 3.785 1.00 80.81 841 SER A O 1
ATOM 6764 N N . GLY A 1 842 ? 35.968 8.885 1.622 1.00 80.44 842 GLY A N 1
ATOM 6765 C CA . GLY A 1 842 ? 35.797 10.318 1.879 1.00 80.44 842 GLY A CA 1
ATOM 6766 C C . GLY A 1 842 ? 34.438 10.643 2.506 1.00 80.44 842 GLY A C 1
ATOM 6767 O O . GLY A 1 842 ? 34.374 11.332 3.524 1.00 80.44 842 GLY A O 1
ATOM 6768 N N . LEU A 1 843 ? 33.361 10.092 1.943 1.00 76.25 843 LEU A N 1
ATOM 6769 C CA . LEU A 1 843 ? 31.987 10.306 2.399 1.00 76.25 843 LEU A CA 1
ATOM 6770 C C . LEU A 1 843 ? 31.732 9.639 3.761 1.00 76.25 843 LEU A C 1
ATOM 6772 O O . LEU A 1 843 ? 31.133 10.261 4.633 1.00 76.25 843 LEU A O 1
ATOM 6776 N N . ASN A 1 844 ? 32.278 8.444 4.004 1.00 78.50 844 ASN A N 1
ATOM 6777 C CA . ASN A 1 844 ? 32.245 7.780 5.307 1.00 78.50 844 ASN A CA 1
ATOM 6778 C C . ASN A 1 844 ? 33.028 8.571 6.355 1.00 78.50 844 ASN A C 1
ATOM 6780 O O . ASN A 1 844 ? 32.496 8.746 7.435 1.00 78.50 844 ASN A O 1
ATOM 6784 N N . LYS A 1 845 ? 34.204 9.140 6.053 1.00 81.75 845 LYS A N 1
ATOM 6785 C CA . LYS A 1 845 ? 34.930 10.020 6.998 1.00 81.75 845 LYS A CA 1
ATOM 6786 C C . LYS A 1 845 ? 34.174 11.314 7.318 1.00 81.75 845 LYS A C 1
ATOM 6788 O O . LYS A 1 845 ? 34.310 11.849 8.415 1.00 81.75 845 LYS A O 1
ATOM 6793 N N . TYR A 1 846 ? 33.376 11.830 6.381 1.00 77.56 846 TYR A N 1
ATOM 6794 C CA . TYR A 1 846 ? 32.448 12.932 6.656 1.00 77.56 846 TYR A CA 1
ATOM 6795 C C . TYR A 1 846 ? 31.258 12.478 7.509 1.00 77.56 846 TYR A C 1
ATOM 6797 O O . TYR A 1 846 ? 30.907 13.159 8.472 1.00 77.56 846 TYR A O 1
ATOM 6805 N N . LYS A 1 847 ? 30.675 11.314 7.197 1.00 79.25 847 LYS A N 1
ATOM 6806 C CA . LYS A 1 847 ? 29.568 10.718 7.950 1.00 79.25 847 LYS A CA 1
ATOM 6807 C C . LYS A 1 847 ? 29.985 10.396 9.384 1.00 79.25 847 LYS A C 1
ATOM 6809 O O . LYS A 1 847 ? 29.292 10.810 10.298 1.00 79.25 847 LYS A O 1
ATOM 6814 N N . GLU A 1 848 ? 31.129 9.751 9.570 1.00 81.81 848 GLU A N 1
ATOM 6815 C CA . GLU A 1 848 ? 31.786 9.430 10.840 1.00 81.81 848 GLU A CA 1
ATOM 6816 C C . GLU A 1 848 ? 31.974 10.694 11.684 1.00 81.81 848 GLU A C 1
ATOM 6818 O O . GLU A 1 848 ? 31.402 10.775 12.760 1.00 81.81 848 GLU A O 1
ATOM 6823 N N . LYS A 1 849 ? 32.592 11.757 11.153 1.00 83.81 849 LYS A N 1
ATOM 6824 C CA . LYS A 1 849 ? 32.706 13.045 11.868 1.00 83.81 849 LYS A CA 1
ATOM 6825 C C . LYS A 1 849 ? 31.364 13.705 12.194 1.00 83.81 849 LYS A C 1
ATOM 6827 O O . LYS A 1 849 ? 31.226 14.350 13.233 1.00 83.81 849 LYS A O 1
ATOM 6832 N N . SER A 1 850 ? 30.366 13.581 11.317 1.00 77.56 850 SER A N 1
ATOM 6833 C CA . SER A 1 850 ? 29.015 14.085 11.604 1.00 77.56 850 SER A CA 1
ATOM 6834 C C . SER A 1 850 ? 28.309 13.250 12.679 1.00 77.56 850 SER A C 1
ATOM 6836 O O . SER A 1 850 ? 27.618 13.809 13.525 1.00 77.56 850 SER A O 1
ATOM 6838 N N . GLN A 1 851 ? 28.554 11.939 12.696 1.00 82.75 851 GLN A N 1
ATOM 6839 C CA . GLN A 1 851 ? 28.018 10.972 13.643 1.00 82.75 851 GLN A CA 1
ATOM 6840 C C . GLN A 1 851 ? 28.671 11.148 15.019 1.00 82.75 851 GLN A C 1
ATOM 6842 O O . GLN A 1 851 ? 27.951 11.309 15.993 1.00 82.75 851 GLN A O 1
ATOM 6847 N N . GLU A 1 852 ? 30.000 11.273 15.100 1.00 86.25 852 GLU A N 1
ATOM 6848 C CA . GLU A 1 852 ? 30.734 11.675 16.310 1.00 86.25 852 GLU A CA 1
ATOM 6849 C C . GLU A 1 852 ? 30.158 12.972 16.900 1.00 86.25 852 GLU A C 1
ATOM 6851 O O . GLU A 1 852 ? 29.962 13.085 18.113 1.00 86.25 852 GLU A O 1
ATOM 6856 N N . ARG A 1 853 ? 29.849 13.963 16.047 1.00 87.38 853 ARG A N 1
ATOM 6857 C CA . ARG A 1 853 ? 29.263 15.235 16.487 1.00 87.38 853 ARG A CA 1
ATOM 6858 C C . ARG A 1 853 ? 27.824 15.074 16.982 1.00 87.38 853 ARG A C 1
ATOM 6860 O O . ARG A 1 853 ? 27.485 15.690 17.991 1.00 87.38 853 ARG A O 1
ATOM 6867 N N . ILE A 1 854 ? 27.009 14.253 16.319 1.00 83.00 854 ILE A N 1
ATOM 6868 C CA . ILE A 1 854 ? 25.645 13.909 16.750 1.00 83.00 854 ILE A CA 1
ATOM 6869 C C . ILE A 1 854 ? 25.682 13.157 18.084 1.00 83.00 854 ILE A C 1
ATOM 6871 O O . ILE A 1 854 ? 24.999 13.567 19.012 1.00 83.00 854 ILE A O 1
ATOM 6875 N N . GLU A 1 855 ? 26.527 12.139 18.230 1.00 84.94 855 GLU A N 1
ATOM 6876 C CA . GLU A 1 855 ? 26.678 11.346 19.456 1.00 84.94 855 GLU A CA 1
ATOM 6877 C C . GLU A 1 855 ? 27.235 12.159 20.627 1.00 84.94 855 GLU A C 1
ATOM 6879 O O . GLU A 1 855 ? 26.909 11.884 21.781 1.00 84.94 855 GLU A O 1
ATOM 6884 N N . THR A 1 856 ? 28.075 13.160 20.351 1.00 86.06 856 THR A N 1
ATOM 6885 C CA . THR A 1 856 ? 28.543 14.107 21.373 1.00 86.06 856 THR A CA 1
ATOM 6886 C C . THR A 1 856 ? 27.388 14.991 21.845 1.00 86.06 856 THR A C 1
ATOM 6888 O O . THR A 1 856 ? 27.179 15.116 23.046 1.00 86.06 856 THR A O 1
ATOM 6891 N N . LEU A 1 857 ? 26.582 15.536 20.924 1.00 84.62 857 LEU A N 1
ATOM 6892 C CA . LEU A 1 857 ? 25.392 16.326 21.267 1.00 84.62 857 LEU A CA 1
ATOM 6893 C C . LEU A 1 857 ? 24.308 15.480 21.958 1.00 84.62 857 LEU A C 1
ATOM 6895 O O . LEU A 1 857 ? 23.653 15.962 22.877 1.00 84.62 857 LEU A O 1
ATOM 6899 N N . GLN A 1 858 ? 24.129 14.219 21.558 1.00 81.88 858 GLN A N 1
ATOM 6900 C CA . GLN A 1 858 ? 23.218 13.277 22.212 1.00 81.88 858 GLN A CA 1
ATOM 6901 C C . GLN A 1 858 ? 23.642 13.033 23.660 1.00 81.88 858 GLN A C 1
ATOM 6903 O O . GLN A 1 858 ? 22.821 13.241 24.546 1.00 81.88 858 GLN A O 1
ATOM 6908 N N . ARG A 1 859 ? 24.924 12.736 23.916 1.00 84.81 859 ARG A N 1
ATOM 6909 C CA . ARG A 1 859 ? 25.464 12.631 25.283 1.00 84.81 859 ARG A CA 1
ATOM 6910 C C . ARG A 1 859 ? 25.310 13.934 26.073 1.00 84.81 859 ARG A C 1
ATOM 6912 O O . ARG A 1 859 ? 24.843 13.899 27.204 1.00 84.81 859 ARG A O 1
ATOM 6919 N N . GLU A 1 860 ? 25.590 15.093 25.472 1.00 85.62 860 GLU A N 1
ATOM 6920 C CA . GLU A 1 860 ? 25.362 16.398 26.116 1.00 85.62 860 GLU A CA 1
ATOM 6921 C C . GLU A 1 860 ? 23.884 16.618 26.511 1.00 85.62 860 GLU A C 1
ATOM 6923 O O . GLU A 1 860 ? 23.620 17.247 27.541 1.00 85.62 860 GLU A O 1
ATOM 6928 N N . TYR A 1 861 ? 22.915 16.109 25.738 1.00 84.94 861 TYR A N 1
ATOM 6929 C CA . TYR A 1 861 ? 21.486 16.149 26.080 1.00 84.94 861 TYR A CA 1
ATOM 6930 C C . TYR A 1 861 ? 21.067 15.062 27.080 1.00 84.94 861 TYR A C 1
ATOM 6932 O O . TYR A 1 861 ? 20.248 15.337 27.957 1.00 84.94 861 TYR A O 1
ATOM 6940 N N . GLU A 1 862 ? 21.629 13.857 27.001 1.00 85.44 862 GLU A N 1
ATOM 6941 C CA . GLU A 1 862 ? 21.397 12.776 27.965 1.00 85.44 862 GLU A CA 1
ATOM 6942 C C . GLU A 1 862 ? 21.902 13.174 29.357 1.00 85.44 862 GLU A C 1
ATOM 6944 O O . GLU A 1 862 ? 21.126 13.116 30.310 1.00 85.44 862 GLU A O 1
ATOM 6949 N N . ASP A 1 863 ? 23.112 13.737 29.460 1.00 87.06 863 ASP A N 1
ATOM 6950 C CA . ASP A 1 863 ? 23.670 14.300 30.697 1.00 87.06 863 ASP A CA 1
ATOM 6951 C C . ASP A 1 863 ? 22.795 15.431 31.275 1.00 87.06 863 ASP A C 1
ATOM 6953 O O . ASP A 1 863 ? 22.766 15.652 32.489 1.00 87.06 863 ASP A O 1
ATOM 6957 N N . GLN A 1 864 ? 22.124 16.221 30.427 1.00 84.12 864 GLN A N 1
ATOM 6958 C CA . GLN A 1 864 ? 21.187 17.265 30.872 1.00 84.12 864 GLN A CA 1
ATOM 6959 C C . GLN A 1 864 ? 19.882 16.654 31.392 1.00 84.12 864 GLN A C 1
ATOM 6961 O O . GLN A 1 864 ? 19.397 17.044 32.455 1.00 84.12 864 GLN A O 1
ATOM 6966 N N . ILE A 1 865 ? 19.332 15.671 30.678 1.00 83.00 865 ILE A N 1
ATOM 6967 C CA . ILE A 1 865 ? 18.122 14.945 31.073 1.00 83.00 865 ILE A CA 1
ATOM 6968 C C . ILE A 1 865 ? 18.358 14.158 32.371 1.00 83.00 865 ILE A C 1
ATOM 6970 O O . ILE A 1 865 ? 17.467 14.116 33.217 1.00 83.00 865 ILE A O 1
ATOM 6974 N N . GLU A 1 866 ? 19.535 13.561 32.564 1.00 87.62 866 GLU A N 1
ATOM 6975 C CA . GLU A 1 866 ? 19.895 12.852 33.794 1.00 87.62 866 GLU A CA 1
ATOM 6976 C C . GLU A 1 866 ? 20.025 13.810 34.984 1.00 87.62 866 GLU A C 1
ATOM 6978 O O . GLU A 1 866 ? 19.364 13.593 35.998 1.00 87.62 866 GLU A O 1
ATOM 6983 N N . ARG A 1 867 ? 20.719 14.947 34.832 1.00 86.31 867 ARG A N 1
ATOM 6984 C CA . ARG A 1 867 ? 20.762 15.998 35.870 1.00 86.31 867 ARG A CA 1
ATOM 6985 C C . ARG A 1 867 ? 19.371 16.529 36.247 1.00 86.31 867 ARG A C 1
ATOM 6987 O O . ARG A 1 867 ? 19.102 16.759 37.424 1.00 86.31 867 ARG A O 1
ATOM 6994 N N . ILE A 1 868 ? 18.463 16.678 35.278 1.00 83.44 868 ILE A N 1
ATOM 6995 C CA . ILE A 1 868 ? 17.063 17.065 35.538 1.00 83.44 868 ILE A CA 1
ATOM 6996 C C . ILE A 1 868 ? 16.301 15.947 36.275 1.00 83.44 868 ILE A C 1
ATOM 6998 O O . ILE A 1 868 ? 15.535 16.235 37.197 1.00 83.44 868 ILE A O 1
ATOM 7002 N N . LYS A 1 869 ? 16.520 14.672 35.919 1.00 84.19 869 LYS A N 1
ATOM 7003 C CA . LYS A 1 869 ? 15.930 13.513 36.616 1.00 84.19 869 LYS A CA 1
ATOM 7004 C C . LYS A 1 869 ? 16.436 13.382 38.054 1.00 84.19 869 LYS A C 1
ATOM 7006 O O . LYS A 1 869 ? 15.631 13.072 38.930 1.00 84.19 869 LYS A O 1
ATOM 7011 N N . GLU A 1 870 ? 17.722 13.617 38.312 1.00 86.12 870 GLU A N 1
ATOM 7012 C CA . GLU A 1 870 ? 18.283 13.584 39.667 1.00 86.12 870 GLU A CA 1
ATOM 7013 C C . GLU A 1 870 ? 17.726 14.712 40.538 1.00 86.12 870 GLU A C 1
ATOM 7015 O O . GLU A 1 870 ? 17.235 14.425 41.628 1.00 86.12 870 GLU A O 1
ATOM 7020 N N . GLY A 1 871 ? 17.672 15.953 40.036 1.00 82.31 871 GLY A N 1
ATOM 7021 C CA . GLY A 1 871 ? 17.030 17.062 40.754 1.00 82.31 871 GLY A CA 1
ATOM 7022 C C . GLY A 1 871 ? 15.559 16.772 41.082 1.00 82.31 871 GLY A C 1
ATOM 7023 O O . GLY A 1 871 ? 15.147 16.853 42.237 1.00 82.31 871 GLY A O 1
ATOM 7024 N N . ALA A 1 872 ? 14.781 16.306 40.099 1.00 81.12 872 ALA A N 1
ATOM 7025 C CA . ALA A 1 872 ? 13.381 15.924 40.309 1.00 81.12 872 ALA A CA 1
ATOM 7026 C C . ALA A 1 872 ? 13.206 14.730 41.276 1.00 81.12 872 ALA A C 1
ATOM 7028 O O . ALA A 1 872 ? 12.176 14.612 41.947 1.00 81.12 872 ALA A O 1
ATOM 7029 N N . LYS A 1 873 ? 14.197 13.833 41.366 1.00 82.19 873 LYS A N 1
ATOM 7030 C CA . LYS A 1 873 ? 14.227 12.733 42.339 1.00 82.19 873 LYS A CA 1
ATOM 7031 C C . LYS A 1 873 ? 14.544 13.247 43.744 1.00 82.19 873 LYS A C 1
ATOM 7033 O O . LYS A 1 873 ? 13.860 12.841 44.682 1.00 82.19 873 LYS A O 1
ATOM 7038 N N . GLU A 1 874 ? 15.518 14.142 43.895 1.00 84.88 874 GLU A N 1
ATOM 7039 C CA . GLU A 1 874 ? 15.851 14.762 45.181 1.00 84.88 874 GLU A CA 1
ATOM 7040 C C . GLU A 1 874 ? 14.667 15.581 45.721 1.00 84.88 874 GLU A C 1
ATOM 7042 O O . GLU A 1 874 ? 14.259 15.380 46.867 1.00 84.88 874 GLU A O 1
ATOM 7047 N N . ASP A 1 875 ? 14.029 16.403 44.882 1.00 82.19 875 ASP A N 1
ATOM 7048 C CA . ASP A 1 875 ? 12.803 17.132 45.230 1.00 82.19 875 ASP A CA 1
ATOM 7049 C C . ASP A 1 875 ? 11.681 16.184 45.673 1.00 82.19 875 ASP A C 1
ATOM 7051 O O . ASP A 1 875 ? 11.041 16.406 46.705 1.00 82.19 875 ASP A O 1
ATOM 7055 N N . LYS A 1 876 ? 11.470 15.076 44.950 1.00 84.19 876 LYS A N 1
ATOM 7056 C CA . LYS A 1 876 ? 10.482 14.051 45.315 1.00 84.19 876 LYS A CA 1
ATOM 7057 C C . LYS A 1 876 ? 10.808 13.385 46.655 1.00 84.19 876 LYS A C 1
ATOM 7059 O O . LYS A 1 876 ? 9.903 13.178 47.465 1.00 84.19 876 LYS A O 1
ATOM 7064 N N . GLU A 1 877 ? 12.070 13.055 46.920 1.00 82.44 877 GLU A N 1
ATOM 7065 C CA . GLU A 1 877 ? 12.492 12.487 48.204 1.00 82.44 877 GLU A CA 1
ATOM 7066 C C . GLU A 1 877 ? 12.351 13.496 49.352 1.00 82.44 877 GLU A C 1
ATOM 7068 O O . GLU A 1 877 ? 11.878 13.127 50.429 1.00 82.44 877 GLU A O 1
ATOM 7073 N N . ASN A 1 878 ? 12.668 14.771 49.119 1.00 84.81 878 ASN A N 1
ATOM 7074 C CA . ASN A 1 878 ? 12.461 15.864 50.070 1.00 84.81 878 ASN A CA 1
ATOM 7075 C C . ASN A 1 878 ? 10.967 16.064 50.383 1.00 84.81 878 ASN A C 1
ATOM 7077 O O . ASN A 1 878 ? 10.590 16.158 51.556 1.00 84.81 878 ASN A O 1
ATOM 7081 N N . LEU A 1 879 ? 10.099 16.032 49.365 1.00 81.44 879 LEU A N 1
ATOM 7082 C CA . LEU A 1 879 ? 8.646 16.127 49.521 1.00 81.44 879 LEU A CA 1
ATOM 7083 C C . LEU A 1 879 ? 8.081 14.936 50.315 1.00 81.44 879 LEU A C 1
ATOM 7085 O O . LEU A 1 879 ? 7.306 15.128 51.253 1.00 81.44 879 LEU A O 1
ATOM 7089 N N . VAL A 1 880 ? 8.525 13.710 50.014 1.00 80.69 880 VAL A N 1
ATOM 7090 C CA . VAL A 1 880 ? 8.143 12.493 50.756 1.00 80.69 880 VAL A CA 1
ATOM 7091 C C . VAL A 1 880 ? 8.653 12.528 52.201 1.00 80.69 880 VAL A C 1
ATOM 7093 O O . VAL A 1 880 ? 7.936 12.108 53.111 1.00 80.69 880 VAL A O 1
ATOM 7096 N N . ARG A 1 881 ? 9.863 13.047 52.448 1.00 83.25 881 ARG A N 1
ATOM 7097 C CA . ARG A 1 881 ? 10.428 13.196 53.800 1.00 83.25 881 ARG A CA 1
ATOM 7098 C C . ARG A 1 881 ? 9.617 14.202 54.627 1.00 83.25 881 ARG A C 1
ATOM 7100 O O . ARG A 1 881 ? 9.284 13.903 55.773 1.00 83.25 881 ARG A O 1
ATOM 7107 N N . LYS A 1 882 ? 9.212 15.327 54.024 1.00 81.81 882 LYS A N 1
ATOM 7108 C CA . LYS A 1 882 ? 8.314 16.326 54.632 1.00 81.81 882 LYS A CA 1
ATOM 7109 C C . LYS A 1 882 ? 6.917 15.756 54.908 1.00 81.81 882 LYS A C 1
ATOM 7111 O O . LYS A 1 882 ? 6.421 15.885 56.024 1.00 81.81 882 LYS A O 1
ATOM 7116 N N . GLY A 1 883 ? 6.316 15.059 53.941 1.00 81.12 883 GLY A N 1
ATOM 7117 C CA . GLY A 1 883 ? 5.006 14.417 54.101 1.00 81.12 883 GLY A CA 1
ATOM 7118 C C . GLY A 1 883 ? 4.985 13.375 55.225 1.00 81.12 883 GLY A C 1
ATOM 7119 O O . GLY A 1 883 ? 4.083 13.384 56.059 1.00 81.12 883 GLY A O 1
ATOM 7120 N N . LYS A 1 884 ? 6.022 12.531 55.326 1.00 80.31 884 LYS A N 1
ATOM 7121 C CA . LYS A 1 884 ? 6.168 11.564 56.431 1.00 80.31 884 LYS A CA 1
ATOM 7122 C C . LYS A 1 884 ? 6.265 12.239 57.803 1.00 80.31 884 LYS A C 1
ATOM 7124 O O . LYS A 1 884 ? 5.669 11.733 58.751 1.00 80.31 884 LYS A O 1
ATOM 7129 N N . ALA A 1 885 ? 6.966 13.371 57.909 1.00 80.75 885 ALA A N 1
ATOM 7130 C CA . ALA A 1 885 ? 7.029 14.145 59.150 1.00 80.75 885 ALA A CA 1
ATOM 7131 C C . ALA A 1 885 ? 5.650 14.711 59.537 1.00 80.75 885 ALA A C 1
ATOM 7133 O O . ALA A 1 885 ? 5.203 14.496 60.661 1.00 80.75 885 ALA A O 1
ATOM 7134 N N . MET A 1 886 ? 4.934 15.329 58.589 1.00 75.06 886 MET A N 1
ATOM 7135 C CA . MET A 1 886 ? 3.584 15.869 58.820 1.00 75.06 886 MET A CA 1
ATOM 7136 C C . MET A 1 886 ? 2.568 14.783 59.214 1.00 75.06 886 MET A C 1
ATOM 7138 O O . MET A 1 886 ? 1.720 15.020 60.068 1.00 75.06 886 MET A O 1
ATOM 7142 N N . ILE A 1 887 ? 2.665 13.574 58.646 1.00 80.00 887 ILE A N 1
ATOM 7143 C CA . ILE A 1 887 ? 1.815 12.431 59.028 1.00 80.00 887 ILE A CA 1
ATOM 7144 C C . ILE A 1 887 ? 2.136 11.947 60.451 1.00 80.00 887 ILE A C 1
ATOM 7146 O O . ILE A 1 887 ? 1.221 11.627 61.209 1.00 80.00 887 ILE A O 1
ATOM 7150 N N . ALA A 1 888 ? 3.415 11.900 60.841 1.00 79.25 888 ALA A N 1
ATOM 7151 C CA . ALA A 1 888 ? 3.811 11.523 62.199 1.00 79.25 888 ALA A CA 1
ATOM 7152 C C . ALA A 1 888 ? 3.349 12.556 63.243 1.00 79.25 888 ALA A C 1
ATOM 7154 O O . ALA A 1 888 ? 2.839 12.179 64.298 1.00 79.25 888 ALA A O 1
ATOM 7155 N N . GLU A 1 889 ? 3.471 13.847 62.929 1.00 79.69 889 GLU A N 1
ATOM 7156 C CA . GLU A 1 889 ? 2.991 14.941 63.775 1.00 79.69 889 GLU A CA 1
ATOM 7157 C C . GLU A 1 889 ? 1.461 14.915 63.919 1.00 79.69 889 GLU A C 1
ATOM 7159 O O . GLU A 1 889 ? 0.958 14.873 65.043 1.00 79.69 889 GLU A O 1
ATOM 7164 N N . ALA A 1 890 ? 0.722 14.821 62.808 1.00 76.94 890 ALA A N 1
ATOM 7165 C CA . ALA A 1 890 ? -0.736 14.711 62.823 1.00 76.94 890 ALA A CA 1
ATOM 7166 C C . ALA A 1 890 ? -1.222 13.473 63.599 1.00 76.94 890 ALA A C 1
ATOM 7168 O O . ALA A 1 890 ? -2.209 13.552 64.325 1.00 76.94 890 ALA A O 1
ATOM 7169 N N . LYS A 1 891 ? -0.509 12.340 63.514 1.00 80.00 891 LYS A N 1
ATOM 7170 C CA . LYS A 1 891 ? -0.830 11.125 64.280 1.00 80.00 891 LYS A CA 1
ATOM 7171 C C . LYS A 1 891 ? -0.633 11.305 65.789 1.00 80.00 891 LYS A C 1
ATOM 7173 O O . LYS A 1 891 ? -1.443 10.796 66.561 1.00 80.00 891 LYS A O 1
ATOM 7178 N N . ASN A 1 892 ? 0.410 12.018 66.214 1.00 81.75 892 ASN A N 1
ATOM 7179 C CA . ASN A 1 892 ? 0.611 12.343 67.628 1.00 81.75 892 ASN A CA 1
ATOM 7180 C C . ASN A 1 892 ? -0.465 13.321 68.119 1.00 81.75 892 ASN A C 1
ATOM 7182 O O . ASN A 1 892 ? -1.091 13.076 69.144 1.00 81.75 892 ASN A O 1
ATOM 7186 N N . GLN A 1 893 ? -0.748 14.369 67.345 1.00 79.00 893 GLN A N 1
ATOM 7187 C CA . GLN A 1 893 ? -1.751 15.379 67.684 1.00 79.00 893 GLN A CA 1
ATOM 7188 C C . GLN A 1 893 ? -3.181 14.807 67.734 1.00 79.00 893 GLN A C 1
ATOM 7190 O O . GLN A 1 893 ? -3.935 15.147 68.639 1.00 79.00 893 GLN A O 1
ATOM 7195 N N . ALA A 1 894 ? -3.543 13.892 66.828 1.00 79.75 894 ALA A N 1
ATOM 7196 C CA . ALA A 1 894 ? -4.824 13.182 66.873 1.00 79.75 894 ALA A CA 1
ATOM 7197 C C . ALA A 1 894 ? -4.929 12.229 68.080 1.00 79.75 894 ALA A C 1
ATOM 7199 O O . ALA A 1 894 ? -6.022 11.988 68.588 1.00 79.75 894 ALA A O 1
ATOM 7200 N N . LYS A 1 895 ? -3.798 11.701 68.573 1.00 84.00 895 LYS A N 1
ATOM 7201 C CA . LYS A 1 895 ? -3.766 10.927 69.820 1.00 84.00 895 LYS A CA 1
ATOM 7202 C C . LYS A 1 895 ? -3.979 11.831 71.040 1.00 84.00 895 LYS A C 1
ATOM 7204 O O . LYS A 1 895 ? -4.783 11.493 71.898 1.00 84.00 895 LYS A O 1
ATOM 7209 N N . GLU A 1 896 ? -3.319 12.987 71.095 1.00 84.44 896 GLU A N 1
ATOM 7210 C CA . GLU A 1 896 ? -3.527 13.986 72.156 1.00 84.44 896 GLU A CA 1
ATOM 7211 C C . GLU A 1 896 ? -4.984 14.488 72.195 1.00 84.44 896 GLU A C 1
ATOM 7213 O O . GLU A 1 896 ? -5.558 14.632 73.272 1.00 84.44 896 GLU A O 1
ATOM 7218 N N . GLU A 1 897 ? -5.614 14.689 71.032 1.00 79.31 897 GLU A N 1
ATOM 7219 C CA . GLU A 1 897 ? -7.046 15.002 70.918 1.00 79.31 897 GLU A CA 1
ATOM 7220 C C . GLU A 1 897 ? -7.940 13.858 71.417 1.00 79.31 897 GLU A C 1
ATOM 7222 O O . GLU A 1 897 ? -8.911 14.111 72.129 1.00 79.31 897 GLU A O 1
ATOM 7227 N N . LEU A 1 898 ? -7.612 12.603 71.092 1.00 81.88 898 LEU A N 1
ATOM 7228 C CA . LEU A 1 898 ? -8.352 11.431 71.568 1.00 81.88 898 LEU A CA 1
ATOM 7229 C C . LEU A 1 898 ? -8.253 11.277 73.095 1.00 81.88 898 LEU A C 1
ATOM 7231 O O . LEU A 1 898 ? -9.274 11.075 73.753 1.00 81.88 898 LEU A O 1
ATOM 7235 N N . ASP A 1 899 ? -7.049 11.422 73.653 1.00 83.25 899 ASP A N 1
ATOM 7236 C CA . ASP A 1 899 ? -6.792 11.357 75.095 1.00 83.25 899 ASP A CA 1
ATOM 7237 C C . ASP A 1 899 ? -7.537 12.503 75.831 1.00 83.25 899 ASP A C 1
ATOM 7239 O O . ASP A 1 899 ? -8.182 12.272 76.857 1.00 83.25 899 ASP A O 1
ATOM 7243 N N . ALA A 1 900 ? -7.564 13.718 75.264 1.00 81.62 900 ALA A N 1
ATOM 7244 C CA . ALA A 1 900 ? -8.307 14.861 75.811 1.00 81.62 900 ALA A CA 1
ATOM 7245 C C . ALA A 1 900 ? -9.841 14.721 75.694 1.00 81.62 900 ALA A C 1
ATOM 7247 O O . ALA A 1 900 ? -10.574 15.112 76.606 1.00 81.62 900 ALA A O 1
ATOM 7248 N N . LEU A 1 901 ? -10.355 14.145 74.601 1.00 83.00 901 LEU A N 1
ATOM 7249 C CA . LEU A 1 901 ? -11.780 13.820 74.457 1.00 83.00 901 LEU A CA 1
ATOM 7250 C C . LEU A 1 901 ? -12.208 12.716 75.432 1.00 83.00 901 LEU A C 1
ATOM 7252 O O . LEU A 1 901 ? -13.315 12.772 75.971 1.00 83.00 901 LEU A O 1
ATOM 7256 N N . PHE A 1 902 ? -11.331 11.748 75.708 1.00 85.00 902 PHE A N 1
ATOM 7257 C CA . PHE A 1 902 ? -11.566 10.709 76.707 1.00 85.00 902 PHE A CA 1
ATOM 7258 C C . PHE A 1 902 ? -11.654 11.295 78.125 1.00 85.00 902 PHE A C 1
ATOM 7260 O O . PHE A 1 902 ? -12.602 10.990 78.852 1.00 85.00 902 PHE A O 1
ATOM 7267 N N . GLU A 1 903 ? -10.747 12.205 78.499 1.00 85.62 903 GLU A N 1
ATOM 7268 C CA . GLU A 1 903 ? -10.826 12.935 79.774 1.00 85.62 903 GLU A CA 1
ATOM 7269 C C . GLU A 1 903 ? -12.099 13.801 79.860 1.00 85.62 903 GLU A C 1
ATOM 7271 O O . GLU A 1 903 ? -12.803 13.788 80.873 1.00 85.62 903 GLU A O 1
ATOM 7276 N N . LYS A 1 904 ? -12.465 14.497 78.776 1.00 81.94 904 LYS A N 1
ATOM 7277 C CA . LYS A 1 904 ? -13.692 15.307 78.706 1.00 81.94 904 LYS A CA 1
ATOM 7278 C C . LYS A 1 904 ? -14.966 14.467 78.848 1.00 81.94 904 LYS A C 1
ATOM 7280 O O . LYS A 1 904 ? -15.909 14.918 79.496 1.00 81.94 904 LYS A O 1
ATOM 7285 N N . ASN A 1 905 ? -14.997 13.248 78.307 1.00 76.62 905 ASN A N 1
ATOM 7286 C CA . ASN A 1 905 ? -16.111 12.322 78.520 1.00 76.62 905 ASN A CA 1
ATOM 7287 C C . ASN A 1 905 ? -16.207 11.881 79.989 1.00 76.62 905 ASN A C 1
ATOM 7289 O O . ASN A 1 905 ? -17.297 11.935 80.549 1.00 76.62 905 ASN A O 1
ATOM 7293 N N . GLN A 1 906 ? -15.089 11.576 80.663 1.00 84.62 906 GLN A N 1
ATOM 7294 C CA . GLN A 1 906 ? -15.109 11.288 82.108 1.00 84.62 906 GLN A CA 1
ATOM 7295 C C . GLN A 1 906 ? -15.630 12.477 82.937 1.00 84.62 906 GLN A C 1
ATOM 7297 O O . GLN A 1 906 ? -16.370 12.288 83.905 1.00 84.62 906 GLN A O 1
ATOM 7302 N N . GLN A 1 907 ? -15.289 13.713 82.551 1.00 83.50 907 GLN A N 1
ATOM 7303 C CA . GLN A 1 907 ? -15.823 14.926 83.183 1.00 83.50 907 GLN A CA 1
ATOM 7304 C C . GLN A 1 907 ? -17.336 15.088 82.941 1.00 83.50 907 GLN A C 1
ATOM 7306 O O . GLN A 1 907 ? -18.063 15.480 83.858 1.00 83.50 907 GLN A O 1
ATOM 7311 N N . LEU A 1 908 ? -17.831 14.750 81.744 1.00 81.38 908 LEU A N 1
ATOM 7312 C CA . LEU A 1 908 ? -19.264 14.747 81.427 1.00 81.38 908 LEU A CA 1
ATOM 7313 C C . LEU A 1 908 ? -20.024 13.650 82.185 1.00 81.38 908 LEU A C 1
ATOM 7315 O O . LEU A 1 908 ? -21.081 13.943 82.736 1.00 81.38 908 LEU A O 1
ATOM 7319 N N . ASP A 1 909 ? -19.480 12.438 82.305 1.00 83.69 909 ASP A N 1
ATOM 7320 C CA . ASP A 1 909 ? -20.076 11.356 83.102 1.00 83.69 909 ASP A CA 1
ATOM 7321 C C . ASP A 1 909 ? -20.144 11.722 84.593 1.00 83.69 909 ASP A C 1
ATOM 7323 O O . ASP A 1 909 ? -21.166 11.508 85.252 1.00 83.69 909 ASP A O 1
ATOM 7327 N N . ALA A 1 910 ? -19.093 12.350 85.132 1.00 83.75 910 ALA A N 1
ATOM 7328 C CA . ALA A 1 910 ? -19.095 12.879 86.495 1.00 83.75 910 ALA A CA 1
ATOM 7329 C C . ALA A 1 910 ? -20.150 13.989 86.687 1.00 83.75 910 ALA A C 1
ATOM 7331 O O . ALA A 1 910 ? -20.828 14.030 87.718 1.00 83.75 910 ALA A O 1
ATOM 7332 N N . TYR A 1 911 ? -20.334 14.860 85.689 1.00 84.69 911 TYR A N 1
ATOM 7333 C CA . TYR A 1 911 ? -21.351 15.913 85.709 1.00 84.69 911 TYR A CA 1
ATOM 7334 C C . TYR A 1 911 ? -22.782 15.362 85.586 1.00 84.69 911 TYR A C 1
ATOM 7336 O O . TYR A 1 911 ? -23.658 15.767 86.351 1.00 84.69 911 TYR A O 1
ATOM 7344 N N . LEU A 1 912 ? -23.019 14.381 84.708 1.00 80.62 912 LEU A N 1
ATOM 7345 C CA . LEU A 1 912 ? -24.296 13.667 84.591 1.00 80.62 912 LEU A CA 1
ATOM 7346 C C . LEU A 1 912 ? -24.638 12.916 85.882 1.00 80.62 912 LEU A C 1
ATOM 7348 O O . LEU A 1 912 ? -25.779 12.967 86.341 1.00 80.62 912 LEU A O 1
ATOM 7352 N N . LYS A 1 913 ? -23.648 12.278 86.519 1.00 86.44 913 LYS A N 1
ATOM 7353 C CA . LYS A 1 913 ? -23.816 11.645 87.833 1.00 86.44 913 LYS A CA 1
ATOM 7354 C C . LYS A 1 913 ? -24.190 12.667 88.910 1.00 86.44 913 LYS A C 1
ATOM 7356 O O . LYS A 1 913 ? -25.078 12.383 89.712 1.00 86.44 913 LYS A O 1
ATOM 7361 N N . LYS A 1 914 ? -23.582 13.861 88.901 1.00 85.88 914 LYS A N 1
ATOM 7362 C CA . LYS A 1 914 ? -23.965 14.956 89.805 1.00 85.88 914 LYS A CA 1
ATOM 7363 C C . LYS A 1 914 ? -25.408 15.413 89.555 1.00 85.88 914 LYS A C 1
ATOM 7365 O O . LYS A 1 914 ? -26.183 15.436 90.502 1.00 85.88 914 LYS A O 1
ATOM 7370 N N . LEU A 1 915 ? -25.781 15.708 88.306 1.00 80.88 915 LEU A N 1
ATOM 7371 C CA . LEU A 1 915 ? -27.151 16.103 87.940 1.00 80.88 915 LEU A CA 1
ATOM 7372 C C . LEU A 1 915 ? -28.192 15.042 88.324 1.00 80.88 915 LEU A C 1
ATOM 7374 O O . LEU A 1 915 ? -29.304 15.387 88.716 1.00 80.88 915 LEU A O 1
ATOM 7378 N N . LYS A 1 916 ? -27.841 13.752 88.242 1.00 84.88 916 LYS A N 1
ATOM 7379 C CA . LYS A 1 916 ? -28.715 12.662 88.685 1.00 84.88 916 LYS A CA 1
ATOM 7380 C C . LYS A 1 916 ? -28.952 12.708 90.197 1.00 84.88 916 LYS A C 1
ATOM 7382 O O . LYS A 1 916 ? -30.107 12.687 90.602 1.00 84.88 916 LYS A O 1
ATOM 7387 N N . MET A 1 917 ? -27.898 12.867 91.001 1.00 83.81 917 MET A N 1
ATOM 7388 C CA . MET A 1 917 ? -28.018 13.008 92.462 1.00 83.81 917 MET A CA 1
ATOM 7389 C C . MET A 1 917 ? -28.735 14.305 92.878 1.00 83.81 917 MET A C 1
ATOM 7391 O O . MET A 1 917 ? -29.460 14.322 93.867 1.00 83.81 917 MET A O 1
ATOM 7395 N N . GLU A 1 918 ? -28.557 15.388 92.119 1.00 83.44 918 GLU A N 1
ATOM 7396 C CA . GLU A 1 918 ? -29.247 16.669 92.322 1.00 83.44 918 GLU A CA 1
ATOM 7397 C C . GLU A 1 918 ? -30.758 16.515 92.066 1.00 83.44 918 GLU A C 1
ATOM 7399 O O . GLU A 1 918 ? -31.561 16.868 92.925 1.00 83.44 918 GLU A O 1
ATOM 7404 N N . LYS A 1 919 ? -31.146 15.847 90.969 1.00 85.31 919 LYS A N 1
ATOM 7405 C CA . LYS A 1 919 ? -32.543 15.484 90.675 1.00 85.31 919 LYS A CA 1
ATOM 7406 C C . LYS A 1 919 ? -33.142 14.501 91.692 1.00 85.31 919 LYS A C 1
ATOM 7408 O O . LYS A 1 919 ? -34.325 14.600 92.006 1.00 85.31 919 LYS A O 1
ATOM 7413 N N . GLU A 1 920 ? -32.365 13.534 92.175 1.00 83.81 920 GLU A N 1
ATOM 7414 C CA . GLU A 1 920 ? -32.802 12.578 93.206 1.00 83.81 920 GLU A CA 1
ATOM 7415 C C . GLU A 1 920 ? -33.079 13.306 94.536 1.00 83.81 920 GLU A C 1
ATOM 7417 O O . GLU A 1 920 ? -34.141 13.114 95.120 1.00 83.81 920 GLU A O 1
ATOM 7422 N N . SER A 1 921 ? -32.215 14.247 94.933 1.00 85.25 921 SER A N 1
ATOM 7423 C CA . SER A 1 921 ? -32.420 15.127 96.096 1.00 85.25 921 SER A CA 1
ATOM 7424 C C . SER A 1 921 ? -33.627 16.070 95.941 1.00 85.25 921 SER A C 1
ATOM 7426 O O . SER A 1 921 ? -34.412 16.243 96.876 1.00 85.25 921 SER A O 1
ATOM 7428 N N . GLU A 1 922 ? -33.847 16.643 94.750 1.00 82.38 922 GLU A N 1
ATOM 7429 C CA . GLU A 1 922 ? -35.078 17.395 94.462 1.00 82.38 922 GLU A CA 1
ATOM 7430 C C . GLU A 1 922 ? -36.328 16.509 94.586 1.00 82.38 922 GLU A C 1
ATOM 7432 O O . GLU A 1 922 ? -37.330 16.948 95.150 1.00 82.38 922 GLU A O 1
ATOM 7437 N N . HIS A 1 923 ? -36.277 15.257 94.115 1.00 82.25 923 HIS A N 1
ATOM 7438 C CA . HIS A 1 923 ? -37.389 14.309 94.233 1.00 82.25 923 HIS A CA 1
ATOM 7439 C C . HIS A 1 923 ? -37.714 13.993 95.698 1.00 82.25 923 HIS A C 1
ATOM 7441 O O . HIS A 1 923 ? -38.868 14.129 96.098 1.00 82.25 923 HIS A O 1
ATOM 7447 N N . GLU A 1 924 ? -36.705 13.673 96.516 1.00 84.12 924 GLU A N 1
ATOM 7448 C CA . GLU A 1 924 ? -36.864 13.463 97.963 1.00 84.12 924 GLU A CA 1
ATOM 7449 C C . GLU A 1 924 ? -37.456 14.705 98.656 1.00 84.12 924 GLU A C 1
ATOM 7451 O O . GLU A 1 924 ? -38.346 14.591 99.504 1.00 84.12 924 GLU A O 1
ATOM 7456 N N . MET A 1 925 ? -37.032 15.912 98.258 1.00 83.81 925 MET A N 1
ATOM 7457 C CA . MET A 1 925 ? -37.592 17.168 98.769 1.00 83.81 925 MET A CA 1
ATOM 7458 C C . MET A 1 925 ? -39.069 17.344 98.382 1.00 83.81 925 MET A C 1
ATOM 7460 O O . MET A 1 925 ? -39.881 17.763 99.215 1.00 83.81 925 MET A O 1
ATOM 7464 N N . PHE A 1 926 ? -39.444 17.022 97.140 1.00 80.81 926 PHE A N 1
ATOM 7465 C CA . PHE A 1 926 ? -40.836 17.075 96.694 1.00 80.81 926 PHE A CA 1
ATOM 7466 C C . PHE A 1 926 ? -41.697 16.006 97.376 1.00 80.81 926 PHE A C 1
ATOM 7468 O O . PHE A 1 926 ? -42.804 16.329 97.805 1.00 80.81 926 PHE A O 1
ATOM 7475 N N . GLU A 1 927 ? -41.203 14.782 97.562 1.00 81.44 927 GLU A N 1
ATOM 7476 C CA . GLU A 1 927 ? -41.913 13.722 98.289 1.00 81.44 927 GLU A CA 1
ATOM 7477 C C . GLU A 1 927 ? -42.103 14.071 99.769 1.00 81.44 927 GLU A C 1
ATOM 7479 O O . GLU A 1 927 ? -43.219 13.961 100.278 1.00 81.44 927 GLU A O 1
ATOM 7484 N N . GLY A 1 928 ? -41.077 14.604 100.441 1.00 83.44 928 GLY A N 1
ATOM 7485 C CA . GLY A 1 928 ? -41.197 15.121 101.807 1.00 83.44 928 GLY A CA 1
ATOM 7486 C C . GLY A 1 928 ? -42.208 16.270 101.920 1.00 83.44 928 GLY A C 1
ATOM 7487 O O . GLY A 1 928 ? -42.986 16.337 102.875 1.00 83.44 928 GLY A O 1
ATOM 7488 N N . LYS A 1 929 ? -42.275 17.147 100.909 1.00 82.94 929 LYS A N 1
ATOM 7489 C CA . LYS A 1 929 ? -43.267 18.230 100.841 1.00 82.94 929 LYS A CA 1
ATOM 7490 C C . LYS A 1 929 ? -44.682 17.711 100.563 1.00 82.94 929 LYS A C 1
ATOM 7492 O O . LYS A 1 929 ? -45.629 18.214 101.161 1.00 82.94 929 LYS A O 1
ATOM 7497 N N . ILE A 1 930 ? -44.835 16.688 99.722 1.00 80.50 930 ILE A N 1
ATOM 7498 C CA . ILE A 1 930 ? -46.110 15.997 99.471 1.00 80.50 930 ILE A CA 1
ATOM 7499 C C . ILE A 1 930 ? -46.584 15.266 100.734 1.00 80.50 930 ILE A C 1
ATOM 7501 O O . ILE A 1 930 ? -47.762 15.354 101.067 1.00 80.50 930 ILE A O 1
ATOM 7505 N N . ALA A 1 931 ? -45.691 14.601 101.471 1.00 81.88 931 ALA A N 1
ATOM 7506 C CA . ALA A 1 931 ? -46.010 13.962 102.748 1.00 81.88 931 ALA A CA 1
ATOM 7507 C C . ALA A 1 931 ? -46.446 14.991 103.807 1.00 81.88 931 ALA A C 1
ATOM 7509 O O . ALA A 1 931 ? -47.470 14.808 104.455 1.00 81.88 931 ALA A O 1
ATOM 7510 N N . SER A 1 932 ? -45.739 16.120 103.918 1.00 82.19 932 SER A N 1
ATOM 7511 C CA . SER A 1 932 ? -46.135 17.232 104.795 1.00 82.19 932 SER A CA 1
ATOM 7512 C C . SER A 1 932 ? -47.523 17.792 104.441 1.00 82.19 932 SER A C 1
ATOM 7514 O O . SER A 1 932 ? -48.364 17.972 105.322 1.00 82.19 932 SER A O 1
ATOM 7516 N N . LEU A 1 933 ? -47.811 17.987 103.147 1.00 80.38 933 LEU A N 1
ATOM 7517 C CA . LEU A 1 933 ? -49.127 18.433 102.676 1.00 80.38 933 LEU A CA 1
ATOM 7518 C C . LEU A 1 933 ? -50.231 17.391 102.918 1.00 80.38 933 LEU A C 1
ATOM 7520 O O . LEU A 1 933 ? -51.337 17.781 103.283 1.00 80.38 933 LEU A O 1
ATOM 7524 N N . LYS A 1 934 ? -49.944 16.088 102.774 1.00 82.75 934 LYS A N 1
ATOM 7525 C CA . LYS A 1 934 ? -50.877 15.008 103.142 1.00 82.75 934 LYS A CA 1
ATOM 7526 C C . LYS A 1 934 ? -51.194 15.037 104.633 1.00 82.75 934 LYS A C 1
ATOM 7528 O O . LYS A 1 934 ? -52.362 15.142 104.976 1.00 82.75 934 LYS A O 1
ATOM 7533 N N . ASN A 1 935 ? -50.181 15.061 105.499 1.00 82.06 935 ASN A N 1
ATOM 7534 C CA . ASN A 1 935 ? -50.373 15.124 106.951 1.00 82.06 935 ASN A CA 1
ATOM 7535 C C . ASN A 1 935 ? -51.176 16.371 107.368 1.00 82.06 935 ASN A C 1
ATOM 7537 O O . ASN A 1 935 ? -52.029 16.295 108.250 1.00 82.06 935 ASN A O 1
ATOM 7541 N N . HIS A 1 936 ? -50.939 17.520 106.725 1.00 79.19 936 HIS A N 1
ATOM 7542 C CA . HIS A 1 936 ? -51.706 18.738 106.992 1.00 79.19 936 HIS A CA 1
ATOM 7543 C C . HIS A 1 936 ? -53.162 18.623 106.513 1.00 79.19 936 HIS A C 1
ATOM 7545 O O . HIS A 1 936 ? -54.067 19.084 107.208 1.00 79.19 936 HIS A O 1
ATOM 7551 N N . LEU A 1 937 ? -53.405 17.989 105.361 1.00 80.88 937 LEU A N 1
ATOM 7552 C CA . LEU A 1 937 ? -54.747 17.748 104.828 1.00 80.88 937 LEU A CA 1
ATOM 7553 C C . LEU A 1 937 ? -55.511 16.705 105.657 1.00 80.88 937 LEU A C 1
ATOM 7555 O O . LEU A 1 937 ? -56.698 16.889 105.906 1.00 80.88 937 LEU A O 1
ATOM 7559 N N . GLU A 1 938 ? -54.841 15.664 106.152 1.00 82.88 938 GLU A N 1
ATOM 7560 C CA . GLU A 1 938 ? -55.384 14.693 107.109 1.00 82.88 938 GLU A CA 1
ATOM 7561 C C . GLU A 1 938 ? -55.744 15.368 108.439 1.00 82.88 938 GLU A C 1
ATOM 7563 O O . GLU A 1 938 ? -56.860 15.186 108.922 1.00 82.88 938 GLU A O 1
ATOM 7568 N N . PHE A 1 939 ? -54.870 16.225 108.983 1.00 83.25 939 PHE A N 1
ATOM 7569 C CA . PHE A 1 939 ? -55.166 17.028 110.176 1.00 83.25 939 PHE A CA 1
ATOM 7570 C C . PHE A 1 939 ? -56.375 17.952 109.962 1.00 83.25 939 PHE A C 1
ATOM 7572 O O . PHE A 1 939 ? -57.295 17.965 110.776 1.00 83.25 939 PHE A O 1
ATOM 7579 N N . SER A 1 940 ? -56.427 18.681 108.843 1.00 78.25 940 SER A N 1
ATOM 7580 C CA . SER A 1 940 ? -57.575 19.532 108.510 1.00 78.25 940 SER A CA 1
ATOM 7581 C C . SER A 1 940 ? -58.854 18.724 108.265 1.00 78.25 940 SER A C 1
ATOM 7583 O O . SER A 1 940 ? -59.933 19.190 108.612 1.00 78.25 940 SER A O 1
ATOM 7585 N N . THR A 1 941 ? -58.758 17.502 107.734 1.00 81.62 941 THR A N 1
ATOM 7586 C CA . THR A 1 941 ? -59.907 16.594 107.573 1.00 81.62 941 THR A CA 1
ATOM 7587 C C . THR A 1 941 ? -60.395 16.079 108.928 1.00 81.62 941 THR A C 1
ATOM 7589 O O . THR A 1 941 ? -61.597 16.061 109.173 1.00 81.62 941 THR A O 1
ATOM 7592 N N . ALA A 1 942 ? -59.486 15.729 109.843 1.00 80.94 942 ALA A N 1
ATOM 7593 C CA . ALA A 1 942 ? -59.831 15.369 111.216 1.00 80.94 942 ALA A CA 1
ATOM 7594 C C . ALA A 1 942 ? -60.514 16.538 111.946 1.00 80.94 942 ALA A C 1
ATOM 7596 O O . ALA A 1 942 ? -61.559 16.337 112.556 1.00 80.94 942 ALA A O 1
ATOM 7597 N N . GLN A 1 943 ? -59.996 17.761 111.796 1.00 80.25 943 GLN A N 1
ATOM 7598 C CA . GLN A 1 943 ? -60.590 18.971 112.368 1.00 80.25 943 GLN A CA 1
ATOM 7599 C C . GLN A 1 943 ? -61.968 19.297 111.760 1.00 80.25 943 GLN A C 1
ATOM 7601 O O . GLN A 1 943 ? -62.874 19.704 112.479 1.00 80.25 943 GLN A O 1
ATOM 7606 N N . VAL A 1 944 ? -62.170 19.079 110.454 1.00 77.31 944 VAL A N 1
ATOM 7607 C CA . VAL A 1 944 ? -63.493 19.201 109.813 1.00 77.31 944 VAL A CA 1
ATOM 7608 C C . VAL A 1 944 ? -64.462 18.129 110.321 1.00 77.31 944 VAL A C 1
ATOM 7610 O O . VAL A 1 944 ? -65.625 18.441 110.563 1.00 77.31 944 VAL A O 1
ATOM 7613 N N . ASN A 1 945 ? -64.007 16.893 110.539 1.00 80.56 945 ASN A N 1
ATOM 7614 C CA . ASN A 1 945 ? -64.835 15.830 111.115 1.00 80.56 945 ASN A CA 1
ATOM 7615 C C . ASN A 1 945 ? -65.213 16.133 112.576 1.00 80.56 945 ASN A C 1
ATOM 7617 O O . ASN A 1 945 ? -66.366 15.950 112.954 1.00 80.56 945 ASN A O 1
ATOM 7621 N N . GLU A 1 946 ? -64.276 16.645 113.376 1.00 82.38 946 GLU A N 1
ATOM 7622 C CA . GLU A 1 946 ? -64.512 17.088 114.756 1.00 82.38 946 GLU A CA 1
ATOM 7623 C C . GLU A 1 946 ? -65.529 18.238 114.801 1.00 82.38 946 GLU A C 1
ATOM 7625 O O . GLU A 1 946 ? -66.552 18.122 115.474 1.00 82.38 946 GLU A O 1
ATOM 7630 N N . LEU A 1 947 ? -65.347 19.276 113.975 1.00 77.88 947 LEU A N 1
ATOM 7631 C CA . LEU A 1 947 ? -66.322 20.361 113.803 1.00 77.88 947 LEU A CA 1
ATOM 7632 C C . LEU A 1 947 ? -67.679 19.868 113.272 1.00 77.88 947 LEU A C 1
ATOM 7634 O O . LEU A 1 947 ? -68.707 20.449 113.605 1.00 77.88 947 LEU A O 1
ATOM 7638 N N . THR A 1 948 ? -67.717 18.797 112.474 1.00 82.25 948 THR A N 1
ATOM 7639 C CA . THR A 1 948 ? -68.979 18.188 112.015 1.00 82.25 948 THR A CA 1
ATOM 7640 C C . THR A 1 948 ? -69.703 17.497 113.172 1.00 82.25 948 THR A C 1
ATOM 7642 O O . THR A 1 948 ? -70.905 17.682 113.326 1.00 82.25 948 THR A O 1
ATOM 7645 N N . ILE A 1 949 ? -68.980 16.792 114.049 1.00 82.06 949 ILE A N 1
ATOM 7646 C CA . ILE A 1 949 ? -69.531 16.189 115.275 1.00 82.06 949 ILE A CA 1
ATOM 7647 C C . ILE A 1 949 ? -69.995 17.275 116.266 1.00 82.06 949 ILE A C 1
ATOM 7649 O O . ILE A 1 949 ? -71.042 17.133 116.905 1.00 82.06 949 ILE A O 1
ATOM 7653 N N . GLU A 1 950 ? -69.272 18.394 116.377 1.00 79.12 950 GLU A N 1
ATOM 7654 C CA . GLU A 1 950 ? -69.730 19.562 117.140 1.00 79.12 950 GLU A CA 1
ATOM 7655 C C . GLU A 1 950 ? -70.995 20.182 116.531 1.00 79.12 950 GLU A C 1
ATOM 7657 O O . GLU A 1 950 ? -71.936 20.480 117.266 1.00 79.12 950 GLU A O 1
ATOM 7662 N N . VAL A 1 951 ? -71.074 20.323 115.203 1.00 79.12 951 VAL A N 1
ATOM 7663 C CA . VAL A 1 951 ? -72.280 20.797 114.502 1.00 79.12 951 VAL A CA 1
ATOM 7664 C C . VAL A 1 951 ? -73.455 19.842 114.701 1.00 79.12 951 VAL A C 1
ATOM 7666 O O . VAL A 1 951 ? -74.546 20.316 115.010 1.00 79.12 951 VAL A O 1
ATOM 7669 N N . ASP A 1 952 ? -73.265 18.528 114.597 1.00 80.38 952 ASP A N 1
ATOM 7670 C CA . ASP A 1 952 ? -74.330 17.541 114.795 1.00 80.38 952 ASP A CA 1
ATOM 7671 C C . ASP A 1 952 ? -74.818 17.515 116.248 1.00 80.38 952 ASP A C 1
ATOM 7673 O O . ASP A 1 952 ? -76.025 17.542 116.492 1.00 80.38 952 ASP A O 1
ATOM 7677 N N . THR A 1 953 ? -73.917 17.568 117.234 1.00 81.00 953 THR A N 1
ATOM 7678 C CA . THR A 1 953 ? -74.315 17.661 118.652 1.00 81.00 953 THR A CA 1
ATOM 7679 C C . THR A 1 953 ? -74.912 19.025 119.010 1.00 81.00 953 THR A C 1
ATOM 7681 O O . THR A 1 953 ? -75.769 19.102 119.893 1.00 81.00 953 THR A O 1
ATOM 7684 N N . CYS A 1 954 ? -74.541 20.106 118.316 1.00 76.06 954 CYS A N 1
ATOM 7685 C CA . CYS A 1 954 ? -75.216 21.400 118.427 1.00 76.06 954 CYS A CA 1
ATOM 7686 C C . CYS A 1 954 ? -76.599 21.379 117.770 1.00 76.06 954 CYS A C 1
ATOM 7688 O O . CYS A 1 954 ? -77.541 21.882 118.375 1.00 76.06 954 CYS A O 1
ATOM 7690 N N . GLN A 1 955 ? -76.767 20.746 116.606 1.00 77.44 955 GLN A N 1
ATOM 7691 C CA . GLN A 1 955 ? -78.080 20.512 116.004 1.00 77.44 955 GLN A CA 1
ATOM 7692 C C . GLN A 1 955 ? -78.952 19.610 116.876 1.00 77.44 955 GLN A C 1
ATOM 7694 O O . GLN A 1 955 ? -80.154 19.820 116.936 1.00 77.44 955 GLN A O 1
ATOM 7699 N N . GLU A 1 956 ? -78.393 18.608 117.548 1.00 78.94 956 GLU A N 1
ATOM 7700 C CA . GLU A 1 956 ? -79.165 17.705 118.400 1.00 78.94 956 GLU A CA 1
ATOM 7701 C C . GLU A 1 956 ? -79.594 18.385 119.707 1.00 78.94 956 GLU A C 1
ATOM 7703 O O . GLU A 1 956 ? -80.751 18.253 120.111 1.00 78.94 956 GLU A O 1
ATOM 7708 N N . LYS A 1 957 ? -78.727 19.227 120.291 1.00 75.88 957 LYS A N 1
ATOM 7709 C CA . LYS A 1 957 ? -79.113 20.193 121.335 1.00 75.88 957 LYS A CA 1
ATOM 7710 C C . LYS A 1 957 ? -80.175 21.167 120.830 1.00 75.88 957 LYS A C 1
ATOM 7712 O O . LYS A 1 957 ? -81.143 21.397 121.541 1.00 75.88 957 LYS A O 1
ATOM 7717 N N . MET A 1 958 ? -80.046 21.695 119.612 1.00 74.38 958 MET A N 1
ATOM 7718 C CA . MET A 1 958 ? -81.028 22.610 119.021 1.00 74.38 958 MET A CA 1
ATOM 7719 C C . MET A 1 958 ? -82.376 21.910 118.819 1.00 74.38 958 MET A C 1
ATOM 7721 O O . MET A 1 958 ? -83.373 22.412 119.306 1.00 74.38 958 MET A O 1
ATOM 7725 N N . ARG A 1 959 ? -82.402 20.687 118.275 1.00 80.00 959 ARG A N 1
ATOM 7726 C CA . ARG A 1 959 ? -83.593 19.823 118.175 1.00 80.00 959 ARG A CA 1
ATOM 7727 C C . ARG A 1 959 ? -84.143 19.392 119.538 1.00 80.00 959 ARG A C 1
ATOM 7729 O O . ARG A 1 959 ? -85.287 18.952 119.620 1.00 80.00 959 ARG A O 1
ATOM 7736 N N . SER A 1 960 ? -83.346 19.425 120.607 1.00 77.25 960 SER A N 1
ATOM 7737 C CA . SER A 1 960 ? -83.818 19.218 121.984 1.00 77.25 960 SER A CA 1
ATOM 7738 C C . SER A 1 960 ? -84.474 20.485 122.527 1.00 77.25 960 SER A C 1
ATOM 7740 O O . SER A 1 960 ? -85.589 20.413 123.027 1.00 77.25 960 SER A O 1
ATOM 7742 N N . LEU A 1 961 ? -83.831 21.641 122.346 1.00 75.19 961 LEU A N 1
ATOM 7743 C CA . LEU A 1 961 ? -84.354 22.958 122.708 1.00 75.19 961 LEU A CA 1
ATOM 7744 C C . LEU A 1 961 ? -85.583 23.343 121.876 1.00 75.19 961 LEU A C 1
ATOM 7746 O O . LEU A 1 961 ? -86.451 24.029 122.382 1.00 75.19 961 LEU A O 1
ATOM 7750 N N . GLU A 1 962 ? -85.708 22.891 120.629 1.00 75.88 962 GLU A N 1
ATOM 7751 C CA . GLU A 1 962 ? -86.901 23.071 119.790 1.00 75.88 962 GLU A CA 1
ATOM 7752 C C . GLU A 1 962 ? -88.082 22.241 120.301 1.00 75.88 962 GLU A C 1
ATOM 7754 O O . GLU A 1 962 ? -89.214 22.712 120.243 1.00 75.88 962 GLU A O 1
ATOM 7759 N N . ARG A 1 963 ? -87.831 21.040 120.846 1.00 77.56 963 ARG A N 1
ATOM 7760 C CA . ARG A 1 963 ? -88.855 20.231 121.530 1.00 77.56 963 ARG A CA 1
ATOM 7761 C C . ARG A 1 963 ? -89.240 20.853 122.869 1.00 77.56 963 ARG A C 1
ATOM 7763 O O . ARG A 1 963 ? -90.412 21.120 123.082 1.00 77.56 963 ARG A O 1
ATOM 7770 N N . GLU A 1 964 ? -88.262 21.199 123.701 1.00 74.62 964 GLU A N 1
ATOM 7771 C CA . GLU A 1 964 ? -88.489 21.890 124.976 1.00 74.62 964 GLU A CA 1
ATOM 7772 C C . GLU A 1 964 ? -89.199 23.240 124.777 1.00 74.62 964 GLU A C 1
ATOM 7774 O O . GLU A 1 964 ? -90.108 23.575 125.524 1.00 74.62 964 GLU A O 1
ATOM 7779 N N . ASN A 1 965 ? -88.859 24.000 123.731 1.00 74.19 965 ASN A N 1
ATOM 7780 C CA . ASN A 1 965 ? -89.529 25.252 123.381 1.00 74.19 965 ASN A CA 1
ATOM 7781 C C . ASN A 1 965 ? -90.915 25.020 122.753 1.00 74.19 965 ASN A C 1
ATOM 7783 O O . ASN A 1 965 ? -91.779 25.875 122.900 1.00 74.19 965 ASN A O 1
ATOM 7787 N N . PHE A 1 966 ? -91.171 23.880 122.100 1.00 76.19 966 PHE A N 1
ATOM 7788 C CA . PHE A 1 966 ? -92.522 23.490 121.681 1.00 76.19 966 PHE A CA 1
ATOM 7789 C C . PHE A 1 966 ? -93.395 23.161 122.900 1.00 76.19 966 PHE A C 1
ATOM 7791 O O . PHE A 1 966 ? -94.480 23.724 123.030 1.00 76.19 966 PHE A O 1
ATOM 7798 N N . ASP A 1 967 ? -92.889 22.348 123.832 1.00 75.06 967 ASP A N 1
ATOM 7799 C CA . ASP A 1 967 ? -93.559 22.007 125.093 1.00 75.06 967 ASP A CA 1
ATOM 7800 C C . ASP A 1 967 ? -93.824 23.276 125.932 1.00 75.06 967 ASP A C 1
ATOM 7802 O O . ASP A 1 967 ? -94.953 23.544 126.349 1.00 75.06 967 ASP A O 1
ATOM 7806 N N . LEU A 1 968 ? -92.804 24.130 126.096 1.00 73.12 968 LEU A N 1
ATOM 7807 C CA . LEU A 1 968 ? -92.915 25.428 126.767 1.00 73.12 968 LEU A CA 1
ATOM 7808 C C . LEU A 1 968 ? -93.835 26.402 126.027 1.00 73.12 968 LEU A C 1
ATOM 7810 O O . LEU A 1 968 ? -94.433 27.249 126.686 1.00 73.12 968 LEU A O 1
ATOM 7814 N N . GLN A 1 969 ? -93.970 26.325 124.699 1.00 69.69 969 GLN A N 1
ATOM 7815 C CA . GLN A 1 969 ? -94.891 27.171 123.936 1.00 69.69 969 GLN A CA 1
ATOM 7816 C C . GLN A 1 969 ? -96.336 26.655 124.006 1.00 69.69 969 GLN A C 1
ATOM 7818 O O . GLN A 1 969 ? -97.249 27.479 124.060 1.00 69.69 969 GLN A O 1
ATOM 7823 N N . GLU A 1 970 ? -96.569 25.341 124.103 1.00 67.62 970 GLU A N 1
ATOM 7824 C CA . GLU A 1 970 ? -97.892 24.788 124.417 1.00 67.62 970 GLU A CA 1
ATOM 7825 C C . GLU A 1 970 ? -98.323 25.171 125.847 1.00 67.62 970 GLU A C 1
ATOM 7827 O O . GLU A 1 970 ? -99.453 25.632 126.050 1.00 67.62 970 GLU A O 1
ATOM 7832 N N . ASP A 1 971 ? -97.414 25.116 126.828 1.00 63.59 971 ASP A N 1
ATOM 7833 C CA . ASP A 1 971 ? -97.673 25.635 128.178 1.00 63.59 971 ASP A CA 1
ATOM 7834 C C . ASP A 1 971 ? -97.761 27.179 128.222 1.00 63.59 971 ASP A C 1
ATOM 7836 O O . ASP A 1 971 ? -98.558 27.727 128.991 1.00 63.59 971 ASP A O 1
ATOM 7840 N N . ASN A 1 972 ? -97.051 27.918 127.355 1.00 58.31 972 ASN A N 1
ATOM 7841 C CA . ASN A 1 972 ? -97.224 29.372 127.215 1.00 58.31 972 ASN A CA 1
ATOM 7842 C C . ASN A 1 972 ? -98.611 29.707 126.658 1.00 58.31 972 ASN A C 1
ATOM 7844 O O . ASN A 1 972 ? -99.271 30.605 127.176 1.00 58.31 972 ASN A O 1
ATOM 7848 N N . ASP A 1 973 ? -99.099 28.970 125.658 1.00 60.00 973 ASP A N 1
ATOM 7849 C CA . ASP A 1 973 ? -100.439 29.164 125.102 1.00 60.00 973 ASP A CA 1
ATOM 7850 C C . ASP A 1 973 ? -101.550 28.656 126.040 1.00 60.00 973 ASP A C 1
ATOM 7852 O O . ASP A 1 973 ? -102.648 29.223 126.037 1.00 60.00 973 ASP A O 1
ATOM 7856 N N . ARG A 1 974 ? -101.278 27.685 126.927 1.00 57.50 974 ARG A N 1
ATOM 7857 C CA . ARG A 1 974 ? -102.126 27.419 128.106 1.00 57.50 974 ARG A CA 1
ATOM 7858 C C . ARG A 1 974 ? -102.169 28.625 129.041 1.00 57.50 974 ARG A C 1
ATOM 7860 O O . ARG A 1 974 ? -103.260 29.074 129.394 1.00 57.50 974 ARG A O 1
ATOM 7867 N N . CYS A 1 975 ? -101.016 29.190 129.398 1.00 53.38 975 CYS A N 1
ATOM 7868 C CA . CYS A 1 975 ? -100.927 30.346 130.293 1.00 53.38 975 CYS A CA 1
ATOM 7869 C C . CYS A 1 975 ? -101.589 31.601 129.693 1.00 53.38 975 CYS A C 1
ATOM 7871 O O . CYS A 1 975 ? -102.345 32.286 130.382 1.00 53.38 975 CYS A O 1
ATOM 7873 N N . ARG A 1 976 ? -101.402 31.871 128.396 1.00 51.38 976 ARG A N 1
ATOM 7874 C CA . ARG A 1 976 ? -102.036 32.978 127.653 1.00 51.38 976 ARG A CA 1
ATOM 7875 C C . ARG A 1 976 ? -103.555 32.853 127.565 1.00 51.38 976 ARG A C 1
ATOM 7877 O O . ARG A 1 976 ? -104.246 33.867 127.559 1.00 51.38 976 ARG A O 1
ATOM 7884 N N . ARG A 1 977 ? -104.097 31.630 127.542 1.00 53.34 977 ARG A N 1
ATOM 7885 C CA . ARG A 1 977 ? -105.551 31.395 127.639 1.00 53.34 977 ARG A CA 1
ATOM 7886 C C . ARG A 1 977 ? -106.097 31.574 129.061 1.00 53.34 977 ARG A C 1
ATOM 7888 O O . ARG A 1 977 ? -107.312 31.671 129.216 1.00 53.34 977 ARG A O 1
ATOM 7895 N N . GLN A 1 978 ? -105.239 31.646 130.083 1.00 47.00 978 GLN A N 1
ATOM 7896 C CA . GLN A 1 978 ? -105.636 31.843 131.483 1.00 47.00 978 GLN A CA 1
ATOM 7897 C C . GLN A 1 978 ? -105.370 33.265 132.014 1.00 47.00 978 GLN A C 1
ATOM 7899 O O . GLN A 1 978 ? -106.148 33.746 132.841 1.00 47.00 978 GLN A O 1
ATOM 7904 N N . LEU A 1 979 ? -104.338 33.971 131.533 1.00 41.28 979 LEU A N 1
ATOM 7905 C CA . LEU A 1 979 ? -103.959 35.301 132.029 1.00 41.28 979 LEU A CA 1
ATOM 7906 C C . LEU A 1 979 ? -104.193 36.425 131.007 1.00 41.28 979 LEU A C 1
ATOM 7908 O O . LEU A 1 979 ? -103.525 36.562 129.986 1.00 41.28 979 LEU A O 1
ATOM 7912 N N . ARG A 1 980 ? -105.181 37.257 131.350 1.00 35.44 980 ARG A N 1
ATOM 7913 C CA . ARG A 1 980 ? -105.661 38.439 130.624 1.00 35.44 980 ARG A CA 1
ATOM 7914 C C . ARG A 1 980 ? -104.641 39.592 130.630 1.00 35.44 980 ARG A C 1
ATOM 7916 O O . ARG A 1 980 ? -104.039 39.842 131.668 1.00 35.44 980 ARG A O 1
ATOM 7923 N N . GLY A 1 981 ? -104.696 40.451 129.604 1.00 33.06 981 GLY A N 1
ATOM 7924 C CA . GLY A 1 981 ? -104.859 41.898 129.856 1.00 33.06 981 GLY A CA 1
ATOM 7925 C C . GLY A 1 981 ? -103.871 42.907 129.239 1.00 33.06 981 GLY A C 1
ATOM 7926 O O . GLY A 1 981 ? -102.783 43.101 129.754 1.00 33.06 981 GLY A O 1
ATOM 7927 N N . THR A 1 982 ? -104.391 43.698 128.284 1.00 34.19 982 THR A N 1
ATOM 7928 C CA . THR A 1 982 ? -104.188 45.168 128.105 1.00 34.19 982 THR A CA 1
ATOM 7929 C C . THR A 1 982 ? -102.787 45.794 127.910 1.00 34.19 982 THR A C 1
ATOM 7931 O O . THR A 1 982 ? -101.978 45.826 128.827 1.00 34.19 982 THR A O 1
ATOM 7934 N N . GLY A 1 983 ? -102.625 46.518 126.784 1.00 29.83 983 GLY A N 1
ATOM 7935 C CA . GLY A 1 983 ? -101.503 47.439 126.474 1.00 29.83 983 GLY A CA 1
ATOM 7936 C C . GLY A 1 983 ? -100.315 46.748 125.777 1.00 29.83 983 GLY A C 1
ATOM 7937 O O . GLY A 1 983 ? -100.005 45.615 126.106 1.00 29.83 983 GLY A O 1
ATOM 7938 N N . GLY A 1 984 ? -99.619 47.299 124.771 1.00 33.12 984 GLY A N 1
ATOM 7939 C CA . GLY A 1 984 ? -99.573 48.664 124.214 1.00 33.12 984 GLY A CA 1
ATOM 7940 C C . GLY A 1 984 ? -98.353 49.446 124.741 1.00 33.12 984 GLY A C 1
ATOM 7941 O O . GLY A 1 984 ? -98.179 49.512 125.948 1.00 33.12 984 GLY A O 1
ATOM 7942 N N . GLY A 1 985 ? -97.477 50.073 123.943 1.00 34.62 985 GLY A N 1
ATOM 7943 C CA . GLY A 1 985 ? -97.333 50.105 122.478 1.00 34.62 985 GLY A CA 1
ATOM 7944 C C . GLY A 1 985 ? -96.639 51.398 122.001 1.00 34.62 985 GLY A C 1
ATOM 7945 O O . GLY A 1 985 ? -97.119 52.482 122.318 1.00 34.62 985 GLY A O 1
ATOM 7946 N N . GLY A 1 986 ? -95.544 51.315 121.226 1.00 37.56 986 GLY A N 1
ATOM 7947 C CA . GLY A 1 986 ? -94.927 52.491 120.581 1.00 37.56 986 GLY A CA 1
ATOM 7948 C C . GLY A 1 986 ? -93.416 52.414 120.291 1.00 37.56 986 GLY A C 1
ATOM 7949 O O . GLY A 1 986 ? -92.702 51.601 120.859 1.00 37.56 986 GLY A O 1
ATOM 7950 N N . GLN A 1 987 ? -92.957 53.323 119.416 1.00 43.94 987 GLN A N 1
ATOM 7951 C CA . GLN A 1 987 ? -91.557 53.720 119.157 1.00 43.94 987 GLN A CA 1
ATOM 7952 C C . GLN A 1 987 ? -90.537 52.649 118.696 1.00 43.94 987 GLN A C 1
ATOM 7954 O O . GLN A 1 987 ? -89.600 52.324 119.415 1.00 43.94 987 GLN A O 1
ATOM 7959 N N . PHE A 1 988 ? -90.599 52.254 117.415 1.00 47.09 988 PHE A N 1
ATOM 7960 C CA . PHE A 1 988 ? -89.426 51.706 116.690 1.00 47.09 988 PHE A CA 1
ATOM 7961 C C . PHE A 1 988 ? -89.149 52.346 115.307 1.00 47.09 988 PHE A C 1
ATOM 7963 O O . PHE A 1 988 ? -88.169 52.014 114.646 1.00 47.09 988 PHE A O 1
ATOM 7970 N N . GLN A 1 989 ? -89.956 53.328 114.881 1.00 47.78 989 GLN A N 1
ATOM 7971 C CA . GLN A 1 989 ? -89.895 53.917 113.531 1.00 47.78 989 GLN A CA 1
ATOM 7972 C C . GLN A 1 989 ? -88.620 54.745 113.238 1.00 47.78 989 GLN A C 1
ATOM 7974 O O . GLN A 1 989 ? -88.254 54.914 112.082 1.00 47.78 989 GLN A O 1
ATOM 7979 N N . SER A 1 990 ? -87.950 55.280 114.268 1.00 50.81 990 SER A N 1
ATOM 7980 C CA . SER A 1 990 ? -86.890 56.305 114.128 1.00 50.81 990 SER A CA 1
ATOM 7981 C C . SER A 1 990 ? -85.470 55.745 113.914 1.00 50.81 990 SER A C 1
ATOM 7983 O O . SER A 1 990 ? -84.545 56.483 113.578 1.00 50.81 990 SER A O 1
ATOM 7985 N N . GLN A 1 991 ? -85.260 54.438 114.103 1.00 53.25 991 GLN A N 1
ATOM 7986 C CA . GLN A 1 991 ? -83.929 53.826 113.955 1.00 53.25 991 GLN A CA 1
ATOM 7987 C C . GLN A 1 991 ? -83.653 53.326 112.527 1.00 53.25 991 GLN A C 1
ATOM 7989 O O . GLN A 1 991 ? -82.500 53.314 112.096 1.00 53.25 991 GLN A O 1
ATOM 7994 N N . LEU A 1 992 ? -84.698 52.976 111.767 1.00 59.94 992 LEU A N 1
ATOM 7995 C CA . LEU A 1 992 ? -84.567 52.344 110.449 1.00 59.94 992 LEU A CA 1
ATOM 7996 C C . LEU A 1 992 ? -83.936 53.277 109.393 1.00 59.94 992 LEU A C 1
ATOM 7998 O O . LEU A 1 992 ? -83.065 52.856 108.635 1.00 59.94 992 LEU A O 1
ATOM 8002 N N . GLU A 1 993 ? -84.305 54.563 109.391 1.00 58.28 993 GLU A N 1
ATOM 8003 C CA . GLU A 1 993 ? -83.800 55.552 108.421 1.00 58.28 993 GLU A CA 1
ATOM 8004 C C . GLU A 1 993 ? -82.313 55.916 108.601 1.00 58.28 993 GLU A C 1
ATOM 8006 O O . GLU A 1 993 ? -81.708 56.485 107.688 1.00 58.28 993 GLU A O 1
ATOM 8011 N N . LYS A 1 994 ? -81.697 55.600 109.752 1.00 63.53 994 LYS A N 1
ATOM 8012 C CA . LYS A 1 994 ? -80.255 55.826 109.964 1.00 63.53 994 LYS A CA 1
ATOM 8013 C C . LYS A 1 994 ? -79.403 54.755 109.285 1.00 63.53 994 LYS A C 1
ATOM 8015 O O . LYS A 1 994 ? -78.545 55.111 108.476 1.00 63.53 994 LYS A O 1
ATOM 8020 N N . LEU A 1 995 ? -79.705 53.471 109.512 1.00 62.34 995 LEU A N 1
ATOM 8021 C CA . LEU A 1 995 ? -78.993 52.362 108.857 1.00 62.34 995 LEU A CA 1
ATOM 8022 C C . LEU A 1 995 ? -79.022 52.481 107.325 1.00 62.34 995 LEU A C 1
ATOM 8024 O O . LEU A 1 995 ? -78.032 52.191 106.654 1.00 62.34 995 LEU A O 1
ATOM 8028 N N . GLN A 1 996 ? -80.134 52.957 106.760 1.00 60.56 996 GLN A N 1
ATOM 8029 C CA . GLN A 1 996 ? -80.295 53.069 105.309 1.00 60.56 996 GLN A CA 1
ATOM 8030 C C . GLN A 1 996 ? -79.375 54.134 104.667 1.00 60.56 996 GLN A C 1
ATOM 8032 O O . GLN A 1 996 ? -79.048 54.034 103.483 1.00 60.56 996 GLN A O 1
ATOM 8037 N N . LYS A 1 997 ? -78.892 55.120 105.442 1.00 64.75 997 LYS A N 1
ATOM 8038 C CA . LYS A 1 997 ? -77.892 56.107 104.989 1.00 64.75 997 LYS A CA 1
ATOM 8039 C C . LYS A 1 997 ? -76.455 55.622 105.177 1.00 64.75 997 LYS A C 1
ATOM 8041 O O . LYS A 1 997 ? -75.627 55.857 104.302 1.00 64.75 997 LYS A O 1
ATOM 8046 N N . GLU A 1 998 ? -76.168 54.893 106.251 1.00 63.84 998 GLU A N 1
ATOM 8047 C CA . GLU A 1 998 ? -74.843 54.298 106.494 1.00 63.84 998 GLU A CA 1
ATOM 8048 C C . GLU A 1 998 ? -74.505 53.223 105.442 1.00 63.84 998 GLU A C 1
ATOM 8050 O O . GLU A 1 998 ? -73.400 53.216 104.898 1.00 63.84 998 GLU A O 1
ATOM 8055 N N . TYR A 1 999 ? -75.490 52.413 105.032 1.00 67.25 999 TYR A N 1
ATOM 8056 C CA . TYR A 1 999 ? -75.349 51.453 103.926 1.00 67.25 999 TYR A CA 1
ATOM 8057 C C . TYR A 1 999 ? -74.958 52.111 102.586 1.00 67.25 999 TYR A C 1
ATOM 8059 O O . TYR A 1 999 ? -74.250 51.512 101.777 1.00 67.25 999 TYR A O 1
ATOM 8067 N N . SER A 1 1000 ? -75.378 53.360 102.356 1.00 69.38 1000 SER A N 1
ATOM 8068 C CA . SER A 1 1000 ? -75.049 54.095 101.126 1.00 69.38 1000 SER A CA 1
ATOM 8069 C C . SER A 1 1000 ? -73.586 54.561 101.090 1.00 69.38 1000 SER A C 1
ATOM 8071 O O . SER A 1 1000 ? -72.977 54.565 100.024 1.00 69.38 1000 SER A O 1
ATOM 8073 N N . LEU A 1 1001 ? -72.992 54.905 102.240 1.00 66.00 1001 LEU A N 1
ATOM 8074 C CA . LEU A 1 1001 ? -71.592 55.351 102.321 1.00 66.00 1001 LEU A CA 1
ATOM 8075 C C . LEU A 1 1001 ? -70.599 54.188 102.138 1.00 66.00 1001 LEU A C 1
ATOM 8077 O O . LEU A 1 1001 ? -69.609 54.338 101.423 1.00 66.00 1001 LEU A O 1
ATOM 8081 N N . LEU A 1 1002 ? -70.909 53.005 102.681 1.00 63.47 1002 LEU A N 1
ATOM 8082 C CA . LEU A 1 1002 ? -70.102 51.782 102.512 1.00 63.47 1002 LEU A CA 1
ATOM 8083 C C . LEU A 1 1002 ? -70.018 51.288 101.051 1.00 63.47 1002 LEU A C 1
ATOM 8085 O O . LEU A 1 1002 ? -69.078 50.576 100.680 1.00 63.47 1002 LEU A O 1
ATOM 8089 N N . LEU A 1 1003 ? -70.980 51.674 100.203 1.00 65.19 1003 LEU A N 1
ATOM 8090 C CA . LEU A 1 1003 ? -70.958 51.407 98.760 1.00 65.19 1003 LEU A CA 1
ATOM 8091 C C . LEU A 1 1003 ? -70.060 52.381 97.980 1.00 65.19 1003 LEU A C 1
ATOM 8093 O O . LEU A 1 1003 ? -69.520 52.001 96.939 1.00 65.19 1003 LEU A O 1
ATOM 8097 N N . GLU A 1 1004 ? -69.854 53.600 98.484 1.00 62.06 1004 GLU A N 1
ATOM 8098 C CA . GLU A 1 1004 ? -68.914 54.566 97.904 1.00 62.06 1004 GLU A CA 1
ATOM 8099 C C . GLU A 1 1004 ? -67.463 54.211 98.286 1.00 62.06 1004 GLU A C 1
ATOM 8101 O O . GLU A 1 1004 ? -66.580 54.178 97.429 1.00 62.06 1004 GLU A O 1
ATOM 8106 N N . GLU A 1 1005 ? -67.221 53.815 99.541 1.00 60.19 1005 GLU A N 1
ATOM 8107 C CA . GLU A 1 1005 ? -65.910 53.349 100.028 1.00 60.19 1005 GLU A CA 1
ATOM 8108 C C . GLU A 1 1005 ? -65.406 52.108 99.256 1.00 60.19 1005 GLU A C 1
ATOM 8110 O O . GLU A 1 1005 ? -64.237 52.024 98.862 1.00 60.19 1005 GLU A O 1
ATOM 8115 N N . ASN A 1 1006 ? -66.316 51.191 98.904 1.00 56.91 1006 ASN A N 1
ATOM 8116 C CA . ASN A 1 1006 ? -66.018 50.040 98.042 1.00 56.91 1006 ASN A CA 1
ATOM 8117 C C . ASN A 1 1006 ? -65.582 50.412 96.609 1.00 56.91 1006 ASN A C 1
ATOM 8119 O O . ASN A 1 1006 ? -64.952 49.595 95.931 1.00 56.91 1006 ASN A O 1
ATOM 8123 N N . ARG A 1 1007 ? -65.892 51.620 96.114 1.00 62.78 1007 ARG A N 1
ATOM 8124 C CA . ARG A 1 1007 ? -65.463 52.084 94.779 1.00 62.78 1007 ARG A CA 1
ATOM 8125 C C . ARG A 1 1007 ? -64.043 52.647 94.776 1.00 62.78 1007 ARG A C 1
ATOM 8127 O O . ARG A 1 1007 ? -63.354 52.515 93.764 1.00 62.78 1007 ARG A O 1
ATOM 8134 N N . GLU A 1 1008 ? -63.593 53.219 95.888 1.00 56.31 1008 GLU A N 1
ATOM 8135 C CA . GLU A 1 1008 ? -62.223 53.723 96.049 1.00 56.31 1008 GLU A CA 1
ATOM 8136 C C . GLU A 1 1008 ? -61.228 52.565 96.230 1.00 56.31 1008 GLU A C 1
ATOM 8138 O O . GLU A 1 1008 ? -60.246 52.466 95.487 1.00 56.31 1008 GLU A O 1
ATOM 8143 N N . LEU A 1 1009 ? -61.536 51.602 97.111 1.00 55.16 1009 LEU A N 1
ATOM 8144 C CA . LEU A 1 1009 ? -60.708 50.402 97.326 1.00 55.16 1009 LEU A CA 1
ATOM 8145 C C . LEU A 1 1009 ? -60.456 49.610 96.028 1.00 55.16 1009 LEU A C 1
ATOM 8147 O O . LEU A 1 1009 ? -59.359 49.088 95.810 1.00 55.16 1009 LEU A O 1
ATOM 8151 N N . LYS A 1 1010 ? -61.428 49.590 95.105 1.00 50.41 1010 LYS A N 1
ATOM 8152 C CA . LYS A 1 1010 ? -61.312 48.889 93.815 1.00 50.41 1010 LYS A CA 1
ATOM 8153 C C . LYS A 1 1010 ? -60.363 49.556 92.804 1.00 50.41 1010 LYS A C 1
ATOM 8155 O O . LYS A 1 1010 ? -60.050 48.940 91.785 1.00 50.41 1010 LYS A O 1
ATOM 8160 N N . LYS A 1 1011 ? -59.864 50.771 93.077 1.00 52.03 1011 LYS A N 1
ATOM 8161 C CA . LYS A 1 1011 ? -58.808 51.436 92.284 1.00 52.03 1011 LYS A CA 1
ATOM 8162 C C . LYS A 1 1011 ? -57.400 51.221 92.851 1.00 52.03 1011 LYS A C 1
ATOM 8164 O O . LYS A 1 1011 ? -56.442 51.238 92.082 1.00 52.03 1011 LYS A O 1
ATOM 8169 N N . ALA A 1 1012 ? -57.262 50.982 94.157 1.00 50.81 1012 ALA A N 1
ATOM 8170 C CA . ALA A 1 1012 ? -55.962 50.874 94.830 1.00 50.81 1012 ALA A CA 1
ATOM 8171 C C . ALA A 1 1012 ? -55.254 49.511 94.643 1.00 50.81 1012 ALA A C 1
ATOM 8173 O O . ALA A 1 1012 ? -54.037 49.422 94.772 1.00 50.81 1012 ALA A O 1
ATOM 8174 N N . SER A 1 1013 ? -55.987 48.443 94.306 1.00 47.03 1013 SER A N 1
ATOM 8175 C CA . SER A 1 1013 ? -55.465 47.062 94.348 1.00 47.03 1013 SER A CA 1
ATOM 8176 C C . SER A 1 1013 ? -54.599 46.617 93.149 1.00 47.03 1013 SER A C 1
ATOM 8178 O O . SER A 1 1013 ? -54.167 45.465 93.109 1.00 47.03 1013 SER A O 1
ATOM 8180 N N . ARG A 1 1014 ? -54.317 47.472 92.153 1.00 47.94 1014 ARG A N 1
ATOM 8181 C CA . ARG A 1 1014 ? -53.571 47.086 90.929 1.00 47.94 1014 ARG A CA 1
ATOM 8182 C C . ARG A 1 1014 ? -52.039 47.002 91.102 1.00 47.94 1014 ARG A C 1
ATOM 8184 O O . ARG A 1 1014 ? -51.314 47.244 90.142 1.00 47.94 1014 ARG A O 1
ATOM 8191 N N . TYR A 1 1015 ? -51.534 46.661 92.293 1.00 42.81 1015 TYR A N 1
ATOM 8192 C CA . TYR A 1 1015 ? -50.085 46.554 92.534 1.00 42.81 1015 TYR A CA 1
ATOM 8193 C C . TYR A 1 1015 ? -49.627 45.421 93.480 1.00 42.81 1015 TYR A C 1
ATOM 8195 O O . TYR A 1 1015 ? -48.563 45.521 94.089 1.00 42.81 1015 TYR A O 1
ATOM 8203 N N . SER A 1 1016 ? -50.360 44.299 93.564 1.00 38.78 1016 SER A N 1
ATOM 8204 C CA . SER A 1 1016 ? -49.835 43.078 94.211 1.00 38.78 1016 SER A CA 1
ATOM 8205 C C . SER A 1 1016 ? -50.430 41.752 93.696 1.00 38.78 1016 SER A C 1
ATOM 8207 O O . SER A 1 1016 ? -51.555 41.403 94.027 1.00 38.78 1016 SER A O 1
ATOM 8209 N N . HIS A 1 1017 ? -49.605 40.996 92.960 1.00 37.69 1017 HIS A N 1
ATOM 8210 C CA . HIS A 1 1017 ? -49.540 39.522 92.889 1.00 37.69 1017 HIS A CA 1
ATOM 8211 C C . HIS A 1 1017 ? -50.823 38.667 92.723 1.00 37.69 1017 HIS A C 1
ATOM 8213 O O . HIS A 1 1017 ? -51.347 38.100 93.677 1.00 37.69 1017 HIS A O 1
ATOM 8219 N N . SER A 1 1018 ? -51.150 38.379 91.461 1.00 32.69 1018 SER A N 1
ATOM 8220 C CA . SER A 1 1018 ? -51.648 37.085 90.944 1.00 32.69 1018 SER A CA 1
ATOM 8221 C C . SER A 1 1018 ? -51.291 37.047 89.440 1.00 32.69 1018 SER A C 1
ATOM 8223 O O . SER A 1 1018 ? -51.273 38.097 88.804 1.00 32.69 1018 SER A O 1
ATOM 8225 N N . ILE A 1 1019 ? -50.817 35.979 88.782 1.00 36.44 1019 ILE A N 1
ATOM 8226 C CA . ILE A 1 1019 ? -50.944 34.512 88.922 1.00 36.44 1019 ILE A CA 1
ATOM 8227 C C . ILE A 1 1019 ? -52.372 34.005 88.674 1.00 36.44 1019 ILE A C 1
ATOM 8229 O O . ILE A 1 1019 ? -53.161 33.905 89.605 1.00 36.44 1019 ILE A O 1
ATOM 8233 N N . GLY A 1 1020 ? -52.640 33.592 87.426 1.00 32.84 1020 GLY A N 1
ATOM 8234 C CA . GLY A 1 1020 ? -53.706 32.639 87.082 1.00 32.84 1020 GLY A CA 1
ATOM 8235 C C . GLY A 1 1020 ? -54.688 33.068 85.978 1.00 32.84 1020 GLY A C 1
ATOM 8236 O O . GLY A 1 1020 ? -55.411 34.033 86.161 1.00 32.84 1020 GLY A O 1
ATOM 8237 N N . VAL A 1 1021 ? -54.723 32.285 84.882 1.00 34.34 1021 VAL A N 1
ATOM 8238 C CA . VAL A 1 1021 ? -55.940 31.724 84.223 1.00 34.34 1021 VAL A CA 1
ATOM 8239 C C . VAL A 1 1021 ? -57.058 32.742 83.846 1.00 34.34 1021 VAL A C 1
ATOM 8241 O O . VAL A 1 1021 ? -57.762 33.223 84.721 1.00 34.34 1021 VAL A O 1
ATOM 8244 N N . ILE A 1 1022 ? -57.212 33.208 82.586 1.00 32.69 1022 ILE A N 1
ATOM 8245 C CA . ILE A 1 1022 ? -57.891 32.550 81.419 1.00 32.69 1022 ILE A CA 1
ATOM 8246 C C . ILE A 1 1022 ? -59.329 32.064 81.765 1.00 32.69 1022 ILE A C 1
ATOM 8248 O O . ILE A 1 1022 ? -59.435 31.420 82.801 1.00 32.69 1022 ILE A O 1
ATOM 8252 N N . PRO A 1 1023 ? -60.419 32.236 80.961 1.00 47.09 1023 PRO A N 1
ATOM 8253 C CA . PRO A 1 1023 ? -60.578 32.761 79.583 1.00 47.09 1023 PRO A CA 1
ATOM 8254 C C . PRO A 1 1023 ? -61.697 33.846 79.419 1.00 47.09 1023 PRO A C 1
ATOM 8256 O O . PRO A 1 1023 ? -62.227 34.334 80.409 1.00 47.09 1023 PRO A O 1
ATOM 8259 N N . GLU A 1 1024 ? -62.072 34.138 78.154 1.00 30.00 1024 GLU A N 1
ATOM 8260 C CA . GLU A 1 1024 ? -63.421 34.550 77.658 1.00 30.00 1024 GLU A CA 1
ATOM 8261 C C . GLU A 1 1024 ? -64.061 35.882 78.140 1.00 30.00 1024 GLU A C 1
ATOM 8263 O O . GLU A 1 1024 ? -63.736 36.421 79.189 1.00 30.00 1024 GLU A O 1
ATOM 8268 N N . SER A 1 1025 ? -64.977 36.533 77.403 1.00 34.41 1025 SER A N 1
ATOM 8269 C CA . SER A 1 1025 ? -65.607 36.277 76.083 1.00 34.41 1025 SER A CA 1
ATOM 8270 C C . SER A 1 1025 ? -65.842 37.643 75.385 1.00 34.41 1025 SER A C 1
ATOM 8272 O O . SER A 1 1025 ? -66.191 38.598 76.071 1.00 34.41 1025 SER A O 1
ATOM 8274 N N . ALA A 1 1026 ? -65.473 37.846 74.111 1.00 35.03 1026 ALA A N 1
ATOM 8275 C CA . ALA A 1 1026 ? -66.257 37.604 72.877 1.00 35.03 1026 ALA A CA 1
ATOM 8276 C C . ALA A 1 1026 ? -67.101 38.821 72.408 1.00 35.03 1026 ALA A C 1
ATOM 8278 O O . ALA A 1 1026 ? -67.457 39.667 73.223 1.00 35.03 1026 ALA A O 1
ATOM 8279 N N . MET A 1 1027 ? -67.418 38.875 71.097 1.00 33.56 1027 MET A N 1
ATOM 8280 C CA . MET A 1 1027 ? -67.878 40.057 70.318 1.00 33.56 1027 MET A CA 1
ATOM 8281 C C . MET A 1 1027 ? -66.773 41.135 70.184 1.00 33.56 1027 MET A C 1
ATOM 8283 O O . MET A 1 1027 ? -66.154 41.495 71.180 1.00 33.56 1027 MET A O 1
ATOM 8287 N N . SER A 1 1028 ? -66.425 41.719 69.030 1.00 37.94 1028 SER A N 1
ATOM 8288 C CA . SER A 1 1028 ? -66.845 41.595 67.614 1.00 37.94 1028 SER A CA 1
ATOM 8289 C C . SER A 1 1028 ? -65.757 42.294 66.745 1.00 37.94 1028 SER A C 1
ATOM 8291 O O . SER A 1 1028 ? -65.031 43.127 67.286 1.00 37.94 1028 SER A O 1
ATOM 8293 N N . GLU A 1 1029 ? -65.544 42.071 65.438 1.00 35.91 1029 GLU A N 1
ATOM 8294 C CA . GLU A 1 1029 ? -66.175 41.197 64.424 1.00 35.91 1029 GLU A CA 1
ATOM 8295 C C . GLU A 1 1029 ? -65.189 40.952 63.234 1.00 35.91 1029 GLU A C 1
ATOM 8297 O O . GLU A 1 1029 ? -63.980 41.044 63.432 1.00 35.91 1029 GLU A O 1
ATOM 8302 N N . TYR A 1 1030 ? -65.701 40.626 62.034 1.00 39.38 1030 TYR A N 1
ATOM 8303 C CA . TYR A 1 1030 ? -65.040 40.446 60.716 1.00 39.38 1030 TYR A CA 1
ATOM 8304 C C . TYR A 1 1030 ? -63.782 41.309 60.444 1.00 39.38 1030 TYR A C 1
ATOM 8306 O O . TYR A 1 1030 ? -63.777 42.510 60.703 1.00 39.38 1030 TYR A O 1
ATOM 8314 N N . ASP A 1 1031 ? -62.694 40.769 59.879 1.00 36.00 1031 ASP A N 1
ATOM 8315 C CA . ASP A 1 1031 ? -62.634 40.189 58.518 1.00 36.00 1031 ASP A CA 1
ATOM 8316 C C . ASP A 1 1031 ? -61.652 38.990 58.393 1.00 36.00 1031 ASP A C 1
ATOM 8318 O O . ASP A 1 1031 ? -60.806 38.769 59.262 1.00 36.00 1031 ASP A O 1
ATOM 8322 N N . GLU A 1 1032 ? -61.759 38.198 57.321 1.00 44.44 1032 GLU A N 1
ATOM 8323 C CA . GLU A 1 1032 ? -61.116 36.879 57.189 1.00 44.44 1032 GLU A CA 1
ATOM 8324 C C . GLU A 1 1032 ? -59.826 36.875 56.345 1.00 44.44 1032 GLU A C 1
ATOM 8326 O O . GLU A 1 1032 ? -59.838 37.226 55.167 1.00 44.44 1032 GLU A O 1
ATOM 8331 N N . ASN A 1 1033 ? -58.725 36.358 56.910 1.00 37.81 1033 ASN A N 1
ATOM 8332 C CA . ASN A 1 1033 ? -57.784 35.432 56.248 1.00 37.81 1033 ASN A CA 1
ATOM 8333 C C . ASN A 1 1033 ? -56.781 34.886 57.284 1.00 37.81 1033 ASN A C 1
ATOM 8335 O O . ASN A 1 1033 ? -56.073 35.649 57.942 1.00 37.81 1033 ASN A O 1
ATOM 8339 N N . GLU A 1 1034 ? -56.712 33.563 57.437 1.00 41.28 1034 GLU A N 1
ATOM 8340 C CA . GLU A 1 1034 ? -55.976 32.886 58.515 1.00 41.28 1034 GLU A CA 1
ATOM 8341 C C . GLU A 1 1034 ? -55.073 31.759 57.962 1.00 41.28 1034 GLU A C 1
ATOM 8343 O O . GLU A 1 1034 ? -55.200 31.369 56.806 1.00 41.28 1034 GLU A O 1
ATOM 8348 N N . GLN A 1 1035 ? -54.222 31.193 58.831 1.00 39.25 1035 GLN A N 1
ATOM 8349 C CA . GLN A 1 1035 ? -53.515 29.905 58.683 1.00 39.25 1035 GLN A CA 1
ATOM 8350 C C . GLN A 1 1035 ? -52.304 29.890 57.711 1.00 39.25 1035 GLN A C 1
ATOM 8352 O O . GLN A 1 1035 ? -52.330 30.457 56.630 1.00 39.25 1035 GLN A O 1
ATOM 8357 N N . HIS A 1 1036 ? -51.148 29.287 58.035 1.00 35.97 1036 HIS A N 1
ATOM 8358 C CA . HIS A 1 1036 ? -50.707 28.587 59.256 1.00 35.97 1036 HIS A CA 1
ATOM 8359 C C . HIS A 1 1036 ? -49.280 28.992 59.678 1.00 35.97 1036 HIS A C 1
ATOM 8361 O O . HIS A 1 1036 ? -48.432 29.333 58.855 1.00 35.97 1036 HIS A O 1
ATOM 8367 N N . LYS A 1 1037 ? -48.978 28.830 60.975 1.00 39.31 1037 LYS A N 1
ATOM 8368 C CA . LYS A 1 1037 ? -47.608 28.684 61.502 1.00 39.31 1037 LYS A CA 1
ATOM 8369 C C . LYS A 1 1037 ? -47.361 27.227 61.892 1.00 39.31 1037 LYS A C 1
ATOM 8371 O O . LYS A 1 1037 ? -48.178 26.659 62.608 1.00 39.31 1037 LYS A O 1
ATOM 8376 N N . TYR A 1 1038 ? -46.187 26.695 61.557 1.00 32.25 1038 TYR A N 1
ATOM 8377 C CA . TYR A 1 1038 ? -45.597 25.528 62.227 1.00 32.25 1038 TYR A CA 1
ATOM 8378 C C . TYR A 1 1038 ? -44.139 25.804 62.638 1.00 32.25 1038 TYR A C 1
ATOM 8380 O O . TYR A 1 1038 ? -43.561 26.818 62.251 1.00 32.25 1038 TYR A O 1
ATOM 8388 N N . GLY A 1 1039 ? -43.605 24.941 63.514 1.00 37.34 1039 GLY A N 1
ATOM 8389 C CA . GLY A 1 1039 ? -42.397 25.132 64.334 1.00 37.34 1039 GLY A CA 1
ATOM 8390 C C . GLY A 1 1039 ? -41.140 25.667 63.624 1.00 37.34 1039 GLY A C 1
ATOM 8391 O O . GLY A 1 1039 ? -40.898 25.394 62.459 1.00 37.34 1039 GLY A O 1
ATOM 8392 N N . ARG A 1 1040 ? -40.300 26.478 64.281 1.00 41.31 1040 ARG A N 1
ATOM 8393 C CA . ARG A 1 1040 ? -39.636 26.270 65.596 1.00 41.31 1040 ARG A CA 1
ATOM 8394 C C . ARG A 1 1040 ? -38.534 25.195 65.556 1.00 41.31 1040 ARG A C 1
ATOM 8396 O O . ARG A 1 1040 ? -38.640 24.175 66.229 1.00 41.31 1040 ARG A O 1
ATOM 8403 N N . SER A 1 1041 ? -37.436 25.486 64.858 1.00 37.03 1041 SER A N 1
ATOM 8404 C CA . SER A 1 1041 ? -36.095 24.967 65.178 1.00 37.03 1041 SER A CA 1
ATOM 8405 C C . SER A 1 1041 ? -35.009 25.887 64.597 1.00 37.03 1041 SER A C 1
ATOM 8407 O O . SER A 1 1041 ? -35.297 26.651 63.683 1.00 37.03 1041 SER A O 1
ATOM 8409 N N . GLY A 1 1042 ? -33.779 25.813 65.120 1.00 40.12 1042 GLY A N 1
ATOM 8410 C CA . GLY A 1 1042 ? -32.575 26.386 64.495 1.00 40.12 1042 GLY A CA 1
ATOM 8411 C C . GLY A 1 1042 ? -32.470 27.918 64.455 1.00 40.12 1042 GLY A C 1
ATOM 8412 O O . GLY A 1 1042 ? -32.703 28.537 63.422 1.00 40.12 1042 GLY A O 1
ATOM 8413 N N . GLY A 1 1043 ? -32.019 28.541 65.549 1.00 46.66 1043 GLY A N 1
ATOM 8414 C CA . GLY A 1 1043 ? -31.622 29.956 65.548 1.00 46.66 1043 GLY A CA 1
ATOM 8415 C C . GLY A 1 1043 ? -30.296 30.178 64.813 1.00 46.66 1043 GLY A C 1
ATOM 8416 O O . GLY A 1 1043 ? -29.237 30.151 65.435 1.00 46.66 1043 GLY A O 1
ATOM 8417 N N . MET A 1 1044 ? -30.349 30.383 63.497 1.00 45.16 1044 MET A N 1
ATOM 8418 C CA . MET A 1 1044 ? -29.176 30.690 62.673 1.00 45.16 1044 MET A CA 1
ATOM 8419 C C . MET A 1 1044 ? -28.764 32.157 62.872 1.00 45.16 1044 MET A C 1
ATOM 8421 O O . MET A 1 1044 ? -29.587 33.059 62.716 1.00 45.16 1044 MET A O 1
ATOM 8425 N N . THR A 1 1045 ? -27.511 32.413 63.263 1.00 64.75 1045 THR A N 1
ATOM 8426 C CA . THR A 1 1045 ? -27.035 33.780 63.537 1.00 64.75 1045 THR A CA 1
ATOM 8427 C C . THR A 1 1045 ? -26.918 34.607 62.258 1.00 64.75 1045 THR A C 1
ATOM 8429 O O . THR A 1 1045 ? -26.704 34.081 61.165 1.00 64.75 1045 THR A O 1
ATOM 8432 N N . ASN A 1 1046 ? -27.050 35.929 62.394 1.00 59.16 1046 ASN A N 1
ATOM 8433 C CA . ASN A 1 1046 ? -27.078 36.842 61.250 1.00 59.16 1046 ASN A CA 1
ATOM 8434 C C . ASN A 1 1046 ? -25.704 36.942 60.546 1.00 59.16 1046 ASN A C 1
ATOM 8436 O O . ASN A 1 1046 ? -25.636 37.294 59.373 1.00 59.16 1046 ASN A O 1
ATOM 8440 N N . GLU A 1 1047 ? -24.612 36.569 61.223 1.00 64.62 1047 GLU A N 1
ATOM 8441 C CA . GLU A 1 1047 ? -23.308 36.289 60.607 1.00 64.62 1047 GLU A CA 1
ATOM 8442 C C . GLU A 1 1047 ? -23.387 35.099 59.645 1.00 64.62 1047 GLU A C 1
ATOM 8444 O O . GLU A 1 1047 ? -23.034 35.258 58.483 1.00 64.62 1047 GLU A O 1
ATOM 8449 N N . LYS A 1 1048 ? -23.924 33.944 60.069 1.00 67.00 1048 LYS A N 1
ATOM 8450 C CA . LYS A 1 1048 ? -23.997 32.738 59.221 1.00 67.00 1048 LYS A CA 1
ATOM 8451 C C . LYS A 1 1048 ? -24.867 32.924 57.979 1.00 67.00 1048 LYS A C 1
ATOM 8453 O O . LYS A 1 1048 ? -24.588 32.348 56.934 1.00 67.00 1048 LYS A O 1
ATOM 8458 N N . LEU A 1 1049 ? -25.893 33.770 58.066 1.00 69.12 1049 LEU A N 1
ATOM 8459 C CA . LEU A 1 1049 ? -26.705 34.163 56.910 1.00 69.12 1049 LEU A CA 1
ATOM 8460 C C . LEU A 1 1049 ? -25.961 35.090 55.929 1.00 69.12 1049 LEU A C 1
ATOM 8462 O O . LEU A 1 1049 ? -26.276 35.081 54.741 1.00 69.12 1049 LEU A O 1
ATOM 8466 N N . LYS A 1 1050 ? -24.963 35.860 56.387 1.00 74.75 1050 LYS A N 1
ATOM 8467 C CA . LYS A 1 1050 ? -24.056 36.632 55.515 1.00 74.75 1050 LYS A CA 1
ATOM 8468 C C . LYS A 1 1050 ? -22.932 35.766 54.949 1.00 74.75 1050 LYS A C 1
ATOM 8470 O O . LYS A 1 1050 ? -22.574 35.956 53.797 1.00 74.75 1050 LYS A O 1
ATOM 8475 N N . GLU A 1 1051 ? -22.406 34.843 55.748 1.00 75.44 1051 GLU A N 1
ATOM 8476 C CA . GLU A 1 1051 ? -21.368 33.868 55.393 1.00 75.44 1051 GLU A CA 1
ATOM 8477 C C . GLU A 1 1051 ? -21.851 32.977 54.241 1.00 75.44 1051 GLU A C 1
ATOM 8479 O O . GLU A 1 1051 ? -21.309 33.056 53.144 1.00 75.44 1051 GLU A O 1
ATOM 8484 N N . ILE A 1 1052 ? -22.988 32.297 54.418 1.00 75.69 1052 ILE A N 1
ATOM 8485 C CA . ILE A 1 1052 ? -23.633 31.498 53.363 1.00 75.69 1052 ILE A CA 1
ATOM 8486 C C . ILE A 1 1052 ? -24.018 32.355 52.150 1.00 75.69 1052 ILE A C 1
ATOM 8488 O O . ILE A 1 1052 ? -23.919 31.902 51.011 1.00 75.69 1052 ILE A O 1
ATOM 8492 N N . LYS A 1 1053 ? -24.438 33.613 52.348 1.00 80.81 1053 LYS A N 1
ATOM 8493 C CA . LYS A 1 1053 ? -24.688 34.504 51.208 1.00 80.81 1053 LYS A CA 1
ATOM 8494 C C . LYS A 1 1053 ? -23.396 34.811 50.440 1.00 80.81 1053 LYS A C 1
ATOM 8496 O O . LYS A 1 1053 ? -23.423 34.796 49.217 1.00 80.81 1053 LYS A O 1
ATOM 8501 N N . PHE A 1 1054 ? -22.289 35.070 51.130 1.00 88.12 1054 PHE A N 1
ATOM 8502 C CA . PHE A 1 1054 ? -20.989 35.320 50.511 1.00 88.12 1054 PHE A CA 1
ATOM 8503 C C . PHE A 1 1054 ? -20.468 34.078 49.770 1.00 88.12 1054 PHE A C 1
ATOM 8505 O O . PHE A 1 1054 ? -19.969 34.210 48.657 1.00 88.12 1054 PHE A O 1
ATOM 8512 N N . GLU A 1 1055 ? -20.663 32.880 50.328 1.00 81.75 1055 GLU A N 1
ATOM 8513 C CA . GLU A 1 1055 ? -20.388 31.602 49.656 1.00 81.75 1055 GLU A CA 1
ATOM 8514 C C . GLU A 1 1055 ? -21.218 31.442 48.371 1.00 81.75 1055 GLU A C 1
ATOM 8516 O O . GLU A 1 1055 ? -20.662 31.119 47.321 1.00 81.75 1055 GLU A O 1
ATOM 8521 N N . TYR A 1 1056 ? -22.525 31.736 48.407 1.00 90.94 1056 TYR A N 1
ATOM 8522 C CA . TYR A 1 1056 ? -23.371 31.711 47.207 1.00 90.94 1056 TYR A CA 1
ATOM 8523 C C . TYR A 1 1056 ? -22.989 32.789 46.183 1.00 90.94 1056 TYR A C 1
ATOM 8525 O O . TYR A 1 1056 ? -22.891 32.473 45.000 1.00 90.94 1056 TYR A O 1
ATOM 8533 N N . ASP A 1 1057 ? -22.739 34.032 46.602 1.00 85.94 1057 ASP A N 1
ATOM 8534 C CA . ASP A 1 1057 ? -22.321 35.122 45.710 1.00 85.94 1057 ASP A CA 1
ATOM 8535 C C . ASP A 1 1057 ? -20.957 34.791 45.049 1.00 85.94 1057 ASP A C 1
ATOM 8537 O O . ASP A 1 1057 ? -20.772 35.023 43.850 1.00 85.94 1057 ASP A O 1
ATOM 8541 N N . ALA A 1 1058 ? -20.027 34.157 45.779 1.00 87.25 1058 ALA A N 1
ATOM 8542 C CA . ALA A 1 1058 ? -18.753 33.664 45.247 1.00 87.25 1058 ALA A CA 1
ATOM 8543 C C . ALA A 1 1058 ? -18.924 32.463 44.297 1.00 87.25 1058 ALA A C 1
ATOM 8545 O O . ALA A 1 1058 ? -18.316 32.432 43.226 1.00 87.25 1058 ALA A O 1
ATOM 8546 N N . HIS A 1 1059 ? -19.785 31.497 44.632 1.00 88.25 1059 HIS A N 1
ATOM 8547 C CA . HIS A 1 1059 ? -20.091 30.358 43.761 1.00 88.25 1059 HIS A CA 1
ATOM 8548 C C . HIS A 1 1059 ? -20.764 30.808 42.453 1.00 88.25 1059 HIS A C 1
ATOM 8550 O O . HIS A 1 1059 ? -20.401 30.338 41.375 1.00 88.25 1059 HIS A O 1
ATOM 8556 N N . ILE A 1 1060 ? -21.670 31.790 42.521 1.00 86.94 1060 ILE A N 1
ATOM 8557 C CA . ILE A 1 1060 ? -22.267 32.446 41.349 1.00 86.94 1060 ILE A CA 1
ATOM 8558 C C . ILE A 1 1060 ? -21.188 33.143 40.508 1.00 86.94 1060 ILE A C 1
ATOM 8560 O O . ILE A 1 1060 ? -21.214 33.015 39.285 1.00 86.94 1060 ILE A O 1
ATOM 8564 N N . SER A 1 1061 ? -20.217 33.827 41.127 1.00 88.94 1061 SER A N 1
ATOM 8565 C CA . SER A 1 1061 ? -19.090 34.430 40.397 1.00 88.94 1061 SER A CA 1
ATOM 8566 C C . SER A 1 1061 ? -18.262 33.377 39.653 1.00 88.94 1061 SER A C 1
ATOM 8568 O O . SER A 1 1061 ? -18.002 33.537 38.461 1.00 88.94 1061 SER A O 1
ATOM 8570 N N . ASN A 1 1062 ? -17.919 32.266 40.313 1.00 88.50 1062 ASN A N 1
ATOM 8571 C CA . ASN A 1 1062 ? -17.164 31.170 39.700 1.00 88.50 1062 ASN A CA 1
ATOM 8572 C C . ASN A 1 1062 ? -17.921 30.550 38.511 1.00 88.50 1062 ASN A C 1
ATOM 8574 O O . ASN A 1 1062 ? -17.333 30.350 37.451 1.00 88.50 1062 ASN A O 1
ATOM 8578 N N . LEU A 1 1063 ? -19.234 30.324 38.640 1.00 89.38 1063 LEU A N 1
ATOM 8579 C CA . LEU A 1 1063 ? -20.084 29.831 37.546 1.00 89.38 1063 LEU A CA 1
ATOM 8580 C C . LEU A 1 1063 ? -20.206 30.832 36.381 1.00 89.38 1063 LEU A C 1
ATOM 8582 O O . LEU A 1 1063 ? -20.373 30.427 35.228 1.00 89.38 1063 LEU A O 1
ATOM 8586 N N . VAL A 1 1064 ? -20.127 32.141 36.647 1.00 88.31 1064 VAL A N 1
ATOM 8587 C CA . VAL A 1 1064 ? -20.114 33.180 35.604 1.00 88.31 1064 VAL A CA 1
ATOM 8588 C C . VAL A 1 1064 ? -18.791 33.179 34.835 1.00 88.31 1064 VAL A C 1
ATOM 8590 O O . VAL A 1 1064 ? -18.823 33.260 33.603 1.00 88.31 1064 VAL A O 1
ATOM 8593 N N . ASP A 1 1065 ? -17.650 33.038 35.513 1.00 88.31 1065 ASP A N 1
ATOM 8594 C CA . ASP A 1 1065 ? -16.346 32.958 34.847 1.00 88.31 1065 ASP A CA 1
ATOM 8595 C C . ASP A 1 1065 ? -16.125 31.606 34.141 1.00 88.31 1065 ASP A C 1
ATOM 8597 O O . ASP A 1 1065 ? -15.646 31.602 33.007 1.00 88.31 1065 ASP A O 1
ATOM 8601 N N . GLU A 1 1066 ? -16.586 30.478 34.694 1.00 89.12 1066 GLU A N 1
ATOM 8602 C CA . GLU A 1 1066 ? -16.599 29.184 33.988 1.00 89.12 1066 GLU A CA 1
ATOM 8603 C C . GLU A 1 1066 ? -17.448 29.269 32.708 1.00 89.12 1066 GLU A C 1
ATOM 8605 O O . GLU A 1 1066 ? -16.993 28.920 31.616 1.00 89.12 1066 GLU A O 1
ATOM 8610 N N . LYS A 1 1067 ? -18.664 29.825 32.799 1.00 91.56 1067 LYS A N 1
ATOM 8611 C CA . LYS A 1 1067 ? -19.525 30.079 31.634 1.00 91.56 1067 LYS A CA 1
ATOM 8612 C C . LYS A 1 1067 ? -18.841 30.978 30.601 1.00 91.56 1067 LYS A C 1
ATOM 8614 O O . LYS A 1 1067 ? -19.013 30.768 29.399 1.00 91.56 1067 LYS A O 1
ATOM 8619 N N . ARG A 1 1068 ? -18.067 31.973 31.041 1.00 91.50 1068 ARG A N 1
ATOM 8620 C CA . ARG A 1 1068 ? -17.294 32.864 30.167 1.00 91.50 1068 ARG A CA 1
ATOM 8621 C C . ARG A 1 1068 ? -16.140 32.127 29.485 1.00 91.50 1068 ARG A C 1
ATOM 8623 O O . ARG A 1 1068 ? -15.938 32.318 28.287 1.00 91.50 1068 ARG A O 1
ATOM 8630 N N . GLU A 1 1069 ? -15.429 31.261 30.199 1.00 90.88 1069 GLU A N 1
ATOM 8631 C CA . GLU A 1 1069 ? -14.358 30.434 29.639 1.00 90.88 1069 GLU A CA 1
ATOM 8632 C C . GLU A 1 1069 ? -14.904 29.413 28.629 1.00 90.88 1069 GLU A C 1
ATOM 8634 O O . GLU A 1 1069 ? -14.364 29.276 27.531 1.00 90.88 1069 GLU A O 1
ATOM 8639 N N . LEU A 1 1070 ? -16.026 28.758 28.943 1.00 89.44 1070 LEU A N 1
ATOM 8640 C CA . LEU A 1 1070 ? -16.730 27.850 28.033 1.00 89.44 1070 LEU A CA 1
ATOM 8641 C C . LEU A 1 1070 ? -17.229 28.571 26.771 1.00 89.44 1070 LEU A C 1
ATOM 8643 O O . LEU A 1 1070 ? -17.106 28.027 25.673 1.00 89.44 1070 LEU A O 1
ATOM 8647 N N . LEU A 1 1071 ? -17.726 29.808 26.889 1.00 84.81 1071 LEU A N 1
ATOM 8648 C CA . LEU A 1 1071 ? -18.078 30.639 25.732 1.00 84.81 1071 LEU A CA 1
ATOM 8649 C C . LEU A 1 1071 ? -16.849 30.988 24.879 1.00 84.81 1071 LEU A C 1
ATOM 8651 O O . LEU A 1 1071 ? -16.922 30.882 23.656 1.00 84.81 1071 LEU A O 1
ATOM 8655 N N . MET A 1 1072 ? -15.713 31.335 25.492 1.00 84.19 1072 MET A N 1
ATOM 8656 C CA . MET A 1 1072 ? -14.459 31.596 24.768 1.00 84.19 1072 MET A CA 1
ATOM 8657 C C . MET A 1 1072 ? -13.933 30.341 24.051 1.00 84.19 1072 MET A C 1
ATOM 8659 O O . MET A 1 1072 ? -13.577 30.423 22.877 1.00 84.19 1072 MET A O 1
ATOM 8663 N N . LYS A 1 1073 ? -13.954 29.176 24.715 1.00 88.25 1073 LYS A N 1
ATOM 8664 C CA . LYS A 1 1073 ? -13.578 27.866 24.146 1.00 88.25 1073 LYS A CA 1
ATOM 8665 C C . LYS A 1 1073 ? -14.489 27.450 22.984 1.00 88.25 1073 LYS A C 1
ATOM 8667 O O . LYS A 1 1073 ? -14.010 26.947 21.968 1.00 88.25 1073 LYS A O 1
ATOM 8672 N N . ASN A 1 1074 ? -15.796 27.685 23.101 1.00 86.56 1074 ASN A N 1
ATOM 8673 C CA . ASN A 1 1074 ? -16.766 27.415 22.036 1.00 86.56 1074 ASN A CA 1
ATOM 8674 C C . ASN A 1 1074 ? -16.567 28.373 20.843 1.00 86.56 1074 ASN A C 1
ATOM 8676 O O . ASN A 1 1074 ? -16.574 27.946 19.688 1.00 86.56 1074 ASN A O 1
ATOM 8680 N N . TYR A 1 1075 ? -16.287 29.652 21.107 1.00 88.81 1075 TYR A N 1
ATOM 8681 C CA . TYR A 1 1075 ? -16.001 30.642 20.067 1.00 88.81 1075 TYR A CA 1
ATOM 8682 C C . TYR A 1 1075 ? -14.696 30.342 19.308 1.00 88.81 1075 TYR A C 1
ATOM 8684 O O . TYR A 1 1075 ? -14.680 30.401 18.078 1.00 88.81 1075 TYR A O 1
ATOM 8692 N N . SER A 1 1076 ? -13.621 29.934 19.997 1.00 87.44 1076 SER A N 1
ATOM 8693 C CA . SER A 1 1076 ? -12.380 29.511 19.330 1.00 87.44 1076 SER A CA 1
ATOM 8694 C C . SER A 1 1076 ? -12.572 28.233 18.509 1.00 87.44 1076 SER A C 1
ATOM 8696 O O . SER A 1 1076 ? -12.141 28.184 17.358 1.00 87.44 1076 SER A O 1
ATOM 8698 N N . ALA A 1 1077 ? -13.285 27.235 19.045 1.00 83.94 1077 ALA A N 1
ATOM 8699 C CA . ALA A 1 1077 ? -13.617 26.014 18.308 1.00 83.94 1077 ALA A CA 1
ATOM 8700 C C . ALA A 1 1077 ? -14.464 26.309 17.055 1.00 83.94 1077 ALA A C 1
ATOM 8702 O O . ALA A 1 1077 ? -14.190 25.766 15.988 1.00 83.94 1077 ALA A O 1
ATOM 8703 N N . SER A 1 1078 ? -15.435 27.222 17.155 1.00 83.12 1078 SER A N 1
ATOM 8704 C CA . SER A 1 1078 ? -16.254 27.674 16.021 1.00 83.12 1078 SER A CA 1
ATOM 8705 C C . SER A 1 1078 ? -15.407 28.335 14.927 1.00 83.12 1078 SER A C 1
ATOM 8707 O O . SER A 1 1078 ? -15.570 28.027 13.749 1.00 83.12 1078 SER A O 1
ATOM 8709 N N . ILE A 1 1079 ? -14.451 29.190 15.308 1.00 88.12 1079 ILE A N 1
ATOM 8710 C CA . ILE A 1 1079 ? -13.506 29.827 14.379 1.00 88.12 1079 ILE A CA 1
ATOM 8711 C C . ILE A 1 1079 ? -12.601 28.793 13.687 1.00 88.12 1079 ILE A C 1
ATOM 8713 O O . ILE A 1 1079 ? -12.316 28.925 12.497 1.00 88.12 1079 ILE A O 1
ATOM 8717 N N . ASP A 1 1080 ? -12.130 27.768 14.399 1.00 84.25 1080 ASP A N 1
ATOM 8718 C CA . ASP A 1 1080 ? -11.261 26.744 13.809 1.00 84.25 1080 ASP A CA 1
ATOM 8719 C C . ASP A 1 1080 ? -12.025 25.740 12.930 1.00 84.25 1080 ASP A C 1
ATOM 8721 O O . ASP A 1 1080 ? -11.473 25.281 11.925 1.00 84.25 1080 ASP A O 1
ATOM 8725 N N . ILE A 1 1081 ? -13.310 25.490 13.215 1.00 83.75 1081 ILE A N 1
ATOM 8726 C CA . ILE A 1 1081 ? -14.238 24.821 12.288 1.00 83.75 1081 ILE A CA 1
ATOM 8727 C C . ILE A 1 1081 ? -14.394 25.658 11.012 1.00 83.75 1081 ILE A C 1
ATOM 8729 O O . ILE A 1 1081 ? -14.171 25.136 9.923 1.00 83.75 1081 ILE A O 1
ATOM 8733 N N . GLU A 1 1082 ? -14.668 26.961 11.118 1.00 85.94 1082 GLU A N 1
ATOM 8734 C CA . GLU A 1 1082 ? -14.844 27.835 9.948 1.00 85.94 1082 GLU A CA 1
ATOM 8735 C C . GLU A 1 1082 ? -13.571 27.900 9.075 1.00 85.94 1082 GLU A C 1
ATOM 8737 O O . GLU A 1 1082 ? -13.634 27.822 7.846 1.00 85.94 1082 GLU A O 1
ATOM 8742 N N . LYS A 1 1083 ? -12.379 27.948 9.693 1.00 87.56 1083 LYS A N 1
ATOM 8743 C CA . LYS A 1 1083 ? -11.090 27.822 8.979 1.00 87.56 1083 LYS A CA 1
ATOM 8744 C C . LYS A 1 1083 ? -10.932 26.459 8.298 1.00 87.56 1083 LYS A C 1
ATOM 8746 O O . LYS A 1 1083 ? -10.345 26.389 7.219 1.00 87.56 1083 LYS A O 1
ATOM 8751 N N . ALA A 1 1084 ? -11.384 25.371 8.924 1.00 81.50 1084 ALA A N 1
ATOM 8752 C CA . ALA A 1 1084 ? -11.325 24.035 8.335 1.00 81.50 1084 ALA A CA 1
ATOM 8753 C C . ALA A 1 1084 ? -12.286 23.897 7.142 1.00 81.50 1084 ALA A C 1
ATOM 8755 O O . ALA A 1 1084 ? -11.906 23.309 6.131 1.00 81.50 1084 ALA A O 1
ATOM 8756 N N . GLU A 1 1085 ? -13.478 24.492 7.221 1.00 83.44 1085 GLU A N 1
ATOM 8757 C CA . GLU A 1 1085 ? -14.445 24.548 6.121 1.00 83.44 1085 GLU A CA 1
ATOM 8758 C C . GLU A 1 1085 ? -13.926 25.383 4.943 1.00 83.44 1085 GLU A C 1
ATOM 8760 O O . GLU A 1 1085 ? -13.981 24.910 3.807 1.00 83.44 1085 GLU A O 1
ATOM 8765 N N . ARG A 1 1086 ? -13.318 26.557 5.187 1.00 85.69 1086 ARG A N 1
ATOM 8766 C CA . ARG A 1 1086 ? -12.670 27.349 4.121 1.00 85.69 1086 ARG A CA 1
ATOM 8767 C C . ARG A 1 1086 ? -11.556 26.565 3.413 1.00 85.69 1086 ARG A C 1
ATOM 8769 O O . ARG A 1 1086 ? -11.599 26.426 2.194 1.00 85.69 1086 ARG A O 1
ATOM 8776 N N . ARG A 1 1087 ? -10.644 25.931 4.164 1.00 86.12 1087 ARG A N 1
ATOM 8777 C CA . ARG A 1 1087 ? -9.590 25.054 3.599 1.00 86.12 1087 ARG A CA 1
ATOM 8778 C C . ARG A 1 1087 ? -10.137 23.828 2.858 1.00 86.12 1087 ARG A C 1
ATOM 8780 O O . ARG A 1 1087 ? -9.436 23.260 2.022 1.00 86.12 1087 ARG A O 1
ATOM 8787 N N . ALA A 1 1088 ? -11.341 23.363 3.192 1.00 81.44 1088 ALA A N 1
ATOM 8788 C CA . ALA A 1 1088 ? -12.002 22.284 2.465 1.00 81.44 1088 ALA A CA 1
ATOM 8789 C C . ALA A 1 1088 ? -12.588 22.790 1.137 1.00 81.44 1088 ALA A C 1
ATOM 8791 O O . ALA A 1 1088 ? -12.390 22.141 0.113 1.00 81.44 1088 ALA A O 1
ATOM 8792 N N . ALA A 1 1089 ? -13.224 23.966 1.134 1.00 81.44 1089 ALA A N 1
ATOM 8793 C CA . ALA A 1 1089 ? -13.743 24.606 -0.074 1.00 81.44 1089 ALA A CA 1
ATOM 8794 C C . ALA A 1 1089 ? -12.627 24.961 -1.077 1.00 81.44 1089 ALA A C 1
ATOM 8796 O O . ALA A 1 1089 ? -12.746 24.639 -2.256 1.00 81.44 1089 ALA A O 1
ATOM 8797 N N . GLU A 1 1090 ? -11.507 25.521 -0.605 1.00 85.44 1090 GLU A N 1
ATOM 8798 C CA . GLU A 1 1090 ? -10.311 25.810 -1.419 1.00 85.44 1090 GLU A CA 1
ATOM 8799 C C . GLU A 1 1090 ? -9.771 24.546 -2.120 1.00 85.44 1090 GLU A C 1
ATOM 8801 O O . GLU A 1 1090 ? -9.437 24.562 -3.306 1.00 85.44 1090 GLU A O 1
ATOM 8806 N N . LYS A 1 1091 ? -9.733 23.412 -1.405 1.00 84.12 1091 LYS A N 1
ATOM 8807 C CA . LYS A 1 1091 ? -9.330 22.116 -1.976 1.00 84.12 1091 LYS A CA 1
ATOM 8808 C C . LYS A 1 1091 ? -10.350 21.566 -2.970 1.00 84.12 1091 LYS A C 1
ATOM 8810 O O . LYS A 1 1091 ? -9.954 20.912 -3.929 1.00 84.12 1091 LYS A O 1
ATOM 8815 N N . ASP A 1 1092 ? -11.636 21.819 -2.761 1.00 80.06 1092 ASP A N 1
ATOM 8816 C CA . ASP A 1 1092 ? -12.694 21.368 -3.665 1.00 80.06 1092 ASP A CA 1
ATOM 8817 C C . ASP A 1 1092 ? -12.698 22.140 -4.987 1.00 80.06 1092 ASP A C 1
ATOM 8819 O O . ASP A 1 1092 ? -12.924 21.542 -6.040 1.00 80.06 1092 ASP A O 1
ATOM 8823 N N . GLU A 1 1093 ? -12.380 23.435 -4.952 1.00 85.06 1093 GLU A N 1
ATOM 8824 C CA . GLU A 1 1093 ? -12.167 24.247 -6.151 1.00 85.06 1093 GLU A CA 1
ATOM 8825 C C . GLU A 1 1093 ? -10.937 23.764 -6.940 1.00 85.06 1093 GLU A C 1
ATOM 8827 O O . GLU A 1 1093 ? -11.033 23.540 -8.148 1.00 85.06 1093 GLU A O 1
ATOM 8832 N N . LEU A 1 1094 ? -9.818 23.481 -6.260 1.00 86.00 1094 LEU A N 1
ATOM 8833 C CA . LEU A 1 1094 ? -8.630 22.889 -6.890 1.00 86.00 1094 LEU A CA 1
ATOM 8834 C C . LEU A 1 1094 ? -8.935 21.515 -7.522 1.00 86.00 1094 LEU A C 1
ATOM 8836 O O . LEU A 1 1094 ? -8.509 21.227 -8.639 1.00 86.00 1094 LEU A O 1
ATOM 8840 N N . ILE A 1 1095 ? -9.709 20.667 -6.834 1.00 79.75 1095 ILE A N 1
ATOM 8841 C CA . ILE A 1 1095 ? -10.148 19.364 -7.356 1.00 79.75 1095 ILE A CA 1
ATOM 8842 C C . ILE A 1 1095 ? -11.043 19.539 -8.590 1.00 79.75 1095 ILE A C 1
ATOM 8844 O O . ILE A 1 1095 ? -10.928 18.748 -9.527 1.00 79.75 1095 ILE A O 1
ATOM 8848 N N . ALA A 1 1096 ? -11.913 20.553 -8.634 1.00 80.56 1096 ALA A N 1
ATOM 8849 C CA . ALA A 1 1096 ? -12.710 20.845 -9.824 1.00 80.56 1096 ALA A CA 1
ATOM 8850 C C . ALA A 1 1096 ? -11.812 21.229 -11.015 1.00 80.56 1096 ALA A C 1
ATOM 8852 O O . ALA A 1 1096 ? -11.911 20.604 -12.072 1.00 80.56 1096 ALA A O 1
ATOM 8853 N N . GLN A 1 1097 ? -10.876 22.163 -10.814 1.00 83.62 1097 GLN A N 1
ATOM 8854 C CA . GLN A 1 1097 ? -9.928 22.614 -11.842 1.00 83.62 1097 GLN A CA 1
ATOM 8855 C C . GLN A 1 1097 ? -9.073 21.454 -12.387 1.00 83.62 1097 GLN A C 1
ATOM 8857 O O . GLN A 1 1097 ? -9.016 21.244 -13.599 1.00 83.62 1097 GLN A O 1
ATOM 8862 N N . LEU A 1 1098 ? -8.502 20.615 -11.514 1.00 86.50 1098 LEU A N 1
ATOM 8863 C CA . LEU A 1 1098 ? -7.724 19.437 -11.927 1.00 86.50 1098 LEU A CA 1
ATOM 8864 C C . LEU A 1 1098 ? -8.560 18.409 -12.714 1.00 86.50 1098 LEU A C 1
ATOM 8866 O O . LEU A 1 1098 ? -8.045 17.760 -13.624 1.00 86.50 1098 LEU A O 1
ATOM 8870 N N . ASN A 1 1099 ? -9.857 18.258 -12.418 1.00 80.50 1099 ASN A N 1
ATOM 8871 C CA . ASN A 1 1099 ? -10.739 17.392 -13.209 1.00 80.50 1099 ASN A CA 1
ATOM 8872 C C . ASN A 1 1099 ? -11.050 17.979 -14.598 1.00 80.50 1099 ASN A C 1
ATOM 8874 O O . ASN A 1 1099 ? -11.165 17.217 -15.566 1.00 80.50 1099 ASN A O 1
ATOM 8878 N N . GLU A 1 1100 ? -11.146 19.304 -14.731 1.00 86.19 1100 GLU A N 1
ATOM 8879 C CA . GLU A 1 1100 ? -11.250 19.973 -16.034 1.00 86.19 1100 GLU A CA 1
ATOM 8880 C C . GLU A 1 1100 ? -9.959 19.803 -16.853 1.00 86.19 1100 GLU A C 1
ATOM 8882 O O . GLU A 1 1100 ? -10.029 19.439 -18.030 1.00 86.19 1100 GLU A O 1
ATOM 8887 N N . GLU A 1 1101 ? -8.782 19.943 -16.235 1.00 88.12 1101 GLU A N 1
ATOM 8888 C CA . GLU A 1 1101 ? -7.489 19.705 -16.892 1.00 88.12 1101 GLU A CA 1
ATOM 8889 C C . GLU A 1 1101 ? -7.306 18.244 -17.324 1.00 88.12 1101 GLU A C 1
ATOM 8891 O O . GLU A 1 1101 ? -6.975 17.986 -18.482 1.00 88.12 1101 GLU A O 1
ATOM 8896 N N . ILE A 1 1102 ? -7.611 17.269 -16.459 1.00 85.69 1102 ILE A N 1
ATOM 8897 C CA . ILE A 1 1102 ? -7.592 15.836 -16.807 1.00 85.69 1102 ILE A CA 1
ATOM 8898 C C . ILE A 1 1102 ? -8.555 15.537 -17.967 1.00 85.69 1102 ILE A C 1
ATOM 8900 O O . ILE A 1 1102 ? -8.249 14.715 -18.835 1.00 85.69 1102 ILE A O 1
ATOM 8904 N N . THR A 1 1103 ? -9.713 16.199 -18.013 1.00 88.50 1103 THR A N 1
ATOM 8905 C CA . THR A 1 1103 ? -10.676 16.054 -19.116 1.00 88.50 1103 THR A CA 1
ATOM 8906 C C . THR A 1 1103 ? -10.140 16.675 -20.410 1.00 88.50 1103 THR A C 1
ATOM 8908 O O . THR A 1 1103 ? -10.237 16.060 -21.472 1.00 88.50 1103 THR A O 1
ATOM 8911 N N . SER A 1 1104 ? -9.504 17.846 -20.325 1.00 89.62 1104 SER A N 1
ATOM 8912 C CA . SER A 1 1104 ? -8.830 18.515 -21.444 1.00 89.62 1104 SER A CA 1
ATOM 8913 C C . SER A 1 1104 ? -7.693 17.660 -22.022 1.00 89.62 1104 SER A C 1
ATOM 8915 O O . SER A 1 1104 ? -7.649 17.426 -23.231 1.00 89.62 1104 SER A O 1
ATOM 8917 N N . LEU A 1 1105 ? -6.831 17.102 -21.165 1.00 88.88 1105 LEU A N 1
ATOM 8918 C CA . LEU A 1 1105 ? -5.727 16.223 -21.559 1.00 88.88 1105 LEU A CA 1
ATOM 8919 C C . LEU A 1 1105 ? -6.224 14.917 -22.191 1.00 88.88 1105 LEU A C 1
ATOM 8921 O O . LEU A 1 1105 ? -5.702 14.513 -23.227 1.00 88.88 1105 LEU A O 1
ATOM 8925 N N . LYS A 1 1106 ? -7.282 14.292 -21.655 1.00 87.38 1106 LYS A N 1
ATOM 8926 C CA . LYS A 1 1106 ? -7.917 13.118 -22.286 1.00 87.38 1106 LYS A CA 1
ATOM 8927 C C . LYS A 1 1106 ? -8.464 13.438 -23.679 1.00 87.38 1106 LYS A C 1
ATOM 8929 O O . LYS A 1 1106 ? -8.249 12.664 -24.608 1.00 87.38 1106 LYS A O 1
ATOM 8934 N N . LEU A 1 1107 ? -9.107 14.594 -23.853 1.00 87.44 1107 LEU A N 1
ATOM 8935 C CA . LEU A 1 1107 ? -9.574 15.059 -25.165 1.00 87.44 1107 LEU A CA 1
ATOM 8936 C C . LEU A 1 1107 ? -8.417 15.419 -26.113 1.00 87.44 1107 LEU A C 1
ATOM 8938 O O . LEU A 1 1107 ? -8.569 15.292 -27.327 1.00 87.44 1107 LEU A O 1
ATOM 8942 N N . GLN A 1 1108 ? -7.265 15.854 -25.596 1.00 89.06 1108 GLN A N 1
ATOM 8943 C CA . GLN A 1 1108 ? -6.055 16.078 -26.390 1.00 89.06 1108 GLN A CA 1
ATOM 8944 C C . GLN A 1 1108 ? -5.425 14.756 -26.849 1.00 89.06 1108 GLN A C 1
ATOM 8946 O O . GLN A 1 1108 ? -5.098 14.639 -28.029 1.00 89.06 1108 GLN A O 1
ATOM 8951 N N . ILE A 1 1109 ? -5.318 13.760 -25.963 1.00 86.44 1109 ILE A N 1
ATOM 8952 C CA . ILE A 1 1109 ? -4.827 12.413 -26.292 1.00 86.44 1109 ILE A CA 1
ATOM 8953 C C . ILE A 1 1109 ? -5.725 11.777 -27.358 1.00 86.44 1109 ILE A C 1
ATOM 8955 O O . ILE A 1 1109 ? -5.224 11.421 -28.417 1.00 86.44 1109 ILE A O 1
ATOM 8959 N N . GLN A 1 1110 ? -7.051 11.785 -27.178 1.00 85.81 1110 GLN A N 1
ATOM 8960 C CA . GLN A 1 1110 ? -7.995 11.273 -28.185 1.00 85.81 1110 GLN A CA 1
ATOM 8961 C C . GLN A 1 1110 ? -7.878 11.974 -29.547 1.00 85.81 1110 GLN A C 1
ATOM 8963 O O . GLN A 1 1110 ? -8.058 11.350 -30.590 1.00 85.81 1110 GLN A O 1
ATOM 8968 N N . ARG A 1 1111 ? -7.554 13.274 -29.574 1.00 88.75 1111 ARG A N 1
ATOM 8969 C CA . ARG A 1 1111 ? -7.278 13.990 -30.831 1.00 88.75 1111 ARG A CA 1
ATOM 8970 C C . ARG A 1 1111 ? -5.953 13.558 -31.458 1.00 88.75 1111 ARG A C 1
ATOM 8972 O O . ARG A 1 1111 ? -5.899 13.458 -32.678 1.00 88.75 1111 ARG A O 1
ATOM 8979 N N . GLN A 1 1112 ? -4.918 13.307 -30.656 1.00 82.12 1112 GLN A N 1
ATOM 8980 C CA . GLN A 1 1112 ? -3.628 12.803 -31.135 1.00 82.12 1112 GLN A CA 1
ATOM 8981 C C . GLN A 1 1112 ? -3.748 11.373 -31.675 1.00 82.12 1112 GLN A C 1
ATOM 8983 O O . GLN A 1 1112 ? -3.298 11.122 -32.790 1.00 82.12 1112 GLN A O 1
ATOM 8988 N N . GLU A 1 1113 ? -4.426 10.481 -30.949 1.00 86.12 1113 GLU A N 1
ATOM 8989 C CA . GLU A 1 1113 ? -4.783 9.121 -31.380 1.00 86.12 1113 GLU A CA 1
ATOM 8990 C C . GLU A 1 1113 ? -5.519 9.155 -32.725 1.00 86.12 1113 GLU A C 1
ATOM 8992 O O . GLU A 1 1113 ? -5.045 8.568 -33.694 1.00 86.12 1113 GLU A O 1
ATOM 8997 N N . LEU A 1 1114 ? -6.592 9.949 -32.837 1.00 85.25 1114 LEU A N 1
ATOM 8998 C CA . LEU A 1 1114 ? -7.319 10.113 -34.098 1.00 85.25 1114 LEU A CA 1
ATOM 8999 C C . LEU A 1 1114 ? -6.435 10.658 -35.229 1.00 85.25 1114 LEU A C 1
ATOM 9001 O O . LEU A 1 1114 ? -6.565 10.191 -36.355 1.00 85.25 1114 LEU A O 1
ATOM 9005 N N . THR A 1 1115 ? -5.522 11.606 -34.978 1.00 83.44 1115 THR A N 1
ATOM 9006 C CA . THR A 1 1115 ? -4.590 12.066 -36.029 1.00 83.44 1115 THR A CA 1
ATOM 9007 C C . THR A 1 1115 ? -3.528 11.034 -36.404 1.00 83.44 1115 THR A C 1
ATOM 9009 O O . THR A 1 1115 ? -3.089 11.039 -37.553 1.00 83.44 1115 THR A O 1
ATOM 9012 N N . ASN A 1 1116 ? -3.138 10.158 -35.475 1.00 83.06 1116 ASN A N 1
ATOM 9013 C CA . ASN A 1 1116 ? -2.177 9.082 -35.709 1.00 83.06 1116 ASN A CA 1
ATOM 9014 C C . ASN A 1 1116 ? -2.815 7.942 -36.515 1.00 83.06 1116 ASN A C 1
ATOM 9016 O O . ASN A 1 1116 ? -2.226 7.488 -37.491 1.00 83.06 1116 ASN A O 1
ATOM 9020 N N . ASP A 1 1117 ? -4.048 7.546 -36.197 1.00 84.00 1117 ASP A N 1
ATOM 9021 C CA . ASP A 1 1117 ? -4.829 6.615 -37.022 1.00 84.00 1117 ASP A CA 1
ATOM 9022 C C . ASP A 1 1117 ? -5.005 7.150 -38.451 1.00 84.00 1117 ASP A C 1
ATOM 9024 O O . ASP A 1 1117 ? -4.917 6.404 -39.429 1.00 84.00 1117 ASP A O 1
ATOM 9028 N N . ASP A 1 1118 ? -5.220 8.459 -38.592 1.00 81.12 1118 ASP A N 1
ATOM 9029 C CA . ASP A 1 1118 ? -5.430 9.105 -39.886 1.00 81.12 1118 ASP A CA 1
ATOM 9030 C C . ASP A 1 1118 ? -4.134 9.254 -40.708 1.00 81.12 1118 ASP A C 1
ATOM 9032 O O . ASP A 1 1118 ? -4.189 9.242 -41.942 1.00 81.12 1118 ASP A O 1
ATOM 9036 N N . THR A 1 1119 ? -2.957 9.347 -40.069 1.00 81.88 1119 THR A N 1
ATOM 9037 C CA . THR A 1 1119 ? -1.658 9.234 -40.759 1.00 81.88 1119 THR A CA 1
ATOM 9038 C C . THR A 1 1119 ? -1.299 7.785 -41.068 1.00 81.88 1119 THR A C 1
ATOM 9040 O O . THR A 1 1119 ? -0.896 7.521 -42.197 1.00 81.88 1119 THR A O 1
ATOM 9043 N N . VAL A 1 1120 ? -1.532 6.829 -40.161 1.00 80.88 1120 VAL A N 1
ATOM 9044 C CA . VAL A 1 1120 ? -1.340 5.387 -40.414 1.00 80.88 1120 VAL A CA 1
ATOM 9045 C C . VAL A 1 1120 ? -2.211 4.920 -41.584 1.00 80.88 1120 VAL A C 1
ATOM 9047 O O . VAL A 1 1120 ? -1.705 4.285 -42.510 1.00 80.88 1120 VAL A O 1
ATOM 9050 N N . ARG A 1 1121 ? -3.489 5.321 -41.633 1.00 81.25 1121 ARG A N 1
ATOM 9051 C CA . ARG A 1 1121 ? -4.377 5.079 -42.786 1.00 81.25 1121 ARG A CA 1
ATOM 9052 C C . ARG A 1 1121 ? -3.866 5.716 -44.073 1.00 81.25 1121 ARG A C 1
ATOM 9054 O O . ARG A 1 1121 ? -3.966 5.091 -45.125 1.00 81.25 1121 ARG A O 1
ATOM 9061 N N . ARG A 1 1122 ? -3.304 6.929 -44.020 1.00 80.00 1122 ARG A N 1
ATOM 9062 C CA . ARG A 1 1122 ? -2.706 7.584 -45.198 1.00 80.00 1122 ARG A CA 1
ATOM 9063 C C . ARG A 1 1122 ? -1.422 6.896 -45.664 1.00 80.00 1122 ARG A C 1
ATOM 9065 O O . ARG A 1 1122 ? -1.231 6.768 -46.869 1.00 80.00 1122 ARG A O 1
ATOM 9072 N N . CYS A 1 1123 ? -0.591 6.395 -44.753 1.00 78.06 1123 CYS A N 1
ATOM 9073 C CA . CYS A 1 1123 ? 0.581 5.583 -45.082 1.00 78.06 1123 CYS A CA 1
ATOM 9074 C C . CYS A 1 1123 ? 0.181 4.232 -45.695 1.00 78.06 1123 CYS A C 1
ATOM 9076 O O . CYS A 1 1123 ? 0.739 3.856 -46.721 1.00 78.06 1123 CYS A O 1
ATOM 9078 N N . LEU A 1 1124 ? -0.834 3.552 -45.149 1.00 78.12 1124 LEU A N 1
ATOM 9079 C CA . LEU A 1 1124 ? -1.398 2.326 -45.728 1.00 78.12 1124 LEU A CA 1
ATOM 9080 C C . LEU A 1 1124 ? -2.019 2.567 -47.112 1.00 78.12 1124 LEU A C 1
ATOM 9082 O O . LEU A 1 1124 ? -1.741 1.810 -48.035 1.00 78.12 1124 LEU A O 1
ATOM 9086 N N . MET A 1 1125 ? -2.792 3.644 -47.293 1.00 78.75 1125 MET A N 1
ATOM 9087 C CA . MET A 1 1125 ? -3.315 4.063 -48.603 1.00 78.75 1125 MET A CA 1
ATOM 9088 C C . MET A 1 1125 ? -2.188 4.334 -49.608 1.00 78.75 1125 MET A C 1
ATOM 9090 O O . MET A 1 1125 ? -2.257 3.867 -50.741 1.00 78.75 1125 MET A O 1
ATOM 9094 N N . ALA A 1 1126 ? -1.135 5.052 -49.207 1.00 76.56 1126 ALA A N 1
ATOM 9095 C CA . ALA A 1 1126 ? 0.015 5.325 -50.067 1.00 76.56 1126 ALA A CA 1
ATOM 9096 C C . ALA A 1 1126 ? 0.783 4.042 -50.429 1.00 76.56 1126 ALA A C 1
ATOM 9098 O O . ALA A 1 1126 ? 1.163 3.862 -51.582 1.00 76.56 1126 ALA A O 1
ATOM 9099 N N . PHE A 1 1127 ? 0.960 3.123 -49.478 1.00 79.50 1127 PHE A N 1
ATOM 9100 C CA . PHE A 1 1127 ? 1.602 1.829 -49.708 1.00 79.50 1127 PHE A CA 1
ATOM 9101 C C . PHE A 1 1127 ? 0.773 0.933 -50.643 1.00 79.50 1127 PHE A C 1
ATOM 9103 O O . PHE A 1 1127 ? 1.319 0.348 -51.574 1.00 79.50 1127 PHE A O 1
ATOM 9110 N N . LEU A 1 1128 ? -0.554 0.897 -50.469 1.00 79.62 1128 LEU A N 1
ATOM 9111 C CA . LEU A 1 1128 ? -1.480 0.207 -51.373 1.00 79.62 1128 LEU A CA 1
ATOM 9112 C C . LEU A 1 1128 ? -1.483 0.818 -52.781 1.00 79.62 1128 LEU A C 1
ATOM 9114 O O . LEU A 1 1128 ? -1.498 0.074 -53.757 1.00 79.62 1128 LEU A O 1
ATOM 9118 N N . LEU A 1 1129 ? -1.409 2.147 -52.910 1.00 77.19 1129 LEU A N 1
ATOM 9119 C CA . LEU A 1 1129 ? -1.268 2.817 -54.208 1.00 77.19 1129 LEU A CA 1
ATOM 9120 C C . LEU A 1 1129 ? 0.067 2.474 -54.888 1.00 77.19 1129 LEU A C 1
ATOM 9122 O O . LEU A 1 1129 ? 0.072 2.172 -56.076 1.00 77.19 1129 LEU A O 1
ATOM 9126 N N . VAL A 1 1130 ? 1.177 2.440 -54.143 1.00 78.38 1130 VAL A N 1
ATOM 9127 C CA . VAL A 1 1130 ? 2.496 2.023 -54.660 1.00 78.38 1130 VAL A CA 1
ATOM 9128 C C . VAL A 1 1130 ? 2.521 0.539 -55.051 1.00 78.38 1130 VAL A C 1
ATOM 9130 O O . VAL A 1 1130 ? 3.193 0.180 -56.016 1.00 78.38 1130 VAL A O 1
ATOM 9133 N N . LEU A 1 1131 ? 1.780 -0.326 -54.350 1.00 74.62 1131 LEU A N 1
ATOM 9134 C CA . LEU A 1 1131 ? 1.598 -1.727 -54.741 1.00 74.62 1131 LEU A CA 1
ATOM 9135 C C . LEU A 1 1131 ? 0.754 -1.856 -56.015 1.00 74.62 1131 LEU A C 1
ATOM 9137 O O . LEU A 1 1131 ? 1.168 -2.547 -56.940 1.00 74.62 1131 LEU A O 1
ATOM 9141 N N . LEU A 1 1132 ? -0.380 -1.156 -56.111 1.00 74.00 1132 LEU A N 1
ATOM 9142 C CA . LEU A 1 1132 ? -1.218 -1.147 -57.317 1.00 74.00 1132 LEU A CA 1
ATOM 9143 C C . LEU A 1 1132 ? -0.455 -0.600 -58.537 1.00 74.00 1132 LEU A C 1
ATOM 9145 O O . LEU A 1 1132 ? -0.543 -1.174 -59.617 1.00 74.00 1132 LEU A O 1
ATOM 9149 N N . GLN A 1 1133 ? 0.375 0.431 -58.351 1.00 71.31 1133 GLN A N 1
ATOM 9150 C CA . GLN A 1 1133 ? 1.259 0.994 -59.383 1.00 71.31 1133 GLN A CA 1
ATOM 9151 C C . GLN A 1 1133 ? 2.487 0.109 -59.712 1.00 71.31 1133 GLN A C 1
ATOM 9153 O O . GLN A 1 1133 ? 3.293 0.470 -60.564 1.00 71.31 1133 GLN A O 1
ATOM 9158 N N . LYS A 1 1134 ? 2.649 -1.043 -59.047 1.00 67.12 1134 LYS A N 1
ATOM 9159 C CA . LYS A 1 1134 ? 3.609 -2.107 -59.407 1.00 67.12 1134 LYS A CA 1
ATOM 9160 C C . LYS A 1 1134 ? 2.945 -3.361 -59.994 1.00 67.12 1134 LYS A C 1
ATOM 9162 O O . LYS A 1 1134 ? 3.652 -4.296 -60.362 1.00 67.12 1134 LYS A O 1
ATOM 9167 N N . VAL A 1 1135 ? 1.612 -3.410 -60.010 1.00 64.31 1135 VAL A N 1
ATOM 9168 C CA . VAL A 1 1135 ? 0.801 -4.526 -60.535 1.00 64.31 1135 VAL A CA 1
ATOM 9169 C C . VAL A 1 1135 ? 0.147 -4.159 -61.881 1.00 64.31 1135 VAL A C 1
ATOM 9171 O O . VAL A 1 1135 ? -0.281 -5.050 -62.615 1.00 64.31 1135 VAL A O 1
ATOM 9174 N N . HIS A 1 1136 ? 0.128 -2.867 -62.223 1.00 48.31 1136 HIS A N 1
ATOM 9175 C CA . HIS A 1 1136 ? -0.018 -2.341 -63.584 1.00 48.31 1136 HIS A CA 1
ATOM 9176 C C . HIS A 1 1136 ? 1.346 -2.033 -64.212 1.00 48.31 1136 HIS A C 1
ATOM 9178 O O . HIS A 1 1136 ? 1.428 -2.184 -65.450 1.00 48.31 1136 HIS A O 1
#

InterPro domains:
  IPR036872 CH domain superfamily [G3DSA:1.10.418.10] (8-158)

pLDDT: mean 73.01, std 19.41, range [29.33, 95.75]

Sequence (1136 aa):
MNAEQVKELASLLDWLNTFNLFNFENVNSTEILKNPDMVVERLASPEVTRAISRIAEEICDSKVDFQDMARKSPGTDRIWTSLLMLTATKARPLPKDVNREDSDSRMTPARLKLYVLSNLLDCAVQSPNMQRRRQYIEKIMGLNKSVQKTLMSLIERRGKSTPKKRSPSRGVGSSSMTPPKSALRQRRSLLETPISEAERSPQPPQSASSGRSYPIEQSDSNTSMATPIQSNLSPERSHSRKTVDSIRSSGYTPDASRRMASPHPEITMPSPGTFESPGRMQIVFRELHSRIVKYESYMDTYKQREQKLQGKLEIIEGRHRNEMMKLEKQSFDREEELIAKYKEHVEALNNQLHDIRDKASRGEQAIKELQKAKEEIEVLNQNQGALPELSEKLRKYKERINELQDTKDALRREQEAHGNAVDEIVRLESELQTLAPLRRQLEDYKVRAIEAEVKLVETQDALEKLEKKANDQSHVNESLWKGAMLQKEQMDELRRRLQEDAKAPSEPTTGVGEGINELNPEVMEELYRLRNENKKLREFAEKRSNDSVQKMADTLDDTKRLGDKYKKEYLSTKDKLEKALQTLFQSEERERKLAAELNNVSMELADLQHAKSEVDEHCQTVEQKLSATAQSLNDSEKRNADLRRDVDHWKEKYNTMEAAASERSTRINELATEMAQVMSELARSSKTVSELQELLAISEEKLSGLHRANVDLESQLEDVGQKLKQSEKDHQVAMTQASSLRSEIENLLEENANQKKSIDELRKARQEVTDEAHRALEATREVLEAKAKKDIDDLQKTMNRLLEEERKAHCKTKEDSEAKLLSIESKWKNEYDGLQERSTSGLNKYKEKSQERIETLQREYEDQIERIKEGAKEDKENLVRKGKAMIAEAKNQAKEELDALFEKNQQLDAYLKKLKMEKESEHEMFEGKIASLKNHLEFSTAQVNELTIEVDTCQEKMRSLERENFDLQEDNDRCRRQLRGTGGGGQFQSQLEKLQKEYSLLLEENRELKKASRYSHSIGVIPESAMSEYDENEQHKYGRSGGMTNEKLKEIKFEYDAHISNLVDEKRELLMKNYSASIDIEKAERRAAEKDELIAQLNEEITSLKLQIQRQELTNDDTVRRCLMAFLLVLLQKVH

Organism: Fistulifera solaris (NCBI:txid1519565)

Radius of gyration: 80.01 Å; chains: 1; bounding box: 200×176×248 Å

Foldseek 3Di:
DDPVVVVVVVVVVVVCVVVVPDDPPDDDPVVCVVCVVVVVVVCPDPVVVVSVVVVVVVVVPPPDDPPPVQPPDPDDCVLVVVLCVVQVVPQDDDDPPPPDPPPPPPCDPVNSLLSSLVSLVCQLVVPPPVVSVVVSVVSLVVDDVVSVVVSVVVVVVCVVDDDDDDDDDDDDDDDDDDDDDDDDDDDDDDDDDDDDDDDDDDDDDDDDDDDDDDDDDDDDDDDDDDDDDDDDDDDDDDYDDDDDDDDDDDDDDDDDDDDDDDDDDDDDDDDDDDPPDPVVVVVVVVVVVVVVVVVVVVVVVVVVVVVVVVVVVVVVVVVVVVVVVLVVVVVVVVVVVVVVVVVVVVVVVVVVVVVVVVVVVVVVVVVVVVVVVVVVVVVCVVCVVVVVVVVVVVVVVVVVVVVVVVVVVVVVVVVVVVVVVVVVVVVVVVVVVVCVVVVVVVVVVVVVVVVVVVVVVVVVVVVVVVVVVVVVVVVVVVVVVVVVVVVVVVVVVVVVVCVVVVPDDDDDDDDDDDDDDDPDVVVVVVVVVVVVVVVVVVVVVVVVVVVVVVVVVVVVVVVVVVVVVVVVVVVVVVVVVVVVVVVVVVVVVVVVVVVVVVVVVVVVVVVVVVVVVVVVVVVVVVVVVVVVVVVVVVVVVVVVVVVVVVVVVVVVVVVVVVVVVVVVVVVVVVVVVVVVVVVVVVVVVVVVVVVVVVVVVVVVVPVPDDPPPPPPPPPPPPPPPPPPPPPPPPVPPVVPVVPVVVVVVVVVVVVVVVVVVVVVVVVVVVVVVVVVVVVVVVVVVCVVVVVVVVVVVVVVVVVVVVVVVVVVVVVVVVVVVVVVVCVVVVVVCVVVVVVVCVVVVVVVVVVVVVVVVVVVVVVVVVVVVVVVVVVVVVVVVVVVVVVVVVVVVSVVVVVVVVVVVVVVVVVVVVVVVVVVVVVVVVVVVVVVVVVVVVVVVVVVVVVVVVVVVVVVVVVVVVVVVVVVVVVVVVVVVVVVVVDDDDDDDDDDPPPPVVVVVVVVVVVVVVVVVVVPPPPDDDDDDDDDDDDDDDDDDDDDDDDDDDPDDPVVVVVVVVVVVVVVVVVVVVVVVVVVVVVVVVVVVVVVVVVVVVVVVVVVVVVVVVVVVVVVVVVVVVVVVVVVVVVVVVVVVVVVVVVD

Secondary structure (DSSP, 8-state):
--HHHHHHHHHHHHHHHHTTSS--TT--HHHHTT-THHHHHHHT-HHHHHHHHHHHHHHHT----TTGGGGS--SSHHHHHHHHHHHHTTPPPPP----SS-TT----HHHHHHHHHHHHHHHHHH-S-HHHHHHHHHHHHTS-HHHHHHHHHHHHHHTT--PPPP------------------------------------PPP---------------------------------------------------------PPPP---PPP-----HHHHHHHHHHHHHHHHHHHHHHHHHHHHHHHHHHHHHHHHHHHHHHHHHHHHHHHHHHHHHHHHHHHHHHHHHHHHHHHHHHHHHHHHHHHHHHHHHHHHHHHHHHTTTHHHHHHHHHHHHHHHHHHHHHHHHHHHHHHHHHHHHHHHHHHHHHHHHHHHHHHHHHHHHHHHHHHHHHHHHHHHHHHHHHHHHHHHHHHHHHHHHHHHHHHHHHHHHHHHHHHH-S--------------SS-HHHHHHHHHHHHHHHHHHHHHHHHHHHHHHHHHHHHHHHHHHHHHHHHHHHHHHHHHHHHHHHHHHHHHHHHHHHHHHHHHHHHHHHHHHHHHHHHHHHHHHHHHHHHHHHHHHHHHHHHHHHHHHHHHHHHHHHHHHHHHHHHHHHHHHHHHHHHHHHHHHHHHHHHHHHHHHHHHHHHHHTTT-TTSSSTTGGGSSGGGGSGGGTTSTHHHHTTTTTHHHHHHHHHHHHHHHHHHHHHHHHHHHHHHHHHHHHHHHHHHHHHHHHHHHHHHHHHHHHHHHHHHHHHHHHHHHHHHHHHHHHHHHHHHHHHHHHHHHHHHHHHHHHHHHHHHHHHHHHHHHHHHHHHHHHHHHHHHHHHHHHHHHHHHHHHHHHHHHHHHHHHHHHHHHHHHHHHHHHHHHHHHHHHHHHHHHHHHHHHHHHHHHHHHHHHHHHHHHHHHHHHHHHHHHHHHHHHHH----------TTTHHHHHHHHHHHHHHHHHHHHHTTTS-----------------------------HHHHHHHHHHHHHHHHHHHHHHHHHHHHHHHHHHHHHHHHHHHHHHHHHHHHHHHHHHHHHHHHHHHHHHHHHHHHHHHHHHHHHHHTTT-